Protein AF-A0A147BHN5-F1 (afdb_monomer)

Secondary structure (DSSP, 8-state):
-HHHHHHTTT-----HHHHHHHHHHHHH-SS--HHHHHHHHHHHHHHHHHT---TTS-SSS--THHHHHHHHHHTTHHHHHHHHHTSGGGS-HHHHHHHHT-HHHHHHHHHHHHHHHHHHHH-HHHHHHHTT-HHHHHHHHHHTTSTTTHHHHHHHHHHHHHT-SS---GGGSTTHHHHHHH--HHHHHHHHHHHHHHHS-TTTTTTT--HHHHHHHHTSTT---HHHHHHHHHHHSTTHHHHHHHHHT-S----S-SS-S-HHHHHHHHHHHHHHHHHT-----------------TT--S--THHHHHHHHHHHHHHHHHHHHHHHTTSTTHHHHHHHHHHTTHHHHHHHHHHH----------PPTTS-TT----HHHHHHHHHHHHHHHHHTT-TTGGGGSBHHHHHHHHHHHHTTT---PPPPGGGSBSSS--HHHHHHHHHHHS-TT-THHHHHHHHHHHHHSSS--HHHHHHHHHTTHHHHHHHHHHHS----HHHHHHHHHHHHHHHTT-HHHHHHHHHHT-SHHHHHHHHHHHHHTHHHHHHHHHHHHHHHHHHHT-S-HHHHHIIIII-HHHHHHHSHHHHHHHHHHHHHH--TTT--TTTTHHHHHHHHHHHHHHHTT-HHHHHHHH--TTT-SHHHHHHHHHHHHHHHTT-HHHHHHHTTS-TTSTTHHHHHHHHTTTTSS---------------------------TT--------SS-------------------------S----------------------PPP---PPPP-------SS-------------

Sequence (812 aa):
AALVRSLERGAEQVTVAEQLCTLDTLSVTFFPDEDLYREGLAILGVLQQKLQYNSHVRSDQEQPSAGLIEALVRLDAVEILQRIVMQSSRLPRESALKLAEDPRYLVLQSHCVVLLHRLCVDDAAIARRLARSRELLDALLSLFQFTETCLVTCELVECLLLSRMAVLNLASLVNLSGLIVRLDDIQLANFCKILAISLSDLDVYEHKTSLYAQCKEKKRKDFTCVRDMNQEVILSVPGILERLVHIACAKPYTPRFPSAAGEMNHWMQWIERQVSACVQGRPSARPDFVGGISQWNRDTGRFQHEAALQISAEMTFRAEAVYILGLLLAGKRRREVQRALAALRLIPRLSDLFDHFVWKYNAGRGRMPGHNVNCECSPEVALKIQVLRLVHSFCEHAQYKHVMLSWSEYSELKRNEAARSVESPRLDRSLMCTGSKGLLTKIVEVLKKETGSSTFRFWLSRAIESYLRGCTSSADQDFLLSRGLLQLVAGSLVSLGVRQKEVLQSSFDLLGELVKFNVRAFRQLDKVLSTEAKQKKLLQLVNGYLVDSNMFVRSLVLSQEHLSSSSDKETRDYAERRSCVLSHIAEPRTRLRYLRKLVSLVNVSSLTQENVSCVNTALVLLMFAEQRGQLGDYLAALGAPSGGLLPNLLDLLHFWQDHYLHKDKDCSALEKVRSSVRLPVLCLARQRVCVGRGFPGRVLGSVGVPQTTFWGSLSSQIFYGDACYVFFPLLEMTFVVIVAVDVVVGVMVRRAFVAISPSARKKVANREFAVKTRRYGNAVPIPTVLCRVVIAVTVLSTNAGQLVFFDCPCSE

Foldseek 3Di:
DVVVVVVVPDDPDPDPLVLVVLLLVVLPDQPDDPVSLVSVLVSLVVLLVQLDDPPPDDDDDDDSVPVVLVVCVVNCVLVSLLSLLLVLVVDDPVSSVVQLPDPSSLLSNQSSLLSLLSSCVVDLVSLLVCLPDPSSLLSLLSSLLDLSRNQSSLSSLLSSLVSDLDADQPVVHPCNLVSCVSHDLLSNLSCLSVVLSNQDPVHDDADDAFVLVVLVVCPDPPDDPSNQNSLVVQVPRPCNLLSLLCLLLPDDDDPPPQDDADPVLCLVVVVVVLVVVVVVDDDDPDDDDRLDPDDDDPPPPDDDSVVSVSNQSSLSSSLSSLQSLLSSLVYPCNQVSLVVCLVSLSQQSLQVVLVSQDLDHDPDDDDDPDDDPPDPDGSSVSSLLSSLSSLLSSLQQHLSLQLQFQPQLVVQLVVVCVVVVDDHDDDDNVSHHDDHGGNLLSLLVSLLVHDQADPVLLSSLSSNLSNLAHPHDLSSLVSVVVSVSLLSLLLCQQPDDDGDLSSLLSSLSSNLSSPQLHLVSLVVNVVSVVDPSSLVSNVCSCVVNVLSNLSNLLSLLNNLVNQCPDPDPVSNCCQCPPRSSSVQSVDLVNLLVLLLVLLVVDASRRHHPSRLVSLVSNLSSLLVCVVVVNNVVSLVVQPPPPPRSNVRNVRSLVVVCSSQVVDPVRVVSVVPPPDPRPPRNVCVSPVPVVPPPDDDDDDDDDDDDDDDDDDDDDDDFDDDPDDGDDDDDDDDDDDDDDDDDDPDPDDDDDDDDDDDDPDDDDDDDDDDDDDDDDDDDDDDDDDDDDDDDDDDDDDDDPDDDDDDDDDDDDDD

Solvent-accessible surface area (backbone atoms only — not comparable to full-atom values): 48947 Å² total; per-residue (Å²): 110,70,65,59,58,44,70,75,51,84,65,84,79,79,48,74,66,59,55,47,50,54,40,43,52,52,35,71,45,81,83,63,53,75,62,60,45,52,51,42,48,51,50,50,52,52,54,45,61,66,65,56,79,68,91,86,67,76,96,84,70,82,75,78,45,61,68,52,51,53,51,39,60,75,65,48,42,67,60,36,39,48,35,46,57,37,43,43,82,74,43,62,70,72,62,15,52,58,50,64,67,32,68,71,49,37,49,50,34,27,52,36,36,45,49,52,33,51,49,27,74,78,31,63,67,54,20,41,54,56,49,66,41,61,68,56,51,57,36,46,59,64,39,40,70,38,81,73,21,24,64,46,37,46,54,30,51,44,54,22,56,73,47,43,95,62,81,62,56,55,79,75,48,83,62,49,57,64,50,60,69,66,33,51,75,50,44,45,26,54,49,28,59,54,45,48,61,36,53,45,69,86,82,83,55,85,87,85,58,24,51,52,55,51,52,57,53,64,69,39,92,85,59,72,68,48,40,63,52,27,48,52,54,55,72,66,30,81,65,46,69,59,53,35,52,45,55,42,55,54,79,79,78,77,65,88,62,90,85,63,65,33,67,60,52,50,54,50,55,47,50,51,54,46,56,56,55,63,74,68,66,74,88,67,83,86,69,91,81,63,81,51,84,71,78,83,72,84,86,67,94,67,91,58,80,67,61,53,61,39,55,48,51,45,35,42,32,22,22,34,27,29,41,48,56,27,50,52,36,72,43,95,58,20,72,59,46,46,51,50,41,48,75,69,32,45,56,28,44,48,35,58,54,56,73,58,58,85,82,82,83,46,98,52,92,71,85,71,92,93,64,66,97,81,68,73,93,36,47,63,50,49,26,56,52,27,51,34,48,28,48,20,41,53,16,49,60,35,91,66,44,68,33,33,25,4,57,64,46,45,51,54,40,48,55,53,25,58,78,65,77,55,89,70,88,86,74,63,72,88,44,26,16,70,70,78,59,9,43,54,57,52,47,54,55,48,55,73,70,51,58,92,85,44,75,59,53,29,44,48,33,43,27,55,33,20,55,49,37,62,94,56,52,72,40,62,37,48,58,44,48,76,68,47,46,58,58,53,53,57,41,46,66,54,69,51,77,94,64,62,67,63,46,50,24,29,44,27,44,30,51,18,58,49,34,46,75,29,70,69,41,46,57,53,48,45,62,68,40,70,43,70,68,39,44,51,46,44,56,49,49,42,67,74,40,41,73,50,25,34,61,24,53,42,26,45,48,54,24,36,57,53,35,54,68,41,89,50,65,68,55,18,52,36,32,60,70,66,35,68,70,29,30,54,54,65,36,66,71,48,46,51,50,51,38,54,50,40,54,72,75,50,43,58,78,70,27,37,92,82,48,47,60,37,57,58,37,40,48,56,53,49,52,54,26,46,79,68,72,40,38,65,61,55,50,55,72,27,51,43,97,75,86,37,51,41,65,54,47,50,51,41,49,54,51,46,50,66,64,38,79,78,31,76,76,57,44,60,65,62,65,67,53,63,88,87,55,72,57,59,64,60,44,62,66,55,67,60,60,71,70,74,64,84,81,92,79,78,94,74,78,93,77,93,78,82,93,77,90,85,88,80,84,84,82,82,84,80,90,58,87,101,60,87,86,85,87,80,93,67,81,96,72,95,80,88,85,84,82,84,83,82,84,80,75,92,69,95,82,84,89,86,90,81,93,83,80,99,80,82,87,82,87,83,81,90,81,89,80,89,80,85,90,78,92,80,86,91,90,81,86,86,78,93,75,88,82,84,86,83,87,84,86,83,82,89,62,94,72,83,92,80,90,86,90,84,88,80,89,88,82,136

Radius of gyration: 34.75 Å; Cα contacts (8 Å, |Δi|>4): 745; chains: 1; bounding box: 110×88×81 Å

pLDDT: mean 70.73, std 26.66, range [20.81, 98.06]

Structure (mmCIF, N/CA/C/O backbone):
data_AF-A0A147BHN5-F1
#
_entry.id   AF-A0A147BHN5-F1
#
loop_
_atom_site.group_PDB
_atom_site.id
_atom_site.type_symbol
_atom_site.label_atom_id
_atom_site.label_alt_id
_atom_site.label_comp_id
_atom_site.label_asym_id
_atom_site.label_entity_id
_atom_site.label_seq_id
_atom_site.pdbx_PDB_ins_code
_atom_site.Cartn_x
_atom_site.Cartn_y
_atom_site.Cartn_z
_atom_site.occupancy
_atom_site.B_iso_or_equiv
_atom_site.auth_seq_id
_atom_site.auth_comp_id
_atom_site.auth_asym_id
_atom_site.auth_atom_id
_atom_site.pdbx_PDB_model_num
ATOM 1 N N . ALA A 1 1 ? 41.012 -12.198 -35.068 1.00 34.88 1 ALA A N 1
ATOM 2 C CA . ALA A 1 1 ? 41.839 -13.173 -34.312 1.00 34.88 1 ALA A CA 1
ATOM 3 C C . ALA A 1 1 ? 43.289 -12.713 -34.090 1.00 34.88 1 ALA A C 1
ATOM 5 O O . ALA A 1 1 ? 43.790 -12.904 -32.989 1.00 34.88 1 ALA A O 1
ATOM 6 N N . ALA A 1 2 ? 43.972 -12.127 -35.086 1.00 28.78 2 ALA A N 1
ATOM 7 C CA . ALA A 1 2 ? 45.289 -11.497 -34.891 1.00 28.78 2 ALA A CA 1
ATOM 8 C C . ALA A 1 2 ? 45.190 -10.142 -34.155 1.00 28.78 2 ALA A C 1
ATOM 10 O O . ALA A 1 2 ? 45.959 -9.901 -33.237 1.00 28.78 2 ALA A O 1
ATOM 11 N N . LEU A 1 3 ? 44.161 -9.337 -34.457 1.00 36.41 3 LEU A N 1
ATOM 12 C CA . LEU A 1 3 ? 43.867 -8.071 -33.766 1.00 36.41 3 LEU A CA 1
ATOM 13 C C . LEU A 1 3 ? 43.451 -8.270 -32.292 1.00 36.41 3 LEU A C 1
ATOM 15 O O . LEU A 1 3 ? 43.957 -7.600 -31.403 1.00 36.41 3 LEU A O 1
ATOM 19 N N . VAL A 1 4 ? 42.619 -9.280 -32.009 1.00 37.22 4 VAL A N 1
ATOM 20 C CA . VAL A 1 4 ? 42.238 -9.680 -30.634 1.00 37.22 4 VAL A CA 1
ATOM 21 C C . VAL A 1 4 ? 43.467 -10.122 -29.827 1.00 37.22 4 VAL A C 1
ATOM 23 O O . VAL A 1 4 ? 43.652 -9.693 -28.696 1.00 37.22 4 VAL A O 1
ATOM 26 N N . ARG A 1 5 ? 44.386 -10.871 -30.455 1.00 36.31 5 ARG A N 1
ATOM 27 C CA . ARG A 1 5 ? 45.672 -11.255 -29.848 1.00 36.31 5 ARG A CA 1
ATOM 28 C C . ARG A 1 5 ? 46.677 -10.102 -29.717 1.00 36.31 5 ARG A C 1
ATOM 30 O O . ARG A 1 5 ? 47.667 -10.278 -29.008 1.00 36.31 5 ARG A O 1
ATOM 37 N N . SER A 1 6 ? 46.440 -8.978 -30.395 1.00 33.69 6 SER A N 1
ATOM 38 C CA . SER A 1 6 ? 47.211 -7.733 -30.276 1.00 33.69 6 SER A CA 1
ATOM 39 C C . SER A 1 6 ? 46.676 -6.836 -29.155 1.00 33.69 6 SER A C 1
ATOM 41 O O . SER A 1 6 ? 47.451 -6.117 -28.539 1.00 33.69 6 SER A O 1
ATOM 43 N N . LEU A 1 7 ? 45.375 -6.915 -28.850 1.00 40.31 7 LEU A N 1
ATOM 44 C CA . LEU A 1 7 ? 44.750 -6.218 -27.718 1.00 40.31 7 LEU A CA 1
ATOM 45 C C . LEU A 1 7 ? 45.010 -6.930 -26.377 1.00 40.31 7 LEU A C 1
ATOM 47 O O . LEU A 1 7 ? 45.140 -6.273 -25.351 1.00 40.31 7 LEU A O 1
ATOM 51 N N . GLU A 1 8 ? 45.150 -8.260 -26.381 1.00 36.66 8 GLU A N 1
ATOM 52 C CA . GLU A 1 8 ? 45.483 -9.061 -25.186 1.00 36.66 8 GLU A CA 1
ATOM 53 C C . GLU A 1 8 ? 46.977 -9.029 -24.811 1.00 36.66 8 GLU A C 1
ATOM 55 O O . GLU A 1 8 ? 47.346 -9.370 -23.688 1.00 36.66 8 GLU A O 1
ATOM 60 N N . ARG A 1 9 ? 47.858 -8.617 -25.732 1.00 34.78 9 ARG A N 1
ATOM 61 C CA . ARG A 1 9 ? 49.309 -8.522 -25.510 1.00 34.78 9 ARG A CA 1
ATOM 62 C C . ARG A 1 9 ? 49.775 -7.075 -25.600 1.00 34.78 9 ARG A C 1
ATOM 64 O O . ARG A 1 9 ? 50.370 -6.702 -26.597 1.00 34.78 9 ARG A O 1
ATOM 71 N N . GLY A 1 10 ? 49.498 -6.298 -24.551 1.00 35.03 10 GLY A N 1
ATOM 72 C CA . GLY A 1 10 ? 50.256 -5.102 -24.149 1.00 35.03 10 GLY A CA 1
ATOM 73 C C . GLY A 1 10 ? 50.923 -4.281 -25.259 1.00 35.03 10 GLY A C 1
ATOM 74 O O . GLY A 1 10 ? 52.118 -4.018 -25.167 1.00 35.03 10 GLY A O 1
ATOM 75 N N . ALA A 1 11 ? 50.176 -3.881 -26.289 1.00 34.47 11 ALA A N 1
ATOM 76 C CA . ALA A 1 11 ? 50.578 -2.800 -27.176 1.00 34.47 11 ALA A CA 1
ATOM 77 C C . ALA A 1 11 ? 50.038 -1.501 -26.568 1.00 34.47 11 ALA A C 1
ATOM 79 O O . ALA A 1 11 ? 48.837 -1.229 -26.598 1.00 34.47 11 ALA A O 1
ATOM 80 N N . GLU A 1 12 ? 50.925 -0.747 -25.929 1.00 40.50 12 GLU A N 1
ATOM 81 C CA . GLU A 1 12 ? 50.648 0.608 -25.475 1.00 40.50 12 GLU A CA 1
ATOM 82 C C . GLU A 1 12 ? 50.302 1.513 -26.671 1.00 40.50 12 GLU A C 1
ATOM 84 O O . GLU A 1 12 ? 50.956 1.461 -27.709 1.00 40.50 12 GLU A O 1
ATOM 89 N N . GLN A 1 13 ? 49.304 2.379 -26.453 1.00 44.16 13 GLN A N 1
ATOM 90 C CA . GLN A 1 13 ? 48.919 3.549 -27.257 1.00 44.16 13 GLN A CA 1
ATOM 91 C C . GLN A 1 13 ? 48.021 3.320 -28.486 1.00 44.16 13 GLN A C 1
ATOM 93 O O . GLN A 1 13 ? 48.334 3.770 -29.578 1.00 44.16 13 GLN A O 1
ATOM 98 N N . VAL A 1 14 ? 46.821 2.765 -28.280 1.00 53.75 14 VAL A N 1
ATOM 99 C CA . VAL A 1 14 ? 45.648 3.415 -28.900 1.00 53.75 14 VAL A CA 1
ATOM 100 C C . VAL A 1 14 ? 45.092 4.373 -27.856 1.00 53.75 14 VAL A C 1
ATOM 102 O O . VAL A 1 14 ? 44.679 3.956 -26.767 1.00 53.75 14 VAL A O 1
ATOM 105 N N . THR A 1 15 ? 45.164 5.668 -28.136 1.00 70.44 15 THR A N 1
ATOM 106 C CA . THR A 1 15 ? 44.673 6.709 -27.230 1.00 70.44 15 THR A CA 1
ATOM 107 C C . THR A 1 15 ? 43.149 6.621 -27.108 1.00 70.44 15 THR A C 1
ATOM 109 O O . THR A 1 15 ? 42.458 6.214 -28.040 1.00 70.44 15 THR A O 1
ATOM 112 N N . VAL A 1 16 ? 42.583 7.031 -25.965 1.00 75.31 16 VAL A N 1
ATOM 113 C CA . VAL A 1 16 ? 41.113 7.122 -25.801 1.00 75.31 16 VAL A CA 1
ATOM 114 C C . VAL A 1 16 ? 40.492 7.988 -26.911 1.00 75.31 16 VAL A C 1
ATOM 116 O O . VAL A 1 16 ? 39.383 7.710 -27.354 1.00 75.31 16 VAL A O 1
ATOM 119 N N . ALA A 1 17 ? 41.230 8.980 -27.419 1.00 77.81 17 ALA A N 1
ATOM 120 C CA . ALA A 1 17 ? 40.822 9.810 -28.549 1.00 77.81 17 ALA A CA 1
ATOM 121 C C . ALA A 1 17 ? 40.685 9.021 -29.866 1.00 77.81 17 ALA A C 1
ATOM 123 O O . ALA A 1 17 ? 39.678 9.167 -30.553 1.00 77.81 17 ALA A O 1
ATOM 124 N N . GLU A 1 18 ? 41.639 8.149 -30.204 1.00 80.75 18 GLU A N 1
ATOM 125 C CA . GLU A 1 18 ? 41.553 7.290 -31.398 1.00 80.75 18 GLU A CA 1
ATOM 126 C C . GLU A 1 18 ? 40.398 6.290 -31.288 1.00 80.75 18 GLU A C 1
ATOM 128 O O . GLU A 1 18 ? 39.636 6.117 -32.236 1.00 80.75 18 GLU A O 1
ATOM 133 N N . GLN A 1 19 ? 40.198 5.707 -30.101 1.00 85.06 19 GLN A N 1
ATOM 134 C CA . GLN A 1 19 ? 39.061 4.821 -29.832 1.00 85.06 19 GLN A CA 1
ATOM 135 C C . GLN A 1 19 ? 37.716 5.536 -30.035 1.00 85.06 19 GLN A C 1
ATOM 137 O O . GLN A 1 19 ? 36.788 4.977 -30.622 1.00 85.06 19 GLN A O 1
ATOM 142 N N . LEU A 1 20 ? 37.604 6.782 -29.569 1.00 87.06 20 LEU A N 1
ATOM 143 C CA . LEU A 1 20 ? 36.402 7.591 -29.755 1.00 87.06 20 LEU A CA 1
ATOM 144 C C . LEU A 1 20 ? 36.210 8.039 -31.207 1.00 87.06 20 LEU A C 1
ATOM 146 O O . LEU A 1 20 ? 35.067 8.141 -31.630 1.00 87.06 20 LEU A O 1
ATOM 150 N N . CYS A 1 21 ? 37.276 8.231 -31.987 1.00 88.56 21 CYS A N 1
ATOM 151 C CA . CYS A 1 21 ? 37.185 8.554 -33.416 1.00 88.56 21 CYS A CA 1
ATOM 152 C C . CYS A 1 21 ? 36.526 7.419 -34.225 1.00 88.56 21 CYS A C 1
ATOM 154 O O . CYS A 1 21 ? 35.628 7.661 -35.039 1.00 88.56 21 CYS A O 1
ATOM 156 N N . THR A 1 22 ? 36.893 6.163 -33.946 1.00 88.62 22 THR A N 1
ATOM 157 C CA . THR A 1 22 ? 36.229 4.995 -34.551 1.00 88.62 22 THR A CA 1
ATOM 158 C C . THR A 1 22 ? 34.751 4.932 -34.149 1.00 88.62 22 THR A C 1
ATOM 160 O O . THR A 1 22 ? 33.886 4.710 -34.998 1.00 88.62 22 THR A O 1
ATOM 163 N N . LEU A 1 23 ? 34.426 5.179 -32.873 1.00 91.06 23 LEU A N 1
ATOM 164 C CA . LEU A 1 23 ? 33.031 5.215 -32.413 1.00 91.06 23 LEU A CA 1
ATOM 165 C C . LEU A 1 23 ? 32.241 6.396 -32.991 1.00 91.06 23 LEU A C 1
ATOM 167 O O . LEU A 1 23 ? 31.051 6.257 -33.271 1.00 91.06 23 LEU A O 1
ATOM 171 N N . ASP A 1 24 ? 32.881 7.543 -33.200 1.00 91.81 24 ASP A N 1
ATOM 172 C CA . ASP A 1 24 ? 32.275 8.704 -33.844 1.00 91.81 24 ASP A CA 1
ATOM 173 C C . ASP A 1 24 ? 31.913 8.387 -35.298 1.00 91.81 24 ASP A C 1
ATOM 175 O O . ASP A 1 24 ? 30.768 8.589 -35.711 1.00 91.81 24 ASP A O 1
ATOM 179 N N . THR A 1 25 ? 32.841 7.762 -36.028 1.00 90.94 25 THR A N 1
ATOM 180 C CA . THR A 1 25 ? 32.616 7.257 -37.390 1.00 90.94 25 THR A CA 1
ATOM 181 C C . THR A 1 25 ? 31.464 6.251 -37.422 1.00 90.94 25 THR A C 1
ATOM 183 O O . THR A 1 25 ? 30.552 6.364 -38.245 1.00 90.94 25 THR A O 1
ATOM 186 N N . LEU A 1 26 ? 31.439 5.306 -36.479 1.00 89.25 26 LEU A N 1
ATOM 187 C CA . LEU A 1 26 ? 30.345 4.346 -36.327 1.00 89.25 26 LEU A CA 1
ATOM 188 C C . LEU A 1 26 ? 28.998 5.047 -36.070 1.00 89.25 26 LEU A C 1
ATOM 190 O O . LEU A 1 26 ? 27.984 4.658 -36.646 1.00 89.25 26 LEU A O 1
ATOM 194 N N . SER A 1 27 ? 28.982 6.112 -35.262 1.00 88.56 27 SER A N 1
ATOM 195 C CA . SER A 1 27 ? 27.760 6.842 -34.884 1.00 88.56 27 SER A CA 1
ATOM 196 C C . SER A 1 27 ? 27.052 7.543 -36.048 1.00 88.56 27 SER A C 1
ATOM 198 O O . SER A 1 27 ? 25.862 7.856 -35.951 1.00 88.56 27 SER A O 1
ATOM 200 N N . VAL A 1 28 ? 27.775 7.798 -37.142 1.00 87.25 28 VAL A N 1
ATOM 201 C CA . VAL A 1 28 ? 27.250 8.434 -38.359 1.00 87.25 28 VAL A CA 1
ATOM 202 C C . VAL A 1 28 ? 27.145 7.468 -39.541 1.00 87.25 28 VAL A C 1
ATOM 204 O O . VAL A 1 28 ? 26.531 7.809 -40.551 1.00 87.25 28 VAL A O 1
ATOM 207 N N . THR A 1 29 ? 27.682 6.251 -39.413 1.00 85.00 29 THR A N 1
ATOM 208 C CA . THR A 1 29 ? 27.640 5.222 -40.459 1.00 85.00 29 THR A CA 1
ATOM 209 C C . THR A 1 29 ? 26.400 4.351 -40.292 1.00 85.00 29 THR A C 1
ATOM 211 O O . THR A 1 29 ? 26.288 3.561 -39.354 1.00 85.00 29 THR A O 1
ATOM 214 N N . PHE A 1 30 ? 25.439 4.491 -41.203 1.00 77.19 30 PHE A N 1
ATOM 215 C CA . PHE A 1 30 ? 24.245 3.647 -41.233 1.00 77.19 30 PHE A CA 1
ATOM 216 C C . PHE A 1 30 ? 24.575 2.323 -41.936 1.00 77.19 30 PHE A C 1
ATOM 218 O O . PHE A 1 30 ? 25.016 2.351 -43.080 1.00 77.19 30 PHE A O 1
ATOM 225 N N . PHE A 1 31 ? 24.339 1.186 -41.271 1.00 79.19 31 PHE A N 1
ATOM 226 C CA . PHE A 1 31 ? 24.737 -0.158 -41.732 1.00 79.19 31 PHE A CA 1
ATOM 227 C C . PHE A 1 31 ? 26.262 -0.313 -41.896 1.00 79.19 31 PHE A C 1
ATOM 229 O O . PHE A 1 31 ? 26.748 -0.436 -43.021 1.00 79.19 31 PHE A O 1
ATOM 236 N N . PRO A 1 32 ? 27.028 -0.293 -40.787 1.00 82.50 32 PRO A N 1
ATOM 237 C CA . PRO A 1 32 ? 28.475 -0.475 -40.842 1.00 82.50 32 PRO A CA 1
ATOM 238 C C . PRO A 1 32 ? 28.841 -1.829 -41.462 1.00 82.50 32 PRO A C 1
ATOM 240 O O . PRO A 1 32 ? 28.117 -2.819 -41.303 1.00 82.50 32 PRO A O 1
ATOM 243 N N . ASP A 1 33 ? 29.979 -1.869 -42.154 1.00 87.56 33 ASP A N 1
ATOM 244 C CA . ASP A 1 33 ? 30.568 -3.129 -42.593 1.00 87.56 33 ASP A CA 1
ATOM 245 C C . ASP A 1 33 ? 31.014 -3.988 -41.391 1.00 87.56 33 ASP A C 1
ATOM 247 O O . ASP A 1 33 ? 31.010 -3.561 -40.232 1.00 87.56 33 ASP A O 1
ATOM 251 N N . GLU A 1 34 ? 31.352 -5.250 -41.660 1.00 87.44 34 GLU A N 1
ATOM 252 C CA . GLU A 1 34 ? 31.734 -6.204 -40.613 1.00 87.44 34 GLU A CA 1
ATOM 253 C C . GLU A 1 34 ? 32.993 -5.789 -39.844 1.00 87.44 34 GLU A C 1
ATOM 255 O O . GLU A 1 34 ? 33.128 -6.146 -38.670 1.00 87.44 34 GLU A O 1
ATOM 260 N N . ASP A 1 35 ? 33.902 -5.049 -40.476 1.00 87.94 35 ASP A N 1
ATOM 261 C CA . ASP A 1 35 ? 35.161 -4.648 -39.858 1.00 87.94 35 ASP A CA 1
ATOM 262 C C . ASP A 1 35 ? 34.925 -3.492 -38.879 1.00 87.94 35 ASP A C 1
ATOM 264 O O . ASP A 1 35 ? 35.268 -3.620 -37.700 1.00 87.94 35 ASP A O 1
ATOM 268 N N . LEU A 1 36 ? 34.217 -2.441 -39.307 1.00 87.81 36 LEU A N 1
ATOM 269 C CA . LEU A 1 36 ? 33.833 -1.310 -38.460 1.00 87.81 36 LEU A CA 1
ATOM 270 C C . LEU A 1 36 ? 32.908 -1.745 -37.313 1.00 87.81 36 LEU A C 1
ATOM 272 O O . LEU A 1 36 ? 33.051 -1.272 -36.183 1.00 87.81 36 LEU A O 1
ATOM 276 N N . TYR A 1 37 ? 31.991 -2.686 -37.565 1.00 88.56 37 TYR A N 1
ATOM 277 C CA . TYR A 1 37 ? 31.155 -3.289 -36.522 1.00 88.56 37 TYR A CA 1
ATOM 278 C C . TYR A 1 37 ? 31.998 -3.993 -35.447 1.00 88.56 37 TYR A C 1
ATOM 280 O O . TYR A 1 37 ? 31.816 -3.745 -34.251 1.00 88.56 37 TYR A O 1
ATOM 288 N N . ARG A 1 38 ? 32.929 -4.868 -35.851 1.00 88.50 38 ARG A N 1
ATOM 289 C CA . ARG A 1 38 ? 33.770 -5.630 -34.911 1.00 88.50 38 ARG A CA 1
ATOM 290 C C . ARG A 1 38 ? 34.727 -4.734 -34.146 1.00 88.50 38 ARG A C 1
ATOM 292 O O . ARG A 1 38 ? 34.938 -4.968 -32.957 1.00 88.50 38 ARG A O 1
ATOM 299 N N . GLU A 1 39 ? 35.297 -3.737 -34.812 1.00 89.62 39 GLU A N 1
ATOM 300 C CA . GLU A 1 39 ? 36.189 -2.767 -34.188 1.00 89.62 39 GLU A CA 1
ATOM 301 C C . GLU A 1 39 ? 35.439 -1.928 -33.148 1.00 89.62 39 GLU A C 1
ATOM 303 O O . GLU A 1 39 ? 35.852 -1.874 -31.988 1.00 89.62 39 GLU A O 1
ATOM 308 N N . GLY A 1 40 ? 34.279 -1.375 -33.516 1.00 88.56 40 GLY A N 1
ATOM 309 C CA . GLY A 1 40 ? 33.424 -0.628 -32.597 1.00 88.56 40 GLY A CA 1
ATOM 310 C C . GLY A 1 40 ? 32.995 -1.458 -31.386 1.00 88.56 40 GLY A C 1
ATOM 311 O O . GLY A 1 40 ? 33.116 -1.006 -30.246 1.00 88.56 40 GLY A O 1
ATOM 312 N N . LEU A 1 41 ? 32.567 -2.705 -31.603 1.00 87.12 41 LEU A N 1
ATOM 313 C CA . LEU A 1 41 ? 32.185 -3.609 -30.518 1.00 87.12 41 LEU A CA 1
ATOM 314 C C . LEU A 1 41 ? 33.363 -3.927 -29.583 1.00 87.12 41 LEU A C 1
ATOM 316 O O . LEU A 1 41 ? 33.193 -3.938 -28.362 1.00 87.12 41 LEU A O 1
ATOM 320 N N . ALA A 1 42 ? 34.558 -4.156 -30.136 1.00 86.31 42 ALA A N 1
ATOM 321 C CA . ALA A 1 42 ? 35.761 -4.396 -29.344 1.00 86.31 42 ALA A CA 1
ATOM 322 C C . ALA A 1 42 ? 36.111 -3.179 -28.477 1.00 86.31 42 ALA A C 1
ATOM 324 O O . ALA A 1 42 ? 36.376 -3.337 -27.284 1.00 86.31 42 ALA A O 1
ATOM 325 N N . ILE A 1 43 ? 36.046 -1.969 -29.042 1.00 88.31 43 ILE A N 1
ATOM 326 C CA . ILE A 1 43 ? 36.294 -0.721 -28.311 1.00 88.31 43 ILE A CA 1
ATOM 327 C C . ILE A 1 43 ? 35.297 -0.558 -27.159 1.00 88.31 43 ILE A C 1
ATOM 329 O O . ILE A 1 43 ? 35.714 -0.320 -26.024 1.00 88.31 43 ILE A O 1
ATOM 333 N N . LEU A 1 44 ? 33.997 -0.733 -27.418 1.00 86.25 44 LEU A N 1
ATOM 334 C CA . LEU A 1 44 ? 32.963 -0.634 -26.384 1.00 86.25 44 LEU A CA 1
ATOM 335 C C . LEU A 1 44 ? 33.198 -1.650 -25.255 1.00 86.25 44 LEU A C 1
ATOM 337 O O . LEU A 1 44 ? 33.102 -1.291 -24.082 1.00 86.25 44 LEU A O 1
ATOM 341 N N . GLY A 1 45 ? 33.570 -2.890 -25.590 1.00 80.00 45 GLY A N 1
ATOM 342 C CA . GLY A 1 45 ? 33.909 -3.923 -24.609 1.00 80.00 45 GLY A CA 1
ATOM 343 C C . GLY A 1 45 ? 35.121 -3.559 -23.741 1.00 80.00 45 GLY A C 1
ATOM 344 O O . GLY A 1 45 ? 35.073 -3.716 -22.520 1.00 80.00 45 GLY A O 1
ATOM 345 N N . VAL A 1 46 ? 36.183 -3.006 -24.340 1.00 82.38 46 VAL A N 1
ATOM 346 C CA . VAL A 1 46 ? 37.363 -2.528 -23.596 1.00 82.38 46 VAL A CA 1
ATOM 347 C C . VAL A 1 46 ? 36.999 -1.372 -22.664 1.00 82.38 46 VAL A C 1
ATOM 349 O O . VAL A 1 46 ? 37.416 -1.366 -21.505 1.00 82.38 46 VAL A O 1
ATOM 352 N N . LEU A 1 47 ? 36.213 -0.400 -23.136 1.00 82.50 47 LEU A N 1
ATOM 353 C CA . LEU A 1 47 ? 35.771 0.727 -22.311 1.00 82.50 47 LEU A CA 1
ATOM 354 C C . LEU A 1 47 ? 34.917 0.258 -21.128 1.00 82.50 47 LEU A C 1
ATOM 356 O O . LEU A 1 47 ? 35.110 0.737 -20.012 1.00 82.50 47 LEU A O 1
ATOM 360 N N . GLN A 1 48 ? 34.031 -0.718 -21.339 1.00 81.12 48 GLN A N 1
ATOM 361 C CA . GLN A 1 48 ? 33.227 -1.292 -20.261 1.00 81.12 48 GLN A CA 1
ATOM 362 C C . GLN A 1 48 ? 34.100 -1.966 -19.205 1.00 81.12 48 GLN A C 1
ATOM 364 O O . GLN A 1 48 ? 33.914 -1.705 -18.022 1.00 81.12 48 GLN A O 1
ATOM 369 N N . GLN A 1 49 ? 35.072 -2.787 -19.613 1.00 78.38 49 GLN A N 1
ATOM 370 C CA . GLN A 1 49 ? 36.000 -3.437 -18.681 1.00 78.38 49 GLN A CA 1
ATOM 371 C C . GLN A 1 49 ? 36.825 -2.421 -17.886 1.00 78.38 49 GLN A C 1
ATOM 373 O O . GLN A 1 49 ? 36.979 -2.572 -16.677 1.00 78.38 49 GLN A O 1
ATOM 378 N N . LYS A 1 50 ? 37.311 -1.354 -18.533 1.00 76.50 50 LYS A N 1
ATOM 379 C CA . LYS A 1 50 ? 38.064 -0.284 -17.857 1.00 76.50 50 LYS A CA 1
ATOM 380 C C . LYS A 1 50 ? 37.221 0.497 -16.843 1.00 76.50 50 LYS A C 1
ATOM 382 O O . LYS A 1 50 ? 37.774 1.036 -15.890 1.00 76.50 50 LYS A O 1
ATOM 387 N N . LEU A 1 51 ? 35.904 0.559 -17.042 1.00 71.94 51 LEU A N 1
ATOM 388 C CA . LEU A 1 51 ? 34.960 1.223 -16.141 1.00 71.94 51 LEU A CA 1
ATOM 389 C C . LEU A 1 51 ? 34.303 0.265 -15.124 1.00 71.94 51 LEU A C 1
ATOM 391 O O . LEU A 1 51 ? 33.505 0.713 -14.300 1.00 71.94 51 LEU A O 1
ATOM 395 N N . GLN A 1 52 ? 34.608 -1.041 -15.148 1.00 65.62 52 GLN A N 1
ATOM 396 C CA . GLN A 1 52 ? 34.062 -1.995 -14.178 1.00 65.62 52 GLN A CA 1
ATOM 397 C C . GLN A 1 52 ? 34.641 -1.767 -12.775 1.00 65.62 52 GLN A C 1
ATOM 399 O O . GLN A 1 52 ? 35.851 -1.735 -12.557 1.00 65.62 52 GLN A O 1
ATOM 404 N N . TYR A 1 53 ? 33.743 -1.662 -11.797 1.00 51.41 53 TYR A N 1
ATOM 405 C CA . TYR A 1 53 ? 34.071 -1.545 -10.381 1.00 51.41 53 TYR A CA 1
ATOM 406 C C . TYR A 1 53 ? 34.272 -2.936 -9.762 1.00 51.41 53 TYR A C 1
ATOM 408 O O . TYR A 1 53 ? 33.311 -3.688 -9.604 1.00 51.41 53 TYR A O 1
ATOM 416 N N . ASN A 1 54 ? 35.503 -3.279 -9.372 1.00 44.78 54 ASN A N 1
ATOM 417 C CA . ASN A 1 54 ? 35.776 -4.480 -8.576 1.00 44.78 54 ASN A CA 1
ATOM 418 C C . ASN A 1 54 ? 35.476 -4.205 -7.095 1.00 44.78 54 ASN A C 1
ATOM 420 O O . ASN A 1 54 ? 36.361 -3.846 -6.323 1.00 44.78 54 ASN A O 1
ATOM 424 N N . SER A 1 55 ? 34.227 -4.415 -6.675 1.00 38.31 55 SER A N 1
ATOM 425 C CA . SER A 1 55 ? 33.765 -4.181 -5.295 1.00 38.31 55 SER A CA 1
ATOM 426 C C . SER A 1 55 ? 34.420 -5.062 -4.221 1.00 38.31 55 SER A C 1
ATOM 428 O O . SER A 1 55 ? 34.203 -4.828 -3.035 1.00 38.31 55 SER A O 1
ATOM 430 N N . HIS A 1 56 ? 35.207 -6.076 -4.595 1.00 36.34 56 HIS A N 1
ATOM 431 C CA . HIS A 1 56 ? 35.757 -7.065 -3.658 1.00 36.34 56 HIS A CA 1
ATOM 432 C C . HIS A 1 56 ? 37.287 -7.086 -3.548 1.00 36.34 56 HIS A C 1
ATOM 434 O O . HIS A 1 56 ? 37.822 -7.938 -2.838 1.00 36.34 56 HIS A O 1
ATOM 440 N N . VAL A 1 57 ? 38.015 -6.161 -4.186 1.00 34.97 57 VAL A N 1
ATOM 441 C CA . VAL A 1 57 ? 39.485 -6.153 -4.120 1.00 34.97 57 VAL A CA 1
ATOM 442 C C . VAL A 1 57 ? 40.020 -4.778 -3.716 1.00 34.97 57 VAL A C 1
ATOM 444 O O . VAL A 1 57 ? 40.214 -3.908 -4.551 1.00 34.97 57 VAL A O 1
ATOM 447 N N . ARG A 1 58 ? 40.355 -4.691 -2.420 1.00 32.34 58 ARG A N 1
ATOM 448 C CA . ARG A 1 58 ? 41.330 -3.795 -1.764 1.00 32.34 58 ARG A CA 1
ATOM 449 C C . ARG A 1 58 ? 40.944 -2.320 -1.582 1.00 32.34 58 ARG A C 1
ATOM 451 O O . ARG A 1 58 ? 40.688 -1.581 -2.518 1.00 32.34 58 ARG A O 1
ATOM 458 N N . SER A 1 59 ? 40.996 -1.911 -0.316 1.00 32.69 59 SER A N 1
ATOM 459 C CA . SER A 1 59 ? 40.659 -0.598 0.239 1.00 32.69 59 SER A CA 1
ATOM 460 C C . SER A 1 59 ? 41.697 0.507 0.025 1.00 32.69 59 SER A C 1
ATOM 462 O O . SER A 1 59 ? 41.428 1.622 0.444 1.00 32.69 59 SER A O 1
ATOM 464 N N . ASP A 1 60 ? 42.851 0.254 -0.599 1.00 34.34 60 ASP A N 1
ATOM 465 C CA . ASP A 1 60 ? 43.993 1.184 -0.494 1.00 34.34 60 ASP A CA 1
ATOM 466 C C . ASP A 1 60 ? 44.796 1.386 -1.795 1.00 34.34 60 ASP A C 1
ATOM 468 O O . ASP A 1 60 ? 45.999 1.631 -1.752 1.00 34.34 60 ASP A O 1
ATOM 472 N N . GLN A 1 61 ? 44.169 1.304 -2.974 1.00 36.56 61 GLN A N 1
ATOM 473 C CA . GLN A 1 61 ? 44.793 1.777 -4.222 1.00 36.56 61 GLN A CA 1
ATOM 474 C C . GLN A 1 61 ? 43.886 2.783 -4.939 1.00 36.56 61 GLN A C 1
ATOM 476 O O . GLN A 1 61 ? 42.684 2.563 -5.072 1.00 36.56 61 GLN A O 1
ATOM 481 N N . GLU A 1 62 ? 44.482 3.908 -5.340 1.00 40.81 62 GLU A N 1
ATOM 482 C CA . GLU A 1 62 ? 43.863 5.061 -6.003 1.00 40.81 62 GLU A CA 1
ATOM 483 C C . GLU A 1 62 ? 42.886 4.661 -7.119 1.00 40.81 62 GLU A C 1
ATOM 485 O O . GLU A 1 62 ? 43.177 3.776 -7.921 1.00 40.81 62 GLU A O 1
ATOM 490 N N . GLN A 1 63 ? 41.731 5.338 -7.171 1.00 47.00 63 GLN A N 1
ATOM 491 C CA . GLN A 1 63 ? 40.659 5.121 -8.149 1.00 47.00 63 GLN A CA 1
ATOM 492 C C . GLN A 1 63 ? 41.163 5.298 -9.598 1.00 47.00 63 GLN A C 1
ATOM 494 O O . GLN A 1 63 ? 41.341 6.435 -10.040 1.00 47.00 63 GLN A O 1
ATOM 499 N N . PRO A 1 64 ? 41.298 4.222 -10.398 1.00 48.00 64 PRO A N 1
ATOM 500 C CA . PRO A 1 64 ? 41.755 4.325 -11.788 1.00 48.00 64 PRO A CA 1
ATOM 501 C C . PRO A 1 64 ? 40.691 4.914 -12.736 1.00 48.00 64 PRO A C 1
ATOM 503 O O . PRO A 1 64 ? 40.997 5.263 -13.874 1.00 48.00 64 PRO A O 1
ATOM 506 N N . SER A 1 65 ? 39.429 5.014 -12.297 1.00 58.53 65 SER A N 1
ATOM 507 C CA . SER A 1 65 ? 38.282 5.380 -13.139 1.00 58.53 65 SER A CA 1
ATOM 508 C C . SER A 1 65 ? 38.058 6.888 -13.293 1.00 58.53 65 SER A C 1
ATOM 510 O O . SER A 1 65 ? 37.565 7.309 -14.336 1.00 58.53 65 SER A O 1
ATOM 512 N N . ALA A 1 66 ? 38.439 7.717 -12.314 1.00 65.06 66 ALA A N 1
ATOM 513 C CA . ALA A 1 66 ? 38.109 9.148 -12.322 1.00 65.06 66 ALA A CA 1
ATOM 514 C C . ALA A 1 66 ? 38.764 9.905 -13.495 1.00 65.06 66 ALA A C 1
ATOM 516 O O . ALA A 1 66 ? 38.084 10.632 -14.218 1.00 65.06 66 ALA A O 1
ATOM 517 N N . GLY A 1 67 ? 40.058 9.668 -13.747 1.00 71.12 67 GLY A N 1
ATOM 518 C CA . GLY A 1 67 ? 40.779 10.294 -14.864 1.00 71.12 67 GLY A CA 1
ATOM 519 C C . GLY A 1 67 ? 40.302 9.821 -16.243 1.00 71.12 67 GLY A C 1
ATOM 520 O O . GLY A 1 67 ? 40.276 10.604 -17.192 1.00 71.12 67 GLY A O 1
ATOM 521 N N . LEU A 1 68 ? 39.865 8.560 -16.360 1.00 78.44 68 LEU A N 1
ATOM 522 C CA . LEU A 1 68 ? 39.275 8.031 -17.593 1.00 78.44 68 LEU A CA 1
ATOM 523 C C . LEU A 1 68 ? 37.899 8.650 -17.867 1.00 78.44 68 LEU A C 1
ATOM 525 O O . LEU A 1 68 ? 37.624 9.026 -19.001 1.00 78.44 68 LEU A O 1
ATOM 529 N N . ILE A 1 69 ? 37.050 8.780 -16.845 1.00 77.38 69 ILE A N 1
ATOM 530 C CA . ILE A 1 69 ? 35.731 9.416 -16.970 1.00 77.38 69 ILE A CA 1
ATOM 531 C C . ILE A 1 69 ? 35.890 10.876 -17.396 1.00 77.38 69 ILE A C 1
ATOM 533 O O . ILE A 1 69 ? 35.235 11.305 -18.343 1.00 77.38 69 ILE A O 1
ATOM 537 N N . GLU A 1 70 ? 36.803 11.619 -16.767 1.00 78.62 70 GLU A N 1
ATOM 538 C CA . GLU A 1 70 ? 37.072 13.009 -17.141 1.00 78.62 70 GLU A CA 1
ATOM 539 C C . GLU A 1 70 ? 37.556 13.126 -18.596 1.00 78.62 70 GLU A C 1
ATOM 541 O O . GLU A 1 70 ? 37.097 13.995 -19.339 1.00 78.62 70 GLU A O 1
ATOM 546 N N . ALA A 1 71 ? 38.436 12.218 -19.036 1.00 80.75 71 ALA A N 1
ATOM 547 C CA . ALA A 1 71 ? 38.895 12.165 -20.421 1.00 80.75 71 ALA A CA 1
ATOM 548 C C . ALA A 1 71 ? 37.755 11.846 -21.405 1.00 80.75 71 ALA A C 1
ATOM 550 O O . ALA A 1 71 ? 37.641 12.508 -22.433 1.00 80.75 71 ALA A O 1
ATOM 551 N N . LEU A 1 72 ? 36.887 10.880 -21.087 1.00 85.19 72 LEU A N 1
ATOM 552 C CA . LEU A 1 72 ? 35.728 10.523 -21.914 1.00 85.19 72 LEU A CA 1
ATOM 553 C C . LEU A 1 72 ? 34.736 11.687 -22.038 1.00 85.19 72 LEU A C 1
ATOM 555 O O . LEU A 1 72 ? 34.240 11.958 -23.129 1.00 85.19 72 LEU A O 1
ATOM 559 N N . VAL A 1 73 ? 34.468 12.398 -20.940 1.00 83.44 73 VAL A N 1
ATOM 560 C CA . VAL A 1 73 ? 33.576 13.568 -20.937 1.00 83.44 73 VAL A CA 1
ATOM 561 C C . VAL A 1 73 ? 34.164 14.714 -21.757 1.00 83.44 73 VAL A C 1
ATOM 563 O O . VAL A 1 73 ? 33.440 15.345 -22.519 1.00 83.44 73 VAL A O 1
ATOM 566 N N . ARG A 1 74 ? 35.473 14.968 -21.641 1.00 84.44 74 ARG A N 1
ATOM 567 C CA . ARG A 1 74 ? 36.172 16.021 -22.396 1.00 84.44 74 ARG A CA 1
ATOM 568 C C . ARG A 1 74 ? 36.209 15.758 -23.904 1.00 84.44 74 ARG A C 1
ATOM 570 O O . ARG A 1 74 ? 36.331 16.702 -24.674 1.00 84.44 74 ARG A O 1
ATOM 577 N N . LEU A 1 75 ? 36.149 14.491 -24.305 1.00 85.56 75 LEU A N 1
ATOM 578 C CA . LEU A 1 75 ? 36.221 14.037 -25.695 1.00 85.56 75 LEU A CA 1
ATOM 579 C C . LEU A 1 75 ? 34.834 13.701 -26.281 1.00 85.56 75 LEU A C 1
ATOM 581 O O . LEU A 1 75 ? 34.739 12.876 -27.186 1.00 85.56 75 LEU A O 1
ATOM 585 N N . ASP A 1 76 ? 33.760 14.293 -25.748 1.00 87.81 76 ASP A N 1
ATOM 586 C CA . ASP A 1 76 ? 32.381 14.159 -26.251 1.00 87.81 76 ASP A CA 1
ATOM 587 C C . ASP A 1 76 ? 31.876 12.704 -26.372 1.00 87.81 76 ASP A C 1
ATOM 589 O O . ASP A 1 76 ? 30.994 12.378 -27.178 1.00 87.81 76 ASP A O 1
ATOM 593 N N . ALA A 1 77 ? 32.400 11.790 -25.544 1.00 89.19 77 ALA A N 1
ATOM 594 C CA . ALA A 1 77 ? 31.994 10.385 -25.575 1.00 89.19 77 ALA A CA 1
ATOM 595 C C . ALA A 1 77 ? 30.490 10.224 -25.300 1.00 89.19 77 ALA A C 1
ATOM 597 O O . ALA A 1 77 ? 29.831 9.367 -25.884 1.00 89.19 77 ALA A O 1
ATOM 598 N N . VAL A 1 78 ? 29.920 11.067 -24.436 1.00 91.81 78 VAL A N 1
ATOM 599 C CA . VAL A 1 78 ? 28.497 11.017 -24.074 1.00 91.81 78 VAL A CA 1
ATOM 600 C C . VAL A 1 78 ? 27.604 11.349 -25.278 1.00 91.81 78 VAL A C 1
ATOM 602 O O . VAL A 1 78 ? 26.544 10.747 -25.453 1.00 91.81 78 VAL A O 1
ATOM 605 N N . GLU A 1 79 ? 28.022 12.280 -26.129 1.00 92.38 79 GLU A N 1
ATOM 606 C CA . GLU A 1 79 ? 27.358 12.694 -27.362 1.00 92.38 79 GLU A CA 1
ATOM 607 C C . GLU A 1 79 ? 27.482 11.613 -28.439 1.00 92.38 79 GLU A C 1
ATOM 609 O O . GLU A 1 79 ? 26.499 11.311 -29.119 1.00 92.38 79 GLU A O 1
ATOM 614 N N . ILE A 1 80 ? 28.666 11.009 -28.588 1.00 93.00 80 ILE A N 1
ATOM 615 C CA . ILE A 1 80 ? 28.906 9.896 -29.520 1.00 93.00 80 ILE A CA 1
ATOM 616 C C . ILE A 1 80 ? 28.009 8.704 -29.160 1.00 93.00 80 ILE A C 1
ATOM 618 O O . ILE A 1 80 ? 27.268 8.201 -30.006 1.00 93.00 80 ILE A O 1
ATOM 622 N N . LEU A 1 81 ? 28.001 8.297 -27.888 1.00 93.88 81 LEU A N 1
ATOM 623 C CA . LEU A 1 81 ? 27.184 7.179 -27.412 1.00 93.88 81 LEU A CA 1
ATOM 624 C C . LEU A 1 81 ? 25.682 7.461 -27.573 1.00 93.88 81 LEU A C 1
ATOM 626 O O . LEU A 1 81 ? 24.941 6.589 -28.027 1.00 93.88 81 LEU A O 1
ATOM 630 N N . GLN A 1 82 ? 25.222 8.684 -27.278 1.00 93.50 82 GLN A N 1
ATOM 631 C CA . GLN A 1 82 ? 23.834 9.089 -27.544 1.00 93.50 82 GLN A CA 1
ATOM 632 C C . GLN A 1 82 ? 23.472 8.988 -29.026 1.00 93.50 82 GLN A C 1
ATOM 634 O O . GLN A 1 82 ? 22.375 8.539 -29.355 1.00 93.50 82 GLN A O 1
ATOM 639 N N . ARG A 1 83 ? 24.371 9.390 -29.932 1.00 91.62 83 ARG A N 1
ATOM 640 C CA . ARG A 1 83 ? 24.129 9.296 -31.377 1.00 91.62 83 ARG A CA 1
ATOM 641 C C . ARG A 1 83 ? 23.939 7.858 -31.832 1.00 91.62 83 ARG A C 1
ATOM 643 O O . ARG A 1 83 ? 22.997 7.612 -32.580 1.00 91.62 83 ARG A O 1
ATOM 650 N N . ILE A 1 84 ? 24.759 6.932 -31.331 1.00 91.06 84 ILE A N 1
ATOM 651 C CA . ILE A 1 84 ? 24.606 5.497 -31.608 1.00 91.06 84 ILE A CA 1
ATOM 652 C C . ILE A 1 84 ? 23.271 4.990 -31.044 1.00 91.06 84 ILE A C 1
ATOM 654 O O . ILE A 1 84 ? 22.525 4.314 -31.736 1.00 91.06 84 ILE A O 1
ATOM 658 N N . VAL A 1 85 ? 22.888 5.357 -29.820 1.00 91.38 85 VAL A N 1
ATOM 659 C CA . VAL A 1 85 ? 21.586 4.937 -29.259 1.00 91.38 85 VAL A CA 1
ATOM 660 C C . VAL A 1 85 ? 20.401 5.488 -30.070 1.00 91.38 85 VAL A C 1
ATOM 662 O O . VAL A 1 85 ? 19.394 4.808 -30.240 1.00 91.38 85 VAL A O 1
ATOM 665 N N . MET A 1 86 ? 20.511 6.705 -30.604 1.00 89.81 86 MET A N 1
ATOM 666 C CA . MET A 1 86 ? 19.413 7.413 -31.275 1.00 89.81 86 MET A CA 1
ATOM 667 C C . MET A 1 86 ? 19.417 7.306 -32.808 1.00 89.81 86 MET A C 1
ATOM 669 O O . MET A 1 86 ? 18.620 7.979 -33.464 1.00 89.81 86 MET A O 1
ATOM 673 N N . GLN A 1 87 ? 20.315 6.532 -33.413 1.00 84.44 87 GLN A N 1
ATOM 674 C CA . GLN A 1 87 ? 20.556 6.582 -34.861 1.00 84.44 87 GLN A CA 1
ATOM 675 C C . GLN A 1 87 ? 19.330 6.151 -35.680 1.00 84.44 87 GLN A C 1
ATOM 677 O O . GLN A 1 87 ? 19.036 6.763 -36.706 1.00 84.44 87 GLN A O 1
ATOM 682 N N . SER A 1 88 ? 18.573 5.151 -35.211 1.00 79.06 88 SER A N 1
ATOM 683 C CA . SER A 1 88 ? 17.328 4.708 -35.857 1.00 79.06 88 SER A CA 1
ATOM 684 C C . SER A 1 88 ? 16.268 5.815 -35.878 1.00 79.06 88 SER A C 1
ATOM 686 O O . SER A 1 88 ? 15.584 5.989 -36.884 1.00 79.06 88 SER A O 1
ATOM 688 N N . SER A 1 89 ? 16.201 6.645 -34.833 1.00 76.50 89 SER A N 1
ATOM 689 C CA . SER A 1 89 ? 15.302 7.806 -34.752 1.00 76.50 89 SER A CA 1
ATOM 690 C C . SER A 1 89 ? 15.656 8.933 -35.732 1.00 76.50 89 SER A C 1
ATOM 692 O O . SER A 1 89 ? 14.867 9.860 -35.903 1.00 76.50 89 SER A O 1
ATOM 694 N N . ARG A 1 90 ? 16.837 8.883 -36.365 1.00 75.44 90 ARG A N 1
ATOM 695 C CA . ARG A 1 90 ? 17.325 9.889 -37.327 1.00 75.44 90 ARG A CA 1
ATOM 696 C C . ARG A 1 90 ? 17.140 9.470 -38.788 1.00 75.44 90 ARG A C 1
ATOM 698 O O . ARG A 1 90 ? 17.459 10.251 -39.682 1.00 75.44 90 ARG A O 1
ATOM 705 N N . LEU A 1 91 ? 16.643 8.258 -39.036 1.00 76.31 91 LEU A N 1
ATOM 706 C CA . LEU A 1 91 ? 16.457 7.703 -40.374 1.00 76.31 91 LEU A CA 1
ATOM 707 C C . LEU A 1 91 ? 15.006 7.828 -40.874 1.00 76.31 91 LEU A C 1
ATOM 709 O O . LEU A 1 91 ? 14.069 7.850 -40.073 1.00 76.31 91 LEU A O 1
ATOM 713 N N . PRO A 1 92 ? 14.786 7.832 -42.205 1.00 75.69 92 PRO A N 1
ATOM 714 C CA . PRO A 1 92 ? 13.461 7.618 -42.783 1.00 75.69 92 PRO A CA 1
ATOM 715 C C . PRO A 1 92 ? 12.854 6.296 -42.297 1.00 75.69 92 PRO A C 1
ATOM 717 O O . PRO A 1 92 ? 13.573 5.315 -42.110 1.00 75.69 92 PRO A O 1
ATOM 720 N N . ARG A 1 93 ? 11.524 6.248 -42.142 1.00 73.69 93 ARG A N 1
ATOM 721 C CA . ARG A 1 93 ? 10.795 5.155 -41.466 1.00 73.69 93 ARG A CA 1
ATOM 722 C C . ARG A 1 93 ? 11.191 3.742 -41.916 1.00 73.69 93 ARG A C 1
ATOM 724 O O . ARG A 1 93 ? 11.342 2.869 -41.072 1.00 73.69 93 ARG A O 1
ATOM 731 N N . GLU A 1 94 ? 11.359 3.504 -43.214 1.00 74.25 94 GLU A N 1
ATOM 732 C CA . GLU A 1 94 ? 11.701 2.171 -43.738 1.00 74.25 94 GLU A CA 1
ATOM 733 C C . GLU A 1 94 ? 13.129 1.739 -43.377 1.00 74.25 94 GLU A C 1
ATOM 735 O O . GLU A 1 94 ? 13.348 0.605 -42.952 1.00 74.25 94 GLU A O 1
ATOM 740 N N . SER A 1 95 ? 14.098 2.648 -43.495 1.00 76.62 95 SER A N 1
ATOM 741 C CA . SER A 1 95 ? 15.493 2.398 -43.112 1.00 76.62 95 SER A CA 1
ATOM 742 C C . SER A 1 95 ? 15.658 2.322 -41.595 1.00 76.62 95 SER A C 1
ATOM 744 O O . SER A 1 95 ? 16.445 1.517 -41.105 1.00 76.62 95 SER A O 1
ATOM 746 N N . ALA A 1 96 ? 14.884 3.122 -40.856 1.00 76.69 96 ALA A N 1
ATOM 747 C CA . ALA A 1 96 ? 14.837 3.102 -39.400 1.00 76.69 96 ALA A CA 1
ATOM 748 C C . ALA A 1 96 ? 14.371 1.743 -38.868 1.00 76.69 96 ALA A C 1
ATOM 750 O O . ALA A 1 96 ? 14.993 1.221 -37.952 1.00 76.69 96 ALA A O 1
ATOM 751 N N . LEU A 1 97 ? 13.325 1.156 -39.464 1.00 78.56 97 LEU A N 1
ATOM 752 C CA . LEU A 1 97 ? 12.828 -0.173 -39.089 1.00 78.56 97 LEU A CA 1
ATOM 753 C C . LEU A 1 97 ? 13.878 -1.258 -39.343 1.00 78.56 97 LEU A C 1
ATOM 755 O O . LEU A 1 97 ? 14.185 -2.030 -38.443 1.00 78.56 97 LEU A O 1
ATOM 759 N N . LYS A 1 98 ? 14.492 -1.259 -40.533 1.00 80.69 98 LYS A N 1
ATOM 760 C CA . LYS A 1 98 ? 15.543 -2.229 -40.882 1.00 80.69 98 LYS A CA 1
ATOM 761 C C . LYS A 1 98 ? 16.751 -2.156 -39.948 1.00 80.69 98 LYS A C 1
ATOM 763 O O . LYS A 1 98 ? 17.283 -3.192 -39.577 1.00 80.69 98 LYS A O 1
ATOM 768 N N . LEU A 1 99 ? 17.191 -0.948 -39.591 1.00 79.75 99 LEU A N 1
ATOM 769 C CA . LEU A 1 99 ? 18.322 -0.769 -38.681 1.00 79.75 99 LEU A CA 1
ATOM 770 C C . LEU A 1 99 ? 17.94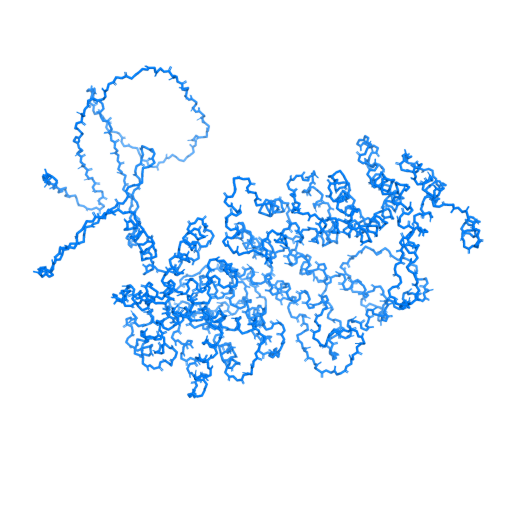4 -1.112 -37.232 1.00 79.75 99 LEU A C 1
ATOM 772 O O . LEU A 1 99 ? 18.729 -1.743 -36.536 1.00 79.75 99 LEU A O 1
ATOM 776 N N . ALA A 1 100 ? 16.747 -0.719 -36.783 1.00 77.62 100 ALA A N 1
ATOM 777 C CA . ALA A 1 100 ? 16.273 -0.970 -35.421 1.00 77.62 100 ALA A CA 1
ATOM 778 C C . ALA A 1 100 ? 16.064 -2.461 -35.114 1.00 77.62 100 ALA A C 1
ATOM 780 O O . ALA A 1 100 ? 16.118 -2.842 -33.951 1.00 77.62 100 ALA A O 1
ATOM 781 N N . GLU A 1 101 ? 15.823 -3.284 -36.135 1.00 81.94 101 GLU A N 1
ATOM 782 C CA . GLU A 1 101 ? 15.646 -4.733 -36.003 1.00 81.94 101 GLU A CA 1
ATOM 783 C C . GLU A 1 101 ? 16.935 -5.533 -36.290 1.00 81.94 101 GLU A C 1
ATOM 785 O O . GLU A 1 101 ? 16.927 -6.751 -36.120 1.00 81.94 101 GLU A O 1
ATOM 790 N N . ASP A 1 102 ? 18.049 -4.898 -36.700 1.00 85.88 102 ASP A N 1
ATOM 791 C CA . ASP A 1 102 ? 19.320 -5.605 -36.941 1.00 85.88 102 ASP A CA 1
ATOM 792 C C . ASP A 1 102 ? 19.942 -6.052 -35.596 1.00 85.88 102 ASP A C 1
ATOM 794 O O . ASP A 1 102 ? 20.325 -5.203 -34.780 1.00 85.88 102 ASP A O 1
ATOM 798 N N . PRO A 1 103 ? 20.119 -7.368 -35.353 1.00 83.94 103 PRO A N 1
ATOM 799 C CA . PRO A 1 103 ? 20.669 -7.873 -34.094 1.00 83.94 103 PRO A CA 1
ATOM 800 C C . PRO A 1 103 ? 22.074 -7.348 -33.778 1.00 83.94 103 PRO A C 1
ATOM 802 O O . PRO A 1 103 ? 22.395 -7.094 -32.618 1.00 83.94 103 PRO A O 1
ATOM 805 N N . ARG A 1 104 ? 22.925 -7.146 -34.794 1.00 84.75 104 ARG A N 1
ATOM 806 C CA . ARG A 1 104 ? 24.279 -6.592 -34.606 1.00 84.75 104 ARG A CA 1
ATOM 807 C C . ARG A 1 104 ? 24.191 -5.171 -34.070 1.00 84.75 104 ARG A C 1
ATOM 809 O O . ARG A 1 104 ? 24.927 -4.777 -33.166 1.00 84.75 104 ARG A O 1
ATOM 816 N N . TYR A 1 105 ? 23.248 -4.411 -34.605 1.00 86.50 105 TYR A N 1
ATOM 817 C CA . TYR A 1 105 ? 23.034 -3.038 -34.204 1.00 86.50 105 TYR A CA 1
ATOM 818 C C . TYR A 1 105 ? 22.472 -2.931 -32.778 1.00 86.50 105 TYR A C 1
ATOM 820 O O . TYR A 1 105 ? 22.990 -2.159 -31.970 1.00 86.50 105 TYR A O 1
ATOM 828 N N . LEU A 1 106 ? 21.512 -3.788 -32.420 1.00 86.19 106 LEU A N 1
ATOM 829 C CA . LEU A 1 106 ? 20.992 -3.895 -31.053 1.00 86.19 106 LEU A CA 1
ATOM 830 C C . LEU A 1 106 ? 22.094 -4.234 -30.036 1.00 86.19 106 LEU A C 1
ATOM 832 O O . LEU A 1 106 ? 22.123 -3.672 -28.940 1.00 86.19 106 LEU A O 1
ATOM 836 N N . VAL A 1 107 ? 23.054 -5.090 -30.402 1.00 86.69 107 VAL A N 1
ATOM 837 C CA . VAL A 1 107 ? 24.218 -5.398 -29.555 1.00 86.69 107 VAL A CA 1
ATOM 838 C C . VAL A 1 107 ? 25.105 -4.166 -29.338 1.00 86.69 107 VAL A C 1
ATOM 840 O O . VAL A 1 107 ? 25.510 -3.915 -28.199 1.00 86.69 107 VAL A O 1
ATOM 843 N N . LEU A 1 108 ? 25.385 -3.369 -30.376 1.00 87.75 108 LEU A N 1
ATOM 844 C CA . LEU A 1 108 ? 26.138 -2.113 -30.227 1.00 87.75 108 LEU A CA 1
ATOM 845 C C . LEU A 1 108 ? 25.412 -1.129 -29.306 1.00 87.75 108 LEU A C 1
ATOM 847 O O . LEU A 1 108 ? 26.022 -0.569 -28.390 1.00 87.75 108 LEU A O 1
ATOM 851 N N . GLN A 1 109 ? 24.107 -0.947 -29.515 1.00 90.19 109 GLN A N 1
ATOM 852 C CA . GLN A 1 109 ? 23.283 -0.068 -28.688 1.00 90.19 109 GLN A CA 1
ATOM 853 C C . GLN A 1 109 ? 23.257 -0.534 -27.233 1.00 90.19 109 GLN A C 1
ATOM 855 O O . GLN A 1 109 ? 23.433 0.286 -26.335 1.00 90.19 109 GLN A O 1
ATOM 860 N N . SER A 1 110 ? 23.135 -1.841 -26.994 1.00 87.94 110 SER A N 1
ATOM 861 C CA . SER A 1 110 ? 23.201 -2.437 -25.657 1.00 87.94 110 SER A CA 1
ATOM 862 C C . SER A 1 110 ? 24.501 -2.057 -24.939 1.00 87.94 110 SER A C 1
ATOM 864 O O . SER A 1 110 ? 24.475 -1.554 -23.814 1.00 87.94 110 SER A O 1
ATOM 866 N N . HIS A 1 111 ? 25.647 -2.168 -25.622 1.00 86.62 111 HIS A N 1
ATOM 867 C CA . HIS A 1 111 ? 26.931 -1.790 -25.031 1.00 86.62 111 HIS A CA 1
ATOM 868 C C . HIS A 1 111 ? 27.054 -0.282 -24.770 1.00 86.62 111 HIS A C 1
ATOM 870 O O . HIS A 1 111 ? 27.598 0.120 -23.736 1.00 86.62 111 HIS A O 1
ATOM 876 N N . CYS A 1 112 ? 26.523 0.551 -25.670 1.00 92.88 112 CYS A N 1
ATOM 877 C CA . CYS A 1 112 ? 26.489 2.003 -25.491 1.00 92.88 112 CYS A CA 1
ATOM 878 C C . CYS A 1 112 ? 25.623 2.409 -24.293 1.00 92.88 112 CYS A C 1
ATOM 880 O O . CYS A 1 112 ? 26.023 3.269 -23.510 1.00 92.88 112 CYS A O 1
ATOM 882 N N . VAL A 1 113 ? 24.465 1.769 -24.116 1.00 91.06 113 VAL A N 1
ATOM 883 C CA . VAL A 1 113 ? 23.557 2.007 -22.987 1.00 91.06 113 VAL A CA 1
ATOM 884 C C . VAL A 1 113 ? 24.223 1.656 -21.655 1.00 91.06 113 VAL A C 1
ATOM 886 O O . VAL A 1 113 ? 24.133 2.443 -20.716 1.00 91.06 113 VAL A O 1
ATOM 889 N N . VAL A 1 114 ? 24.951 0.536 -21.576 1.00 87.88 114 VAL A N 1
ATOM 890 C CA . VAL A 1 114 ? 25.719 0.159 -20.372 1.00 87.88 114 VAL A CA 1
ATOM 891 C C . VAL A 1 114 ? 26.778 1.209 -20.028 1.00 87.88 114 VAL A C 1
ATOM 893 O O . VAL A 1 114 ? 26.904 1.600 -18.868 1.00 87.88 114 VAL A O 1
ATOM 896 N N . LEU A 1 115 ? 27.525 1.697 -21.025 1.00 89.31 115 LEU A N 1
ATOM 897 C CA . LEU A 1 115 ? 28.526 2.747 -20.815 1.00 89.31 115 LEU A CA 1
ATOM 898 C C . LEU A 1 115 ? 27.885 4.057 -20.351 1.00 89.31 115 LEU A C 1
ATOM 900 O O . LEU A 1 115 ? 28.364 4.662 -19.395 1.00 89.31 115 LEU A O 1
ATOM 904 N N . LEU A 1 116 ? 26.779 4.471 -20.977 1.00 92.88 116 LEU A N 1
ATOM 905 C CA . LEU A 1 116 ? 26.021 5.651 -20.558 1.00 92.88 116 LEU A CA 1
ATOM 906 C C . LEU A 1 116 ? 25.510 5.512 -19.120 1.00 92.88 116 LEU A C 1
ATOM 908 O O . LEU A 1 116 ? 25.663 6.445 -18.338 1.00 92.88 116 LEU A O 1
ATOM 912 N N . HIS A 1 117 ? 24.960 4.351 -18.751 1.00 90.44 117 HIS A N 1
ATOM 913 C CA . HIS A 1 117 ? 24.516 4.081 -17.382 1.00 90.44 117 HIS A CA 1
ATOM 914 C C . HIS A 1 117 ? 25.669 4.228 -16.392 1.00 90.44 117 HIS A C 1
ATOM 916 O O . HIS A 1 117 ? 25.529 4.917 -15.382 1.00 90.44 117 HIS A O 1
ATOM 922 N N . ARG A 1 118 ? 26.834 3.660 -16.712 1.00 87.12 118 ARG A N 1
ATOM 923 C CA . ARG A 1 118 ? 28.017 3.754 -15.858 1.00 87.12 118 ARG A CA 1
ATOM 924 C C . ARG A 1 118 ? 28.485 5.199 -15.671 1.00 87.12 118 ARG A C 1
ATOM 926 O O . ARG A 1 118 ? 28.706 5.617 -14.539 1.00 87.12 118 ARG A O 1
ATOM 933 N N . LEU A 1 119 ? 28.537 5.975 -16.753 1.00 89.62 119 LEU A N 1
ATOM 934 C CA . LEU A 1 119 ? 28.856 7.405 -16.699 1.00 89.62 119 LEU A CA 1
ATOM 935 C C . LEU A 1 119 ? 27.832 8.195 -15.864 1.00 89.62 119 LEU A C 1
ATOM 937 O O . LEU A 1 119 ? 28.219 9.105 -15.141 1.00 89.62 119 LEU A O 1
ATOM 941 N N . CYS A 1 120 ? 26.543 7.845 -15.915 1.00 90.81 120 CYS A N 1
ATOM 942 C CA . CYS A 1 120 ? 25.514 8.466 -15.073 1.00 90.81 120 CYS A CA 1
ATOM 943 C C . CYS A 1 120 ? 25.653 8.129 -13.585 1.00 90.81 120 CYS A C 1
ATOM 945 O O . CYS A 1 120 ? 25.405 8.994 -12.746 1.00 90.81 120 CYS A O 1
ATOM 947 N N . VAL A 1 121 ? 26.010 6.884 -13.257 1.00 86.56 121 VAL A N 1
ATOM 948 C CA . VAL A 1 121 ? 26.221 6.443 -11.870 1.00 86.56 121 VAL A CA 1
ATOM 949 C C . VAL A 1 121 ? 27.439 7.136 -11.262 1.00 86.56 121 VAL A C 1
ATOM 951 O O . VAL A 1 121 ? 27.382 7.553 -10.107 1.00 86.56 121 VAL A O 1
ATOM 954 N N . ASP A 1 122 ? 28.514 7.281 -12.039 1.00 84.44 122 ASP A N 1
ATOM 955 C CA . ASP A 1 122 ? 29.758 7.886 -11.564 1.00 84.44 122 ASP A CA 1
ATOM 956 C C . ASP A 1 122 ? 29.712 9.439 -11.585 1.00 84.44 122 ASP A C 1
ATOM 958 O O . ASP A 1 122 ? 30.342 10.073 -10.739 1.00 84.44 122 ASP A O 1
ATOM 962 N N . ASP A 1 123 ? 28.925 10.071 -12.475 1.00 85.19 123 ASP A N 1
ATOM 963 C CA . ASP A 1 123 ? 28.712 11.531 -12.516 1.00 85.19 123 ASP A CA 1
ATOM 964 C C . ASP A 1 123 ? 27.222 11.933 -12.625 1.00 85.19 123 ASP A C 1
ATOM 966 O O . ASP A 1 123 ? 26.572 11.893 -13.680 1.00 85.19 123 ASP A O 1
ATOM 970 N N . ALA A 1 124 ? 26.692 12.463 -11.518 1.00 86.94 124 ALA A N 1
ATOM 971 C CA . ALA A 1 124 ? 25.314 12.938 -11.416 1.00 86.94 124 ALA A CA 1
ATOM 972 C C . ALA A 1 124 ? 24.982 14.137 -12.334 1.00 86.94 124 ALA A C 1
ATOM 974 O O . ALA A 1 124 ? 23.806 14.382 -12.625 1.00 86.94 124 ALA A O 1
ATOM 975 N N . ALA A 1 125 ? 25.966 14.929 -12.778 1.00 89.06 125 ALA A N 1
ATOM 976 C CA . ALA A 1 125 ? 25.742 16.011 -13.737 1.00 89.06 125 ALA A CA 1
ATOM 977 C C . ALA A 1 125 ? 25.398 15.461 -15.128 1.00 89.06 125 ALA A C 1
ATOM 979 O O . ALA A 1 125 ? 24.473 15.975 -15.768 1.00 89.06 125 ALA A O 1
ATOM 980 N N . ILE A 1 126 ? 26.063 14.378 -15.549 1.00 91.19 126 ILE A N 1
ATOM 981 C CA . ILE A 1 126 ? 25.741 13.653 -16.784 1.00 91.19 126 ILE A CA 1
ATOM 982 C C . ILE A 1 126 ? 24.325 13.088 -16.690 1.00 91.19 126 ILE A C 1
ATOM 984 O O . ILE A 1 126 ? 23.509 13.352 -17.574 1.00 91.19 126 ILE A O 1
ATOM 988 N N . ALA A 1 127 ? 23.994 12.402 -15.592 1.00 91.75 127 ALA A N 1
ATOM 989 C CA . ALA A 1 127 ? 22.659 11.842 -15.382 1.00 91.75 127 ALA A CA 1
ATOM 990 C C . ALA A 1 127 ? 21.557 12.914 -15.480 1.00 91.75 127 ALA A C 1
ATOM 992 O O . ALA A 1 127 ? 20.590 12.750 -16.224 1.00 91.75 127 ALA A O 1
ATOM 993 N N . ARG A 1 128 ? 21.734 14.073 -14.824 1.00 91.06 128 ARG A N 1
ATOM 994 C CA . ARG A 1 128 ? 20.788 15.205 -14.910 1.00 91.06 128 ARG A CA 1
ATOM 995 C C . ARG A 1 128 ? 20.672 15.796 -16.313 1.00 91.06 128 ARG A C 1
ATOM 997 O O . ARG A 1 128 ? 19.590 16.252 -16.684 1.00 91.06 128 ARG A O 1
ATOM 1004 N N . ARG A 1 129 ? 21.768 15.842 -17.074 1.00 91.69 129 ARG A N 1
ATOM 1005 C CA . ARG A 1 129 ? 21.783 16.349 -18.452 1.00 91.69 129 ARG A CA 1
ATOM 1006 C C . ARG A 1 129 ? 21.012 15.416 -19.381 1.00 91.69 129 ARG A C 1
ATOM 1008 O O . ARG A 1 129 ? 20.100 15.871 -20.066 1.00 91.69 129 ARG A O 1
ATOM 1015 N N . LEU A 1 130 ? 21.322 14.122 -19.340 1.00 92.62 130 LEU A N 1
ATOM 1016 C CA . LEU A 1 130 ? 20.663 13.100 -20.156 1.00 92.62 130 LEU A CA 1
ATOM 1017 C C . LEU A 1 130 ? 19.186 12.941 -19.797 1.00 92.62 130 LEU A C 1
ATOM 1019 O O . LEU A 1 130 ? 18.345 12.836 -20.684 1.00 92.62 130 LEU A O 1
ATOM 1023 N N . ALA A 1 131 ? 18.840 13.040 -18.512 1.00 90.56 131 ALA A N 1
ATOM 1024 C CA . ALA A 1 131 ? 17.462 12.939 -18.042 1.00 90.56 131 ALA A CA 1
ATOM 1025 C C . ALA A 1 131 ? 16.533 14.051 -18.573 1.00 90.56 131 ALA A C 1
ATOM 1027 O O . ALA A 1 131 ? 15.308 13.911 -18.500 1.00 90.56 131 ALA A O 1
ATOM 1028 N N . ARG A 1 132 ? 17.094 15.154 -19.095 1.00 89.94 132 ARG A N 1
ATOM 1029 C CA . ARG A 1 132 ? 16.352 16.248 -19.746 1.00 89.94 132 ARG A CA 1
ATOM 1030 C C . ARG A 1 132 ? 16.130 16.023 -21.242 1.00 89.94 132 ARG A C 1
ATOM 1032 O O . ARG A 1 132 ? 15.211 16.638 -21.777 1.00 89.94 132 ARG A O 1
ATOM 1039 N N . SER A 1 133 ? 16.928 15.180 -21.906 1.00 89.88 133 SER A N 1
ATOM 1040 C CA . SER A 1 133 ? 16.734 14.892 -23.332 1.00 89.88 133 SER A CA 1
ATOM 1041 C C . SER A 1 133 ? 15.502 14.022 -23.514 1.00 89.88 133 SER A C 1
ATOM 1043 O O . SER A 1 133 ? 15.409 12.907 -22.993 1.00 89.88 133 SER A O 1
ATOM 1045 N N . ARG A 1 134 ? 14.529 14.552 -24.254 1.00 87.06 134 ARG A N 1
ATOM 1046 C CA . ARG A 1 134 ? 13.292 13.831 -24.510 1.00 87.06 134 ARG A CA 1
ATOM 1047 C C . ARG A 1 134 ? 13.486 12.763 -25.578 1.00 87.06 134 ARG A C 1
ATOM 1049 O O . ARG A 1 134 ? 13.001 11.647 -25.438 1.00 87.06 134 ARG A O 1
ATOM 1056 N N . GLU A 1 135 ? 14.241 13.114 -26.600 1.00 88.19 135 GLU A N 1
ATOM 1057 C CA . GLU A 1 135 ? 14.522 12.292 -27.763 1.00 88.19 135 GLU A CA 1
ATOM 1058 C C . GLU A 1 135 ? 15.307 11.036 -27.370 1.00 88.19 135 GLU A C 1
ATOM 1060 O O . GLU A 1 135 ? 15.017 9.948 -27.866 1.00 88.19 135 GLU A O 1
ATOM 1065 N N . LEU A 1 136 ? 16.257 11.167 -26.434 1.00 91.06 136 LEU A N 1
ATOM 1066 C CA . LEU A 1 136 ? 16.976 10.026 -25.871 1.00 91.06 136 LEU A CA 1
ATOM 1067 C C . LEU A 1 136 ? 16.032 9.092 -25.110 1.00 91.06 136 LEU A C 1
ATOM 1069 O O . LEU A 1 136 ? 16.109 7.881 -25.282 1.00 91.06 136 LEU A O 1
ATOM 1073 N N . LEU A 1 137 ? 15.129 9.635 -24.287 1.00 90.25 137 LEU A N 1
ATOM 1074 C CA . LEU A 1 137 ? 14.175 8.820 -23.535 1.00 90.25 137 LEU A CA 1
ATOM 1075 C C . LEU A 1 137 ? 13.229 8.050 -24.469 1.00 90.25 137 LEU A C 1
ATOM 1077 O O . LEU A 1 137 ? 13.005 6.863 -24.251 1.00 90.25 137 LEU A O 1
ATOM 1081 N N . ASP A 1 138 ? 12.714 8.693 -25.519 1.00 88.31 138 ASP A N 1
ATOM 1082 C CA . ASP A 1 138 ? 11.852 8.039 -26.512 1.00 88.31 138 ASP A CA 1
ATOM 1083 C C . ASP A 1 138 ? 12.617 6.950 -27.300 1.00 88.31 138 ASP A C 1
ATOM 1085 O O . ASP A 1 138 ? 12.074 5.868 -27.559 1.00 88.31 138 ASP A O 1
ATOM 1089 N N . ALA A 1 139 ? 13.897 7.186 -27.620 1.00 89.44 139 ALA A N 1
ATOM 1090 C CA . ALA A 1 139 ? 14.770 6.185 -28.237 1.00 89.44 139 ALA A CA 1
ATOM 1091 C C . ALA A 1 139 ? 15.007 4.986 -27.304 1.00 89.44 139 ALA A C 1
ATOM 1093 O O . ALA A 1 139 ? 14.771 3.848 -27.702 1.00 89.44 139 ALA A O 1
ATOM 1094 N N . LEU A 1 140 ? 15.381 5.233 -26.044 1.00 91.81 140 LEU A N 1
ATOM 1095 C CA . LEU A 1 140 ? 15.583 4.192 -25.033 1.00 91.81 140 LEU A CA 1
ATOM 1096 C C . LEU A 1 140 ? 14.310 3.364 -24.822 1.00 91.81 140 LEU A C 1
ATOM 1098 O O . LEU A 1 140 ? 14.357 2.141 -24.860 1.00 91.81 140 LEU A O 1
ATOM 1102 N N . LEU A 1 141 ? 13.144 3.995 -24.684 1.00 89.88 141 LEU A N 1
ATOM 1103 C CA . LEU A 1 141 ? 11.878 3.268 -24.540 1.00 89.88 141 LEU A CA 1
ATOM 1104 C C . LEU A 1 141 ? 11.561 2.390 -25.757 1.00 89.88 141 LEU A C 1
ATOM 1106 O O . LEU A 1 141 ? 11.019 1.299 -25.601 1.00 89.88 141 LEU A O 1
ATOM 1110 N N . SER A 1 142 ? 11.937 2.818 -26.961 1.00 87.38 142 SER A N 1
ATOM 1111 C CA . SER A 1 142 ? 11.779 1.998 -28.166 1.00 87.38 142 SER A CA 1
ATOM 1112 C C . SER A 1 142 ? 12.691 0.766 -28.157 1.00 87.38 142 SER A C 1
ATOM 1114 O O . SER A 1 142 ? 12.303 -0.269 -28.693 1.00 87.38 142 SER A O 1
ATOM 1116 N N . LEU A 1 143 ? 13.852 0.833 -27.493 1.00 88.50 143 LEU A N 1
ATOM 1117 C CA . LEU A 1 143 ? 14.754 -0.310 -27.303 1.00 88.50 143 LEU A CA 1
ATOM 1118 C C . LEU A 1 143 ? 14.235 -1.336 -26.286 1.00 88.50 143 LEU A C 1
ATOM 1120 O O . LEU A 1 143 ? 14.744 -2.451 -26.212 1.00 88.50 143 LEU A O 1
ATOM 1124 N N . PHE A 1 144 ? 13.203 -1.001 -25.511 1.00 87.19 144 PHE A N 1
ATOM 1125 C CA . PHE A 1 144 ? 12.674 -1.882 -24.468 1.00 87.19 144 PHE A CA 1
ATOM 1126 C C . PHE A 1 144 ? 12.007 -3.152 -25.017 1.00 87.19 144 PHE A C 1
ATOM 1128 O O . PHE A 1 144 ? 11.934 -4.160 -24.318 1.00 87.19 144 PHE A O 1
ATOM 1135 N N . GLN A 1 145 ? 11.522 -3.099 -26.263 1.00 86.19 145 GLN A N 1
ATOM 1136 C CA . GLN A 1 145 ? 10.847 -4.215 -26.936 1.00 86.19 145 GLN A CA 1
ATOM 1137 C C . GLN A 1 145 ? 11.808 -5.289 -27.465 1.00 86.19 145 GLN A C 1
ATOM 1139 O O . GLN A 1 145 ? 11.346 -6.334 -27.919 1.00 86.19 145 GLN A O 1
ATOM 1144 N N . PHE A 1 146 ? 13.121 -5.048 -27.419 1.00 85.31 146 PHE A N 1
ATOM 1145 C CA . PHE A 1 146 ? 14.128 -5.996 -27.886 1.00 85.31 146 PHE A CA 1
ATOM 1146 C C . PHE A 1 146 ? 14.844 -6.648 -26.710 1.00 85.31 146 PHE A C 1
ATOM 1148 O O . PHE A 1 146 ? 15.190 -6.008 -25.713 1.00 85.31 146 PHE A O 1
ATOM 1155 N N . THR A 1 147 ? 15.069 -7.946 -26.834 1.00 80.88 147 THR A N 1
ATOM 1156 C CA . THR A 1 147 ? 15.676 -8.787 -25.804 1.00 80.88 147 THR A CA 1
ATOM 1157 C C . THR A 1 147 ? 17.101 -8.347 -25.458 1.00 80.88 147 THR A C 1
ATOM 1159 O O . THR A 1 147 ? 17.481 -8.327 -24.289 1.00 80.88 147 THR A O 1
ATOM 1162 N N . GLU A 1 148 ? 17.872 -7.949 -26.466 1.00 81.62 148 GLU A N 1
ATOM 1163 C CA . GLU A 1 148 ? 19.289 -7.587 -26.392 1.00 81.62 148 GLU A CA 1
ATOM 1164 C C . GLU A 1 148 ? 19.529 -6.301 -25.589 1.00 81.62 148 GLU A C 1
ATOM 1166 O O . GLU A 1 148 ? 20.610 -6.097 -25.027 1.00 81.62 148 GLU A O 1
ATOM 1171 N N . THR A 1 149 ? 18.524 -5.425 -25.536 1.00 85.00 149 THR A N 1
ATOM 1172 C CA . THR A 1 149 ? 18.621 -4.075 -24.971 1.00 85.00 149 THR A CA 1
ATOM 1173 C C . THR A 1 149 ? 17.708 -3.847 -23.769 1.00 85.00 149 THR A C 1
ATOM 1175 O O . THR A 1 149 ? 17.976 -2.926 -23.000 1.00 85.00 149 THR A O 1
ATOM 1178 N N . CYS A 1 150 ? 16.665 -4.659 -23.556 1.00 85.25 150 CYS A N 1
ATOM 1179 C CA . CYS A 1 150 ? 15.633 -4.430 -22.534 1.00 85.25 150 CYS A CA 1
ATOM 1180 C C . CYS A 1 150 ? 16.200 -4.175 -21.125 1.00 85.25 150 CYS A C 1
ATOM 1182 O O . CYS A 1 150 ? 15.889 -3.153 -20.510 1.00 85.25 150 CYS A O 1
ATOM 1184 N N . LEU A 1 151 ? 17.060 -5.068 -20.622 1.00 83.38 151 LEU A N 1
ATOM 1185 C CA . LEU A 1 151 ? 17.589 -4.983 -19.254 1.00 83.38 151 LEU A CA 1
ATOM 1186 C C . LEU A 1 151 ? 18.472 -3.748 -19.052 1.00 83.38 151 LEU A C 1
ATOM 1188 O O . LEU A 1 151 ? 18.227 -2.955 -18.146 1.00 83.38 151 LEU A O 1
ATOM 1192 N N . VAL A 1 152 ? 19.457 -3.557 -19.932 1.00 84.50 152 VAL A N 1
ATOM 1193 C CA . VAL A 1 152 ? 20.411 -2.440 -19.836 1.00 84.50 152 VAL A CA 1
ATOM 1194 C C . VAL A 1 152 ? 19.712 -1.092 -20.021 1.00 84.50 152 VAL A C 1
ATOM 1196 O O . VAL A 1 152 ? 20.030 -0.113 -19.349 1.00 84.50 152 VAL A O 1
ATOM 1199 N N . THR A 1 153 ? 18.692 -1.053 -20.881 1.00 90.62 153 THR A N 1
ATOM 1200 C CA . THR A 1 153 ? 17.833 0.118 -21.076 1.00 90.62 153 THR A CA 1
ATOM 1201 C C . THR A 1 153 ? 17.035 0.416 -19.818 1.00 90.62 153 THR A C 1
ATOM 1203 O O . THR A 1 153 ? 16.933 1.576 -19.430 1.00 90.62 153 THR A O 1
ATOM 1206 N N . CYS A 1 154 ? 16.486 -0.607 -19.159 1.00 89.25 154 CYS A N 1
ATOM 1207 C CA . CYS A 1 154 ? 15.773 -0.432 -17.901 1.00 89.25 154 CYS A CA 1
ATOM 1208 C C . CYS A 1 154 ? 16.656 0.218 -16.836 1.00 89.25 154 CYS A C 1
ATOM 1210 O O . CYS A 1 154 ? 16.210 1.174 -16.210 1.00 89.25 154 CYS A O 1
ATOM 1212 N N . GLU A 1 155 ? 17.897 -0.245 -16.670 1.00 87.88 155 GLU A N 1
ATOM 1213 C CA . GLU A 1 155 ? 18.845 0.321 -15.700 1.00 87.88 155 GLU A CA 1
ATOM 1214 C C . GLU A 1 155 ? 19.162 1.792 -15.991 1.00 87.88 155 GLU A C 1
ATOM 1216 O O . GLU A 1 155 ? 19.062 2.641 -15.102 1.00 87.88 155 GLU A O 1
ATOM 1221 N N . LEU A 1 156 ? 19.480 2.122 -17.249 1.00 92.62 156 LEU A N 1
ATOM 1222 C CA . LEU A 1 156 ? 19.747 3.507 -17.629 1.00 92.62 156 LEU A CA 1
ATOM 1223 C C . LEU A 1 156 ? 18.508 4.383 -17.426 1.00 92.62 156 LEU A C 1
ATOM 1225 O O . LEU A 1 156 ? 18.611 5.440 -16.813 1.00 92.62 156 LEU A O 1
ATOM 1229 N N . VAL A 1 157 ? 17.333 3.968 -17.908 1.00 93.38 157 VAL A N 1
ATOM 1230 C CA . VAL A 1 157 ? 16.104 4.762 -17.760 1.00 93.38 157 VAL A CA 1
ATOM 1231 C C . VAL A 1 157 ? 15.760 4.947 -16.283 1.00 93.38 157 VAL A C 1
ATOM 1233 O O . VAL A 1 157 ? 15.439 6.063 -15.890 1.00 93.38 157 VAL A O 1
ATOM 1236 N N . GLU A 1 158 ? 15.876 3.911 -15.454 1.00 90.50 158 GLU A N 1
ATOM 1237 C CA . GLU A 1 158 ? 15.693 4.003 -14.002 1.00 90.50 158 GLU A CA 1
ATOM 1238 C C . GLU A 1 158 ? 16.627 5.062 -13.389 1.00 90.50 158 GLU A C 1
ATOM 1240 O O . GLU A 1 158 ? 16.155 5.994 -12.734 1.00 90.50 158 GLU A O 1
ATOM 1245 N N . CYS A 1 159 ? 17.929 4.997 -13.692 1.00 91.44 159 CYS A N 1
ATOM 1246 C CA . CYS A 1 159 ? 18.930 5.975 -13.257 1.00 91.44 159 CYS A CA 1
ATOM 1247 C C . CYS A 1 159 ? 18.591 7.408 -13.710 1.00 91.44 159 CYS A C 1
ATOM 1249 O O . CYS A 1 159 ? 18.653 8.362 -12.922 1.00 91.44 159 CYS A O 1
ATOM 1251 N N . LEU A 1 160 ? 18.178 7.570 -14.972 1.00 92.56 160 LEU A N 1
ATOM 1252 C CA . LEU A 1 160 ? 17.774 8.861 -15.518 1.00 92.56 160 LEU A CA 1
ATOM 1253 C C . LEU A 1 160 ? 16.528 9.393 -14.812 1.00 92.56 160 LEU A C 1
ATOM 1255 O O . LEU A 1 160 ? 16.506 10.571 -14.470 1.00 92.56 160 LEU A O 1
ATOM 1259 N N . LEU A 1 161 ? 15.511 8.561 -14.566 1.00 89.62 161 LEU A N 1
ATOM 1260 C CA . LEU A 1 161 ? 14.285 8.981 -13.887 1.00 89.62 161 LEU A CA 1
ATOM 1261 C C . LEU A 1 161 ? 14.535 9.390 -12.436 1.00 89.62 161 LEU A C 1
ATOM 1263 O O . LEU A 1 161 ? 14.036 10.438 -12.035 1.00 89.62 161 LEU A O 1
ATOM 1267 N N . LEU A 1 162 ? 15.353 8.637 -11.696 1.00 87.56 162 LEU A N 1
ATOM 1268 C CA . LEU A 1 162 ? 15.761 8.984 -10.328 1.00 87.56 162 LEU A CA 1
ATOM 1269 C C . LEU A 1 162 ? 16.592 10.277 -10.266 1.00 87.56 162 LEU A C 1
ATOM 1271 O O . LEU A 1 162 ? 16.620 10.957 -9.245 1.00 87.56 162 LEU A O 1
ATOM 1275 N N . SER A 1 163 ? 17.247 10.651 -11.367 1.00 87.81 163 SER A N 1
ATOM 1276 C CA . SER A 1 163 ? 18.011 11.900 -11.476 1.00 87.81 163 SER A CA 1
ATOM 1277 C C . SER A 1 163 ? 17.151 13.114 -11.862 1.00 87.81 163 SER A C 1
ATOM 1279 O O . SER A 1 163 ? 17.654 14.244 -11.904 1.00 87.81 163 SER A O 1
ATOM 1281 N N . ARG A 1 164 ? 15.859 12.921 -12.172 1.00 83.44 164 ARG A N 1
ATOM 1282 C CA . ARG A 1 164 ? 14.938 14.013 -12.528 1.00 83.44 164 ARG A CA 1
ATOM 1283 C C . ARG A 1 164 ? 14.413 14.701 -11.278 1.00 83.44 164 ARG A C 1
ATOM 1285 O O . ARG A 1 164 ? 14.113 14.080 -10.276 1.00 83.44 164 ARG A O 1
ATOM 1292 N N . MET A 1 165 ? 14.186 16.005 -11.398 1.00 71.38 165 MET A N 1
ATOM 1293 C CA . MET A 1 165 ? 13.494 16.797 -10.369 1.00 71.38 165 MET A CA 1
ATOM 1294 C C . MET A 1 165 ? 11.967 16.795 -10.535 1.00 71.38 165 MET A C 1
ATOM 1296 O O . MET A 1 165 ? 11.264 17.441 -9.766 1.00 71.38 165 MET A O 1
ATOM 1300 N N . ALA A 1 166 ? 11.447 16.134 -11.573 1.00 79.00 166 ALA A N 1
ATOM 1301 C CA . ALA A 1 166 ? 10.025 16.099 -11.883 1.00 79.00 166 ALA A CA 1
ATOM 1302 C C . ALA A 1 166 ? 9.609 14.723 -12.412 1.00 79.00 166 ALA A C 1
ATOM 1304 O O . ALA A 1 166 ? 10.288 14.146 -13.272 1.00 79.00 166 ALA A O 1
ATOM 1305 N N . VAL A 1 167 ? 8.447 14.261 -11.942 1.00 82.94 167 VAL A N 1
ATOM 1306 C CA . VAL A 1 167 ? 7.807 1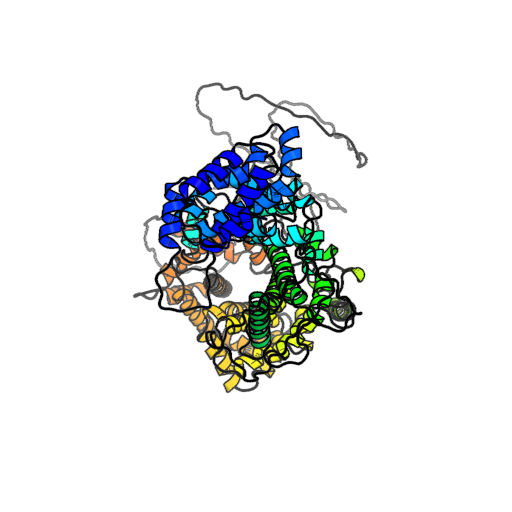3.011 -12.367 1.00 82.94 167 VAL A CA 1
ATOM 1307 C C . VAL A 1 167 ? 7.585 13.027 -13.880 1.00 82.94 167 VAL A C 1
ATOM 1309 O O . VAL A 1 167 ? 7.093 14.007 -14.447 1.00 82.94 167 VAL A O 1
ATOM 1312 N N . LEU A 1 168 ? 7.949 11.934 -14.551 1.00 87.00 168 LEU A N 1
ATOM 1313 C CA . LEU A 1 168 ? 7.741 11.780 -15.987 1.00 87.00 168 LEU A CA 1
ATOM 1314 C C . LEU A 1 168 ? 6.243 11.715 -16.308 1.00 87.00 168 LEU A C 1
ATOM 1316 O O . LEU A 1 168 ? 5.535 10.852 -15.801 1.00 87.00 168 LEU A O 1
ATOM 1320 N N . ASN A 1 169 ? 5.764 12.589 -17.194 1.00 89.38 169 ASN A N 1
ATOM 1321 C CA . ASN A 1 169 ? 4.401 12.509 -17.716 1.00 89.38 169 ASN A CA 1
ATOM 1322 C C . ASN A 1 169 ? 4.325 11.483 -18.855 1.00 89.38 169 ASN A C 1
ATOM 1324 O O . ASN A 1 169 ? 4.744 11.768 -19.978 1.00 89.38 169 ASN A O 1
ATOM 1328 N N . LEU A 1 170 ? 3.755 10.311 -18.588 1.00 90.88 170 LEU A N 1
ATOM 1329 C CA . LEU A 1 170 ? 3.619 9.220 -19.551 1.00 90.88 170 LEU A CA 1
ATOM 1330 C C . LEU A 1 170 ? 2.702 9.571 -20.729 1.00 90.88 170 LEU A C 1
ATOM 1332 O O . LEU A 1 170 ? 2.922 9.074 -21.828 1.00 90.88 170 LEU A O 1
ATOM 1336 N N . ALA A 1 171 ? 1.727 10.467 -20.542 1.00 89.19 171 ALA A N 1
ATOM 1337 C CA . ALA A 1 171 ? 0.824 10.895 -21.617 1.00 89.19 171 ALA A CA 1
ATOM 1338 C C . ALA A 1 171 ? 1.551 11.659 -22.731 1.00 89.19 171 ALA A C 1
ATOM 1340 O O . ALA A 1 171 ? 1.059 11.748 -23.851 1.00 89.19 171 ALA A O 1
ATOM 1341 N N . SER A 1 172 ? 2.723 12.218 -22.426 1.00 88.62 172 SER A N 1
ATOM 1342 C CA . SER A 1 172 ? 3.533 12.906 -23.427 1.00 88.62 172 SER A CA 1
ATOM 1343 C C . SER A 1 172 ? 4.305 11.941 -24.337 1.00 88.62 172 SER A C 1
ATOM 1345 O O . SER A 1 172 ? 4.836 12.382 -25.353 1.00 88.62 172 SER A O 1
ATOM 1347 N N . LEU A 1 173 ? 4.476 10.668 -23.945 1.00 86.00 173 LEU A N 1
ATOM 1348 C CA . LEU A 1 173 ? 5.335 9.701 -24.646 1.00 86.00 173 LEU A CA 1
ATOM 1349 C C . LEU A 1 173 ? 4.664 9.195 -25.922 1.00 86.00 173 LEU A C 1
ATOM 1351 O O . LEU A 1 173 ? 3.486 8.831 -25.924 1.00 86.00 173 LEU A O 1
ATOM 1355 N N . VAL A 1 174 ? 5.432 9.143 -27.009 1.00 81.69 174 VAL A N 1
ATOM 1356 C CA . VAL A 1 174 ? 4.915 8.730 -28.316 1.00 81.69 174 VAL A CA 1
ATOM 1357 C C . VAL A 1 174 ? 4.649 7.225 -28.310 1.00 81.69 174 VAL A C 1
ATOM 1359 O O . VAL A 1 174 ? 5.530 6.427 -28.013 1.00 81.69 174 VAL A O 1
ATOM 1362 N N . ASN A 1 175 ? 3.424 6.827 -28.665 1.00 84.25 175 ASN A N 1
ATOM 1363 C CA . ASN A 1 175 ? 3.021 5.426 -28.843 1.00 84.25 175 ASN A CA 1
ATOM 1364 C C . ASN A 1 175 ? 3.315 4.494 -27.641 1.00 84.25 175 ASN A C 1
ATOM 1366 O O . ASN A 1 175 ? 3.536 3.295 -27.821 1.00 84.25 175 ASN A O 1
ATOM 1370 N N . LEU A 1 176 ? 3.281 5.016 -26.408 1.00 90.31 176 LEU A N 1
ATOM 1371 C CA . LEU A 1 176 ? 3.555 4.224 -25.203 1.00 90.31 176 LEU A CA 1
ATOM 1372 C C . LEU A 1 176 ? 2.616 3.014 -25.062 1.00 90.31 176 LEU A C 1
ATOM 1374 O O . LEU A 1 176 ? 3.065 1.914 -24.757 1.00 90.31 176 LEU A O 1
ATOM 1378 N N . SER A 1 177 ? 1.317 3.202 -25.315 1.00 91.12 177 SER A N 1
ATOM 1379 C CA . SER A 1 177 ? 0.339 2.106 -25.254 1.00 91.12 177 SER A CA 1
ATOM 1380 C C . SER A 1 177 ? 0.687 0.991 -26.246 1.00 91.12 177 SER A C 1
ATOM 1382 O O . SER A 1 177 ? 0.732 -0.179 -25.873 1.00 91.12 177 SER A O 1
ATOM 1384 N N . GLY A 1 178 ? 1.039 1.355 -27.485 1.00 90.62 178 GLY A N 1
ATOM 1385 C CA . GLY A 1 178 ? 1.470 0.392 -28.494 1.00 90.62 178 GLY A CA 1
ATOM 1386 C C . GLY A 1 178 ? 2.761 -0.332 -28.111 1.00 90.62 178 GLY A C 1
ATOM 1387 O O . GLY A 1 178 ? 2.869 -1.525 -28.374 1.00 90.62 178 GLY A O 1
ATOM 1388 N N . LEU A 1 179 ? 3.722 0.357 -27.482 1.00 91.06 179 LEU A N 1
ATOM 1389 C CA . LEU A 1 179 ? 4.939 -0.264 -26.950 1.00 91.06 179 LEU A CA 1
ATOM 1390 C C . LEU A 1 179 ? 4.603 -1.315 -25.887 1.00 91.06 179 LEU A C 1
ATOM 1392 O O . LEU A 1 179 ? 5.002 -2.463 -26.039 1.00 91.06 179 LEU A O 1
ATOM 1396 N N . ILE A 1 180 ? 3.824 -0.952 -24.861 1.00 93.94 180 ILE A N 1
ATOM 1397 C CA . ILE A 1 180 ? 3.474 -1.855 -23.750 1.00 93.94 180 ILE A CA 1
ATOM 1398 C C . ILE A 1 180 ? 2.748 -3.108 -24.259 1.00 93.94 180 ILE A C 1
ATOM 1400 O O . ILE A 1 180 ? 3.002 -4.207 -23.770 1.00 93.94 180 ILE A O 1
ATOM 1404 N N . VAL A 1 181 ? 1.876 -2.963 -25.262 1.00 92.69 181 VAL A N 1
ATOM 1405 C CA . VAL A 1 181 ? 1.180 -4.098 -25.891 1.00 92.69 181 VAL A CA 1
ATOM 1406 C C . VAL A 1 181 ? 2.152 -5.072 -26.567 1.00 92.69 181 VAL A C 1
ATOM 1408 O O . VAL A 1 181 ? 1.887 -6.270 -26.550 1.00 92.69 181 VAL A O 1
ATOM 1411 N N . ARG A 1 182 ? 3.266 -4.588 -27.132 1.00 90.38 182 ARG A N 1
ATOM 1412 C CA . ARG A 1 182 ? 4.282 -5.433 -27.786 1.00 90.38 182 ARG A CA 1
ATOM 1413 C C . ARG A 1 182 ? 5.261 -6.089 -26.817 1.00 90.38 182 ARG A C 1
ATOM 1415 O O . ARG A 1 182 ? 5.871 -7.079 -27.199 1.00 90.38 182 ARG A O 1
ATOM 1422 N N . LEU A 1 183 ? 5.418 -5.552 -25.606 1.00 91.31 183 LEU A N 1
ATOM 1423 C CA . LEU A 1 183 ? 6.307 -6.148 -24.611 1.00 91.31 183 LEU A CA 1
ATOM 1424 C C . LEU A 1 183 ? 5.806 -7.539 -24.234 1.00 91.31 183 LEU A C 1
ATOM 1426 O O . LEU A 1 183 ? 4.622 -7.684 -23.920 1.00 91.31 183 LEU A O 1
ATOM 1430 N N . ASP A 1 184 ? 6.693 -8.526 -24.170 1.00 88.44 184 ASP A N 1
ATOM 1431 C CA . ASP A 1 184 ? 6.390 -9.802 -23.520 1.00 88.44 184 ASP A CA 1
ATOM 1432 C C . ASP A 1 184 ? 6.291 -9.638 -21.987 1.00 88.44 184 ASP A C 1
ATOM 1434 O O . ASP A 1 184 ? 6.379 -8.530 -21.449 1.00 88.44 184 ASP A O 1
ATOM 1438 N N . ASP A 1 185 ? 6.032 -10.719 -21.252 1.00 85.88 185 ASP A N 1
ATOM 1439 C CA . ASP A 1 185 ? 5.851 -10.650 -19.797 1.00 85.88 185 ASP A CA 1
ATOM 1440 C C . ASP A 1 185 ? 7.150 -10.356 -19.026 1.00 85.88 185 ASP A C 1
ATOM 1442 O O . ASP A 1 185 ? 7.099 -9.757 -17.950 1.00 85.88 185 ASP A O 1
ATOM 1446 N N . ILE A 1 186 ? 8.310 -10.712 -19.580 1.00 81.38 186 ILE A N 1
ATOM 1447 C CA . ILE A 1 186 ? 9.632 -10.439 -18.998 1.00 81.38 186 ILE A CA 1
ATOM 1448 C C . ILE A 1 186 ? 9.952 -8.957 -19.144 1.00 81.38 186 ILE A C 1
ATOM 1450 O O . ILE A 1 186 ? 10.332 -8.275 -18.187 1.00 81.38 186 ILE A O 1
ATOM 1454 N N . GLN A 1 187 ? 9.777 -8.450 -20.357 1.00 87.75 187 GLN A N 1
ATOM 1455 C CA . GLN A 1 187 ? 9.958 -7.053 -20.687 1.00 87.75 187 GLN A CA 1
ATOM 1456 C C . GLN A 1 187 ? 8.958 -6.215 -19.892 1.00 87.75 187 GLN A C 1
ATOM 1458 O O . GLN A 1 187 ? 9.353 -5.271 -19.218 1.00 87.75 187 GLN A O 1
ATOM 1463 N N . LEU A 1 188 ? 7.678 -6.592 -19.835 1.00 91.69 188 LEU A N 1
ATOM 1464 C CA . LEU A 1 188 ? 6.697 -5.871 -19.023 1.00 91.69 188 LEU A CA 1
ATOM 1465 C C . LEU A 1 188 ? 7.067 -5.863 -17.530 1.00 91.69 188 LEU A C 1
ATOM 1467 O O . LEU A 1 188 ? 6.906 -4.835 -16.869 1.00 91.69 188 LEU A O 1
ATOM 1471 N N . ALA A 1 189 ? 7.591 -6.965 -16.991 1.00 87.62 189 ALA A N 1
ATOM 1472 C CA . ALA A 1 189 ? 8.036 -7.008 -15.602 1.00 87.62 189 ALA A CA 1
ATOM 1473 C C . ALA A 1 189 ? 9.224 -6.074 -15.323 1.00 87.62 189 ALA A C 1
ATOM 1475 O O . ALA A 1 189 ? 9.247 -5.409 -14.290 1.00 87.62 189 ALA A O 1
ATOM 1476 N N . ASN A 1 190 ? 10.179 -5.958 -16.249 1.00 86.62 190 ASN A N 1
ATOM 1477 C CA . ASN A 1 190 ? 11.251 -4.963 -16.140 1.00 86.62 190 ASN A CA 1
ATOM 1478 C C . ASN A 1 190 ? 10.703 -3.540 -16.280 1.00 86.62 190 ASN A C 1
ATOM 1480 O O . ASN A 1 190 ? 11.049 -2.655 -15.500 1.00 86.62 190 ASN A O 1
ATOM 1484 N N . PHE A 1 191 ? 9.766 -3.334 -17.205 1.00 91.94 191 PHE A N 1
ATOM 1485 C CA . PHE A 1 191 ? 9.103 -2.051 -17.402 1.00 91.94 191 PHE A CA 1
ATOM 1486 C C . PHE A 1 191 ? 8.329 -1.596 -16.155 1.00 91.94 191 PHE A C 1
ATOM 1488 O O . PHE A 1 191 ? 8.183 -0.395 -15.919 1.00 91.94 191 PHE A O 1
ATOM 1495 N N . CYS A 1 192 ? 7.892 -2.528 -15.298 1.00 93.06 192 CYS A N 1
ATOM 1496 C CA . CYS A 1 192 ? 7.276 -2.193 -14.016 1.00 93.06 192 CYS A CA 1
ATOM 1497 C C . CYS A 1 192 ? 8.195 -1.360 -13.111 1.00 93.06 192 CYS A C 1
ATOM 1499 O O . CYS A 1 192 ? 7.666 -0.534 -12.381 1.00 93.06 192 CYS A O 1
ATOM 1501 N N . LYS A 1 193 ? 9.529 -1.455 -13.204 1.00 88.81 193 LYS A N 1
ATOM 1502 C CA . LYS A 1 193 ? 10.443 -0.564 -12.456 1.00 88.81 193 LYS A CA 1
ATOM 1503 C C . LYS A 1 193 ? 10.309 0.900 -12.891 1.00 88.81 193 LYS A C 1
ATOM 1505 O O . LYS A 1 193 ? 10.267 1.817 -12.074 1.00 88.81 193 LYS A O 1
ATOM 1510 N N . ILE A 1 194 ? 10.143 1.124 -14.194 1.00 90.75 194 ILE A N 1
ATOM 1511 C CA . ILE A 1 194 ? 9.912 2.458 -14.764 1.00 90.75 194 ILE A CA 1
ATOM 1512 C C . ILE A 1 194 ? 8.540 2.990 -14.332 1.00 90.75 194 ILE A C 1
ATOM 1514 O O . ILE A 1 194 ? 8.392 4.163 -13.966 1.00 90.75 194 ILE A O 1
ATOM 1518 N N . LEU A 1 195 ? 7.530 2.115 -14.321 1.00 92.94 195 LEU A N 1
ATOM 1519 C CA . LEU A 1 195 ? 6.203 2.439 -13.801 1.00 92.94 195 LEU A CA 1
ATOM 1520 C C . LEU A 1 195 ? 6.225 2.704 -12.296 1.00 92.94 195 LEU A C 1
ATOM 1522 O O . LEU A 1 195 ? 5.503 3.585 -11.843 1.00 92.94 195 LEU A O 1
ATOM 1526 N N . ALA A 1 196 ? 7.055 2.001 -11.528 1.00 90.69 196 ALA A N 1
ATOM 1527 C CA . ALA A 1 196 ? 7.167 2.166 -10.087 1.00 90.69 196 ALA A CA 1
ATOM 1528 C C . ALA A 1 196 ? 7.595 3.595 -9.754 1.00 90.69 196 ALA A C 1
ATOM 1530 O O . ALA A 1 196 ? 6.979 4.219 -8.897 1.00 90.69 196 ALA A O 1
ATOM 1531 N N . ILE A 1 197 ? 8.553 4.159 -10.494 1.00 88.75 197 ILE A N 1
ATOM 1532 C CA . ILE A 1 197 ? 8.960 5.565 -10.353 1.00 88.75 197 ILE A CA 1
ATOM 1533 C C . ILE A 1 197 ? 7.872 6.512 -10.879 1.00 88.75 197 ILE A C 1
ATOM 1535 O O . ILE A 1 197 ? 7.522 7.490 -10.229 1.00 88.75 197 ILE A O 1
ATOM 1539 N N . SER A 1 198 ? 7.288 6.214 -12.042 1.00 89.56 198 SER A N 1
ATOM 1540 C CA . SER A 1 198 ? 6.343 7.126 -12.712 1.00 89.56 198 SER A CA 1
ATOM 1541 C C . SER A 1 198 ? 4.947 7.180 -12.069 1.00 89.56 198 SER A C 1
ATOM 1543 O O . SER A 1 198 ? 4.201 8.138 -12.289 1.00 89.56 198 SER A O 1
ATOM 1545 N N . LEU A 1 199 ? 4.556 6.145 -11.322 1.00 89.56 199 LEU A N 1
ATOM 1546 C CA . LEU A 1 199 ? 3.248 6.011 -10.668 1.00 89.56 199 LEU A CA 1
ATOM 1547 C C . LEU A 1 199 ? 3.308 6.216 -9.151 1.00 89.56 199 LEU A C 1
ATOM 1549 O O . LEU A 1 199 ? 2.250 6.304 -8.522 1.00 89.56 199 LEU A O 1
ATOM 1553 N N . SER A 1 200 ? 4.504 6.261 -8.562 1.00 82.94 200 SER A N 1
ATOM 1554 C CA . SER A 1 200 ? 4.683 6.530 -7.135 1.00 82.94 200 SER A CA 1
ATOM 1555 C C . SER A 1 200 ? 4.819 8.024 -6.851 1.00 82.94 200 SER A C 1
ATOM 1557 O O . SER A 1 200 ? 5.084 8.840 -7.732 1.00 82.94 200 SER A O 1
ATOM 1559 N N . ASP A 1 201 ? 4.613 8.387 -5.588 1.00 63.88 201 ASP A N 1
ATOM 1560 C CA . ASP A 1 201 ? 4.748 9.755 -5.085 1.00 63.88 201 ASP A CA 1
ATOM 1561 C C . ASP A 1 201 ? 6.172 10.063 -4.580 1.00 63.88 201 ASP A C 1
ATOM 1563 O O . ASP A 1 201 ? 6.329 10.960 -3.750 1.00 63.88 201 ASP A O 1
ATOM 1567 N N . LEU A 1 202 ? 7.195 9.339 -5.071 1.00 51.34 202 LEU A N 1
ATOM 1568 C CA . LEU A 1 202 ? 8.548 9.297 -4.489 1.00 51.34 202 LEU A CA 1
ATOM 1569 C C . LEU A 1 202 ? 9.207 10.673 -4.268 1.00 51.34 202 LEU A C 1
ATOM 1571 O O . LEU A 1 202 ? 10.027 10.780 -3.364 1.00 51.34 202 LEU A O 1
ATOM 1575 N N . ASP A 1 203 ? 8.812 11.733 -4.986 1.00 49.28 203 ASP A N 1
ATOM 1576 C CA . ASP A 1 203 ? 9.536 13.014 -4.937 1.00 49.28 203 ASP A CA 1
ATOM 1577 C C . ASP A 1 203 ? 8.717 14.288 -4.715 1.00 49.28 203 ASP A C 1
ATOM 1579 O O . ASP A 1 203 ? 9.309 15.358 -4.586 1.00 49.28 203 ASP A O 1
ATOM 1583 N N . VAL A 1 204 ? 7.382 14.251 -4.631 1.00 48.19 204 VAL A N 1
ATOM 1584 C CA . VAL A 1 204 ? 6.653 15.536 -4.568 1.00 48.19 204 VAL A CA 1
ATOM 1585 C C . VAL A 1 204 ? 6.414 16.013 -3.129 1.00 48.19 204 VAL A C 1
ATOM 1587 O O . VAL A 1 204 ? 6.448 17.216 -2.887 1.00 48.19 204 VAL A O 1
ATOM 1590 N N . TYR A 1 205 ? 6.223 15.123 -2.139 1.00 48.47 205 TYR A N 1
ATOM 1591 C CA . TYR A 1 205 ? 5.705 15.569 -0.830 1.00 48.47 205 TYR A CA 1
ATOM 1592 C C . TYR A 1 205 ? 6.133 14.803 0.433 1.00 48.47 205 TYR A C 1
ATOM 1594 O O . TYR A 1 205 ? 5.894 15.304 1.534 1.00 48.47 205 TYR A O 1
ATOM 1602 N N . GLU A 1 206 ? 6.719 13.608 0.347 1.00 48.62 206 GLU A N 1
ATOM 1603 C CA . GLU A 1 206 ? 6.628 12.681 1.488 1.00 48.62 206 GLU A CA 1
ATOM 1604 C C . GLU A 1 206 ? 7.627 12.885 2.632 1.00 48.62 206 GLU A C 1
ATOM 1606 O O . GLU A 1 206 ? 7.349 12.414 3.735 1.00 48.62 206 GLU A O 1
ATOM 1611 N N . HIS A 1 207 ? 8.739 13.611 2.464 1.00 47.72 207 HIS A N 1
ATOM 1612 C CA . HIS A 1 207 ? 9.789 13.555 3.499 1.00 47.72 207 HIS A CA 1
ATOM 1613 C C . HIS A 1 207 ? 10.237 14.879 4.118 1.00 47.72 207 HIS A C 1
ATOM 1615 O O . HIS A 1 207 ? 11.021 14.843 5.065 1.00 47.72 207 HIS A O 1
ATOM 1621 N N . LYS A 1 208 ? 9.766 16.048 3.650 1.00 50.56 208 LYS A N 1
ATOM 1622 C CA . LYS A 1 208 ? 10.296 17.338 4.154 1.00 50.56 208 LYS A CA 1
ATOM 1623 C C . LYS A 1 208 ? 9.292 18.486 4.314 1.00 50.56 208 LYS A C 1
ATOM 1625 O O . LYS A 1 208 ? 9.704 19.567 4.728 1.00 50.56 208 LYS A O 1
ATOM 1630 N N . THR A 1 209 ? 7.998 18.298 4.035 1.00 64.44 209 THR A N 1
ATOM 1631 C CA . THR A 1 209 ? 7.005 19.386 4.135 1.00 64.44 209 THR A CA 1
ATOM 1632 C C . THR A 1 209 ? 5.714 18.946 4.830 1.00 64.44 209 THR A C 1
ATOM 1634 O O . THR A 1 209 ? 5.202 17.849 4.610 1.00 64.44 209 THR A O 1
ATOM 1637 N N . SER A 1 210 ? 5.184 19.807 5.703 1.00 81.38 210 SER A N 1
ATOM 1638 C CA . SER A 1 210 ? 3.932 19.564 6.429 1.00 81.38 210 SER A CA 1
ATOM 1639 C C . SER A 1 210 ? 2.736 19.469 5.481 1.00 81.38 210 SER A C 1
ATOM 1641 O O . SER A 1 210 ? 2.740 20.081 4.413 1.00 81.38 210 SER A O 1
ATOM 1643 N N . LEU A 1 211 ? 1.660 18.776 5.877 1.00 82.19 211 LEU A N 1
ATOM 1644 C CA . LEU A 1 211 ? 0.431 18.690 5.071 1.00 82.19 211 LEU A CA 1
ATOM 1645 C C . LEU A 1 211 ? -0.121 20.066 4.690 1.00 82.19 211 LEU A C 1
ATOM 1647 O O . LEU A 1 211 ? -0.713 20.221 3.623 1.00 82.19 211 LEU A O 1
ATOM 1651 N N . TYR A 1 212 ? 0.089 21.070 5.541 1.00 81.44 212 TYR A N 1
ATOM 1652 C CA . TYR A 1 212 ? -0.242 22.457 5.243 1.00 81.44 212 TYR A CA 1
ATOM 1653 C C . TYR A 1 212 ? 0.546 23.002 4.048 1.00 81.44 212 TYR A C 1
ATOM 1655 O O . TYR A 1 212 ? -0.050 23.555 3.121 1.00 81.44 212 TYR A O 1
ATOM 1663 N N . ALA A 1 213 ? 1.866 22.796 4.023 1.00 78.38 213 ALA A N 1
ATOM 1664 C CA . ALA A 1 213 ? 2.705 23.177 2.892 1.00 78.38 213 ALA A CA 1
ATOM 1665 C C . ALA A 1 213 ? 2.288 22.436 1.609 1.00 78.38 213 ALA A C 1
ATOM 1667 O O . ALA A 1 213 ? 2.118 23.073 0.570 1.00 78.38 213 ALA A O 1
ATOM 1668 N N . GLN A 1 214 ? 1.995 21.134 1.703 1.00 77.38 214 GLN A N 1
ATOM 1669 C CA . GLN A 1 214 ? 1.494 20.341 0.573 1.00 77.38 214 GLN A CA 1
ATOM 1670 C C . GLN A 1 214 ? 0.148 20.871 0.046 1.00 77.38 214 GLN A C 1
ATOM 1672 O O . GLN A 1 214 ? -0.057 20.994 -1.160 1.00 77.38 214 GLN A O 1
ATOM 1677 N N . CYS A 1 215 ? -0.790 21.213 0.935 1.00 76.94 215 CYS A N 1
ATOM 1678 C CA . CYS A 1 215 ? -2.076 21.808 0.561 1.00 76.94 215 CYS A CA 1
ATOM 1679 C C . CYS A 1 215 ? -1.909 23.172 -0.115 1.00 76.94 215 CYS A C 1
ATOM 1681 O O . CYS A 1 215 ? -2.596 23.450 -1.097 1.00 76.94 215 CYS A O 1
ATOM 1683 N N . LYS A 1 216 ? -0.997 24.013 0.383 1.00 77.50 216 LYS A N 1
ATOM 1684 C CA . LYS A 1 216 ? -0.690 25.316 -0.219 1.00 77.50 216 LYS A CA 1
ATOM 1685 C C . LYS A 1 216 ? -0.122 25.160 -1.630 1.00 77.50 216 LYS A C 1
ATOM 1687 O O . LYS A 1 216 ? -0.474 25.936 -2.514 1.00 77.50 216 LYS A O 1
ATOM 1692 N N . GLU A 1 217 ? 0.711 24.148 -1.847 1.00 74.88 217 GLU A N 1
ATOM 1693 C CA . GLU A 1 217 ? 1.277 23.852 -3.160 1.00 74.88 217 GLU A CA 1
ATOM 1694 C C . GLU A 1 217 ? 0.224 23.329 -4.143 1.00 74.88 217 GLU A C 1
ATOM 1696 O O . GLU A 1 217 ? 0.126 23.842 -5.255 1.00 74.88 217 GLU A O 1
ATOM 1701 N N . LYS A 1 218 ? -0.648 22.411 -3.704 1.00 72.19 218 LYS A N 1
ATOM 1702 C CA . LYS A 1 218 ? -1.770 21.890 -4.511 1.00 72.19 218 LYS A CA 1
ATOM 1703 C C . LYS A 1 218 ? -2.781 22.958 -4.932 1.00 72.19 218 LYS A C 1
ATOM 1705 O O . LYS A 1 218 ? -3.458 22.786 -5.937 1.00 72.19 218 LYS A O 1
ATOM 1710 N N . LYS A 1 219 ? -2.904 24.049 -4.166 1.00 71.81 219 LYS A N 1
ATOM 1711 C CA . LYS A 1 219 ? -3.776 25.195 -4.485 1.00 71.81 219 LYS A CA 1
ATOM 1712 C C . LYS A 1 219 ? -3.150 26.172 -5.497 1.00 71.81 219 LYS A C 1
ATOM 1714 O O . LYS A 1 219 ? -3.802 27.147 -5.869 1.00 71.81 219 LYS A O 1
ATOM 1719 N N . ARG A 1 220 ? -1.902 25.962 -5.944 1.00 75.81 220 ARG A N 1
ATOM 1720 C CA . ARG A 1 220 ? -1.303 26.771 -7.019 1.00 75.81 220 ARG A CA 1
ATOM 1721 C C . ARG A 1 220 ? -2.050 26.524 -8.333 1.00 75.81 220 ARG A C 1
ATOM 1723 O O . ARG A 1 220 ? -2.367 25.386 -8.654 1.00 75.81 220 ARG A O 1
ATOM 1730 N N . LYS A 1 221 ? -2.302 27.593 -9.100 1.00 64.75 221 LYS A N 1
ATOM 1731 C CA . LYS A 1 221 ? -3.068 27.534 -10.361 1.00 64.75 221 LYS A CA 1
ATOM 1732 C C . LYS A 1 221 ? -2.460 26.588 -11.406 1.00 64.75 221 LYS A C 1
ATOM 1734 O O . LYS A 1 221 ? -3.209 26.009 -12.180 1.00 64.75 221 LYS A O 1
ATOM 1739 N N . ASP A 1 222 ? -1.146 26.380 -11.363 1.00 68.56 222 ASP A N 1
ATOM 1740 C CA . ASP A 1 222 ? -0.412 25.541 -12.320 1.00 68.56 222 ASP A CA 1
ATOM 1741 C C . ASP A 1 222 ? -0.196 24.096 -11.824 1.00 68.56 222 ASP A C 1
ATOM 1743 O O . ASP A 1 222 ? 0.581 23.336 -12.404 1.00 68.56 222 ASP A O 1
ATOM 1747 N N . PHE A 1 223 ? -0.845 23.689 -10.724 1.00 70.50 223 PHE A N 1
ATOM 1748 C CA . PHE A 1 223 ? -0.665 22.350 -10.168 1.00 70.50 223 PHE A CA 1
ATOM 1749 C C . PHE A 1 223 ? -1.328 21.279 -11.048 1.00 70.50 223 PHE A C 1
ATOM 1751 O O . PHE A 1 223 ? -2.548 21.243 -11.204 1.00 70.50 223 PHE A O 1
ATOM 1758 N N . THR A 1 224 ? -0.522 20.347 -11.562 1.00 73.44 224 THR A N 1
ATOM 1759 C CA . THR A 1 224 ? -0.989 19.175 -12.314 1.00 73.44 224 THR A CA 1
ATOM 1760 C C . THR A 1 224 ? -0.573 17.896 -11.596 1.00 73.44 224 THR A C 1
ATOM 1762 O O . THR A 1 224 ? 0.610 17.665 -11.349 1.00 73.44 224 THR A O 1
ATOM 1765 N N . CYS A 1 225 ? -1.535 17.023 -11.282 1.00 78.62 225 CYS A N 1
ATOM 1766 C CA . CYS A 1 225 ? -1.241 15.724 -10.678 1.00 78.62 225 CYS A CA 1
ATOM 1767 C C . CYS A 1 225 ? -0.847 14.708 -11.761 1.00 78.62 225 CYS A C 1
ATOM 1769 O O . CYS A 1 225 ? -1.665 13.902 -12.204 1.00 78.62 225 CYS A O 1
ATOM 1771 N N . VAL A 1 226 ? 0.422 14.755 -12.181 1.00 84.69 226 VAL A N 1
ATOM 1772 C CA . VAL A 1 226 ? 0.982 13.887 -13.235 1.00 84.69 226 VAL A CA 1
ATOM 1773 C C . VAL A 1 226 ? 0.773 12.400 -12.927 1.00 84.69 226 VAL A C 1
ATOM 1775 O O . VAL A 1 226 ? 0.459 11.629 -13.825 1.00 84.69 226 VAL A O 1
ATOM 1778 N N . ARG A 1 227 ? 0.847 11.996 -11.654 1.00 84.62 227 ARG A N 1
ATOM 1779 C CA . ARG A 1 227 ? 0.585 10.614 -11.222 1.00 84.62 227 ARG A CA 1
ATOM 1780 C C . ARG A 1 227 ? -0.801 10.118 -11.639 1.00 84.62 227 ARG A C 1
ATOM 1782 O O . ARG A 1 227 ? -0.922 9.019 -12.171 1.00 84.62 227 ARG A O 1
ATOM 1789 N N . ASP A 1 228 ? -1.845 10.911 -11.398 1.00 84.38 228 ASP A N 1
ATOM 1790 C CA . ASP A 1 228 ? -3.216 10.517 -11.735 1.00 84.38 228 ASP A CA 1
ATOM 1791 C C . ASP A 1 228 ? -3.376 10.378 -13.261 1.00 84.38 228 ASP A C 1
ATOM 1793 O O . ASP A 1 228 ? -3.997 9.423 -13.723 1.00 84.38 228 ASP A O 1
ATOM 1797 N N . MET A 1 229 ? -2.738 11.263 -14.039 1.00 88.31 229 MET A N 1
ATOM 1798 C CA . MET A 1 229 ? -2.692 11.157 -15.505 1.00 88.31 229 MET A CA 1
ATOM 1799 C C . MET A 1 229 ? -1.954 9.891 -15.956 1.00 88.31 229 MET A C 1
ATOM 1801 O O . MET A 1 229 ? -2.435 9.160 -16.816 1.00 88.31 229 MET A O 1
ATOM 1805 N N . ASN A 1 230 ? -0.803 9.592 -15.349 1.00 92.81 230 ASN A N 1
ATOM 1806 C CA . ASN A 1 230 ? -0.024 8.396 -15.657 1.00 92.81 230 ASN A CA 1
ATOM 1807 C C . ASN A 1 230 ? -0.821 7.118 -15.370 1.00 92.81 230 ASN A C 1
ATOM 1809 O O . ASN A 1 230 ? -0.805 6.192 -16.178 1.00 92.81 230 ASN A O 1
ATOM 1813 N N . GLN A 1 231 ? -1.561 7.071 -14.259 1.00 91.81 231 GLN A N 1
ATOM 1814 C CA . GLN A 1 231 ? -2.446 5.945 -13.955 1.00 91.81 231 GLN A CA 1
ATOM 1815 C C . GLN A 1 231 ? -3.544 5.780 -15.011 1.00 91.81 231 GLN A C 1
ATOM 1817 O O . GLN A 1 231 ? -3.839 4.653 -15.401 1.00 91.81 231 GLN A O 1
ATOM 1822 N N . GLU A 1 232 ? -4.138 6.874 -15.494 1.00 91.50 232 GLU A N 1
ATOM 1823 C CA . GLU A 1 232 ? -5.137 6.827 -16.568 1.00 91.50 232 GLU A CA 1
ATOM 1824 C C . GLU A 1 232 ? -4.548 6.292 -17.878 1.00 91.50 232 GLU A C 1
ATOM 1826 O O . GLU A 1 232 ? -5.161 5.423 -18.500 1.00 91.50 232 GLU A O 1
ATOM 1831 N N . VAL A 1 233 ? -3.340 6.731 -18.247 1.00 94.19 233 VAL A N 1
ATOM 1832 C CA . VAL A 1 233 ? -2.616 6.222 -19.422 1.00 94.19 233 VAL A CA 1
ATOM 1833 C C . VAL A 1 233 ? -2.381 4.720 -19.299 1.00 94.19 233 VAL A C 1
ATOM 1835 O O . VAL A 1 233 ? -2.739 3.976 -20.209 1.00 94.19 233 VAL A O 1
ATOM 1838 N N . ILE A 1 234 ? -1.856 4.244 -18.167 1.00 95.62 234 ILE A N 1
ATOM 1839 C CA . ILE A 1 234 ? -1.601 2.811 -17.973 1.00 95.62 234 ILE A CA 1
ATOM 1840 C C . ILE A 1 234 ? -2.901 2.011 -17.981 1.00 95.62 234 ILE A C 1
ATOM 1842 O O . ILE A 1 234 ? -2.983 1.013 -18.684 1.00 95.62 234 ILE A O 1
ATOM 1846 N N . LEU A 1 235 ? -3.953 2.465 -17.294 1.00 95.44 235 LEU A N 1
ATOM 1847 C CA . LEU A 1 235 ? -5.256 1.788 -17.292 1.00 95.44 235 LEU A CA 1
ATOM 1848 C C . LEU A 1 235 ? -5.970 1.811 -18.653 1.00 95.44 235 LEU A C 1
ATOM 1850 O O . LEU A 1 235 ? -6.937 1.070 -18.831 1.00 95.44 235 LEU A O 1
ATOM 1854 N N . SER A 1 236 ? -5.543 2.662 -19.590 1.00 94.50 236 SER A N 1
ATOM 1855 C CA . SER A 1 236 ? -6.052 2.675 -20.966 1.00 94.50 236 SER A CA 1
ATOM 1856 C C . SER A 1 236 ? -5.406 1.611 -21.860 1.00 94.50 236 SER A C 1
ATOM 1858 O O . SER A 1 236 ? -5.945 1.307 -22.924 1.00 94.50 236 SER A O 1
ATOM 1860 N N . VAL A 1 237 ? -4.284 1.018 -21.431 1.00 95.88 237 VAL A N 1
ATOM 1861 C CA . VAL A 1 237 ? -3.608 -0.051 -22.172 1.00 95.88 237 VAL A CA 1
ATOM 1862 C C . VAL A 1 237 ? -4.467 -1.326 -22.134 1.00 95.88 237 VAL A C 1
ATOM 1864 O O . VAL A 1 237 ? -4.777 -1.824 -21.045 1.00 95.88 237 VAL A O 1
ATOM 1867 N N . PRO A 1 238 ? -4.853 -1.892 -23.293 1.00 94.38 238 PRO A N 1
ATOM 1868 C CA . PRO A 1 238 ? -5.680 -3.094 -23.340 1.00 94.38 238 PRO A CA 1
ATOM 1869 C C . PRO A 1 238 ? -5.030 -4.280 -22.616 1.00 94.38 238 PRO A C 1
ATOM 1871 O O . PRO A 1 238 ? -3.845 -4.552 -22.792 1.00 94.38 238 PRO A O 1
ATOM 1874 N N . GLY A 1 239 ? -5.804 -4.995 -21.795 1.00 94.88 239 GLY A N 1
ATOM 1875 C CA . GLY A 1 239 ? -5.354 -6.226 -21.128 1.00 94.88 239 GLY A CA 1
ATOM 1876 C C . GLY A 1 239 ? -4.275 -6.048 -20.049 1.00 94.88 239 GLY A C 1
ATOM 1877 O O . GLY A 1 239 ? -3.848 -7.035 -19.456 1.00 94.88 239 GLY A O 1
ATOM 1878 N N . ILE A 1 240 ? -3.847 -4.820 -19.731 1.00 96.69 240 ILE A N 1
ATOM 1879 C CA . ILE A 1 240 ? -2.718 -4.588 -18.814 1.00 96.69 240 ILE A CA 1
ATOM 1880 C C . ILE A 1 240 ? -2.921 -5.210 -17.427 1.00 96.69 240 ILE A C 1
ATOM 1882 O O . ILE A 1 240 ? -2.007 -5.824 -16.886 1.00 96.69 240 ILE A O 1
ATOM 1886 N N . LEU A 1 241 ? -4.128 -5.106 -16.857 1.00 97.50 241 LEU A N 1
ATOM 1887 C CA . LEU A 1 241 ? -4.425 -5.675 -15.540 1.00 97.50 241 LEU A CA 1
ATOM 1888 C C . LEU A 1 241 ? -4.346 -7.203 -15.563 1.00 97.50 241 LEU A C 1
ATOM 1890 O O . LEU A 1 241 ? -3.841 -7.796 -14.618 1.00 97.50 241 LEU A O 1
ATOM 1894 N N . GLU A 1 242 ? -4.813 -7.837 -16.637 1.00 97.06 242 GLU A N 1
ATOM 1895 C CA . GLU A 1 242 ? -4.739 -9.289 -16.801 1.00 97.06 242 GLU A CA 1
ATOM 1896 C C . GLU A 1 242 ? -3.284 -9.760 -16.859 1.00 97.06 242 GLU A C 1
ATOM 1898 O O . GLU A 1 242 ? -2.904 -10.665 -16.114 1.00 97.06 242 GLU A O 1
ATOM 1903 N N . ARG A 1 243 ? -2.450 -9.079 -17.654 1.00 96.19 243 ARG A N 1
ATOM 1904 C CA . ARG A 1 243 ? -1.014 -9.367 -17.768 1.00 96.19 243 ARG A CA 1
ATOM 1905 C C . ARG A 1 243 ? -0.266 -9.157 -16.452 1.00 96.19 243 ARG A C 1
ATOM 1907 O O . ARG A 1 243 ? 0.495 -10.022 -16.031 1.00 96.19 243 ARG A O 1
ATOM 1914 N N . LEU A 1 244 ? -0.533 -8.061 -15.739 1.00 97.12 244 LEU A N 1
ATOM 1915 C CA . LEU A 1 244 ? 0.076 -7.811 -14.427 1.00 97.12 244 LEU A CA 1
ATOM 1916 C C . LEU A 1 244 ? -0.340 -8.865 -13.388 1.00 97.12 244 LEU A C 1
ATOM 1918 O O . LEU A 1 244 ? 0.499 -9.326 -12.617 1.00 97.12 244 LEU A O 1
ATOM 1922 N N . VAL A 1 245 ? -1.609 -9.293 -13.379 1.00 96.81 245 VAL A N 1
ATOM 1923 C CA . VAL A 1 245 ? -2.078 -10.391 -12.513 1.00 96.81 245 VAL A CA 1
ATOM 1924 C C . VAL A 1 245 ? -1.427 -11.719 -12.914 1.00 96.81 245 VAL A C 1
ATOM 1926 O O . VAL A 1 245 ? -1.098 -12.525 -12.039 1.00 96.81 245 VAL A O 1
ATOM 1929 N N . HIS A 1 246 ? -1.217 -11.953 -14.213 1.00 93.44 246 HIS A N 1
ATOM 1930 C CA . HIS A 1 246 ? -0.499 -13.120 -14.720 1.00 93.44 246 HIS A CA 1
ATOM 1931 C C . HIS A 1 246 ? 0.934 -13.181 -14.179 1.00 93.44 246 HIS A C 1
ATOM 1933 O O . HIS A 1 246 ? 1.267 -14.176 -13.535 1.00 93.44 246 HIS A O 1
ATOM 1939 N N . ILE A 1 247 ? 1.706 -12.100 -14.335 1.00 91.81 247 ILE A N 1
ATOM 1940 C CA . ILE A 1 247 ? 3.088 -11.979 -13.846 1.00 91.81 247 ILE A CA 1
ATOM 1941 C C . ILE A 1 247 ? 3.137 -12.119 -12.320 1.00 91.81 247 ILE A C 1
ATOM 1943 O O . ILE A 1 247 ? 3.851 -12.973 -11.800 1.00 91.81 247 ILE A O 1
ATOM 1947 N N . ALA A 1 248 ? 2.329 -11.341 -11.590 1.00 92.88 248 ALA A N 1
ATOM 1948 C CA . ALA A 1 248 ? 2.305 -11.332 -10.124 1.00 92.88 248 ALA A CA 1
ATOM 1949 C C . ALA A 1 248 ? 2.047 -12.721 -9.512 1.00 92.88 248 ALA A C 1
ATOM 1951 O O . ALA A 1 248 ? 2.594 -13.063 -8.464 1.00 92.88 248 ALA A O 1
ATOM 1952 N N . CYS A 1 249 ? 1.203 -13.523 -10.167 1.00 90.50 249 CYS A N 1
ATOM 1953 C CA . CYS A 1 249 ? 0.753 -14.825 -9.683 1.00 90.50 249 CYS A CA 1
ATOM 1954 C C . CYS A 1 249 ? 1.233 -15.988 -10.570 1.00 90.50 249 CYS A C 1
ATOM 1956 O O . CYS A 1 249 ? 0.512 -16.988 -10.700 1.00 90.50 249 CYS A O 1
ATOM 1958 N N . ALA A 1 250 ? 2.385 -15.848 -11.230 1.00 84.19 250 ALA A N 1
ATOM 1959 C CA . ALA A 1 250 ? 2.953 -16.895 -12.075 1.00 84.19 250 ALA A CA 1
ATOM 1960 C C . ALA A 1 250 ? 3.271 -18.172 -11.263 1.00 84.19 250 ALA A C 1
ATOM 1962 O O . ALA A 1 250 ? 3.541 -18.126 -10.058 1.00 84.19 250 ALA A O 1
ATOM 1963 N N . LYS A 1 251 ? 3.211 -19.338 -11.914 1.00 73.31 251 LYS A N 1
ATOM 1964 C CA . LYS A 1 251 ? 3.597 -20.650 -11.359 1.00 73.31 251 LYS A CA 1
ATOM 1965 C C . LYS A 1 251 ? 4.729 -21.232 -12.229 1.00 73.31 251 LYS A C 1
ATOM 1967 O O . LYS A 1 251 ? 4.727 -20.949 -13.424 1.00 73.31 251 LYS A O 1
ATOM 1972 N N . PRO A 1 252 ? 5.633 -22.071 -11.686 1.00 64.62 252 PRO A N 1
ATOM 1973 C CA . PRO A 1 252 ? 5.702 -22.541 -10.298 1.00 64.62 252 PRO A CA 1
ATOM 1974 C C . PRO A 1 252 ? 6.203 -21.462 -9.326 1.00 64.62 252 PRO A C 1
ATOM 1976 O O . PRO A 1 252 ? 6.848 -20.499 -9.721 1.00 64.62 252 PRO A O 1
ATOM 1979 N N . TYR A 1 253 ? 5.887 -21.605 -8.038 1.00 66.75 253 TYR A N 1
ATOM 1980 C CA . TYR A 1 253 ? 6.656 -20.955 -6.976 1.00 66.75 253 TYR A CA 1
ATOM 1981 C C . TYR A 1 253 ? 7.526 -22.036 -6.348 1.00 66.75 253 TYR A C 1
ATOM 1983 O O . TYR A 1 253 ? 7.002 -23.008 -5.804 1.00 66.75 253 TYR A O 1
ATOM 1991 N N . THR A 1 254 ? 8.841 -21.877 -6.429 1.00 57.97 254 THR A N 1
ATOM 1992 C CA . THR A 1 254 ? 9.785 -22.841 -5.864 1.00 57.97 254 THR A CA 1
ATOM 1993 C C . THR A 1 254 ? 10.382 -22.250 -4.587 1.00 57.97 254 THR A C 1
ATOM 1995 O O . THR A 1 254 ? 11.309 -21.440 -4.681 1.00 57.97 254 THR A O 1
ATOM 1998 N N . PRO A 1 255 ? 9.879 -22.613 -3.386 1.00 52.91 255 PRO A N 1
ATOM 1999 C CA . PRO A 1 255 ? 10.508 -22.191 -2.142 1.00 52.91 255 PRO A CA 1
ATOM 2000 C C . PRO A 1 255 ? 11.897 -22.823 -2.085 1.00 52.91 255 PRO A C 1
ATOM 2002 O O . PRO A 1 255 ? 12.025 -24.047 -2.060 1.00 52.91 255 PRO A O 1
ATOM 2005 N N . ARG A 1 256 ? 12.953 -22.006 -2.086 1.00 52.97 256 ARG A N 1
ATOM 2006 C CA . ARG A 1 256 ? 14.319 -22.541 -2.178 1.00 52.97 256 ARG A CA 1
ATOM 2007 C C . ARG A 1 256 ? 14.779 -23.277 -0.927 1.00 52.97 256 ARG A C 1
ATOM 2009 O O . ARG A 1 256 ? 15.618 -24.165 -1.032 1.00 52.97 256 ARG A O 1
ATOM 2016 N N . PHE A 1 257 ? 14.245 -22.928 0.244 1.00 54.59 257 PHE A N 1
ATOM 2017 C CA . PHE A 1 257 ? 14.721 -23.472 1.518 1.00 54.59 257 PHE A CA 1
ATOM 2018 C C . PHE A 1 257 ? 13.559 -23.829 2.459 1.00 54.59 257 PHE A C 1
ATOM 2020 O O . PHE A 1 257 ? 13.357 -23.151 3.465 1.00 54.59 257 PHE A O 1
ATOM 2027 N N . PRO A 1 258 ? 12.796 -24.907 2.189 1.00 43.66 258 PRO A N 1
ATOM 2028 C CA . PRO A 1 258 ? 11.626 -25.272 2.998 1.00 43.66 258 PRO A CA 1
ATOM 2029 C C . PRO A 1 258 ? 11.934 -25.579 4.479 1.00 43.66 258 PRO A C 1
ATOM 2031 O O . PRO A 1 258 ? 11.017 -25.599 5.301 1.00 43.66 258 PRO A O 1
ATOM 2034 N N . SER A 1 259 ? 13.209 -25.814 4.830 1.00 44.78 259 SER A N 1
ATOM 2035 C CA . SER A 1 259 ? 13.596 -26.409 6.120 1.00 44.78 259 SER A CA 1
ATOM 2036 C C . SER A 1 259 ? 14.892 -25.868 6.753 1.00 44.78 259 SER A C 1
ATOM 2038 O O . SER A 1 259 ? 15.309 -26.399 7.780 1.00 44.78 259 SER A O 1
ATOM 2040 N N . ALA A 1 260 ? 15.559 -24.856 6.181 1.00 43.31 260 ALA A N 1
ATOM 2041 C CA . ALA A 1 260 ? 16.896 -24.428 6.629 1.00 43.31 260 ALA A CA 1
ATOM 2042 C C . ALA A 1 260 ? 16.887 -23.121 7.451 1.00 43.31 260 ALA A C 1
ATOM 2044 O O . ALA A 1 260 ? 16.066 -22.232 7.238 1.00 43.31 260 ALA A O 1
ATOM 2045 N N . ALA A 1 261 ? 17.805 -23.011 8.417 1.00 46.66 261 ALA A N 1
ATOM 2046 C CA . ALA A 1 261 ? 17.875 -21.917 9.388 1.00 46.66 261 ALA A CA 1
ATOM 2047 C C . ALA A 1 261 ? 18.390 -20.595 8.779 1.00 46.66 261 ALA A C 1
ATOM 2049 O O . ALA A 1 261 ? 19.512 -20.535 8.300 1.00 46.66 261 ALA A O 1
ATOM 2050 N N . GLY A 1 262 ? 17.610 -19.513 8.851 1.00 53.38 262 GLY A N 1
ATOM 2051 C CA . GLY A 1 262 ? 18.027 -18.177 8.399 1.00 53.38 262 GLY A CA 1
ATOM 2052 C C . GLY A 1 262 ? 17.951 -17.996 6.879 1.00 53.38 262 GLY A C 1
ATOM 2053 O O . GLY A 1 262 ? 18.951 -18.141 6.181 1.00 53.38 262 GLY A O 1
ATOM 2054 N N . GLU A 1 263 ? 16.762 -17.646 6.378 1.00 54.91 263 GLU A N 1
ATOM 2055 C CA . GLU A 1 263 ? 16.459 -17.409 4.954 1.00 54.91 263 GLU A CA 1
ATOM 2056 C C . GLU A 1 263 ? 17.449 -16.414 4.320 1.00 54.91 263 GLU A C 1
ATOM 2058 O O . GLU A 1 263 ? 18.101 -16.732 3.329 1.00 54.91 263 GLU A O 1
ATOM 2063 N N . MET A 1 264 ? 17.652 -15.246 4.937 1.00 56.00 264 MET A N 1
ATOM 2064 C CA . MET A 1 264 ? 18.527 -14.198 4.397 1.00 56.00 264 MET A CA 1
ATOM 2065 C C . MET A 1 264 ? 20.006 -14.604 4.325 1.00 56.00 264 MET A C 1
ATOM 2067 O O . MET A 1 264 ? 20.651 -14.364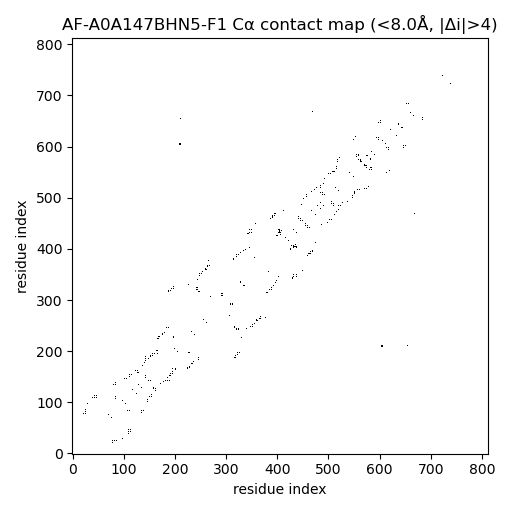 3.308 1.00 56.00 264 MET A O 1
ATOM 2071 N N . ASN A 1 265 ? 20.549 -15.230 5.376 1.00 55.00 265 ASN A N 1
ATOM 2072 C CA . ASN A 1 265 ? 21.955 -15.654 5.389 1.00 55.00 265 ASN A CA 1
ATOM 2073 C C . ASN A 1 265 ? 22.224 -16.682 4.289 1.00 55.00 265 ASN A C 1
ATOM 2075 O O . ASN A 1 265 ? 23.281 -16.643 3.668 1.00 55.00 265 ASN A O 1
ATOM 2079 N N . HIS A 1 266 ? 21.247 -17.546 4.002 1.00 60.25 266 HIS A N 1
ATOM 2080 C CA . HIS A 1 266 ? 21.325 -18.469 2.881 1.00 60.25 266 HIS A CA 1
ATOM 2081 C C . HIS A 1 266 ? 21.253 -17.753 1.544 1.00 60.25 266 HIS A C 1
ATOM 2083 O O . HIS A 1 266 ? 22.115 -18.008 0.719 1.00 60.25 266 HIS A O 1
ATOM 2089 N N . TRP A 1 267 ? 20.297 -16.843 1.332 1.00 59.75 267 TRP A N 1
ATOM 2090 C CA . TRP A 1 267 ? 20.232 -16.050 0.100 1.00 59.75 267 TRP A CA 1
ATOM 2091 C C . TRP A 1 267 ? 21.554 -15.334 -0.182 1.00 59.75 267 TRP A C 1
ATOM 2093 O O . TRP A 1 267 ? 22.081 -15.444 -1.282 1.00 59.75 267 TRP A O 1
ATOM 2103 N N . MET A 1 268 ? 22.124 -14.684 0.828 1.00 57.91 268 MET A N 1
ATOM 2104 C CA . MET A 1 268 ? 23.362 -13.913 0.729 1.00 57.91 268 MET A CA 1
ATOM 2105 C C . MET A 1 268 ? 24.603 -14.784 0.515 1.00 57.91 268 MET A C 1
ATOM 2107 O O . MET A 1 268 ? 25.321 -14.576 -0.457 1.00 57.91 268 MET A O 1
ATOM 2111 N N . GLN A 1 269 ? 24.831 -15.799 1.361 1.00 57.78 269 GLN A N 1
ATOM 2112 C CA . GLN A 1 269 ? 25.946 -16.743 1.181 1.00 57.78 269 GLN A CA 1
ATOM 2113 C C . GLN A 1 269 ? 25.836 -17.490 -0.144 1.00 57.78 269 GLN A C 1
ATOM 2115 O O . GLN A 1 269 ? 26.837 -17.845 -0.757 1.00 57.78 269 GLN A O 1
ATOM 2120 N N . TRP A 1 270 ? 24.618 -17.775 -0.589 1.00 58.03 270 TRP A N 1
ATOM 2121 C CA . TRP A 1 270 ? 24.394 -18.455 -1.848 1.00 58.03 270 TRP A CA 1
ATOM 2122 C C . TRP A 1 270 ? 24.639 -17.522 -3.038 1.00 58.03 270 TRP A C 1
ATOM 2124 O O . TRP A 1 270 ? 25.344 -17.939 -3.949 1.00 58.03 270 TRP A O 1
ATOM 2134 N N . ILE A 1 271 ? 24.161 -16.268 -3.016 1.00 59.12 271 ILE A N 1
ATOM 2135 C CA . ILE A 1 271 ? 24.466 -15.270 -4.059 1.00 59.12 271 ILE A CA 1
ATOM 2136 C C . ILE A 1 271 ? 25.982 -15.088 -4.146 1.00 59.12 271 ILE A C 1
ATOM 2138 O O . ILE A 1 271 ? 26.543 -15.214 -5.228 1.00 59.12 271 ILE A O 1
ATOM 2142 N N . GLU A 1 272 ? 26.657 -14.887 -3.015 1.00 58.81 272 GLU A N 1
ATOM 2143 C CA . GLU A 1 272 ? 28.107 -14.688 -2.958 1.00 58.81 272 GLU A CA 1
ATOM 2144 C C . GLU A 1 272 ? 28.887 -15.911 -3.467 1.00 58.81 272 GLU A C 1
ATOM 2146 O O . GLU A 1 272 ? 29.805 -15.758 -4.274 1.00 58.81 272 GLU A O 1
ATOM 2151 N N . ARG A 1 273 ? 28.502 -17.136 -3.075 1.00 56.72 273 ARG A N 1
ATOM 2152 C CA . ARG A 1 273 ? 29.129 -18.372 -3.583 1.00 56.72 273 ARG A CA 1
ATOM 2153 C C . ARG A 1 273 ? 28.954 -18.531 -5.091 1.00 56.72 273 ARG A C 1
ATOM 2155 O O . ARG A 1 273 ? 29.869 -19.023 -5.744 1.00 56.72 273 ARG A O 1
ATOM 2162 N N . GLN A 1 274 ? 27.803 -18.138 -5.638 1.00 55.59 274 GLN A N 1
ATOM 2163 C CA . GLN A 1 274 ? 27.559 -18.206 -7.080 1.00 55.59 274 GLN A CA 1
ATOM 2164 C C . GLN A 1 274 ? 28.334 -17.114 -7.825 1.00 55.59 274 GLN A C 1
ATOM 2166 O O . GLN A 1 274 ? 29.115 -17.439 -8.710 1.00 55.59 274 GLN A O 1
ATOM 2171 N N . VAL A 1 275 ? 28.241 -15.848 -7.406 1.00 53.38 275 VAL A N 1
ATOM 2172 C CA . VAL A 1 275 ? 29.026 -14.739 -7.984 1.00 53.38 275 VAL A CA 1
ATOM 2173 C C . VAL A 1 275 ? 30.525 -15.066 -7.975 1.00 53.38 275 VAL A C 1
ATOM 2175 O O . VAL A 1 275 ? 31.193 -14.909 -8.995 1.00 53.38 275 VAL A O 1
ATOM 2178 N N . SER A 1 276 ? 31.038 -15.625 -6.875 1.00 54.25 276 SER A N 1
ATOM 2179 C CA . SER A 1 276 ? 32.439 -16.060 -6.766 1.00 54.25 276 SER A CA 1
ATOM 2180 C C . SER A 1 276 ? 32.804 -17.191 -7.735 1.00 54.25 276 SER A C 1
ATOM 2182 O O . SER A 1 276 ? 33.912 -17.205 -8.269 1.00 54.25 276 SER A O 1
ATOM 2184 N N . ALA A 1 277 ? 31.890 -18.131 -7.995 1.00 48.97 277 ALA A N 1
ATOM 2185 C CA . ALA A 1 277 ? 32.096 -19.203 -8.971 1.00 48.97 277 ALA A CA 1
ATOM 2186 C C . ALA A 1 277 ? 32.055 -18.692 -10.425 1.00 48.97 277 ALA A C 1
ATOM 2188 O O . ALA A 1 277 ? 32.766 -19.218 -11.279 1.00 48.97 277 ALA A O 1
ATOM 2189 N N . CYS A 1 278 ? 31.268 -17.646 -10.688 1.00 46.56 278 CYS A N 1
ATOM 2190 C CA . CYS A 1 278 ? 31.165 -16.962 -11.977 1.00 46.56 278 CYS A CA 1
ATOM 2191 C C . CYS A 1 278 ? 32.484 -16.273 -12.377 1.00 46.56 278 CYS A C 1
ATOM 2193 O O . CYS A 1 278 ? 32.929 -16.365 -13.520 1.00 46.56 278 CYS A O 1
ATOM 2195 N N . VAL A 1 279 ? 33.153 -15.639 -11.407 1.00 48.12 279 VAL A N 1
ATOM 2196 C CA . VAL A 1 279 ? 34.444 -14.948 -11.592 1.00 48.12 279 VAL A CA 1
ATOM 2197 C C . VAL A 1 279 ? 35.598 -15.927 -11.878 1.00 48.12 279 VAL A C 1
ATOM 2199 O O . VAL A 1 279 ? 36.583 -15.551 -12.506 1.00 48.12 279 VAL A O 1
ATOM 2202 N N . GLN A 1 280 ? 35.475 -17.203 -11.492 1.00 46.31 280 GLN A N 1
ATOM 2203 C CA . GLN A 1 280 ? 36.515 -18.227 -11.688 1.00 46.31 280 GLN A CA 1
ATOM 2204 C C . GLN A 1 280 ? 36.520 -18.887 -13.085 1.00 46.31 280 GLN A C 1
ATOM 2206 O O . GLN A 1 280 ? 37.234 -19.865 -13.300 1.00 46.31 280 GLN A O 1
ATOM 2211 N N . GLY A 1 281 ? 35.773 -18.349 -14.058 1.00 41.50 281 GLY A N 1
ATOM 2212 C CA . GLY A 1 281 ? 36.069 -18.551 -15.481 1.00 41.50 281 GLY A CA 1
ATOM 2213 C C . GLY A 1 281 ? 35.907 -19.976 -16.020 1.00 41.50 281 GLY A C 1
ATOM 2214 O O . GLY A 1 281 ? 36.722 -20.413 -16.829 1.00 41.50 281 GLY A O 1
ATOM 2215 N N . ARG A 1 282 ? 34.853 -20.714 -15.641 1.00 36.31 282 ARG A N 1
ATOM 2216 C CA . ARG A 1 282 ? 34.422 -21.866 -16.458 1.00 36.31 282 ARG A CA 1
ATOM 2217 C C . ARG A 1 282 ? 33.515 -21.363 -17.587 1.00 36.31 282 ARG A C 1
ATOM 2219 O O . ARG A 1 282 ? 32.394 -20.952 -17.288 1.00 36.31 282 ARG A O 1
ATOM 2226 N N . PRO A 1 283 ? 33.950 -21.398 -18.862 1.00 33.84 283 PRO A N 1
ATOM 2227 C CA . PRO A 1 283 ? 33.097 -21.019 -19.976 1.00 33.84 283 PRO A CA 1
ATOM 2228 C C . PRO A 1 283 ? 32.030 -22.102 -20.135 1.00 33.84 283 PRO A C 1
ATOM 2230 O O . PRO A 1 283 ? 32.287 -23.182 -20.662 1.00 33.84 283 PRO A O 1
ATOM 2233 N N . SER A 1 284 ? 30.832 -21.836 -19.626 1.00 33.25 284 SER A N 1
ATOM 2234 C CA . SER A 1 284 ? 29.642 -22.545 -20.081 1.00 33.25 284 SER A CA 1
ATOM 2235 C C . SER A 1 284 ? 29.155 -21.828 -21.335 1.00 33.25 284 SER A C 1
ATOM 2237 O O . SER A 1 284 ? 29.154 -20.599 -21.400 1.00 33.25 284 SER A O 1
ATOM 2239 N N . ALA A 1 285 ? 28.865 -22.600 -22.382 1.00 32.59 285 ALA A N 1
ATOM 2240 C CA . ALA A 1 285 ? 28.296 -22.082 -23.617 1.00 32.59 285 ALA A CA 1
ATOM 2241 C C . ALA A 1 285 ? 27.061 -21.248 -23.267 1.00 32.59 285 ALA A C 1
ATOM 2243 O O . ALA A 1 285 ? 26.174 -21.788 -22.618 1.00 32.59 285 ALA A O 1
ATOM 2244 N N . ARG A 1 286 ? 27.028 -19.967 -23.667 1.00 38.91 286 ARG A N 1
ATOM 2245 C CA . ARG A 1 286 ? 25.849 -19.098 -23.535 1.00 38.91 286 ARG A CA 1
ATOM 2246 C C . ARG A 1 286 ? 24.604 -19.864 -24.001 1.00 38.91 286 ARG A C 1
ATOM 2248 O O . ARG A 1 286 ? 24.541 -20.166 -25.195 1.00 38.91 286 ARG A O 1
ATOM 2255 N N . PRO A 1 287 ? 23.600 -20.110 -23.148 1.00 35.97 287 PRO A N 1
ATOM 2256 C CA . PRO A 1 287 ? 22.235 -20.188 -23.611 1.00 35.97 287 PRO A CA 1
ATOM 2257 C C . PRO A 1 287 ? 21.592 -18.811 -23.420 1.00 35.97 287 PRO A C 1
ATOM 2259 O O . PRO A 1 287 ? 21.926 -18.056 -22.507 1.00 35.97 287 PRO A O 1
ATOM 2262 N N . ASP A 1 288 ? 20.686 -18.483 -24.326 1.00 34.88 288 ASP A N 1
ATOM 2263 C CA . ASP A 1 288 ? 19.860 -17.281 -24.367 1.00 34.88 288 ASP A CA 1
ATOM 2264 C C . ASP A 1 288 ? 19.231 -16.935 -23.003 1.00 34.88 288 ASP A C 1
ATOM 2266 O O . ASP A 1 288 ? 18.133 -17.377 -22.666 1.00 34.88 288 ASP A O 1
ATOM 2270 N N . PHE A 1 289 ? 19.917 -16.133 -22.185 1.00 36.84 289 PHE A N 1
ATOM 2271 C CA . PHE A 1 289 ? 19.344 -15.618 -20.946 1.00 36.84 289 PHE A CA 1
ATOM 2272 C C . PHE A 1 289 ? 18.642 -14.288 -21.210 1.00 36.84 289 PHE A C 1
ATOM 2274 O O . PHE A 1 289 ? 19.179 -13.204 -20.997 1.00 36.84 289 PHE A O 1
ATOM 2281 N N . VAL A 1 290 ? 17.394 -14.409 -21.649 1.00 37.69 290 VAL A N 1
ATOM 2282 C CA . VAL A 1 290 ? 16.343 -13.407 -21.455 1.00 37.69 290 VAL A CA 1
ATOM 2283 C C . VAL A 1 290 ? 15.686 -13.778 -20.138 1.00 37.69 290 VAL A C 1
ATOM 2285 O O . VAL A 1 290 ? 15.318 -14.937 -19.970 1.00 37.69 290 VAL A O 1
ATOM 2288 N N . GLY A 1 291 ? 15.592 -12.862 -19.176 1.00 31.45 291 GLY A N 1
ATOM 2289 C CA . GLY A 1 291 ? 15.107 -13.142 -17.819 1.00 31.45 291 GLY A CA 1
ATOM 2290 C C . GLY A 1 291 ? 13.703 -13.753 -17.753 1.00 31.45 291 GLY A C 1
ATOM 2291 O O . GLY A 1 291 ? 12.752 -13.047 -17.470 1.00 31.45 291 GLY A O 1
ATOM 2292 N N . GLY A 1 292 ? 13.559 -15.055 -17.986 1.00 31.23 292 GLY A N 1
ATOM 2293 C CA . GLY A 1 292 ? 12.282 -15.754 -18.075 1.00 31.23 292 GLY A CA 1
ATOM 2294 C C . GLY A 1 292 ? 11.833 -16.408 -16.779 1.00 31.23 292 GLY A C 1
ATOM 2295 O O . GLY A 1 292 ? 12.645 -16.841 -15.964 1.00 31.23 292 GLY A O 1
ATOM 2296 N N . ILE A 1 293 ? 10.507 -16.502 -16.636 1.00 34.25 293 ILE A N 1
ATOM 2297 C CA . ILE A 1 293 ? 9.802 -17.367 -15.683 1.00 34.25 293 ILE A CA 1
ATOM 2298 C C . ILE A 1 293 ? 10.340 -18.782 -15.896 1.00 34.25 293 ILE A C 1
ATOM 2300 O O . ILE A 1 293 ? 10.055 -19.420 -16.911 1.00 34.25 293 ILE A O 1
ATOM 2304 N N . SER A 1 294 ? 11.190 -19.242 -14.984 1.00 36.66 294 SER A N 1
ATOM 2305 C CA . SER A 1 294 ? 11.918 -20.489 -15.186 1.00 36.66 294 SER A CA 1
ATOM 2306 C C . SER A 1 294 ? 10.947 -21.675 -15.145 1.00 36.66 294 SER A C 1
ATOM 2308 O O . SER A 1 294 ? 10.290 -21.944 -14.136 1.00 36.66 294 SER A O 1
ATOM 2310 N N . GLN A 1 295 ? 10.843 -22.419 -16.251 1.00 34.38 295 GLN A N 1
ATOM 2311 C CA . GLN A 1 295 ? 10.291 -23.768 -16.196 1.00 34.38 295 GLN A CA 1
ATOM 2312 C C . GLN A 1 295 ? 11.302 -24.648 -15.461 1.00 34.38 295 GLN A C 1
ATOM 2314 O O . GLN A 1 295 ? 12.398 -24.918 -15.949 1.00 34.38 295 GLN A O 1
ATOM 2319 N N . TRP A 1 296 ? 10.931 -25.084 -14.259 1.00 33.81 296 TRP A N 1
ATOM 2320 C CA . TRP A 1 296 ? 11.662 -26.109 -13.526 1.00 33.81 296 TRP A CA 1
ATOM 2321 C C . TRP A 1 296 ? 11.712 -27.391 -14.366 1.00 33.81 296 TRP A C 1
ATOM 2323 O O . TRP A 1 296 ? 10.684 -28.043 -14.560 1.00 33.81 296 TRP A O 1
ATOM 2333 N N . ASN A 1 297 ? 12.899 -27.777 -14.832 1.00 32.94 297 ASN A N 1
ATOM 2334 C CA . ASN A 1 297 ? 13.092 -29.052 -15.510 1.00 32.94 297 ASN A CA 1
ATOM 2335 C C . ASN A 1 297 ? 13.325 -30.145 -14.451 1.00 32.94 297 ASN A C 1
ATOM 2337 O O . ASN A 1 297 ? 14.318 -30.112 -13.723 1.00 32.94 297 ASN A O 1
ATOM 2341 N N . ARG A 1 298 ? 12.376 -31.081 -14.299 1.00 35.06 298 ARG A N 1
ATOM 2342 C CA . ARG A 1 298 ? 12.423 -32.127 -13.254 1.00 35.06 298 ARG A CA 1
ATOM 2343 C C . ARG A 1 298 ? 13.516 -33.176 -13.489 1.00 35.06 298 ARG A C 1
ATOM 2345 O O . ARG A 1 298 ? 13.900 -33.843 -12.532 1.00 35.06 298 ARG A O 1
ATOM 2352 N N . ASP A 1 299 ? 14.034 -33.286 -14.708 1.00 33.97 299 ASP A N 1
ATOM 2353 C CA . ASP A 1 299 ? 14.733 -34.496 -15.150 1.00 33.97 299 ASP A CA 1
ATOM 2354 C C . ASP A 1 299 ? 16.243 -34.529 -14.861 1.00 33.97 299 ASP A C 1
ATOM 2356 O O . ASP A 1 299 ? 16.858 -35.584 -14.990 1.00 33.97 299 ASP A O 1
ATOM 2360 N N . THR A 1 300 ? 16.876 -33.429 -14.432 1.00 36.84 300 THR A N 1
ATOM 2361 C CA . THR A 1 300 ? 18.354 -33.382 -14.351 1.00 36.84 300 THR A CA 1
ATOM 2362 C C . THR A 1 300 ? 18.963 -33.461 -12.954 1.00 36.84 300 THR A C 1
ATOM 2364 O O . THR A 1 300 ? 20.171 -33.670 -12.862 1.00 36.84 300 THR A O 1
ATOM 2367 N N . GLY A 1 301 ? 18.197 -33.341 -11.861 1.00 31.36 301 GLY A N 1
ATOM 2368 C CA . GLY A 1 301 ? 18.674 -33.591 -10.483 1.00 31.36 301 GLY A CA 1
ATOM 2369 C C . GLY A 1 301 ? 19.933 -32.821 -10.017 1.00 31.36 301 GLY A C 1
ATOM 2370 O O . GLY A 1 301 ? 20.411 -33.048 -8.906 1.00 31.36 301 GLY A O 1
ATOM 2371 N N . ARG A 1 302 ? 20.486 -31.914 -10.834 1.00 33.22 302 ARG A N 1
ATOM 2372 C CA . ARG A 1 302 ? 21.705 -31.131 -10.592 1.00 33.22 302 ARG A CA 1
ATOM 2373 C C . ARG A 1 302 ? 21.390 -29.651 -10.788 1.00 33.22 302 ARG A C 1
ATOM 2375 O O . ARG A 1 302 ? 21.012 -29.229 -11.875 1.00 33.22 302 ARG A O 1
ATOM 2382 N N . PHE A 1 303 ? 21.568 -28.868 -9.726 1.00 39.97 303 PHE A N 1
ATOM 2383 C CA . PHE A 1 303 ? 21.385 -27.417 -9.744 1.00 39.97 303 PHE A CA 1
ATOM 2384 C C . PHE A 1 303 ? 22.535 -26.734 -10.499 1.00 39.97 303 PHE A C 1
ATOM 2386 O O . PHE A 1 303 ? 23.698 -26.901 -10.134 1.00 39.97 303 PHE A O 1
ATOM 2393 N N . GLN A 1 304 ? 22.206 -25.964 -11.540 1.00 40.38 304 GLN A N 1
ATOM 2394 C CA . GLN A 1 304 ? 23.158 -25.167 -12.321 1.00 40.38 304 GLN A CA 1
ATOM 2395 C C . GLN A 1 304 ? 23.225 -23.714 -11.813 1.00 40.38 304 GLN A C 1
ATOM 2397 O O . GLN A 1 304 ? 22.246 -23.184 -11.289 1.00 40.38 304 GLN A O 1
ATOM 2402 N N . HIS A 1 305 ? 24.384 -23.074 -11.999 1.00 39.72 305 HIS A N 1
ATOM 2403 C CA . HIS A 1 305 ? 24.705 -21.694 -11.603 1.00 39.72 305 HIS A CA 1
ATOM 2404 C C . HIS A 1 305 ? 23.697 -20.643 -12.127 1.00 39.72 305 HIS A C 1
ATOM 2406 O O . HIS A 1 305 ? 23.404 -19.664 -11.451 1.00 39.72 305 HIS A O 1
ATOM 2412 N N . GLU A 1 306 ? 23.114 -20.847 -13.309 1.00 42.56 306 GLU A N 1
ATOM 2413 C CA . GLU A 1 306 ? 22.197 -19.895 -13.964 1.00 42.56 306 GLU A CA 1
ATOM 2414 C C . GLU A 1 306 ? 20.784 -19.871 -13.360 1.00 42.56 306 GLU A C 1
ATOM 2416 O O . GLU A 1 306 ? 20.156 -18.812 -13.298 1.00 42.56 306 GLU A O 1
ATOM 2421 N N . ALA A 1 307 ? 20.321 -20.992 -12.789 1.00 52.19 307 ALA A N 1
ATOM 2422 C CA . ALA A 1 307 ? 19.026 -21.081 -12.101 1.00 52.19 307 ALA A CA 1
ATOM 2423 C C . ALA A 1 307 ? 18.944 -20.119 -10.903 1.00 52.19 307 ALA A C 1
ATOM 2425 O O . ALA A 1 307 ? 17.870 -19.755 -10.420 1.00 52.19 307 ALA A O 1
ATOM 2426 N N . ALA A 1 308 ? 20.105 -19.695 -10.410 1.00 49.66 308 ALA A N 1
ATOM 2427 C CA . ALA A 1 308 ? 20.230 -18.907 -9.218 1.00 49.66 308 ALA A CA 1
ATOM 2428 C C . ALA A 1 308 ? 19.740 -17.455 -9.383 1.00 49.66 308 ALA A C 1
ATOM 2430 O O . ALA A 1 308 ? 18.823 -16.971 -8.701 1.00 49.66 308 ALA A O 1
ATOM 2431 N N . LEU A 1 309 ? 20.380 -16.763 -10.320 1.00 58.44 309 LEU A N 1
ATOM 2432 C CA . LEU A 1 309 ? 20.057 -15.394 -10.694 1.00 58.44 309 LEU A CA 1
ATOM 2433 C C . LEU A 1 309 ? 18.653 -15.329 -11.301 1.00 58.44 309 LEU A C 1
ATOM 2435 O O . LEU A 1 309 ? 17.900 -14.416 -10.975 1.00 58.44 309 LEU A O 1
ATOM 2439 N N . GLN A 1 310 ? 18.261 -16.360 -12.057 1.00 61.34 310 GLN A N 1
ATOM 2440 C CA . GLN A 1 310 ? 16.915 -16.534 -12.608 1.00 61.34 310 GLN A CA 1
ATOM 2441 C C . GLN A 1 310 ? 15.824 -16.495 -11.535 1.00 61.34 310 GLN A C 1
ATOM 2443 O O . GLN A 1 310 ? 14.936 -15.649 -11.596 1.00 61.34 310 GLN A O 1
ATOM 2448 N N . ILE A 1 311 ? 15.919 -17.332 -10.494 1.00 65.06 311 ILE A N 1
ATOM 2449 C CA . ILE A 1 311 ? 14.896 -17.351 -9.436 1.00 65.06 311 ILE A CA 1
ATOM 2450 C C . ILE A 1 311 ? 14.877 -16.018 -8.661 1.00 65.06 311 ILE A C 1
ATOM 2452 O O . ILE A 1 311 ? 13.827 -15.590 -8.191 1.00 65.06 311 ILE A O 1
ATOM 2456 N N . SER A 1 312 ? 16.029 -15.358 -8.489 1.00 68.31 312 SER A N 1
ATOM 2457 C CA . SER A 1 312 ? 16.085 -14.054 -7.809 1.00 68.31 312 SER A CA 1
ATOM 2458 C C . SER A 1 312 ? 15.393 -12.966 -8.630 1.00 68.31 312 SER A C 1
ATOM 2460 O O . SER A 1 312 ? 14.578 -12.221 -8.092 1.00 68.31 312 SER A O 1
ATOM 2462 N N . ALA A 1 313 ? 15.698 -12.899 -9.928 1.00 72.19 313 ALA A N 1
ATOM 2463 C CA . ALA A 1 313 ? 15.078 -11.971 -10.863 1.00 72.19 313 ALA A CA 1
ATOM 2464 C C . ALA A 1 313 ? 13.564 -12.201 -10.942 1.00 72.19 313 ALA A C 1
ATOM 2466 O O . ALA A 1 313 ? 12.796 -11.250 -10.858 1.00 72.19 313 ALA A O 1
ATOM 2467 N N . GLU A 1 314 ? 13.129 -13.461 -10.982 1.00 75.50 314 GLU A N 1
ATOM 2468 C CA . GLU A 1 314 ? 11.715 -13.828 -11.013 1.00 75.50 314 GLU A CA 1
ATOM 2469 C C . GLU A 1 314 ? 10.939 -13.336 -9.778 1.00 75.50 314 GLU A C 1
ATOM 2471 O O . GLU A 1 314 ? 9.839 -12.798 -9.914 1.00 75.50 314 GLU A O 1
ATOM 2476 N N . MET A 1 315 ? 11.505 -13.459 -8.572 1.00 79.94 315 MET A N 1
ATOM 2477 C CA . MET A 1 315 ? 10.868 -12.923 -7.359 1.00 79.94 315 MET A CA 1
ATOM 2478 C C . MET A 1 315 ? 10.751 -11.398 -7.405 1.00 79.94 315 MET A C 1
ATOM 2480 O O . MET A 1 315 ? 9.704 -10.855 -7.048 1.00 79.94 315 MET A O 1
ATOM 2484 N N . THR A 1 316 ? 11.791 -10.715 -7.890 1.00 82.56 316 THR A N 1
ATOM 2485 C CA . THR A 1 316 ? 11.779 -9.260 -8.076 1.00 82.56 316 THR A CA 1
ATOM 2486 C C . THR A 1 316 ? 10.718 -8.842 -9.095 1.00 82.56 316 THR A C 1
ATOM 2488 O O . THR A 1 316 ? 9.902 -7.978 -8.801 1.00 82.56 316 THR A O 1
ATOM 2491 N N . PHE A 1 317 ? 10.643 -9.505 -10.251 1.00 84.94 317 PHE A N 1
ATOM 2492 C CA . PHE A 1 317 ? 9.637 -9.250 -11.289 1.00 84.94 317 PHE A CA 1
ATOM 2493 C C . PHE A 1 317 ? 8.206 -9.375 -10.767 1.00 84.94 317 PHE A C 1
ATOM 2495 O O . PHE A 1 317 ? 7.362 -8.513 -11.022 1.00 84.94 317 PHE A O 1
ATOM 2502 N N . ARG A 1 318 ? 7.935 -10.419 -9.977 1.00 89.44 318 ARG A N 1
ATOM 2503 C CA . ARG A 1 318 ? 6.636 -10.591 -9.316 1.00 89.44 318 ARG A CA 1
ATOM 2504 C C . ARG A 1 318 ? 6.369 -9.472 -8.314 1.00 89.44 318 ARG A C 1
ATOM 2506 O O . ARG A 1 318 ? 5.257 -8.949 -8.286 1.00 89.44 318 ARG A O 1
ATOM 2513 N N . ALA A 1 319 ? 7.364 -9.099 -7.508 1.00 91.00 319 ALA A N 1
ATOM 2514 C CA . ALA A 1 319 ? 7.226 -8.042 -6.510 1.00 91.00 319 ALA A CA 1
ATOM 2515 C C . ALA A 1 319 ? 6.902 -6.687 -7.160 1.00 91.00 319 ALA A C 1
ATOM 2517 O O . ALA A 1 319 ? 6.007 -5.992 -6.677 1.00 91.00 319 ALA A O 1
ATOM 2518 N N . GLU A 1 320 ? 7.548 -6.358 -8.282 1.00 91.00 320 GLU A N 1
ATOM 2519 C CA . GLU A 1 320 ? 7.268 -5.143 -9.054 1.00 91.00 320 GLU A CA 1
ATOM 2520 C C . GLU A 1 320 ? 5.850 -5.154 -9.636 1.00 91.00 320 GLU A C 1
ATOM 2522 O O . GLU A 1 320 ? 5.092 -4.206 -9.438 1.00 91.00 320 GLU A O 1
ATOM 2527 N N . ALA A 1 321 ? 5.422 -6.248 -10.278 1.00 94.75 321 ALA A N 1
ATOM 2528 C CA . ALA A 1 321 ? 4.061 -6.349 -10.813 1.00 94.75 321 ALA A CA 1
ATOM 2529 C C . ALA A 1 321 ? 2.993 -6.195 -9.711 1.00 94.75 321 ALA A C 1
ATOM 2531 O O . ALA A 1 321 ? 2.003 -5.478 -9.881 1.00 94.75 321 ALA A O 1
ATOM 2532 N N . VAL A 1 322 ? 3.213 -6.824 -8.551 1.00 95.56 322 VAL A N 1
ATOM 2533 C CA . VAL A 1 322 ? 2.360 -6.681 -7.362 1.00 95.56 322 VAL A CA 1
ATOM 2534 C C . VAL A 1 322 ? 2.341 -5.230 -6.866 1.00 95.56 322 VAL A C 1
ATOM 2536 O O . VAL A 1 322 ? 1.272 -4.714 -6.527 1.00 95.56 322 VAL A O 1
ATOM 2539 N N . TYR A 1 323 ? 3.493 -4.558 -6.855 1.00 94.62 323 TYR A N 1
ATOM 2540 C CA . TYR A 1 323 ? 3.605 -3.159 -6.454 1.00 94.62 323 TYR A CA 1
ATOM 2541 C C . TYR A 1 323 ? 2.820 -2.232 -7.392 1.00 94.62 323 TYR A C 1
ATOM 2543 O O . TYR A 1 323 ? 2.022 -1.422 -6.916 1.00 94.62 323 TYR A O 1
ATOM 2551 N N . ILE A 1 324 ? 2.939 -2.410 -8.714 1.00 95.56 324 ILE A N 1
ATOM 2552 C CA . ILE A 1 324 ? 2.177 -1.633 -9.705 1.00 95.56 324 ILE A CA 1
ATOM 2553 C C . ILE A 1 324 ? 0.671 -1.835 -9.543 1.00 95.56 324 ILE A C 1
ATOM 2555 O O . ILE A 1 324 ? -0.077 -0.855 -9.528 1.00 95.56 324 ILE A O 1
ATOM 2559 N N . LEU A 1 325 ? 0.207 -3.073 -9.347 1.00 96.62 325 LEU A N 1
ATOM 2560 C CA . LEU A 1 325 ? -1.202 -3.337 -9.034 1.00 96.62 325 LEU A CA 1
ATOM 2561 C C . LEU A 1 325 ? -1.655 -2.576 -7.775 1.00 96.62 325 LEU A C 1
ATOM 2563 O O . LEU A 1 325 ? -2.756 -2.020 -7.749 1.00 96.62 325 LEU A O 1
ATOM 2567 N N . GLY A 1 326 ? -0.796 -2.505 -6.754 1.00 94.25 326 GLY A N 1
ATOM 2568 C CA . GLY A 1 326 ? -1.027 -1.726 -5.539 1.00 94.25 326 GLY A CA 1
ATOM 2569 C C . GLY A 1 326 ? -1.149 -0.220 -5.799 1.00 94.25 326 GLY A C 1
ATOM 2570 O O . GLY A 1 326 ? -2.071 0.411 -5.281 1.00 94.25 326 GLY A O 1
ATOM 2571 N N . LEU A 1 327 ? -0.279 0.350 -6.639 1.00 92.06 327 LEU A N 1
ATOM 2572 C CA . LEU A 1 327 ? -0.324 1.770 -7.017 1.00 92.06 327 LEU A CA 1
ATOM 2573 C C . LEU A 1 327 ? -1.592 2.117 -7.807 1.00 92.06 327 LEU A C 1
ATOM 2575 O O . LEU A 1 327 ? -2.234 3.134 -7.535 1.00 92.06 327 LEU A O 1
ATOM 2579 N N . LEU A 1 328 ? -2.015 1.249 -8.732 1.00 93.50 328 LEU A N 1
ATOM 2580 C CA . LEU A 1 328 ? -3.256 1.429 -9.498 1.00 93.50 328 LEU A CA 1
ATOM 2581 C C . LEU A 1 328 ? -4.512 1.388 -8.604 1.00 93.50 328 LEU A C 1
ATOM 2583 O O . LEU A 1 328 ? -5.531 2.003 -8.928 1.00 93.50 328 LEU A O 1
ATOM 2587 N N . LEU A 1 329 ? -4.437 0.726 -7.445 1.00 91.00 329 LEU A N 1
ATOM 2588 C CA . LEU A 1 329 ? -5.489 0.718 -6.424 1.00 91.00 329 LEU A CA 1
ATOM 2589 C C . LEU A 1 329 ? -5.507 1.977 -5.535 1.00 91.00 329 LEU A C 1
ATOM 2591 O O . LEU A 1 329 ? -6.510 2.222 -4.868 1.00 91.00 329 LEU A O 1
ATOM 2595 N N . ALA A 1 330 ? -4.474 2.822 -5.545 1.00 83.12 330 ALA A N 1
ATOM 2596 C CA . ALA A 1 330 ? -4.466 4.099 -4.814 1.00 83.12 330 ALA A CA 1
ATOM 2597 C C . ALA A 1 330 ? -5.114 5.267 -5.607 1.00 83.12 330 ALA A C 1
ATOM 2599 O O . ALA A 1 330 ? -5.309 6.373 -5.089 1.00 83.12 330 ALA A O 1
ATOM 2600 N N . GLY A 1 331 ? -5.467 5.026 -6.874 1.00 77.12 331 GLY A N 1
ATOM 2601 C CA . GLY A 1 331 ? -5.920 6.028 -7.840 1.00 77.12 331 GLY A CA 1
ATOM 2602 C C . GLY A 1 331 ? -7.374 6.497 -7.746 1.00 77.12 331 GLY A C 1
ATOM 2603 O O . GLY A 1 331 ? -8.187 5.994 -6.970 1.00 77.12 331 GLY A O 1
ATOM 2604 N N . LYS A 1 332 ? -7.747 7.460 -8.607 1.00 81.56 332 LYS A N 1
ATOM 2605 C CA . LYS A 1 332 ? -9.147 7.916 -8.780 1.00 81.56 332 LYS A CA 1
ATOM 2606 C C . LYS A 1 332 ? -10.078 6.787 -9.247 1.00 81.56 332 LYS A C 1
ATOM 2608 O O . LYS A 1 332 ? -11.214 6.699 -8.791 1.00 81.56 332 LYS A O 1
ATOM 2613 N N . ARG A 1 333 ? -9.574 5.879 -10.091 1.00 87.25 333 ARG A N 1
ATOM 2614 C CA . ARG A 1 333 ? -10.314 4.729 -10.644 1.00 87.25 333 ARG A CA 1
ATOM 2615 C C . ARG A 1 333 ? -10.279 3.476 -9.755 1.00 87.25 333 ARG A C 1
ATOM 2617 O O . ARG A 1 333 ? -10.619 2.391 -10.220 1.00 87.25 333 ARG A O 1
ATOM 2624 N N . ARG A 1 334 ? -9.933 3.593 -8.462 1.00 88.62 334 ARG A N 1
ATOM 2625 C CA . ARG A 1 334 ? -9.789 2.444 -7.541 1.00 88.62 334 ARG A CA 1
ATOM 2626 C C . ARG A 1 334 ? -10.950 1.453 -7.601 1.00 88.62 334 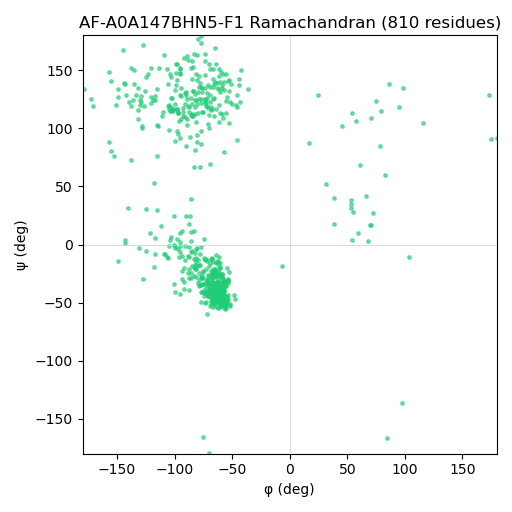ARG A C 1
ATOM 2628 O O . ARG A 1 334 ? -10.715 0.253 -7.650 1.00 88.62 334 ARG A O 1
ATOM 2635 N N . ARG A 1 335 ? -12.203 1.925 -7.579 1.00 89.62 335 ARG A N 1
ATOM 2636 C CA . ARG A 1 335 ? -13.386 1.038 -7.564 1.00 89.62 335 ARG A CA 1
ATOM 2637 C C . ARG A 1 335 ? -13.484 0.181 -8.830 1.00 89.62 335 ARG A C 1
ATOM 2639 O O . ARG A 1 335 ? -13.913 -0.967 -8.757 1.00 89.62 335 ARG A O 1
ATOM 2646 N N . GLU A 1 336 ? -13.094 0.735 -9.976 1.00 92.25 336 GLU A N 1
ATOM 2647 C CA . GLU A 1 336 ? -13.056 0.011 -11.249 1.00 92.25 336 GLU A CA 1
ATOM 2648 C C . GLU A 1 336 ? -11.935 -1.026 -11.247 1.00 92.25 336 GLU A C 1
ATOM 2650 O O . GLU A 1 336 ? -12.182 -2.180 -11.586 1.00 92.25 336 GLU A O 1
ATOM 2655 N N . VAL A 1 337 ? -10.745 -0.648 -10.766 1.00 95.25 337 VAL A N 1
ATOM 2656 C CA . VAL A 1 337 ? -9.601 -1.561 -10.626 1.00 95.25 337 VAL A CA 1
ATOM 2657 C C . VAL A 1 337 ? -9.921 -2.696 -9.645 1.00 95.25 337 VAL A C 1
ATOM 2659 O O . VAL A 1 337 ? -9.725 -3.857 -9.982 1.00 95.25 337 VAL A O 1
ATOM 2662 N N . GLN A 1 338 ? -10.508 -2.408 -8.476 1.00 94.00 338 GLN A N 1
ATOM 2663 C CA . GLN A 1 338 ? -10.959 -3.424 -7.509 1.00 94.00 338 GLN A CA 1
ATOM 2664 C C . GLN A 1 338 ? -11.931 -4.426 -8.149 1.00 94.00 338 GLN A C 1
ATOM 2666 O O . GLN A 1 338 ? -11.793 -5.632 -7.950 1.00 94.00 338 GLN A O 1
ATOM 2671 N N . ARG A 1 339 ? -12.895 -3.941 -8.944 1.00 93.19 339 ARG A N 1
ATOM 2672 C CA . ARG A 1 339 ? -13.845 -4.802 -9.664 1.00 93.19 339 ARG A CA 1
ATOM 2673 C C . ARG A 1 339 ? -13.143 -5.673 -10.706 1.00 93.19 339 ARG A C 1
ATOM 2675 O O . ARG A 1 339 ? -13.406 -6.872 -10.756 1.00 93.19 339 ARG A O 1
ATOM 2682 N N . ALA A 1 340 ? -12.258 -5.088 -11.511 1.00 96.00 340 ALA A N 1
ATOM 2683 C CA . ALA A 1 340 ? -11.510 -5.811 -12.535 1.00 96.00 340 ALA A CA 1
ATOM 2684 C C . ALA A 1 340 ? -10.614 -6.898 -11.919 1.00 96.00 340 ALA A C 1
ATOM 2686 O O . ALA A 1 340 ? -10.653 -8.044 -12.353 1.00 96.00 340 ALA A O 1
ATOM 2687 N N . LEU A 1 341 ? -9.878 -6.583 -10.850 1.00 97.19 341 LEU A N 1
ATOM 2688 C CA . LEU A 1 341 ? -9.013 -7.545 -10.159 1.00 97.19 341 LEU A CA 1
ATOM 2689 C C . LEU A 1 341 ? -9.798 -8.669 -9.467 1.00 97.19 341 LEU A C 1
ATOM 2691 O O . LEU A 1 341 ? -9.332 -9.808 -9.429 1.00 97.19 341 LEU A O 1
ATOM 2695 N N . ALA A 1 342 ? -10.998 -8.376 -8.954 1.00 94.88 342 ALA A N 1
ATOM 2696 C CA . ALA A 1 342 ? -11.898 -9.405 -8.439 1.00 94.88 342 ALA A CA 1
ATOM 2697 C C . ALA A 1 342 ? -12.345 -10.365 -9.556 1.00 94.88 342 ALA A C 1
ATOM 2699 O O . ALA A 1 342 ? -12.274 -11.579 -9.372 1.00 94.88 342 ALA A O 1
ATOM 2700 N N . ALA A 1 343 ? -12.736 -9.835 -10.722 1.00 94.94 343 ALA A N 1
ATOM 2701 C CA . ALA A 1 343 ? -13.118 -10.637 -11.888 1.00 94.94 343 ALA A CA 1
ATOM 2702 C C . ALA A 1 343 ? -11.950 -11.484 -12.429 1.00 94.94 343 ALA A C 1
ATOM 2704 O O . ALA A 1 343 ? -12.145 -12.640 -12.791 1.00 94.94 343 ALA A O 1
ATOM 2705 N N . LEU A 1 344 ? -10.724 -10.953 -12.386 1.00 97.00 344 LEU A N 1
ATOM 2706 C CA . LEU A 1 344 ? -9.484 -11.661 -12.738 1.00 97.00 344 LEU A CA 1
ATOM 2707 C C . LEU A 1 344 ? -9.029 -12.683 -11.678 1.00 97.00 344 LEU A C 1
ATOM 2709 O O . LEU A 1 344 ? -7.950 -13.266 -11.799 1.00 97.00 344 LEU A O 1
ATOM 2713 N N . ARG A 1 345 ? -9.824 -12.905 -10.621 1.00 96.56 345 ARG A N 1
ATOM 2714 C CA . ARG A 1 345 ? -9.536 -13.840 -9.521 1.00 96.56 345 ARG A CA 1
ATOM 2715 C C . ARG A 1 345 ? -8.163 -13.612 -8.879 1.00 96.56 345 ARG A C 1
ATOM 2717 O O . ARG A 1 345 ? -7.504 -14.570 -8.471 1.00 96.56 345 ARG A O 1
ATOM 2724 N N . LEU A 1 346 ? -7.752 -12.349 -8.732 1.00 97.25 346 LEU A N 1
ATOM 2725 C CA . LEU A 1 346 ? -6.479 -11.996 -8.095 1.00 97.25 346 LEU A CA 1
ATOM 2726 C C . LEU A 1 346 ? -6.353 -12.629 -6.700 1.00 97.25 346 LEU A C 1
ATOM 2728 O O . LEU A 1 346 ? -5.363 -13.290 -6.413 1.00 97.25 346 LEU A O 1
ATOM 2732 N N . ILE A 1 347 ? -7.361 -12.463 -5.839 1.00 96.88 347 ILE A N 1
ATOM 2733 C CA . ILE A 1 347 ? -7.302 -12.932 -4.446 1.00 96.88 347 ILE A CA 1
ATOM 2734 C C . ILE A 1 347 ? -7.184 -14.463 -4.327 1.00 96.88 347 ILE A C 1
ATOM 2736 O O . ILE A 1 347 ? -6.306 -14.915 -3.592 1.00 96.88 347 ILE A O 1
ATOM 2740 N N . PRO A 1 348 ? -7.971 -15.288 -5.048 1.00 95.62 348 PRO A N 1
ATOM 2741 C CA . PRO A 1 348 ? -7.730 -16.730 -5.109 1.00 95.62 348 PRO A CA 1
ATOM 2742 C C . PRO A 1 348 ? -6.306 -17.094 -5.548 1.00 95.62 348 PRO A C 1
ATOM 2744 O O . PRO A 1 348 ? -5.667 -17.914 -4.897 1.00 95.62 348 PRO A O 1
ATOM 2747 N N . ARG A 1 349 ? -5.771 -16.441 -6.589 1.00 95.50 349 ARG A N 1
ATOM 2748 C CA . ARG A 1 349 ? -4.404 -16.700 -7.074 1.00 95.50 349 ARG A CA 1
ATOM 2749 C C . ARG A 1 349 ? -3.328 -16.286 -6.064 1.00 95.50 349 ARG A C 1
ATOM 2751 O O . ARG A 1 349 ? -2.352 -17.009 -5.885 1.00 95.50 349 ARG A O 1
ATOM 2758 N N . LEU A 1 350 ? -3.521 -15.168 -5.363 1.00 96.25 350 LEU A N 1
ATOM 2759 C CA . LEU A 1 350 ? -2.659 -14.767 -4.250 1.00 96.25 350 LEU A CA 1
ATOM 2760 C C . LEU A 1 350 ? -2.775 -15.733 -3.069 1.00 96.25 350 LEU A C 1
ATOM 2762 O O . LEU A 1 350 ? -1.780 -15.976 -2.400 1.00 96.25 350 LEU A O 1
ATOM 2766 N N . SER A 1 351 ? -3.956 -16.305 -2.817 1.00 95.75 351 SER A N 1
ATOM 2767 C CA . SER A 1 351 ? -4.149 -17.333 -1.787 1.00 95.75 351 SER A CA 1
ATOM 2768 C C . SER A 1 351 ? -3.331 -18.588 -2.069 1.00 95.75 351 SER A C 1
ATOM 2770 O O . SER A 1 351 ? -2.720 -19.118 -1.144 1.00 95.75 351 SER A O 1
ATOM 2772 N N . ASP A 1 352 ? -3.284 -19.025 -3.331 1.00 91.44 352 ASP A N 1
ATOM 2773 C CA . ASP A 1 352 ? -2.412 -20.118 -3.766 1.00 91.44 352 ASP A CA 1
ATOM 2774 C C . ASP A 1 352 ? -0.939 -19.748 -3.559 1.00 91.44 352 ASP A C 1
ATOM 2776 O O . ASP A 1 352 ? -0.187 -20.519 -2.971 1.00 91.44 352 ASP A O 1
ATOM 2780 N N . LEU A 1 353 ? -0.511 -18.565 -4.016 1.00 90.62 353 LEU A N 1
ATOM 2781 C CA . LEU A 1 353 ? 0.873 -18.102 -3.855 1.00 90.62 353 LEU A CA 1
ATOM 2782 C C . LEU A 1 353 ? 1.280 -18.035 -2.373 1.00 90.62 353 LEU A C 1
ATOM 2784 O O . LEU A 1 353 ? 2.366 -18.476 -2.007 1.00 90.62 353 LEU A O 1
ATOM 2788 N N . PHE A 1 354 ? 0.380 -17.551 -1.515 1.00 92.12 354 PHE A N 1
ATOM 2789 C CA . PHE A 1 354 ? 0.593 -17.403 -0.077 1.00 92.12 354 PHE A CA 1
ATOM 2790 C C . PHE A 1 354 ? 0.886 -18.735 0.628 1.00 92.12 354 PHE A C 1
ATOM 2792 O O . PHE A 1 354 ? 1.664 -18.751 1.582 1.00 92.12 354 PHE A O 1
ATOM 2799 N N . ASP A 1 355 ? 0.313 -19.847 0.151 1.00 87.69 355 ASP A N 1
ATOM 2800 C CA . ASP A 1 355 ? 0.580 -21.187 0.697 1.00 87.69 355 ASP A CA 1
ATOM 2801 C C . ASP A 1 355 ? 2.016 -21.655 0.447 1.00 87.69 355 ASP A C 1
ATOM 2803 O O . ASP A 1 355 ? 2.516 -22.521 1.164 1.00 87.69 355 ASP A O 1
ATOM 2807 N N . HIS A 1 356 ? 2.686 -21.080 -0.552 1.00 83.62 356 HIS A N 1
ATOM 2808 C CA . HIS A 1 356 ? 4.057 -21.437 -0.880 1.00 83.62 356 HIS A CA 1
ATOM 2809 C C . HIS A 1 356 ? 5.095 -20.578 -0.141 1.00 83.62 356 HIS A C 1
ATOM 2811 O O . HIS A 1 356 ? 6.272 -20.941 -0.106 1.00 83.62 356 HIS A O 1
ATOM 2817 N N . PHE A 1 357 ? 4.687 -19.462 0.473 1.00 85.00 357 PHE A N 1
ATOM 2818 C CA . PHE A 1 357 ? 5.594 -18.609 1.238 1.00 85.00 357 PHE A CA 1
ATOM 2819 C C . PHE A 1 357 ? 6.122 -19.307 2.494 1.00 85.00 357 PHE A C 1
ATOM 2821 O O . PHE A 1 357 ? 5.375 -19.895 3.281 1.00 85.00 357 PHE A O 1
ATOM 2828 N N . VAL A 1 358 ? 7.428 -19.168 2.732 1.00 78.38 358 VAL A N 1
ATOM 2829 C CA . VAL A 1 358 ? 8.070 -19.658 3.955 1.00 78.38 358 VAL A CA 1
ATOM 2830 C C . VAL A 1 358 ? 8.013 -18.565 5.025 1.00 78.38 358 VAL A C 1
ATOM 2832 O O . VAL A 1 358 ? 8.705 -17.559 4.938 1.00 78.38 358 VAL A O 1
ATOM 2835 N N . TRP A 1 359 ? 7.178 -18.744 6.049 1.00 77.75 359 TRP A N 1
ATOM 2836 C CA . TRP A 1 359 ? 6.994 -17.751 7.126 1.00 77.75 359 TRP A CA 1
ATOM 2837 C C . TRP A 1 359 ? 7.878 -17.989 8.363 1.00 77.75 359 TRP A C 1
ATOM 2839 O O . TRP A 1 359 ? 7.910 -17.172 9.274 1.00 77.75 359 TRP A O 1
ATOM 2849 N N . LYS A 1 360 ? 8.571 -19.131 8.462 1.00 65.25 360 LYS A N 1
ATOM 2850 C CA . LYS A 1 360 ? 9.309 -19.497 9.682 1.00 65.25 360 LYS A CA 1
ATOM 2851 C C . LYS A 1 360 ? 10.663 -18.789 9.769 1.00 65.25 360 LYS A C 1
ATOM 2853 O O . LYS A 1 360 ? 11.555 -19.063 8.973 1.00 65.25 360 LYS A O 1
ATOM 2858 N N . TYR A 1 361 ? 10.859 -18.016 10.836 1.00 52.03 361 TYR A N 1
ATOM 2859 C CA . TYR A 1 361 ? 12.173 -17.546 11.274 1.00 52.03 361 TYR A CA 1
ATOM 2860 C C . TYR A 1 361 ? 12.735 -18.468 12.369 1.00 52.03 361 TYR A C 1
ATOM 2862 O O . TYR A 1 361 ? 12.283 -18.432 13.513 1.00 52.03 361 TYR A O 1
ATOM 2870 N N . ASN A 1 362 ? 13.731 -19.293 12.036 1.00 43.62 362 ASN A N 1
ATOM 2871 C CA . ASN A 1 362 ? 14.546 -19.978 13.042 1.00 43.62 362 ASN A CA 1
ATOM 2872 C C . ASN A 1 362 ? 15.780 -19.122 13.344 1.00 43.62 362 ASN A C 1
ATOM 2874 O O . ASN A 1 362 ? 16.621 -18.916 12.469 1.00 43.62 362 ASN A O 1
ATOM 2878 N N . ALA A 1 363 ? 15.898 -18.663 14.592 1.00 41.53 363 ALA A N 1
ATOM 2879 C CA . ALA A 1 363 ? 17.063 -17.963 15.128 1.00 41.53 363 ALA A CA 1
ATOM 2880 C C . ALA A 1 363 ? 18.265 -18.924 15.269 1.00 41.53 363 ALA A C 1
ATOM 2882 O O . ALA A 1 363 ? 18.653 -19.310 16.368 1.00 41.53 363 ALA A O 1
ATOM 2883 N N . GLY A 1 364 ? 18.830 -19.363 14.144 1.00 40.22 364 GLY A N 1
ATOM 2884 C CA . GLY A 1 364 ? 20.045 -20.173 14.076 1.00 40.22 364 GLY A CA 1
ATOM 2885 C C . GLY A 1 364 ? 21.237 -19.320 13.656 1.00 40.22 364 GLY A C 1
ATOM 2886 O O . GLY A 1 364 ? 21.184 -18.625 12.645 1.00 40.22 364 GLY A O 1
ATOM 2887 N N . ARG A 1 365 ? 22.305 -19.346 14.457 1.00 42.78 365 ARG A N 1
ATOM 2888 C CA . ARG A 1 365 ? 23.552 -18.598 14.243 1.00 42.78 365 ARG A CA 1
ATOM 2889 C C . ARG A 1 365 ? 24.224 -18.997 12.921 1.00 42.78 365 ARG A C 1
ATOM 2891 O O . ARG A 1 365 ? 24.465 -20.173 12.689 1.00 42.78 365 ARG A O 1
ATOM 2898 N N . GLY A 1 366 ? 24.604 -18.004 12.120 1.00 44.19 366 GLY A N 1
ATOM 2899 C CA . GLY A 1 366 ? 25.470 -18.154 10.947 1.00 44.19 366 GLY A CA 1
ATOM 2900 C C . GLY A 1 366 ? 25.571 -16.821 10.211 1.00 44.19 366 GLY A C 1
ATOM 2901 O O . GLY A 1 366 ? 24.695 -16.503 9.419 1.00 44.19 366 GLY A O 1
ATOM 2902 N N . ARG A 1 367 ? 26.566 -15.994 10.557 1.00 47.00 367 ARG A N 1
ATOM 2903 C CA . ARG A 1 367 ? 26.694 -14.593 10.109 1.00 47.00 367 ARG A CA 1
ATOM 2904 C C . ARG A 1 367 ? 27.671 -14.456 8.942 1.00 47.00 367 ARG A C 1
ATOM 2906 O O . ARG A 1 367 ? 28.682 -15.147 8.912 1.00 47.00 367 ARG A O 1
ATOM 2913 N N . MET A 1 368 ? 27.388 -13.499 8.065 1.00 39.59 368 MET A N 1
ATOM 2914 C CA . MET A 1 368 ? 28.337 -12.894 7.127 1.00 39.59 368 MET A CA 1
ATOM 2915 C C . MET A 1 368 ? 28.862 -11.563 7.702 1.00 39.59 368 MET A C 1
ATOM 2917 O O . MET A 1 368 ? 28.076 -10.844 8.329 1.00 39.59 368 MET A O 1
ATOM 2921 N N . PRO A 1 369 ? 30.149 -11.210 7.527 1.00 39.47 369 PRO A N 1
ATOM 2922 C CA . PRO A 1 369 ? 30.672 -9.889 7.885 1.00 39.47 369 PRO A CA 1
ATOM 2923 C C . PRO A 1 369 ? 30.013 -8.775 7.047 1.00 39.47 369 PRO A C 1
ATOM 2925 O O . PRO A 1 369 ? 29.820 -8.944 5.850 1.00 39.47 369 PRO A O 1
ATOM 2928 N N . GLY A 1 370 ? 29.675 -7.633 7.659 1.00 44.50 370 GLY A N 1
ATOM 2929 C CA . GLY A 1 370 ? 29.268 -6.409 6.941 1.00 44.50 370 GLY A CA 1
ATOM 2930 C C . GLY A 1 370 ? 27.770 -6.057 6.912 1.00 44.50 370 GLY A C 1
ATOM 2931 O O . GLY A 1 370 ? 27.442 -4.930 6.557 1.00 44.50 370 GLY A O 1
ATOM 2932 N N . HIS A 1 371 ? 26.854 -6.938 7.333 1.00 46.62 371 HIS A N 1
ATOM 2933 C CA . HIS A 1 371 ? 25.413 -6.628 7.395 1.00 46.62 371 HIS A CA 1
ATOM 2934 C C . HIS A 1 371 ? 24.914 -6.344 8.818 1.00 46.62 371 HIS A C 1
ATOM 2936 O O . HIS A 1 371 ? 25.338 -6.980 9.785 1.00 46.62 371 HIS A O 1
ATOM 2942 N N . ASN A 1 372 ? 23.961 -5.409 8.941 1.00 46.69 372 ASN A N 1
ATOM 2943 C CA . ASN A 1 372 ? 23.250 -5.159 10.196 1.00 46.69 372 ASN A CA 1
ATOM 2944 C C . ASN A 1 372 ? 22.539 -6.449 10.650 1.00 46.69 372 ASN A C 1
ATOM 2946 O O . ASN A 1 372 ? 21.904 -7.130 9.845 1.00 46.69 372 ASN A O 1
ATOM 2950 N N . VAL A 1 373 ? 22.615 -6.750 11.949 1.00 43.09 373 VAL A N 1
ATOM 2951 C CA . VAL A 1 373 ? 22.010 -7.923 12.610 1.00 43.09 373 VAL A CA 1
ATOM 2952 C C . VAL A 1 373 ? 20.496 -8.027 12.351 1.00 43.09 373 VAL A C 1
ATOM 2954 O O . VAL A 1 373 ? 19.945 -9.119 12.453 1.00 43.09 373 VAL A O 1
ATOM 2957 N N . ASN A 1 374 ? 19.857 -6.919 11.957 1.00 50.59 374 ASN A N 1
ATOM 2958 C CA . ASN A 1 374 ? 18.429 -6.818 11.658 1.00 50.59 374 ASN A CA 1
ATOM 2959 C C . ASN A 1 374 ? 18.096 -6.567 10.164 1.00 50.59 374 ASN A C 1
ATOM 2961 O O . ASN A 1 374 ? 16.986 -6.124 9.883 1.00 50.59 374 ASN A O 1
ATOM 2965 N N . CYS A 1 375 ? 19.010 -6.765 9.196 1.00 50.66 375 CYS A N 1
ATOM 2966 C CA . CYS A 1 375 ? 18.606 -6.680 7.776 1.00 50.66 375 CYS A CA 1
ATOM 2967 C C . CYS A 1 375 ? 17.611 -7.810 7.468 1.00 50.66 375 CYS A C 1
ATOM 2969 O O . CYS A 1 375 ? 17.794 -8.928 7.932 1.00 50.66 375 CYS A O 1
ATOM 2971 N N . GLU A 1 376 ? 16.570 -7.537 6.686 1.00 56.16 376 GLU A N 1
ATOM 2972 C CA . GLU A 1 376 ? 15.619 -8.542 6.168 1.00 56.16 376 GLU A CA 1
ATOM 2973 C C . GLU A 1 376 ? 15.540 -8.456 4.632 1.00 56.16 376 GLU A C 1
ATOM 2975 O O . GLU A 1 376 ? 14.515 -8.680 3.996 1.00 56.16 376 GLU A O 1
ATOM 2980 N N . CYS A 1 377 ? 16.649 -8.064 4.017 1.00 60.88 377 CYS A N 1
ATOM 2981 C CA . CYS A 1 377 ? 16.747 -7.606 2.641 1.00 60.88 377 CYS A CA 1
ATOM 2982 C C . CYS A 1 377 ? 16.854 -8.768 1.625 1.00 60.88 377 CYS A C 1
ATOM 2984 O O . CYS A 1 377 ? 17.886 -8.929 0.980 1.00 60.88 377 CYS A O 1
ATOM 2986 N N . SER A 1 378 ? 15.800 -9.589 1.473 1.00 72.94 378 SER A N 1
ATOM 2987 C CA . SER A 1 378 ? 15.726 -10.647 0.441 1.00 72.94 378 SER A CA 1
ATOM 2988 C C . SER A 1 378 ? 14.641 -10.383 -0.625 1.00 72.94 378 SER A C 1
ATOM 2990 O O . SER A 1 378 ? 13.610 -9.779 -0.312 1.00 72.94 378 SER A O 1
ATOM 2992 N N . PRO A 1 379 ? 14.812 -10.875 -1.874 1.00 76.00 379 PRO A N 1
ATOM 2993 C CA . PRO A 1 379 ? 13.780 -10.783 -2.917 1.00 76.00 379 PRO A CA 1
ATOM 2994 C C . PRO A 1 379 ? 12.447 -11.433 -2.514 1.00 76.00 379 PRO A C 1
ATOM 2996 O O . PRO A 1 379 ? 11.373 -10.947 -2.861 1.00 76.00 379 PRO A O 1
ATOM 2999 N N . GLU A 1 380 ? 12.504 -12.519 -1.739 1.00 79.12 380 GLU A N 1
ATOM 3000 C CA . GLU A 1 380 ? 11.313 -13.204 -1.229 1.00 79.12 380 GLU A CA 1
ATOM 3001 C C . GLU A 1 380 ? 10.591 -12.371 -0.154 1.00 79.12 380 GLU A C 1
ATOM 3003 O O . GLU A 1 380 ? 9.364 -12.263 -0.181 1.00 79.12 380 GLU A O 1
ATOM 3008 N N . VAL A 1 381 ? 11.327 -11.724 0.759 1.00 84.12 381 VAL A N 1
ATOM 3009 C CA . VAL A 1 381 ? 10.756 -10.788 1.746 1.00 84.12 381 VAL A CA 1
ATOM 3010 C C . VAL A 1 381 ? 10.091 -9.607 1.040 1.00 84.12 381 VAL A C 1
ATOM 3012 O O . VAL A 1 381 ? 8.967 -9.244 1.393 1.00 84.12 381 VAL A O 1
ATOM 3015 N N . ALA A 1 382 ? 10.734 -9.053 0.005 1.00 85.88 382 ALA A N 1
ATOM 3016 C CA . ALA A 1 382 ? 10.152 -7.991 -0.811 1.00 85.88 382 ALA A CA 1
ATOM 3017 C C . ALA A 1 382 ? 8.813 -8.434 -1.422 1.00 85.88 382 ALA A C 1
ATOM 3019 O O . ALA A 1 382 ? 7.805 -7.750 -1.238 1.00 85.88 382 ALA A O 1
ATOM 3020 N N . LEU A 1 383 ? 8.756 -9.614 -2.048 1.00 89.75 383 LEU A N 1
ATOM 3021 C CA . LEU A 1 383 ? 7.513 -10.161 -2.595 1.00 89.75 383 LEU A CA 1
ATOM 3022 C C . LEU A 1 383 ? 6.434 -10.362 -1.514 1.00 89.75 383 LEU A C 1
ATOM 3024 O O . LEU A 1 383 ? 5.294 -9.941 -1.714 1.00 89.75 383 LEU A O 1
ATOM 3028 N N . LYS A 1 384 ? 6.776 -10.944 -0.354 1.00 91.44 384 LYS A N 1
ATOM 3029 C CA . LYS A 1 384 ? 5.846 -11.130 0.781 1.00 91.44 384 LYS A CA 1
ATOM 3030 C C . LYS A 1 384 ? 5.237 -9.794 1.227 1.00 91.44 384 LYS A C 1
ATOM 3032 O O . LYS A 1 384 ? 4.018 -9.691 1.381 1.00 91.44 384 LYS A O 1
ATOM 3037 N N . ILE A 1 385 ? 6.066 -8.760 1.396 1.00 91.19 385 ILE A N 1
ATOM 3038 C CA . ILE A 1 385 ? 5.618 -7.413 1.782 1.00 91.19 385 ILE A CA 1
ATOM 3039 C C . ILE A 1 385 ? 4.711 -6.814 0.706 1.00 91.19 385 ILE A C 1
ATOM 3041 O O . ILE A 1 385 ? 3.638 -6.305 1.037 1.00 91.19 385 ILE A O 1
ATOM 3045 N N . GLN A 1 386 ? 5.103 -6.890 -0.569 1.00 93.69 386 GLN A N 1
ATOM 3046 C CA . GLN A 1 386 ? 4.297 -6.334 -1.655 1.00 93.69 386 GLN A CA 1
ATOM 3047 C C . GLN A 1 386 ? 2.948 -7.050 -1.778 1.00 93.69 386 GLN A C 1
ATOM 3049 O O . GLN A 1 386 ? 1.929 -6.388 -1.960 1.00 93.69 386 GLN A O 1
ATOM 3054 N N . VAL A 1 387 ? 2.888 -8.374 -1.581 1.00 96.25 387 VAL A N 1
ATOM 3055 C CA . VAL A 1 387 ? 1.614 -9.113 -1.574 1.00 96.25 387 VAL A CA 1
ATOM 3056 C C . VAL A 1 387 ? 0.704 -8.624 -0.450 1.00 96.25 387 VAL A C 1
ATOM 3058 O O . VAL A 1 387 ? -0.478 -8.372 -0.685 1.00 96.25 387 VAL A O 1
ATOM 3061 N N . LEU A 1 388 ? 1.233 -8.425 0.760 1.00 96.62 388 LEU A N 1
ATOM 3062 C CA . LEU A 1 388 ? 0.445 -7.893 1.876 1.00 96.62 388 LEU A CA 1
ATOM 3063 C C . LEU A 1 388 ? -0.014 -6.445 1.630 1.00 96.62 388 LEU A C 1
ATOM 3065 O O . LEU A 1 388 ? -1.154 -6.108 1.958 1.00 96.62 388 LEU A O 1
ATOM 3069 N N . ARG A 1 389 ? 0.823 -5.608 1.003 1.00 94.31 389 ARG A N 1
ATOM 3070 C CA . ARG A 1 389 ? 0.453 -4.251 0.557 1.00 94.31 389 ARG A CA 1
ATOM 3071 C C . ARG A 1 389 ? -0.660 -4.277 -0.486 1.00 94.31 389 ARG A C 1
ATOM 3073 O O . ARG A 1 389 ? -1.617 -3.516 -0.369 1.00 94.31 389 ARG A O 1
ATOM 3080 N N . LEU A 1 390 ? -0.580 -5.175 -1.467 1.00 96.38 390 LEU A N 1
ATOM 3081 C CA . LEU A 1 390 ? -1.616 -5.342 -2.483 1.00 96.38 390 LEU A CA 1
ATOM 3082 C C . LEU A 1 390 ? -2.940 -5.795 -1.858 1.00 96.38 390 LEU A C 1
ATOM 3084 O O . LEU A 1 390 ? -3.985 -5.238 -2.188 1.00 96.38 390 LEU A O 1
ATOM 3088 N N . VAL A 1 391 ? -2.907 -6.743 -0.915 1.00 96.94 391 VAL A N 1
ATOM 3089 C CA . VAL A 1 391 ? -4.101 -7.163 -0.159 1.00 96.94 391 VAL A CA 1
ATOM 3090 C C . VAL A 1 391 ? -4.700 -5.989 0.613 1.00 96.94 391 VAL A C 1
ATOM 3092 O O . VAL A 1 391 ? -5.913 -5.787 0.554 1.00 96.94 391 VAL A O 1
ATOM 3095 N N . HIS A 1 392 ? -3.866 -5.192 1.288 1.00 94.12 392 HIS A N 1
ATOM 3096 C CA . HIS A 1 392 ? -4.305 -3.979 1.975 1.00 94.12 392 HIS A CA 1
ATOM 3097 C C . HIS A 1 392 ? -5.032 -3.018 1.019 1.00 94.12 392 HIS A C 1
ATOM 3099 O O . HIS A 1 392 ? -6.196 -2.676 1.241 1.00 94.12 392 HIS A O 1
ATOM 3105 N N . SER A 1 393 ? -4.385 -2.639 -0.087 1.00 92.94 393 SER A N 1
ATOM 3106 C CA . SER A 1 393 ? -4.951 -1.710 -1.075 1.00 92.94 393 SER A CA 1
ATOM 3107 C C . SER A 1 393 ? -6.205 -2.262 -1.761 1.00 92.94 393 SER A C 1
ATOM 3109 O O . SER A 1 393 ? -7.135 -1.515 -2.074 1.00 92.94 393 SER A O 1
ATOM 3111 N N . PHE A 1 394 ? -6.267 -3.577 -1.984 1.00 95.12 394 PHE A N 1
ATOM 3112 C CA . PHE A 1 394 ? -7.434 -4.225 -2.573 1.00 95.12 394 PHE A CA 1
ATOM 3113 C C . PHE A 1 394 ? -8.635 -4.180 -1.630 1.00 95.12 394 PHE A C 1
ATOM 3115 O O . PHE A 1 394 ? -9.736 -3.897 -2.092 1.00 95.12 394 PHE A O 1
ATOM 3122 N N . CYS A 1 395 ? -8.437 -4.437 -0.334 1.00 92.00 395 CYS A N 1
ATOM 3123 C CA . CYS A 1 395 ? -9.509 -4.508 0.659 1.00 92.00 395 CYS A CA 1
ATOM 3124 C C . CYS A 1 395 ? -10.003 -3.138 1.137 1.00 92.00 395 CYS A C 1
ATOM 3126 O O . CYS A 1 395 ? -11.157 -3.028 1.559 1.00 92.00 395 CYS A O 1
ATOM 3128 N N . GLU A 1 396 ? -9.182 -2.089 1.049 1.00 85.81 396 GLU A N 1
ATOM 3129 C CA . GLU A 1 396 ? -9.519 -0.771 1.583 1.00 85.81 396 GLU A CA 1
ATOM 3130 C C . GLU A 1 396 ? -10.848 -0.228 1.017 1.00 85.81 396 GLU A C 1
ATOM 3132 O O . GLU A 1 396 ? -11.007 0.031 -0.181 1.00 85.81 396 GLU A O 1
ATOM 3137 N N . HIS A 1 397 ? -11.843 -0.103 1.907 1.00 80.31 397 HIS A N 1
ATOM 3138 C CA . HIS A 1 397 ? -13.260 0.177 1.629 1.00 80.31 397 HIS A CA 1
ATOM 3139 C C . HIS A 1 397 ? -13.830 -0.530 0.381 1.00 80.31 397 HIS A C 1
ATOM 3141 O O . HIS A 1 397 ? -14.593 0.072 -0.386 1.00 80.31 397 HIS A O 1
ATOM 3147 N N . ALA A 1 398 ? -13.449 -1.786 0.158 1.00 80.62 398 ALA A N 1
ATOM 3148 C CA . ALA A 1 398 ? -13.845 -2.551 -1.015 1.00 80.62 398 ALA A CA 1
ATOM 3149 C C . ALA A 1 398 ? -15.211 -3.224 -0.846 1.00 80.62 398 ALA A C 1
ATOM 3151 O O . ALA A 1 398 ? -15.537 -3.767 0.208 1.00 80.62 398 ALA A O 1
ATOM 3152 N N . GLN A 1 399 ? -15.998 -3.253 -1.925 1.00 82.88 399 GLN A N 1
ATOM 3153 C CA . GLN A 1 399 ? -17.254 -4.016 -1.976 1.00 82.88 399 GLN A CA 1
ATOM 3154 C C . GLN A 1 399 ? -17.008 -5.523 -2.148 1.00 82.88 399 GLN A C 1
ATOM 3156 O O . GLN A 1 399 ? -17.806 -6.333 -1.691 1.00 82.88 399 GLN A O 1
ATOM 3161 N N . TYR A 1 400 ? -15.887 -5.899 -2.768 1.00 87.06 400 TYR A N 1
ATOM 3162 C CA . TYR A 1 400 ? -15.534 -7.288 -3.074 1.00 87.06 400 TYR A CA 1
ATOM 3163 C C . TYR A 1 400 ? -14.655 -7.940 -2.000 1.00 87.06 400 TYR A C 1
ATOM 3165 O O . TYR A 1 400 ? -14.140 -9.027 -2.222 1.00 87.06 400 TYR A O 1
ATOM 3173 N N . LYS A 1 401 ? -14.480 -7.323 -0.822 1.00 90.06 401 LYS A N 1
ATOM 3174 C CA . LYS A 1 401 ? -13.568 -7.818 0.228 1.00 90.06 401 LYS A CA 1
ATOM 3175 C C . LYS A 1 401 ? -13.803 -9.282 0.631 1.00 90.06 401 LYS A C 1
ATOM 3177 O O . LYS A 1 401 ? -12.861 -9.977 0.993 1.00 90.06 401 LYS A O 1
ATOM 3182 N N . HIS A 1 402 ? -15.038 -9.780 0.523 1.00 92.81 402 HIS A N 1
ATOM 3183 C CA . HIS A 1 402 ? -15.397 -11.162 0.860 1.00 92.81 402 HIS A CA 1
ATOM 3184 C C . HIS A 1 402 ? -14.796 -12.217 -0.086 1.00 92.81 402 HIS A C 1
ATOM 3186 O O . HIS A 1 402 ? -14.773 -13.382 0.294 1.00 92.81 402 HIS A O 1
ATOM 3192 N N . VAL A 1 403 ? -14.209 -11.841 -1.238 1.00 94.38 403 VAL A N 1
ATOM 3193 C CA . VAL A 1 403 ? -13.409 -12.782 -2.060 1.00 94.38 403 VAL A CA 1
ATOM 3194 C C . VAL A 1 403 ? -12.171 -13.322 -1.332 1.00 94.38 403 VAL A C 1
ATOM 3196 O O . VAL A 1 403 ? -11.592 -14.313 -1.760 1.00 94.38 403 VAL A O 1
ATOM 3199 N N . MET A 1 404 ? -11.783 -12.693 -0.217 1.00 95.75 404 MET A N 1
ATOM 3200 C CA . MET A 1 404 ? -10.730 -13.150 0.696 1.00 95.75 404 MET A CA 1
ATOM 3201 C C . MET A 1 404 ? -11.074 -14.434 1.458 1.00 95.75 404 MET A C 1
ATOM 3203 O O . MET A 1 404 ? -10.193 -15.006 2.103 1.00 95.75 404 MET A O 1
ATOM 3207 N N . LEU A 1 405 ? -12.338 -14.856 1.436 1.00 96.06 405 LEU A N 1
ATOM 3208 C CA . LEU A 1 405 ? -12.842 -16.026 2.145 1.00 96.06 405 LEU A CA 1
ATOM 3209 C C . LEU A 1 405 ? -12.918 -17.239 1.212 1.00 96.06 405 LEU A C 1
ATOM 3211 O O . LEU A 1 405 ? -13.057 -17.108 -0.007 1.00 96.06 405 LEU A O 1
ATOM 3215 N N . SER A 1 406 ? -12.867 -18.440 1.789 1.00 96.25 406 SER A N 1
ATOM 3216 C CA . SER A 1 406 ? -13.328 -19.634 1.078 1.00 96.25 406 SER A CA 1
ATOM 3217 C C . SER A 1 406 ? -14.857 -19.650 0.992 1.00 96.25 406 SER A C 1
ATOM 3219 O O . SER A 1 406 ? -15.553 -18.967 1.747 1.00 96.25 406 SER A O 1
ATOM 3221 N N . TRP A 1 407 ? -15.418 -20.480 0.109 1.00 94.62 407 TRP A N 1
ATOM 3222 C CA . TRP A 1 407 ? -16.877 -20.616 0.019 1.00 94.62 407 TRP A CA 1
ATOM 3223 C C . TRP A 1 407 ? -17.520 -21.084 1.336 1.00 94.62 407 TRP A C 1
ATOM 3225 O O . TRP A 1 407 ? -18.600 -20.615 1.701 1.00 94.62 407 TRP A O 1
ATOM 3235 N N . SER A 1 408 ? -16.861 -21.984 2.078 1.00 93.88 408 SER A N 1
ATOM 3236 C CA . SER A 1 408 ? -17.354 -22.453 3.380 1.00 93.88 408 SER A CA 1
ATOM 3237 C C . SER A 1 408 ? -17.357 -21.339 4.426 1.00 93.88 408 SER A C 1
ATOM 3239 O O . SER A 1 408 ? -18.318 -21.208 5.180 1.00 93.88 408 SER A O 1
ATOM 3241 N N . GLU A 1 409 ? -16.319 -20.505 4.433 1.00 95.62 409 GLU A N 1
ATOM 3242 C CA . GLU A 1 409 ? -16.188 -19.358 5.335 1.00 95.62 409 GLU A CA 1
ATOM 3243 C C . GLU A 1 409 ? -17.180 -18.243 5.000 1.00 95.62 409 GLU A C 1
ATOM 3245 O O . GLU A 1 409 ? -17.812 -17.680 5.891 1.00 95.62 409 GLU A O 1
ATOM 3250 N N . TYR A 1 410 ? -17.384 -17.961 3.713 1.00 93.25 410 TYR A N 1
ATOM 3251 C CA . TYR A 1 410 ? -18.410 -17.022 3.271 1.00 93.25 410 TYR A CA 1
ATOM 3252 C C . TYR A 1 410 ? -19.815 -17.509 3.647 1.00 93.25 410 TYR A C 1
ATOM 3254 O O . TYR A 1 410 ? -20.640 -16.728 4.114 1.00 93.25 410 TYR A O 1
ATOM 3262 N N . SER A 1 411 ? -20.078 -18.813 3.529 1.00 90.69 411 SER A N 1
ATOM 3263 C CA . SER A 1 411 ? -21.351 -19.420 3.943 1.00 90.69 411 SER A CA 1
ATOM 3264 C C . SER A 1 411 ? -21.557 -19.381 5.467 1.00 90.69 411 SER A C 1
ATOM 3266 O O . SER A 1 411 ? -22.677 -19.188 5.939 1.00 90.69 411 SER A O 1
ATOM 3268 N N . GLU A 1 412 ? -20.496 -19.557 6.262 1.00 91.62 412 GLU A N 1
ATOM 3269 C CA . GLU A 1 412 ? -20.499 -19.325 7.717 1.00 91.62 412 GLU A CA 1
ATOM 3270 C C . GLU A 1 412 ? -20.872 -17.871 8.036 1.00 91.62 412 GLU A C 1
ATOM 3272 O O . GLU A 1 412 ? -21.799 -17.626 8.809 1.00 91.62 412 GLU A O 1
ATOM 3277 N N . LEU A 1 413 ? -20.213 -16.913 7.381 1.00 90.69 413 LEU A N 1
ATOM 3278 C CA . LEU A 1 413 ? -20.466 -15.487 7.562 1.00 90.69 413 LEU A CA 1
ATOM 3279 C C . LEU A 1 413 ? -21.904 -15.112 7.176 1.00 90.69 413 LEU A C 1
ATOM 3281 O O . LEU A 1 413 ? -22.591 -14.446 7.949 1.00 90.69 413 LEU A O 1
ATOM 3285 N N . LYS A 1 414 ? -22.399 -15.599 6.033 1.00 86.75 414 LYS A N 1
ATOM 3286 C CA . LYS A 1 414 ? -23.754 -15.307 5.544 1.00 86.75 414 LYS A CA 1
ATOM 3287 C C . LYS A 1 414 ? -24.856 -15.855 6.437 1.00 86.75 414 LYS A C 1
ATOM 3289 O O . LYS A 1 414 ? -25.869 -15.185 6.611 1.00 86.75 414 LYS A O 1
ATOM 3294 N N . ARG A 1 415 ? -24.662 -17.026 7.050 1.00 85.31 415 ARG A N 1
ATOM 3295 C CA . ARG A 1 415 ? -25.603 -17.545 8.058 1.00 85.31 415 ARG A CA 1
ATOM 3296 C C . ARG A 1 415 ? -25.699 -16.613 9.268 1.00 85.31 415 ARG A C 1
ATOM 3298 O O . ARG A 1 415 ? -26.799 -16.361 9.752 1.00 85.31 415 ARG A O 1
ATOM 3305 N N . ASN A 1 416 ? -24.573 -16.049 9.703 1.00 80.12 416 ASN A N 1
ATOM 3306 C CA . ASN A 1 416 ? -24.540 -15.090 10.809 1.00 80.12 416 ASN A CA 1
ATOM 3307 C C . ASN A 1 416 ? -25.146 -13.722 10.434 1.00 80.12 416 ASN A C 1
ATOM 3309 O O . ASN A 1 416 ? -25.745 -13.076 11.290 1.00 80.12 416 ASN A O 1
ATOM 3313 N N . GLU A 1 417 ? -25.013 -13.278 9.179 1.00 81.62 417 GLU A N 1
ATOM 3314 C CA . GLU A 1 417 ? -25.653 -12.048 8.677 1.00 81.62 417 GLU A CA 1
ATOM 3315 C C . GLU A 1 417 ? -27.169 -12.196 8.509 1.00 81.62 417 GLU A C 1
ATOM 3317 O O . GLU A 1 417 ? -27.916 -11.295 8.888 1.00 81.62 417 GLU A O 1
ATOM 3322 N N . ALA A 1 418 ? -27.631 -13.339 7.990 1.00 65.44 418 ALA A N 1
ATOM 3323 C CA . ALA A 1 418 ? -29.053 -13.632 7.814 1.00 65.44 418 ALA A CA 1
ATOM 3324 C C . ALA A 1 418 ? -29.798 -13.659 9.156 1.00 65.44 418 ALA A C 1
ATOM 3326 O O . ALA A 1 418 ? -30.885 -13.102 9.267 1.00 65.44 418 ALA A O 1
ATOM 3327 N N . ALA A 1 419 ? -29.168 -14.200 10.204 1.00 62.28 419 ALA A N 1
ATOM 3328 C CA . ALA A 1 419 ? -29.686 -14.133 11.572 1.00 62.28 419 ALA A CA 1
ATOM 3329 C C . ALA A 1 419 ? -29.828 -12.691 12.114 1.00 62.28 419 ALA A C 1
ATOM 3331 O O . ALA A 1 419 ? -30.408 -12.490 13.177 1.00 62.28 419 ALA A O 1
ATOM 3332 N N . ARG A 1 420 ? -29.276 -11.691 11.414 1.00 66.56 420 ARG A N 1
ATOM 3333 C CA . ARG A 1 420 ? -29.236 -10.276 11.811 1.00 66.56 420 ARG A CA 1
ATOM 3334 C C . ARG A 1 420 ? -29.914 -9.341 10.801 1.00 66.56 420 ARG A C 1
ATOM 3336 O O . ARG A 1 420 ? -29.757 -8.130 10.925 1.00 66.56 420 ARG A O 1
ATOM 3343 N N . SER A 1 421 ? -30.629 -9.880 9.808 1.00 61.53 421 SER A N 1
ATOM 3344 C CA . SER A 1 421 ? -31.323 -9.117 8.754 1.00 61.53 421 SER A CA 1
ATOM 3345 C C . SER A 1 421 ? -30.426 -8.120 8.001 1.00 61.53 421 SER A C 1
ATOM 3347 O O . SER A 1 421 ? -30.866 -7.036 7.623 1.00 61.53 421 SER A O 1
ATOM 3349 N N . VAL A 1 422 ? -29.148 -8.463 7.794 1.00 62.66 422 VAL A N 1
ATOM 3350 C CA . VAL A 1 422 ? -28.210 -7.642 7.011 1.00 62.66 422 VAL A CA 1
ATOM 3351 C C . VAL A 1 422 ? -28.137 -8.180 5.582 1.00 62.66 422 VAL A C 1
ATOM 3353 O O . VAL A 1 422 ? -27.615 -9.271 5.356 1.00 62.66 422 VAL A O 1
ATOM 3356 N N . GLU A 1 423 ? -28.620 -7.413 4.602 1.00 55.75 423 GLU A N 1
ATOM 3357 C CA . GLU A 1 423 ? -28.404 -7.716 3.185 1.00 55.75 423 GLU A CA 1
ATOM 3358 C C . GLU A 1 423 ? -27.036 -7.202 2.727 1.00 55.75 423 GLU A C 1
ATOM 3360 O O . GLU A 1 423 ? -26.712 -6.019 2.842 1.00 55.75 423 GLU A O 1
ATOM 3365 N N . SER A 1 424 ? -26.218 -8.090 2.170 1.00 61.72 424 SER A N 1
ATOM 3366 C CA . SER A 1 424 ? -24.980 -7.703 1.495 1.00 61.72 424 SER A CA 1
ATOM 3367 C C . SER A 1 424 ? -24.796 -8.505 0.204 1.00 61.72 424 SER A C 1
ATOM 3369 O O . SER A 1 424 ? -25.314 -9.625 0.105 1.00 61.72 424 SER A O 1
ATOM 3371 N N . PRO A 1 425 ? -24.097 -7.937 -0.802 1.00 66.00 425 PRO A N 1
ATOM 3372 C CA . PRO A 1 425 ? -24.065 -8.475 -2.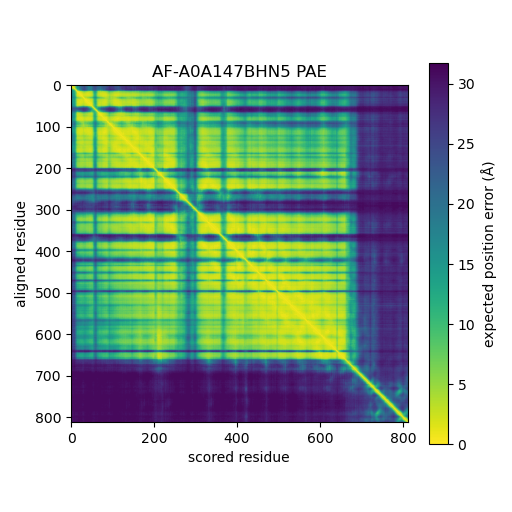158 1.00 66.00 425 PRO A CA 1
ATOM 3373 C C . PRO A 1 425 ? -23.664 -9.949 -2.176 1.00 66.00 425 PRO A C 1
ATOM 3375 O O . PRO A 1 425 ? -22.686 -10.345 -1.531 1.00 66.00 425 PRO A O 1
ATOM 3378 N N . ARG A 1 426 ? -24.426 -10.766 -2.910 1.00 74.38 426 ARG A N 1
ATOM 3379 C CA . ARG A 1 426 ? -24.080 -12.172 -3.129 1.00 74.38 426 ARG A CA 1
ATOM 3380 C C . ARG A 1 426 ? -22.917 -12.241 -4.109 1.00 74.38 426 ARG A C 1
ATOM 3382 O O . ARG A 1 426 ? -22.993 -11.680 -5.199 1.00 74.38 426 ARG A O 1
ATOM 3389 N N . LEU A 1 427 ? -21.851 -12.916 -3.703 1.00 83.31 427 LEU A N 1
ATOM 3390 C CA . LEU A 1 427 ? -20.711 -13.195 -4.565 1.00 83.31 427 LEU A CA 1
ATOM 3391 C C . LEU A 1 427 ? -20.847 -14.582 -5.184 1.00 83.31 427 LEU A C 1
ATOM 3393 O O . LEU A 1 427 ? -21.380 -15.502 -4.562 1.00 83.31 427 LEU A O 1
ATOM 3397 N N . ASP A 1 428 ? -20.345 -14.718 -6.406 1.00 86.50 428 ASP A N 1
ATOM 3398 C CA . ASP A 1 428 ? -20.254 -16.009 -7.074 1.00 86.50 428 ASP A CA 1
ATOM 3399 C C . ASP A 1 428 ? -19.163 -16.868 -6.414 1.00 86.50 428 ASP A C 1
ATOM 3401 O O . ASP A 1 428 ? -18.060 -16.399 -6.113 1.00 86.50 428 ASP A O 1
ATOM 3405 N N . ARG A 1 429 ? -19.472 -18.153 -6.225 1.00 90.88 429 ARG A N 1
ATOM 3406 C CA . ARG A 1 429 ? -18.545 -19.179 -5.744 1.00 90.88 429 ARG A CA 1
ATOM 3407 C C . ARG A 1 429 ? -17.293 -19.260 -6.609 1.00 90.88 429 ARG A C 1
ATOM 3409 O O . ARG A 1 429 ? -16.220 -19.530 -6.072 1.00 90.88 429 ARG A O 1
ATOM 3416 N N . SER A 1 430 ? -17.414 -19.007 -7.913 1.00 91.88 430 SER A N 1
ATOM 3417 C CA . SER A 1 430 ? -16.279 -19.020 -8.841 1.00 91.88 430 SER A CA 1
ATOM 3418 C C . SER A 1 430 ? -15.196 -17.995 -8.473 1.00 91.88 430 SER A C 1
ATOM 3420 O O . SER A 1 430 ? -14.021 -18.236 -8.729 1.00 91.88 430 SER A O 1
ATOM 3422 N N . LEU A 1 431 ? -15.549 -16.890 -7.809 1.00 92.88 431 LEU A N 1
ATOM 3423 C CA . LEU A 1 431 ? -14.621 -15.810 -7.455 1.00 92.88 431 LEU A CA 1
ATOM 3424 C C . LEU A 1 431 ? -13.910 -16.022 -6.110 1.00 92.88 431 LEU A C 1
ATOM 3426 O O . LEU A 1 431 ? -12.979 -15.285 -5.792 1.00 92.88 431 LEU A O 1
ATOM 3430 N N . MET A 1 432 ? -14.345 -16.998 -5.311 1.00 93.81 432 MET A N 1
ATOM 3431 C CA . MET A 1 432 ? -13.827 -17.241 -3.961 1.00 93.81 432 MET A CA 1
ATOM 3432 C C . MET A 1 432 ? -12.509 -18.021 -3.962 1.00 93.81 432 MET A C 1
ATOM 3434 O O . MET A 1 432 ? -12.158 -18.700 -4.936 1.00 93.81 432 MET A O 1
ATOM 3438 N N . CYS A 1 433 ? -11.801 -17.973 -2.830 1.00 95.31 433 CYS A N 1
ATOM 3439 C CA . CYS A 1 433 ? -10.669 -18.858 -2.573 1.00 95.31 433 CYS A CA 1
ATOM 3440 C C . CYS A 1 433 ? -11.111 -20.333 -2.557 1.00 95.31 433 CYS A C 1
ATOM 3442 O O . CYS A 1 433 ? -12.196 -20.680 -2.077 1.00 95.31 433 CYS A O 1
ATOM 3444 N N . THR A 1 434 ? -10.242 -21.211 -3.051 1.00 90.69 434 THR A N 1
ATOM 3445 C CA . THR A 1 434 ? -10.435 -22.665 -3.028 1.00 90.69 434 THR A CA 1
ATOM 3446 C C . THR A 1 434 ? -9.980 -23.277 -1.702 1.00 90.69 434 THR A C 1
ATOM 3448 O O . THR A 1 434 ? -9.158 -22.709 -0.986 1.00 90.69 434 THR A O 1
ATOM 3451 N N . GLY A 1 435 ? -10.496 -24.464 -1.376 1.00 90.38 435 GLY A N 1
ATOM 3452 C CA . GLY A 1 435 ? -10.182 -25.164 -0.127 1.00 90.38 435 GLY A CA 1
ATOM 3453 C C . GLY A 1 435 ? -11.036 -24.712 1.060 1.00 90.38 435 GLY A C 1
ATOM 3454 O O . GLY A 1 435 ? -12.072 -24.069 0.895 1.00 90.38 435 GLY A O 1
ATOM 3455 N N . SER A 1 436 ? -10.622 -25.095 2.270 1.00 91.38 436 SER A N 1
ATOM 3456 C CA . SER A 1 436 ? -11.368 -24.814 3.506 1.00 91.38 436 SER A CA 1
ATOM 3457 C C . SER A 1 436 ? -11.100 -23.419 4.075 1.00 91.38 436 SER A C 1
ATOM 3459 O O . SER A 1 436 ? -11.982 -22.851 4.719 1.00 91.38 436 SER A O 1
ATOM 3461 N N . LYS A 1 437 ? -9.924 -22.841 3.806 1.00 95.50 437 LYS A N 1
ATOM 3462 C CA . LYS A 1 437 ? -9.491 -21.536 4.328 1.00 95.50 437 LYS A CA 1
ATOM 3463 C C . LYS A 1 437 ? -9.197 -20.568 3.191 1.00 95.50 437 LYS A C 1
ATOM 3465 O O . LYS A 1 437 ? -8.391 -20.871 2.316 1.00 95.50 437 LYS A O 1
ATOM 3470 N N . GLY A 1 438 ? -9.810 -19.394 3.237 1.00 97.25 438 GLY A N 1
ATOM 3471 C CA . GLY A 1 438 ? -9.475 -18.272 2.376 1.00 97.25 438 GLY A CA 1
ATOM 3472 C C . GLY A 1 438 ? -8.205 -17.553 2.820 1.00 97.25 438 GLY A C 1
ATOM 3473 O O . GLY A 1 438 ? -7.644 -17.816 3.890 1.00 97.25 438 GLY A O 1
ATOM 3474 N N . LEU A 1 439 ? -7.759 -16.606 1.994 1.00 98.06 439 LEU A N 1
ATOM 3475 C CA . LEU A 1 439 ? -6.571 -15.798 2.260 1.00 98.06 439 LEU A CA 1
ATOM 3476 C C . LEU A 1 439 ? -6.652 -15.051 3.604 1.00 98.06 439 LEU A C 1
ATOM 3478 O O . LEU A 1 439 ? -5.646 -14.969 4.302 1.00 98.06 439 LEU A O 1
ATOM 3482 N N . LEU A 1 440 ? -7.832 -14.573 4.023 1.00 97.81 440 LEU A N 1
ATOM 3483 C CA . LEU A 1 440 ? -7.974 -13.861 5.303 1.00 97.81 440 LEU A CA 1
ATOM 3484 C C . LEU A 1 440 ? -7.622 -14.753 6.503 1.00 97.81 440 LEU A C 1
ATOM 3486 O O . LEU A 1 440 ? -6.840 -14.356 7.366 1.00 97.81 440 LEU A O 1
ATOM 3490 N N . THR A 1 441 ? -8.163 -15.972 6.549 1.00 97.56 441 THR A N 1
ATOM 3491 C CA . THR A 1 441 ? -7.867 -16.926 7.627 1.00 97.56 441 THR A CA 1
ATOM 3492 C C . THR A 1 441 ? -6.403 -17.356 7.592 1.00 97.56 441 THR A C 1
ATOM 3494 O O . THR A 1 441 ? -5.773 -17.432 8.646 1.00 97.56 441 THR A O 1
ATOM 3497 N N . LYS A 1 442 ? -5.825 -17.561 6.400 1.00 97.31 442 LYS A N 1
ATOM 3498 C CA . LYS A 1 442 ? -4.392 -17.868 6.244 1.00 97.31 442 LYS A CA 1
ATOM 3499 C C . LYS A 1 442 ? -3.503 -16.753 6.816 1.00 97.31 442 LYS A C 1
ATOM 3501 O O . LYS A 1 442 ? -2.596 -17.045 7.593 1.00 97.31 442 LYS A O 1
ATOM 3506 N N . ILE A 1 443 ? -3.811 -15.485 6.526 1.00 97.69 443 ILE A N 1
ATOM 3507 C CA . ILE A 1 443 ? -3.109 -14.314 7.089 1.00 97.69 443 ILE A CA 1
ATOM 3508 C C . ILE A 1 443 ? -3.207 -14.293 8.623 1.00 97.69 443 ILE A C 1
ATOM 3510 O O . ILE A 1 443 ? -2.199 -14.095 9.303 1.00 97.69 443 ILE A O 1
ATOM 3514 N N . VAL A 1 444 ? -4.393 -14.549 9.189 1.00 96.94 444 VAL A N 1
ATOM 3515 C CA . VAL A 1 444 ? -4.589 -14.628 10.650 1.00 96.94 444 VAL A CA 1
ATOM 3516 C C . VAL A 1 444 ? -3.746 -15.748 11.269 1.00 96.94 444 VAL A C 1
ATOM 3518 O O . VAL A 1 444 ? -3.156 -15.565 12.335 1.00 96.94 444 VAL A O 1
ATOM 3521 N N . GLU A 1 445 ? -3.669 -16.911 10.624 1.00 95.00 445 GLU A N 1
ATOM 3522 C CA . GLU A 1 445 ? -2.877 -18.043 11.112 1.00 95.00 445 GLU A CA 1
ATOM 3523 C C . GLU A 1 445 ? -1.373 -17.783 11.079 1.00 95.00 445 GLU A C 1
ATOM 3525 O O . GLU A 1 445 ? -0.673 -18.195 12.007 1.00 95.00 445 GLU A O 1
ATOM 3530 N N . VAL A 1 446 ? -0.883 -17.078 10.060 1.00 93.62 446 VAL A N 1
ATOM 3531 C CA . VAL A 1 446 ? 0.510 -16.622 10.007 1.00 93.62 446 VAL A CA 1
ATOM 3532 C C . VAL A 1 446 ? 0.776 -15.607 11.117 1.00 93.62 446 VAL A C 1
ATOM 3534 O O . VAL A 1 446 ? 1.699 -15.802 11.903 1.00 93.62 446 VAL A O 1
ATOM 3537 N N . LEU A 1 447 ? -0.083 -14.596 11.290 1.00 93.00 447 LEU A N 1
ATOM 3538 C CA . LEU A 1 447 ? 0.077 -13.577 12.338 1.00 93.00 447 LEU A CA 1
ATOM 3539 C C . LEU A 1 447 ? 0.147 -14.171 13.757 1.00 93.00 447 LEU A C 1
ATOM 3541 O O . LEU A 1 447 ? 0.832 -13.628 14.628 1.00 93.00 447 LEU A O 1
ATOM 3545 N N . LYS A 1 448 ? -0.550 -15.285 14.011 1.00 90.81 448 LYS A N 1
ATOM 3546 C CA . LYS A 1 448 ? -0.477 -16.014 15.289 1.00 90.81 448 LYS A CA 1
ATOM 3547 C C . LYS A 1 448 ? 0.875 -16.675 15.541 1.00 90.81 448 LYS A C 1
ATOM 3549 O O . LYS A 1 448 ? 1.263 -16.803 16.697 1.00 90.81 448 LYS A O 1
ATOM 3554 N N . LYS A 1 449 ? 1.543 -17.138 14.485 1.00 87.81 449 LYS A N 1
ATOM 3555 C CA . LYS A 1 449 ? 2.827 -17.852 14.557 1.00 87.81 449 LYS A CA 1
ATOM 3556 C C . LYS A 1 449 ? 4.017 -16.895 14.527 1.00 87.81 449 LYS A C 1
ATOM 3558 O O . LYS A 1 449 ? 5.085 -17.242 15.017 1.00 87.81 449 LYS A O 1
ATOM 3563 N N . GLU A 1 450 ? 3.819 -15.707 13.966 1.00 84.81 450 GLU A N 1
ATOM 3564 C CA . GLU A 1 450 ? 4.872 -14.727 13.744 1.00 84.81 450 GLU A CA 1
ATOM 3565 C C . GLU A 1 450 ? 5.411 -14.117 15.048 1.00 84.81 450 GLU A C 1
ATOM 3567 O O . GLU A 1 450 ? 4.644 -13.707 15.927 1.00 84.81 450 GLU A O 1
ATOM 3572 N N . THR A 1 451 ? 6.736 -14.001 15.168 1.00 78.56 451 THR A N 1
ATOM 3573 C CA . THR A 1 451 ? 7.385 -13.482 16.385 1.00 78.56 451 THR A CA 1
ATOM 3574 C C . THR A 1 451 ? 7.125 -11.987 16.585 1.00 78.56 451 THR A C 1
ATOM 3576 O O . THR A 1 451 ? 6.945 -11.236 15.629 1.00 78.56 451 THR A O 1
ATOM 3579 N N . GLY A 1 452 ? 7.117 -11.524 17.841 1.00 70.38 452 GLY A N 1
ATOM 3580 C CA . GLY A 1 452 ? 6.798 -10.132 18.195 1.00 70.38 452 GLY A CA 1
ATOM 3581 C C . GLY A 1 452 ? 7.722 -9.061 17.593 1.00 70.38 452 GLY A C 1
ATOM 3582 O O . GLY A 1 452 ? 7.318 -7.901 17.541 1.00 70.38 452 GLY A O 1
ATOM 3583 N N . SER A 1 453 ? 8.922 -9.444 17.146 1.00 70.88 453 SER A N 1
ATOM 3584 C CA . SER A 1 453 ? 9.936 -8.576 16.533 1.00 70.88 453 SER A CA 1
ATOM 3585 C C . SER A 1 453 ? 9.900 -8.549 15.002 1.00 70.88 453 SER A C 1
ATOM 3587 O O . SER A 1 453 ? 10.652 -7.789 14.406 1.00 70.88 453 SER A O 1
ATOM 3589 N N . SER A 1 454 ? 9.071 -9.382 14.371 1.00 78.25 454 SER A N 1
ATOM 3590 C CA . SER A 1 454 ? 9.013 -9.511 12.914 1.00 78.25 454 SER A CA 1
ATOM 3591 C C . SER A 1 454 ? 8.329 -8.320 12.249 1.00 78.25 454 SER A C 1
ATOM 3593 O O . SER A 1 454 ? 7.228 -7.914 12.650 1.00 78.25 454 SER A O 1
ATOM 3595 N N . THR A 1 455 ? 8.936 -7.820 11.172 1.00 77.88 455 THR A N 1
ATOM 3596 C CA . THR A 1 455 ? 8.378 -6.738 10.349 1.00 77.88 455 THR A CA 1
ATOM 3597 C C . THR A 1 455 ? 7.058 -7.141 9.682 1.00 77.88 455 THR A C 1
ATOM 3599 O O . THR A 1 455 ? 6.188 -6.296 9.448 1.00 77.88 455 THR A O 1
ATOM 3602 N N . PHE A 1 456 ? 6.828 -8.440 9.457 1.00 87.56 456 PHE A N 1
ATOM 3603 C CA . PHE A 1 456 ? 5.587 -8.941 8.869 1.00 87.56 456 PHE A CA 1
ATOM 3604 C C . PHE A 1 456 ? 4.372 -8.707 9.763 1.00 87.56 456 PHE A C 1
ATOM 3606 O O . PHE A 1 456 ? 3.264 -8.563 9.246 1.00 87.56 456 PHE A O 1
ATOM 3613 N N . ARG A 1 457 ? 4.539 -8.602 11.092 1.00 89.50 457 ARG A N 1
ATOM 3614 C CA . ARG A 1 457 ? 3.407 -8.343 12.001 1.00 89.50 457 ARG A CA 1
ATOM 3615 C C . ARG A 1 457 ? 2.682 -7.048 11.661 1.00 89.50 457 ARG A C 1
ATOM 3617 O O . ARG A 1 457 ? 1.453 -7.011 11.754 1.00 89.50 457 ARG A O 1
ATOM 3624 N N . PHE A 1 458 ? 3.424 -6.018 11.259 1.00 89.62 458 PHE A N 1
ATOM 3625 C CA . PHE A 1 458 ? 2.860 -4.747 10.821 1.00 89.62 458 PHE A CA 1
ATOM 3626 C C . PHE A 1 458 ? 1.980 -4.935 9.576 1.00 89.62 458 PHE A C 1
ATOM 3628 O O . PHE A 1 458 ? 0.790 -4.614 9.600 1.00 89.62 458 PHE A O 1
ATOM 3635 N N . TRP A 1 459 ? 2.535 -5.533 8.518 1.00 92.69 459 TRP A N 1
ATOM 3636 C CA . TRP A 1 459 ? 1.842 -5.716 7.239 1.00 92.69 459 TRP A CA 1
ATOM 3637 C C . TRP A 1 459 ? 0.655 -6.682 7.324 1.00 92.69 459 TRP A C 1
ATOM 3639 O O . TRP A 1 459 ? -0.408 -6.395 6.775 1.00 92.69 459 TRP A O 1
ATOM 3649 N N . LEU A 1 460 ? 0.790 -7.789 8.061 1.00 95.75 460 LEU A N 1
ATOM 3650 C CA . LEU A 1 460 ? -0.299 -8.741 8.313 1.00 95.75 460 LEU A CA 1
ATOM 3651 C C . LEU A 1 460 ? -1.461 -8.068 9.058 1.00 95.75 460 LEU A C 1
ATOM 3653 O O . LEU A 1 460 ? -2.623 -8.268 8.705 1.00 95.75 460 LEU A O 1
ATOM 3657 N N . SER A 1 461 ? -1.154 -7.238 10.063 1.00 95.38 461 SER A N 1
ATOM 3658 C CA . SER A 1 461 ? -2.176 -6.513 10.829 1.00 95.38 461 SER A CA 1
ATOM 3659 C C . SER A 1 461 ? -2.903 -5.486 9.959 1.00 95.38 461 SER A C 1
ATOM 3661 O O . SER A 1 461 ? -4.132 -5.457 9.979 1.00 95.38 461 SER A O 1
ATOM 3663 N N . ARG A 1 462 ? -2.174 -4.714 9.137 1.00 93.38 462 ARG A N 1
ATOM 3664 C CA . ARG A 1 462 ? -2.764 -3.767 8.170 1.00 93.38 462 ARG A CA 1
ATOM 3665 C C . ARG A 1 462 ? -3.645 -4.467 7.132 1.00 93.38 462 ARG A C 1
ATOM 3667 O O . ARG A 1 462 ? -4.729 -3.980 6.826 1.00 93.38 462 ARG A O 1
ATOM 3674 N N . ALA A 1 463 ? -3.233 -5.625 6.617 1.00 95.94 463 ALA A N 1
ATOM 3675 C CA . ALA A 1 463 ? -4.039 -6.391 5.666 1.00 95.94 463 ALA A CA 1
ATOM 3676 C C . ALA A 1 463 ? -5.392 -6.813 6.273 1.00 95.94 463 ALA A C 1
ATOM 3678 O O . ALA A 1 463 ? -6.435 -6.607 5.653 1.00 95.94 463 ALA A O 1
ATOM 3679 N N . ILE A 1 464 ? -5.406 -7.326 7.509 1.00 97.31 464 ILE A N 1
ATOM 3680 C CA . ILE A 1 464 ? -6.659 -7.693 8.194 1.00 97.31 464 ILE A CA 1
ATOM 3681 C C . ILE A 1 464 ? -7.498 -6.451 8.522 1.00 97.31 464 ILE A C 1
ATOM 3683 O O . ILE A 1 464 ? -8.713 -6.442 8.336 1.00 97.31 464 ILE A O 1
ATOM 3687 N N . GLU A 1 465 ? -6.858 -5.392 9.002 1.00 95.12 465 GLU A N 1
ATOM 3688 C CA . GLU A 1 465 ? -7.522 -4.141 9.354 1.00 95.12 465 GLU A CA 1
ATOM 3689 C C . GLU A 1 465 ? -8.195 -3.495 8.132 1.00 95.12 465 GLU A C 1
ATOM 3691 O O . GLU A 1 465 ? -9.355 -3.096 8.215 1.00 95.12 465 GLU A O 1
ATOM 3696 N N . SER A 1 466 ? -7.547 -3.500 6.965 1.00 92.88 466 SER A N 1
ATOM 3697 C CA . SER A 1 466 ? -8.141 -3.004 5.717 1.00 92.88 466 SER A CA 1
ATOM 3698 C C . SER A 1 466 ? -9.413 -3.759 5.300 1.00 92.88 466 SER A C 1
ATOM 3700 O O . SER A 1 466 ? -10.341 -3.138 4.786 1.00 92.88 466 SER A O 1
ATOM 3702 N N . TYR A 1 467 ? -9.508 -5.068 5.580 1.00 94.62 467 TYR A N 1
ATOM 3703 C CA . TYR A 1 467 ? -10.725 -5.866 5.367 1.00 94.62 467 TYR A CA 1
ATOM 3704 C C . TYR A 1 467 ? -11.865 -5.436 6.308 1.00 94.62 467 TYR A C 1
ATOM 3706 O O . TYR A 1 467 ? -13.046 -5.488 5.948 1.00 94.62 467 TYR A O 1
ATOM 3714 N N . LEU A 1 468 ? -11.525 -4.993 7.520 1.00 92.06 468 LEU A N 1
ATOM 3715 C CA . LEU A 1 468 ? -12.488 -4.472 8.488 1.00 92.06 468 LEU A CA 1
ATOM 3716 C C . LEU A 1 468 ? -12.868 -3.006 8.237 1.00 92.06 468 LEU A C 1
ATOM 3718 O O . LEU A 1 468 ? -13.873 -2.551 8.780 1.00 92.06 468 LEU A O 1
ATOM 3722 N N . ARG A 1 469 ? -12.168 -2.277 7.362 1.00 86.38 469 ARG A N 1
ATOM 3723 C CA . ARG A 1 469 ? -12.567 -0.924 6.951 1.00 86.38 469 ARG A CA 1
ATOM 3724 C C . ARG A 1 469 ? -13.696 -0.948 5.911 1.00 86.38 469 ARG A C 1
ATOM 3726 O O . ARG A 1 469 ? -13.740 -1.774 5.005 1.00 86.38 469 ARG A O 1
ATOM 3733 N N . GLY A 1 470 ? -14.597 0.036 5.974 1.00 74.81 470 GLY A N 1
ATOM 3734 C CA . GLY A 1 470 ? -15.678 0.216 4.992 1.00 74.81 470 GLY A CA 1
ATOM 3735 C C . GLY A 1 470 ? -17.021 -0.368 5.428 1.00 74.81 470 GLY A C 1
ATOM 3736 O O . GLY A 1 470 ? -17.459 -0.126 6.547 1.00 74.81 470 GLY A O 1
ATOM 3737 N N . CYS A 1 471 ? -17.726 -1.053 4.521 1.00 68.81 471 CYS A N 1
ATOM 3738 C CA . CYS A 1 471 ? -19.046 -1.636 4.797 1.00 68.81 471 CYS A CA 1
ATOM 3739 C C . CYS A 1 471 ? -18.899 -2.941 5.598 1.00 68.81 471 CYS A C 1
ATOM 3741 O O . CYS A 1 471 ? -19.133 -4.025 5.071 1.00 68.81 471 CYS A O 1
ATOM 3743 N N . THR A 1 472 ? -18.433 -2.833 6.839 1.00 78.88 472 THR A N 1
ATOM 3744 C CA . THR A 1 472 ? -18.160 -3.974 7.718 1.00 78.88 472 THR A CA 1
ATOM 3745 C C . THR A 1 472 ? -19.345 -4.245 8.622 1.00 78.88 472 THR A C 1
ATOM 3747 O O . THR A 1 472 ? -19.852 -3.337 9.281 1.00 78.88 472 THR A O 1
ATOM 3750 N N . SER A 1 473 ? -19.793 -5.497 8.636 1.00 82.81 473 SER A N 1
ATOM 3751 C CA . SER A 1 473 ? -20.850 -5.954 9.532 1.00 82.81 473 SER A CA 1
ATOM 3752 C C . SER A 1 473 ? -20.248 -6.499 10.829 1.00 82.81 473 SER A C 1
ATOM 3754 O O . SER A 1 473 ? -19.085 -6.902 10.887 1.00 82.81 473 SER A O 1
ATOM 3756 N N . SER A 1 474 ? -21.048 -6.576 11.892 1.00 87.12 474 SER A N 1
ATOM 3757 C CA . SER A 1 474 ? -20.624 -7.266 13.117 1.00 87.12 474 SER A CA 1
ATOM 3758 C C . SER A 1 474 ? -20.335 -8.756 12.878 1.00 87.12 474 SER A C 1
ATOM 3760 O O . SER A 1 474 ? -19.605 -9.366 13.653 1.00 87.12 474 SER A O 1
ATOM 3762 N N . ALA A 1 475 ? -20.862 -9.346 11.795 1.00 89.38 475 ALA A N 1
ATOM 3763 C CA . ALA A 1 475 ? -20.550 -10.713 11.390 1.00 89.38 475 ALA A CA 1
ATOM 3764 C C . ALA A 1 475 ? -19.111 -10.853 10.857 1.00 89.38 475 ALA A C 1
ATOM 3766 O O . ALA A 1 475 ? -18.459 -11.846 11.172 1.00 89.38 475 ALA A O 1
ATOM 3767 N N . ASP A 1 476 ? -18.587 -9.856 10.128 1.00 92.00 476 ASP A N 1
ATOM 3768 C CA . ASP A 1 476 ? -17.172 -9.817 9.714 1.00 92.00 476 ASP A CA 1
ATOM 3769 C C . ASP A 1 476 ? -16.233 -9.831 10.933 1.00 92.00 476 ASP A C 1
ATOM 3771 O O . ASP A 1 476 ? -15.245 -10.566 10.972 1.00 92.00 476 ASP A O 1
ATOM 3775 N N . GLN A 1 477 ? -16.549 -9.022 11.948 1.00 94.88 477 GLN A N 1
ATOM 3776 C CA . GLN A 1 477 ? -15.784 -8.986 13.194 1.00 94.88 477 GLN A CA 1
ATOM 3777 C C . GLN A 1 477 ? -15.893 -10.327 13.923 1.00 94.88 477 GLN A C 1
ATOM 3779 O O . GLN A 1 477 ? -14.873 -10.920 14.261 1.00 94.88 477 GLN A O 1
ATOM 3784 N N . ASP A 1 478 ? -17.109 -10.848 14.113 1.00 93.62 478 ASP A N 1
ATOM 3785 C CA . ASP A 1 478 ? -17.350 -12.114 14.814 1.00 93.62 478 ASP A CA 1
ATOM 3786 C C . ASP A 1 478 ? -16.646 -13.303 14.145 1.00 93.62 478 ASP A C 1
ATOM 3788 O O . ASP A 1 478 ? -16.119 -14.181 14.836 1.00 93.62 478 ASP A O 1
ATOM 3792 N N . PHE A 1 479 ? -16.570 -13.307 12.812 1.00 95.38 479 PHE A N 1
ATOM 3793 C CA . PHE A 1 479 ? -15.789 -14.271 12.044 1.00 95.38 479 PHE A CA 1
ATOM 3794 C C . PHE A 1 479 ? -14.317 -14.271 12.483 1.00 95.38 479 PHE A C 1
ATOM 3796 O O . PHE A 1 479 ? -13.760 -15.333 12.771 1.00 95.38 479 PHE A O 1
ATOM 3803 N N . LEU A 1 480 ? -13.694 -13.099 12.632 1.00 96.75 480 LEU A N 1
ATOM 3804 C CA . LEU A 1 480 ? -12.312 -12.974 13.111 1.00 96.75 480 LEU A CA 1
ATOM 3805 C C . LEU A 1 480 ? -12.168 -13.232 14.621 1.00 96.75 480 LEU A C 1
ATOM 3807 O O . LEU A 1 480 ? -11.165 -13.807 15.054 1.00 96.75 480 LEU A O 1
ATOM 3811 N N . LEU A 1 481 ? -13.173 -12.869 15.425 1.00 95.81 481 LEU A N 1
ATOM 3812 C CA . LEU A 1 481 ? -13.215 -13.178 16.859 1.00 95.81 481 LEU A CA 1
ATOM 3813 C C . LEU A 1 481 ? -13.234 -14.688 17.104 1.00 95.81 481 LEU A C 1
ATOM 3815 O O . LEU A 1 481 ? -12.515 -15.178 17.971 1.00 95.81 481 LEU A O 1
ATOM 3819 N N . SER A 1 482 ? -14.022 -15.444 16.331 1.00 94.81 482 SER A N 1
ATOM 3820 C CA . SER A 1 482 ? -14.070 -16.912 16.436 1.00 94.81 482 SER A CA 1
ATOM 3821 C C . SER A 1 482 ? -12.726 -17.567 16.102 1.00 94.81 482 SER A C 1
ATOM 3823 O O . SER A 1 482 ? -12.384 -18.617 16.639 1.00 94.81 482 SER A O 1
ATOM 3825 N N . ARG A 1 483 ? -11.911 -16.887 15.289 1.00 95.38 483 ARG A N 1
ATOM 3826 C CA . ARG A 1 483 ? -10.539 -17.272 14.953 1.00 95.38 483 ARG A CA 1
ATOM 3827 C C . ARG A 1 483 ? -9.526 -16.757 15.975 1.00 95.38 483 ARG A C 1
ATOM 3829 O O . ARG A 1 483 ? -8.332 -16.859 15.728 1.00 95.38 483 ARG A O 1
ATOM 3836 N N . GLY A 1 484 ? -9.943 -16.242 17.130 1.00 95.75 484 GLY A N 1
ATOM 3837 C CA . GLY A 1 484 ? -9.057 -15.878 18.239 1.00 95.75 484 GLY A CA 1
ATOM 3838 C C . GLY A 1 484 ? -8.175 -14.648 17.987 1.00 95.75 484 GLY A C 1
ATOM 3839 O O . GLY A 1 484 ? -7.155 -14.477 18.659 1.00 95.75 484 GLY A O 1
ATOM 3840 N N . LEU A 1 485 ? -8.503 -13.821 16.986 1.00 96.75 485 LEU A N 1
ATOM 3841 C CA . LEU A 1 485 ? -7.656 -12.692 16.592 1.00 96.75 485 LEU A CA 1
ATOM 3842 C C . LEU A 1 485 ? -7.589 -11.611 17.680 1.00 96.75 485 LEU A C 1
ATOM 3844 O O . LEU A 1 485 ? -6.513 -11.087 17.959 1.00 96.75 485 LEU A O 1
ATOM 3848 N N . LEU A 1 486 ? -8.713 -11.301 18.333 1.00 96.50 486 LEU A N 1
ATOM 3849 C CA . LEU A 1 486 ? -8.752 -10.280 19.382 1.00 96.50 486 LEU A CA 1
ATOM 3850 C C . LEU A 1 486 ? -7.869 -10.671 20.571 1.00 96.50 486 LEU A C 1
ATOM 3852 O O . LEU A 1 486 ? -7.100 -9.845 21.061 1.00 96.50 486 LEU A O 1
ATOM 3856 N N . GLN A 1 487 ? -7.928 -11.935 20.997 1.00 94.81 487 GLN A N 1
ATOM 3857 C CA . GLN A 1 487 ? -7.105 -12.471 22.082 1.00 94.81 487 GLN A CA 1
ATOM 3858 C C . GLN A 1 487 ? -5.620 -12.349 21.750 1.00 94.81 487 GLN A C 1
ATOM 3860 O O . GLN A 1 487 ? -4.838 -11.958 22.612 1.00 94.81 487 GLN A O 1
ATOM 3865 N N . LEU A 1 488 ? -5.237 -12.625 20.500 1.00 92.69 488 LEU A N 1
ATOM 3866 C CA . LEU A 1 488 ? -3.865 -12.456 20.036 1.00 92.69 488 LEU A CA 1
ATOM 3867 C C . LEU A 1 488 ? -3.424 -10.987 20.099 1.00 92.69 488 LEU A C 1
ATOM 3869 O O . LEU A 1 488 ? -2.386 -10.691 20.689 1.00 92.69 488 LEU A O 1
ATOM 3873 N N . VAL A 1 489 ? -4.186 -10.071 19.492 1.00 93.62 489 VAL A N 1
ATOM 3874 C CA . VAL A 1 489 ? -3.800 -8.655 19.361 1.00 93.62 489 VAL A CA 1
ATOM 3875 C C . VAL A 1 489 ? -3.773 -7.969 20.728 1.00 93.62 489 VAL A C 1
ATOM 3877 O O . VAL A 1 489 ? -2.736 -7.435 21.130 1.00 93.62 489 VAL A O 1
ATOM 3880 N N . ALA A 1 490 ? -4.875 -8.044 21.481 1.00 93.88 490 ALA A N 1
ATOM 3881 C CA . ALA A 1 490 ? -4.978 -7.442 22.808 1.00 93.88 490 ALA A CA 1
ATOM 3882 C C . ALA A 1 490 ? -4.044 -8.127 23.814 1.00 93.88 490 ALA A C 1
ATOM 3884 O O . ALA A 1 490 ? -3.355 -7.450 24.576 1.00 93.88 490 ALA A O 1
ATOM 3885 N N . GLY A 1 491 ? -3.965 -9.462 23.776 1.00 91.38 491 GLY A N 1
ATOM 3886 C CA . GLY A 1 491 ? -3.090 -10.246 24.643 1.00 91.38 491 GLY A CA 1
ATOM 3887 C C . GLY A 1 491 ? -1.632 -9.863 24.453 1.00 91.38 491 GLY A C 1
ATOM 3888 O O . GLY A 1 491 ? -0.952 -9.580 25.433 1.00 91.38 491 GLY A O 1
ATOM 3889 N N . SER A 1 492 ? -1.184 -9.735 23.201 1.00 88.56 492 SER A N 1
ATOM 3890 C CA . SER A 1 492 ? 0.165 -9.262 22.895 1.00 88.56 492 SER A CA 1
ATOM 3891 C C . SER A 1 492 ? 0.420 -7.874 23.492 1.00 88.56 492 SER A C 1
ATOM 3893 O O . SER A 1 492 ? 1.527 -7.608 23.962 1.00 88.56 492 SER A O 1
ATOM 3895 N N . LEU A 1 493 ? -0.546 -6.937 23.414 1.00 89.88 493 LEU A N 1
ATOM 3896 C CA . LEU A 1 493 ? -0.371 -5.541 23.880 1.00 89.88 493 LEU A CA 1
ATOM 3897 C C . LEU A 1 493 ? -0.092 -5.492 25.379 1.00 89.88 493 LEU A C 1
ATOM 3899 O O . LEU A 1 493 ? 0.762 -4.733 25.827 1.00 89.88 493 LEU A O 1
ATOM 3903 N N . VAL A 1 494 ? -0.752 -6.359 26.142 1.00 90.38 494 VAL A N 1
ATOM 3904 C CA . VAL A 1 494 ? -0.584 -6.414 27.595 1.00 90.38 494 VAL A CA 1
ATOM 3905 C C . VAL A 1 494 ? 0.499 -7.395 28.053 1.00 90.38 494 VAL A C 1
ATOM 3907 O O . VAL A 1 494 ? 1.009 -7.234 29.158 1.00 90.38 494 VAL A O 1
ATOM 3910 N N . SER A 1 495 ? 0.910 -8.381 27.253 1.00 83.50 495 SER A N 1
ATOM 3911 C CA . SER A 1 495 ? 1.927 -9.366 27.660 1.00 83.50 495 SER A CA 1
ATOM 3912 C C . SER A 1 495 ? 3.356 -8.970 27.286 1.00 83.50 495 SER A C 1
ATOM 3914 O O . SER A 1 495 ? 4.262 -9.165 28.089 1.00 83.50 495 SER A O 1
ATOM 3916 N N . LEU A 1 496 ? 3.571 -8.367 26.116 1.00 68.50 496 LEU A N 1
ATOM 3917 C CA . LEU A 1 496 ? 4.912 -8.095 25.590 1.00 68.50 496 LEU A CA 1
ATOM 3918 C C . LEU A 1 496 ? 5.456 -6.730 26.061 1.00 68.50 496 LEU A C 1
ATOM 3920 O O . LEU A 1 496 ? 4.696 -5.863 26.505 1.00 68.50 496 LEU A O 1
ATOM 3924 N N . GLY A 1 497 ? 6.785 -6.576 26.027 1.00 64.38 497 GLY A N 1
ATOM 3925 C CA . GLY A 1 497 ? 7.497 -5.322 26.310 1.00 64.38 497 GLY A CA 1
ATOM 3926 C C . GLY A 1 497 ? 7.404 -4.307 25.163 1.00 64.38 497 GLY A C 1
ATOM 3927 O O . GLY A 1 497 ? 6.574 -4.455 24.263 1.00 64.38 497 GLY A O 1
ATOM 3928 N N . VAL A 1 498 ? 8.251 -3.272 25.205 1.00 56.72 498 VAL A N 1
ATOM 3929 C CA . VAL A 1 498 ? 8.306 -2.210 24.181 1.00 56.72 498 VAL A CA 1
ATOM 3930 C C . VAL A 1 498 ? 8.490 -2.828 22.795 1.00 56.72 498 VAL A C 1
ATOM 3932 O O . VAL A 1 498 ? 9.392 -3.635 22.580 1.00 56.72 498 VAL A O 1
ATOM 3935 N N . ARG A 1 499 ? 7.613 -2.454 21.861 1.00 70.38 499 ARG A N 1
ATOM 3936 C CA . ARG A 1 499 ? 7.647 -2.903 20.465 1.00 70.38 499 ARG A CA 1
ATOM 3937 C C . ARG A 1 499 ? 8.066 -1.764 19.552 1.00 70.38 499 ARG A C 1
ATOM 3939 O O . ARG A 1 499 ? 7.959 -0.600 19.932 1.00 70.38 499 ARG A O 1
ATOM 3946 N N . GLN A 1 500 ? 8.475 -2.115 18.336 1.00 78.88 500 GLN A N 1
ATOM 3947 C CA . GLN A 1 500 ? 8.591 -1.155 17.240 1.00 78.88 500 GLN A CA 1
ATOM 3948 C C . GLN A 1 500 ? 7.282 -0.361 17.102 1.00 78.88 500 GLN A C 1
ATOM 3950 O O . GLN A 1 500 ? 6.186 -0.926 17.237 1.00 78.88 500 GLN A O 1
ATOM 3955 N N . LYS A 1 501 ? 7.406 0.951 16.883 1.00 84.56 501 LYS A N 1
ATOM 3956 C CA . LYS A 1 501 ? 6.294 1.913 16.899 1.00 84.56 501 LYS A CA 1
ATOM 3957 C C . LYS A 1 501 ? 5.206 1.522 15.891 1.00 84.56 501 LYS A C 1
ATOM 3959 O O . LYS A 1 501 ? 4.022 1.540 16.213 1.00 84.56 501 LYS A O 1
ATOM 3964 N N . GLU A 1 502 ? 5.612 1.051 14.721 1.00 86.50 502 GLU A N 1
ATOM 3965 C CA . GLU A 1 502 ? 4.759 0.638 13.608 1.00 86.50 502 GLU A CA 1
ATOM 3966 C C . GLU A 1 502 ? 3.894 -0.579 13.981 1.00 86.50 502 GLU A C 1
ATOM 3968 O O . GLU A 1 502 ? 2.684 -0.624 13.728 1.00 86.50 502 GLU A O 1
ATOM 3973 N N . VAL A 1 503 ? 4.485 -1.573 14.655 1.00 88.06 503 VAL A N 1
ATOM 3974 C CA . VAL A 1 503 ? 3.762 -2.762 15.144 1.00 88.06 503 VAL A CA 1
ATOM 3975 C C . VAL A 1 503 ? 2.754 -2.373 16.227 1.00 88.06 503 VAL A C 1
ATOM 3977 O O . VAL A 1 503 ? 1.665 -2.949 16.299 1.00 88.06 503 VAL A O 1
ATOM 3980 N N . LEU A 1 504 ? 3.094 -1.395 17.069 1.00 89.88 504 LEU A N 1
ATOM 3981 C CA . LEU A 1 504 ? 2.189 -0.884 18.093 1.00 89.88 504 LEU A CA 1
ATOM 3982 C C . LEU A 1 504 ? 0.996 -0.144 17.471 1.00 89.88 504 LEU A C 1
ATOM 3984 O O . LEU A 1 504 ? -0.145 -0.477 17.792 1.00 89.88 504 LEU A O 1
ATOM 3988 N N . GLN A 1 505 ? 1.253 0.785 16.547 1.00 91.12 505 GLN A N 1
ATOM 3989 C CA . GLN A 1 505 ? 0.225 1.528 15.814 1.00 91.12 505 GLN A CA 1
ATOM 3990 C C . GLN A 1 505 ? -0.739 0.579 15.093 1.00 91.12 505 GLN A C 1
ATOM 3992 O O . GLN A 1 505 ? -1.945 0.616 15.326 1.00 91.12 505 GLN A O 1
ATOM 3997 N N . SER A 1 506 ? -0.211 -0.346 14.286 1.00 92.62 506 SER A N 1
ATOM 3998 C CA . SER A 1 506 ? -1.034 -1.321 13.553 1.00 92.62 506 SER A CA 1
ATOM 3999 C C . SER A 1 506 ? -1.833 -2.256 14.471 1.00 92.62 506 SER A C 1
ATOM 4001 O O . SER A 1 506 ? -2.947 -2.647 14.126 1.00 92.62 506 SER A O 1
ATOM 4003 N N . SER A 1 507 ? -1.315 -2.582 15.663 1.00 93.88 507 SER A N 1
ATOM 4004 C CA . SER A 1 507 ? -2.062 -3.351 16.668 1.00 93.88 507 SER A CA 1
ATOM 4005 C C . SER A 1 507 ? -3.246 -2.558 17.231 1.00 93.88 507 SER A C 1
ATOM 4007 O O . SER A 1 507 ? -4.316 -3.134 17.422 1.00 93.88 507 SER A O 1
ATOM 4009 N N . PHE A 1 508 ? -3.077 -1.258 17.501 1.00 95.31 508 PHE A N 1
ATOM 4010 C CA . PHE A 1 508 ? -4.167 -0.396 17.970 1.00 95.31 508 PHE A CA 1
ATOM 4011 C C . PHE A 1 508 ? -5.208 -0.129 16.883 1.00 95.31 508 PHE A C 1
ATOM 4013 O O . PHE A 1 508 ? -6.400 -0.218 17.176 1.00 95.31 508 PHE A O 1
ATOM 4020 N N . ASP A 1 509 ? -4.777 0.133 15.648 1.00 94.88 509 ASP A N 1
ATOM 4021 C CA . ASP A 1 509 ? -5.664 0.293 14.489 1.00 94.88 509 ASP A CA 1
ATOM 4022 C C . ASP A 1 509 ? -6.554 -0.951 14.317 1.00 94.88 509 ASP A C 1
ATOM 4024 O O . ASP A 1 509 ? -7.785 -0.854 14.311 1.00 94.88 509 ASP A O 1
ATOM 4028 N N . LEU A 1 510 ? -5.941 -2.143 14.277 1.00 96.31 510 LEU A N 1
ATOM 4029 C CA . LEU A 1 510 ? -6.660 -3.411 14.138 1.00 96.31 510 LEU A CA 1
ATOM 4030 C C . LEU A 1 510 ? -7.576 -3.695 15.337 1.00 96.31 510 LEU A C 1
ATOM 4032 O O . LEU A 1 510 ? -8.712 -4.133 15.153 1.00 96.31 510 LEU A O 1
ATOM 4036 N N . LEU A 1 511 ? -7.110 -3.446 16.566 1.00 96.81 511 LEU A N 1
ATOM 4037 C CA . LEU A 1 511 ? -7.938 -3.620 17.760 1.00 96.81 511 LEU A CA 1
ATOM 4038 C C . LEU A 1 511 ? -9.159 -2.692 17.728 1.00 96.81 511 LEU A C 1
ATOM 4040 O O . LEU A 1 511 ? -10.252 -3.132 18.075 1.00 96.81 511 LEU A O 1
ATOM 4044 N N . GLY A 1 512 ? -8.984 -1.445 17.282 1.00 95.50 512 GLY A N 1
ATOM 4045 C CA . GLY A 1 512 ? -10.064 -0.480 17.090 1.00 95.50 512 GLY A CA 1
ATOM 4046 C C . GLY A 1 512 ? -11.142 -1.010 16.164 1.00 95.50 512 GLY A C 1
A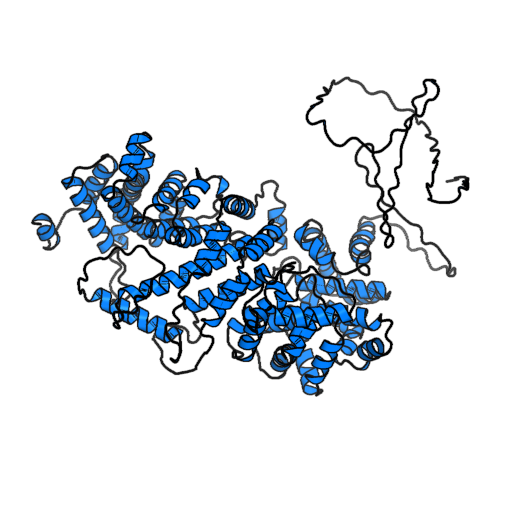TOM 4047 O O . GLY A 1 512 ? -12.294 -1.109 16.581 1.00 95.50 512 GLY A O 1
ATOM 4048 N N . GLU A 1 513 ? -10.772 -1.433 14.957 1.00 94.75 513 GLU A N 1
ATOM 4049 C CA . GLU A 1 513 ? -11.736 -1.951 13.979 1.00 94.75 513 GLU A CA 1
ATOM 4050 C C . GLU A 1 513 ? -12.382 -3.283 14.410 1.00 94.75 513 GLU A C 1
ATOM 4052 O O . GLU A 1 513 ? -13.542 -3.538 14.081 1.00 94.75 513 GLU A O 1
ATOM 4057 N N . LEU A 1 514 ? -11.696 -4.111 15.208 1.00 96.31 514 LEU A N 1
ATOM 4058 C CA . LEU A 1 514 ? -12.273 -5.343 15.764 1.00 96.31 514 LEU A CA 1
ATOM 4059 C C . LEU A 1 514 ? -13.368 -5.091 16.804 1.00 96.31 514 LEU A C 1
ATOM 4061 O O . LEU A 1 514 ? -14.339 -5.847 16.847 1.00 96.31 514 LEU A O 1
ATOM 4065 N N . VAL A 1 515 ? -13.204 -4.081 17.666 1.00 95.62 515 VAL A N 1
ATOM 4066 C CA . VAL A 1 515 ? -14.145 -3.837 18.777 1.00 95.62 515 VAL A CA 1
ATOM 4067 C C . VAL A 1 515 ? -15.252 -2.850 18.440 1.00 95.62 515 VAL A C 1
ATOM 4069 O O . VAL A 1 515 ? -16.305 -2.868 19.077 1.00 95.62 515 VAL A O 1
ATOM 4072 N N . LYS A 1 516 ? -15.029 -1.989 17.445 1.00 93.38 516 LYS A N 1
ATOM 4073 C CA . LYS A 1 516 ? -15.922 -0.885 17.095 1.00 93.38 516 LYS A CA 1
ATOM 4074 C C . LYS A 1 516 ? -17.373 -1.348 16.937 1.00 93.38 516 LYS A C 1
ATOM 4076 O O . LYS A 1 516 ? -17.669 -2.205 16.108 1.00 93.38 516 LYS A O 1
ATOM 4081 N N . PHE A 1 517 ? -18.263 -0.763 17.738 1.00 92.00 517 PHE A N 1
ATOM 4082 C CA . PHE A 1 517 ? -19.705 -1.041 17.790 1.00 92.00 517 PHE A CA 1
ATOM 4083 C C . PHE A 1 517 ? -20.111 -2.489 18.137 1.00 92.00 517 PHE A C 1
ATOM 4085 O O . PHE A 1 517 ? -21.289 -2.822 18.038 1.00 92.00 517 PHE A O 1
ATOM 4092 N N . ASN A 1 518 ? -19.189 -3.355 18.571 1.00 92.31 518 ASN A N 1
ATOM 4093 C CA . ASN A 1 518 ? -19.472 -4.771 18.810 1.00 92.31 518 ASN A CA 1
ATOM 4094 C C . ASN A 1 518 ? -19.325 -5.151 20.289 1.00 92.31 518 ASN A C 1
ATOM 4096 O O . ASN A 1 518 ? -18.228 -5.381 20.800 1.00 92.31 518 ASN A O 1
ATOM 4100 N N . VAL A 1 519 ? -20.462 -5.289 20.980 1.00 94.31 519 VAL A N 1
ATOM 4101 C CA . VAL A 1 519 ? -20.510 -5.665 22.405 1.00 94.31 519 VAL A CA 1
ATOM 4102 C C . VAL A 1 519 ? -19.857 -7.026 22.688 1.00 94.31 519 VAL A C 1
ATOM 4104 O O . VAL A 1 519 ? -19.213 -7.200 23.723 1.00 94.31 519 VAL A O 1
ATOM 4107 N N . ARG A 1 520 ? -19.947 -7.994 21.763 1.00 94.31 520 ARG A N 1
ATOM 4108 C CA . ARG A 1 520 ? -19.303 -9.310 21.911 1.00 94.31 520 ARG A CA 1
ATOM 4109 C C . ARG A 1 520 ? -17.782 -9.182 21.871 1.00 94.31 520 ARG A C 1
ATOM 4111 O O . ARG A 1 520 ? -17.105 -9.853 22.651 1.00 94.31 520 ARG A O 1
ATOM 4118 N N . ALA A 1 521 ? -17.253 -8.320 21.006 1.00 96.75 521 ALA A N 1
ATOM 4119 C CA . ALA A 1 521 ? -15.827 -8.021 20.952 1.00 96.75 521 ALA A CA 1
ATOM 4120 C C . ALA A 1 521 ? -15.342 -7.388 22.266 1.00 96.75 521 ALA A C 1
ATOM 4122 O O . ALA A 1 521 ? -14.352 -7.854 22.830 1.00 96.75 521 ALA A O 1
ATOM 4123 N N . PHE A 1 522 ? -16.078 -6.414 22.817 1.00 97.56 522 PHE A N 1
ATOM 4124 C CA . PHE A 1 522 ? -15.755 -5.827 24.126 1.00 97.56 522 PHE A CA 1
ATOM 4125 C C . PHE A 1 522 ? -15.776 -6.859 25.257 1.00 97.56 522 PHE A C 1
ATOM 4127 O O . PHE A 1 522 ? -14.839 -6.904 26.047 1.00 97.56 522 PHE A O 1
ATOM 4134 N N . ARG A 1 523 ? -16.753 -7.775 25.276 1.00 96.19 523 ARG A N 1
ATOM 4135 C CA . ARG A 1 523 ? -16.779 -8.897 26.235 1.00 96.19 523 ARG A CA 1
ATOM 4136 C C . ARG A 1 523 ? -15.552 -9.793 26.131 1.00 96.19 523 ARG A C 1
ATOM 4138 O O . ARG A 1 523 ? -15.061 -10.280 27.146 1.00 96.19 523 ARG A O 1
ATOM 4145 N N . GLN A 1 524 ? -15.043 -10.038 24.926 1.00 96.94 524 GLN A N 1
ATOM 4146 C CA . GLN A 1 524 ? -13.794 -10.782 24.760 1.00 96.94 524 GLN A CA 1
ATOM 4147 C C . GLN A 1 524 ? -12.568 -9.963 25.176 1.00 96.94 524 GLN A C 1
ATOM 4149 O O . GLN A 1 524 ? -11.648 -10.529 25.760 1.00 96.94 524 GLN A O 1
ATOM 4154 N N . LEU A 1 525 ? -12.563 -8.653 24.925 1.00 97.38 525 LEU A N 1
ATOM 4155 C CA . LEU A 1 525 ? -11.497 -7.759 25.368 1.00 97.38 525 LEU A CA 1
ATOM 4156 C C . LEU A 1 525 ? -11.414 -7.704 26.894 1.00 97.38 525 LEU A C 1
ATOM 4158 O O . LEU A 1 525 ? -10.333 -7.903 27.440 1.00 97.38 525 LEU A O 1
ATOM 4162 N N . ASP A 1 526 ? -12.539 -7.541 27.587 1.00 96.19 526 ASP A N 1
ATOM 4163 C CA . ASP A 1 526 ? -12.576 -7.527 29.052 1.00 96.19 526 ASP A CA 1
ATOM 4164 C C . ASP A 1 526 ? -12.128 -8.880 29.646 1.00 96.19 526 ASP A C 1
ATOM 4166 O O . ASP A 1 526 ? -11.429 -8.908 30.656 1.00 96.19 526 ASP A O 1
ATOM 4170 N N . LYS A 1 527 ? -12.392 -10.012 28.968 1.00 95.88 527 LYS A N 1
ATOM 4171 C CA . LYS A 1 527 ? -11.815 -11.322 29.343 1.00 95.88 527 LYS A CA 1
ATOM 4172 C C . LYS A 1 527 ? -10.289 -11.366 29.216 1.00 95.88 527 LYS A C 1
ATOM 4174 O O . LYS A 1 527 ? -9.629 -12.008 30.029 1.00 95.88 527 LYS A O 1
ATOM 4179 N N . VAL A 1 528 ? -9.709 -10.718 28.203 1.00 95.56 528 VAL A N 1
ATOM 4180 C CA . VAL A 1 528 ? -8.243 -10.604 28.066 1.00 95.56 528 VAL A CA 1
ATOM 4181 C C . VAL A 1 528 ? -7.676 -9.693 29.159 1.00 95.56 528 VAL A C 1
ATOM 4183 O O . VAL A 1 528 ? -6.626 -9.996 29.737 1.00 95.56 528 VAL A O 1
ATOM 4186 N N . LEU A 1 529 ? -8.396 -8.616 29.476 1.00 95.25 529 LEU A N 1
ATOM 4187 C CA . LEU A 1 529 ? -8.104 -7.636 30.523 1.00 95.25 529 LEU A CA 1
ATOM 4188 C C . LEU A 1 529 ? -8.646 -8.066 31.898 1.00 95.25 529 LEU A C 1
ATOM 4190 O O . LEU A 1 529 ? -9.121 -7.243 32.677 1.00 95.25 529 LEU A O 1
ATOM 4194 N N . SER A 1 530 ? -8.550 -9.360 32.208 1.00 93.69 530 SER A N 1
ATOM 4195 C CA . SER A 1 530 ? -9.134 -9.959 33.413 1.00 93.69 530 SER A CA 1
ATOM 4196 C C . SER A 1 530 ? -8.554 -9.454 34.739 1.00 93.69 530 SER A C 1
ATOM 4198 O O . SER A 1 530 ? -9.136 -9.711 35.787 1.00 93.69 530 SER A O 1
ATOM 4200 N N . THR A 1 531 ? -7.405 -8.773 34.719 1.00 94.19 531 THR A N 1
ATOM 4201 C CA . THR A 1 531 ? -6.738 -8.248 35.916 1.00 94.19 531 THR A CA 1
ATOM 4202 C C . THR A 1 531 ? -6.533 -6.743 35.813 1.00 94.19 531 THR A C 1
ATOM 4204 O O . THR A 1 531 ? -6.242 -6.217 34.735 1.00 94.19 531 THR A O 1
ATOM 4207 N N . GLU A 1 532 ? -6.596 -6.052 36.952 1.00 93.38 532 GLU A N 1
ATOM 4208 C CA . GLU A 1 532 ? -6.362 -4.605 37.030 1.00 93.38 532 GLU A CA 1
ATOM 4209 C C . GLU A 1 532 ? -4.980 -4.214 36.476 1.00 93.38 532 GLU A C 1
ATOM 4211 O O . GLU A 1 532 ? -4.842 -3.221 35.766 1.00 93.38 532 GLU A O 1
ATOM 4216 N N . ALA A 1 533 ? -3.955 -5.049 36.689 1.00 93.81 533 ALA A N 1
ATOM 4217 C CA . ALA A 1 533 ? -2.622 -4.835 36.127 1.00 93.81 533 ALA A CA 1
ATOM 4218 C C . ALA A 1 533 ? -2.628 -4.787 34.586 1.00 93.81 533 ALA A C 1
ATOM 4220 O O . ALA A 1 533 ? -1.991 -3.916 33.990 1.00 93.81 533 ALA A O 1
ATOM 4221 N N . LYS A 1 534 ? -3.373 -5.686 33.925 1.00 94.19 534 LYS A N 1
ATOM 4222 C CA . LYS A 1 534 ? -3.505 -5.689 32.458 1.00 94.19 534 LYS A CA 1
ATOM 4223 C C . LYS A 1 534 ? -4.316 -4.494 31.963 1.00 94.19 534 LYS A C 1
ATOM 4225 O O . LYS A 1 534 ? -3.940 -3.889 30.961 1.00 94.19 534 LYS A O 1
ATOM 4230 N N . GLN A 1 535 ? -5.386 -4.139 32.675 1.00 94.56 535 GLN A N 1
ATOM 4231 C CA . GLN A 1 535 ? -6.201 -2.956 32.382 1.00 94.56 535 GLN A CA 1
ATOM 4232 C C . GLN A 1 535 ? -5.350 -1.683 32.444 1.00 94.56 535 GLN A C 1
ATOM 4234 O O . GLN A 1 535 ? -5.257 -0.943 31.464 1.00 94.56 535 GLN A O 1
ATOM 4239 N N . LYS A 1 536 ? -4.635 -1.479 33.557 1.00 93.62 536 LYS A N 1
ATOM 4240 C CA . LYS A 1 536 ? -3.729 -0.345 33.758 1.00 93.62 536 LYS A CA 1
ATOM 4241 C C . LYS A 1 536 ? -2.631 -0.307 32.701 1.00 93.62 536 LYS A C 1
ATOM 4243 O O . LYS A 1 536 ? -2.380 0.759 32.147 1.00 93.62 536 LYS A O 1
ATOM 4248 N N . LYS A 1 537 ? -2.024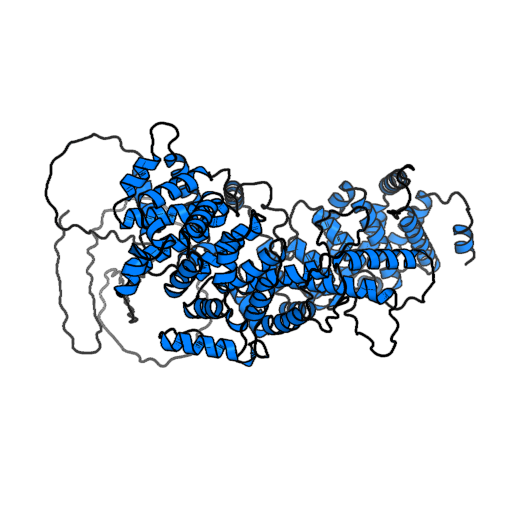 -1.452 32.367 1.00 93.44 537 LYS A N 1
ATOM 4249 C CA . LYS A 1 537 ? -0.993 -1.532 31.322 1.00 93.44 537 LYS A CA 1
ATOM 4250 C C . LYS A 1 537 ? -1.526 -1.105 29.951 1.00 93.44 537 LYS A C 1
ATOM 4252 O O . LYS A 1 537 ? -0.867 -0.317 29.278 1.00 93.44 537 LYS A O 1
ATOM 4257 N N . LEU A 1 538 ? -2.718 -1.559 29.545 1.00 94.38 538 LEU A N 1
ATOM 4258 C CA . LEU A 1 538 ? -3.325 -1.126 28.280 1.00 94.38 538 LEU A CA 1
ATOM 4259 C C . LEU A 1 538 ? -3.565 0.390 28.269 1.00 94.38 538 LEU A C 1
ATOM 4261 O O . LEU A 1 538 ? -3.169 1.067 27.323 1.00 94.38 538 LEU A O 1
ATOM 4265 N N . LEU A 1 539 ? -4.172 0.935 29.328 1.00 94.31 539 LEU A N 1
ATOM 4266 C CA . LEU A 1 539 ? -4.457 2.369 29.426 1.00 94.31 539 LEU A CA 1
ATOM 4267 C C . LEU A 1 539 ? -3.175 3.215 29.471 1.00 94.31 539 LEU A C 1
ATOM 4269 O O . LEU A 1 539 ? -3.132 4.301 28.891 1.00 94.31 539 LEU A O 1
ATOM 4273 N N . GLN A 1 540 ? -2.115 2.726 30.117 1.00 93.25 540 GLN A N 1
ATOM 4274 C CA . GLN A 1 540 ? -0.796 3.361 30.101 1.00 93.25 540 GLN A CA 1
ATOM 4275 C C . GLN A 1 540 ? -0.195 3.378 28.695 1.00 93.25 540 GLN A C 1
ATOM 4277 O O . GLN A 1 540 ? 0.317 4.416 28.286 1.00 93.25 540 GLN A O 1
ATOM 4282 N N . LEU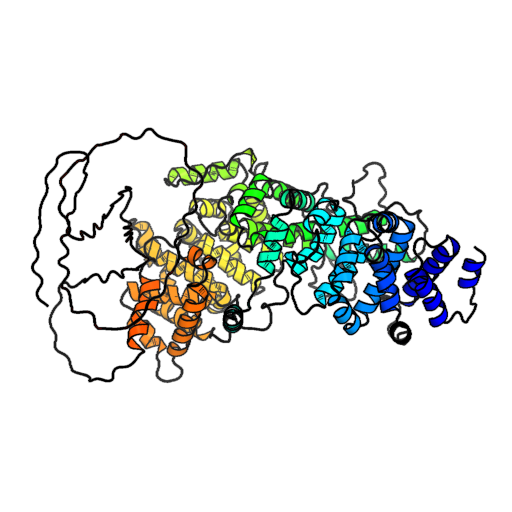 A 1 541 ? -0.301 2.283 27.935 1.00 93.06 541 LEU A N 1
ATOM 4283 C CA . LEU A 1 541 ? 0.170 2.233 26.548 1.00 93.06 541 LEU A CA 1
ATOM 4284 C C . LEU A 1 541 ? -0.599 3.206 25.648 1.00 93.06 541 LEU A C 1
ATOM 4286 O O . LEU A 1 541 ? 0.028 3.962 24.912 1.00 93.06 541 LEU A O 1
ATOM 4290 N N . VAL A 1 542 ? -1.931 3.245 25.752 1.00 94.50 542 VAL A N 1
ATOM 4291 C CA . VAL A 1 542 ? -2.765 4.207 25.005 1.00 94.50 542 VAL A CA 1
ATOM 4292 C C . VAL A 1 542 ? -2.335 5.644 25.312 1.00 94.50 542 VAL A C 1
ATOM 4294 O O . VAL A 1 542 ? -2.114 6.449 24.413 1.00 94.50 542 VAL A O 1
ATOM 4297 N N . ASN A 1 543 ? -2.145 5.974 26.591 1.00 93.06 543 ASN A N 1
ATOM 4298 C CA . ASN A 1 543 ? -1.719 7.316 26.975 1.00 93.06 543 ASN A CA 1
ATOM 4299 C C . ASN A 1 543 ? -0.274 7.628 26.563 1.00 93.06 543 ASN A C 1
ATOM 4301 O O . ASN A 1 543 ? 0.001 8.767 26.187 1.00 93.06 543 ASN A O 1
ATOM 4305 N N . GLY A 1 544 ? 0.647 6.668 26.653 1.00 92.31 544 GLY A N 1
ATOM 4306 C CA . GLY A 1 544 ? 2.059 6.841 26.297 1.00 92.31 544 GLY A CA 1
ATOM 4307 C C . GLY A 1 544 ? 2.273 7.044 24.797 1.00 92.31 544 GLY A C 1
ATOM 4308 O O . GLY A 1 544 ? 3.073 7.888 24.408 1.00 92.31 544 GLY A O 1
ATOM 4309 N N . TYR A 1 545 ? 1.486 6.350 23.974 1.00 93.00 545 TYR A N 1
ATOM 4310 C CA . TYR A 1 545 ? 1.580 6.346 22.513 1.00 93.00 545 TYR A CA 1
ATOM 4311 C C . TYR A 1 545 ? 0.299 6.902 21.887 1.00 93.00 545 TYR A C 1
ATOM 4313 O O . TYR A 1 545 ? -0.366 6.255 21.078 1.00 93.00 545 TYR A O 1
ATOM 4321 N N . LEU A 1 546 ? -0.112 8.100 22.313 1.00 94.38 546 LEU A N 1
ATOM 4322 C CA . LEU A 1 546 ? -1.417 8.642 21.929 1.00 94.38 546 LEU A CA 1
ATOM 4323 C C . LEU A 1 546 ? -1.524 8.945 20.428 1.00 94.38 546 LEU A C 1
ATOM 4325 O O . LEU A 1 546 ? -2.599 8.767 19.869 1.00 94.38 546 LEU A O 1
ATOM 4329 N N . VAL A 1 547 ? -0.432 9.351 19.768 1.00 92.62 547 VAL A N 1
ATOM 4330 C CA . VAL A 1 547 ? -0.421 9.535 18.304 1.00 92.62 547 VAL A CA 1
ATOM 4331 C C . VAL A 1 547 ? -0.745 8.213 17.608 1.00 92.62 547 VAL A C 1
ATOM 4333 O O . VAL A 1 547 ? -1.638 8.174 16.773 1.00 92.62 547 VAL A O 1
ATOM 4336 N N . ASP A 1 548 ? -0.125 7.114 18.030 1.00 92.75 548 ASP A N 1
ATOM 4337 C CA . ASP A 1 548 ? -0.297 5.793 17.414 1.00 92.75 548 ASP A CA 1
ATOM 4338 C C . ASP A 1 548 ? -1.620 5.106 17.804 1.00 92.75 548 ASP A C 1
ATOM 4340 O O . ASP A 1 548 ? -2.163 4.306 17.051 1.00 92.75 548 ASP A O 1
ATOM 4344 N N . SER A 1 549 ? -2.168 5.416 18.984 1.00 95.00 549 SER A N 1
ATOM 4345 C CA . SER A 1 549 ? -3.386 4.785 19.522 1.00 95.00 549 SER A CA 1
ATOM 4346 C C . SER A 1 549 ? -4.664 5.612 19.336 1.00 95.00 549 SER A C 1
ATOM 4348 O O . SER A 1 549 ? -5.753 5.157 19.698 1.00 95.00 549 SER A O 1
ATOM 4350 N N . ASN A 1 550 ? -4.584 6.815 18.753 1.00 94.69 550 ASN A N 1
ATOM 4351 C CA . ASN A 1 550 ? -5.733 7.721 18.633 1.00 94.69 550 ASN A CA 1
ATOM 4352 C C . ASN A 1 550 ? -6.926 7.099 17.873 1.00 94.69 550 ASN A C 1
ATOM 4354 O O . ASN A 1 550 ? -8.077 7.395 18.193 1.00 94.69 550 ASN A O 1
ATOM 4358 N N . MET A 1 551 ? -6.670 6.219 16.899 1.00 91.44 551 MET A N 1
ATOM 4359 C CA . MET A 1 551 ? -7.713 5.511 16.145 1.00 91.44 551 MET A CA 1
ATOM 4360 C C . MET A 1 551 ? -8.474 4.509 17.025 1.00 91.44 551 MET A C 1
ATOM 4362 O O . MET A 1 551 ? -9.702 4.391 16.927 1.00 91.44 551 MET A O 1
ATOM 4366 N N . PHE A 1 552 ? -7.774 3.854 17.955 1.00 96.56 552 PHE A N 1
ATOM 4367 C CA . PHE A 1 552 ? -8.394 3.019 18.981 1.00 96.56 552 PHE A CA 1
ATOM 4368 C C . PHE A 1 552 ? -9.240 3.869 19.937 1.00 96.56 552 PHE A C 1
ATOM 4370 O O . PHE A 1 552 ? -10.410 3.555 20.143 1.00 96.56 552 PHE A O 1
ATOM 4377 N N . VAL A 1 553 ? -8.713 4.998 20.431 1.00 97.19 553 VAL A N 1
ATOM 4378 C CA . VAL A 1 553 ? -9.468 5.939 21.286 1.00 97.19 553 VAL A CA 1
ATOM 4379 C C . VAL A 1 553 ? -10.748 6.411 20.595 1.00 97.19 553 VAL A C 1
ATOM 4381 O O . VAL A 1 553 ? -11.822 6.373 21.195 1.00 97.19 553 VAL A O 1
ATOM 4384 N N . ARG A 1 554 ? -10.669 6.793 19.315 1.00 95.00 554 ARG A N 1
ATOM 4385 C CA . ARG A 1 554 ? -11.845 7.182 18.524 1.00 95.00 554 ARG A CA 1
ATOM 4386 C C . ARG A 1 554 ? -12.875 6.057 18.454 1.00 95.00 554 ARG A C 1
ATOM 4388 O O . ARG A 1 554 ? -14.066 6.306 18.622 1.00 95.00 554 ARG A O 1
ATOM 4395 N N . SER A 1 555 ? -12.421 4.825 18.234 1.00 94.81 555 SER A N 1
ATOM 4396 C CA . SER A 1 555 ? -13.288 3.644 18.190 1.00 94.81 555 SER A CA 1
ATOM 4397 C C . SER A 1 555 ? -13.967 3.380 19.536 1.00 94.81 555 SER A C 1
ATOM 4399 O O . SER A 1 555 ? -15.151 3.042 19.551 1.00 94.81 555 SER A O 1
ATOM 4401 N N . LEU A 1 556 ? -13.270 3.597 20.658 1.00 97.00 556 LEU A N 1
ATOM 4402 C CA . LEU A 1 556 ? -13.844 3.498 22.004 1.00 97.00 556 LEU A CA 1
ATOM 4403 C C . LEU A 1 556 ? -14.929 4.554 22.240 1.00 97.00 556 LEU A C 1
ATOM 4405 O O . LEU A 1 556 ? -16.022 4.197 22.664 1.00 97.00 556 LEU A O 1
ATOM 4409 N N . VAL A 1 557 ? -14.659 5.826 21.924 1.00 95.69 557 VAL A N 1
ATOM 4410 C CA . VAL A 1 557 ? -15.629 6.929 22.084 1.00 95.69 557 VAL A CA 1
ATOM 4411 C C . VAL A 1 557 ? -16.888 6.664 21.261 1.00 95.69 557 VAL A C 1
ATOM 4413 O O . VAL A 1 557 ? -17.990 6.683 21.801 1.00 95.69 557 VAL A O 1
ATOM 4416 N N . LEU A 1 558 ? -16.725 6.352 19.971 1.00 93.06 558 LEU A N 1
ATOM 4417 C CA . LEU A 1 558 ? -17.846 6.057 19.077 1.00 93.06 558 LEU A CA 1
ATOM 4418 C C . LEU A 1 558 ? -18.666 4.860 19.574 1.00 93.06 558 LEU A C 1
ATOM 4420 O O . LEU A 1 558 ? -19.895 4.904 19.565 1.00 93.06 558 LEU A O 1
ATOM 4424 N N . SER A 1 559 ? -17.993 3.795 20.020 1.00 94.69 559 SER A N 1
ATOM 4425 C CA . SER A 1 559 ? -18.669 2.599 20.530 1.00 94.69 559 SER A CA 1
ATOM 4426 C C . SER A 1 559 ? -19.398 2.867 21.837 1.00 94.69 559 SER A C 1
ATOM 4428 O O . SER A 1 559 ? -20.508 2.378 22.003 1.00 94.69 559 SER A O 1
ATOM 4430 N N . GLN A 1 560 ? -18.809 3.647 22.745 1.00 96.12 560 GLN A N 1
ATOM 4431 C CA . GLN A 1 560 ? -19.440 3.990 24.015 1.00 96.12 560 GLN A CA 1
ATOM 4432 C C . GLN A 1 560 ? -20.750 4.746 23.779 1.00 96.12 560 GLN A C 1
ATOM 4434 O O . GLN A 1 560 ? -21.773 4.352 24.322 1.00 96.12 560 GLN A O 1
ATOM 4439 N N . GLU A 1 561 ? -20.749 5.759 22.910 1.00 92.38 561 GLU A N 1
ATOM 4440 C CA . GLU A 1 561 ? -21.956 6.538 22.591 1.00 92.38 561 GLU A CA 1
ATOM 4441 C C . GLU A 1 561 ? -23.030 5.694 21.901 1.00 92.38 561 GLU A C 1
ATOM 4443 O O . GLU A 1 561 ? -24.209 5.763 22.248 1.00 92.38 561 GLU A O 1
ATOM 4448 N N . HIS A 1 562 ? -22.625 4.856 20.943 1.00 90.25 562 HIS A N 1
ATOM 4449 C CA . HIS A 1 562 ? -23.546 3.974 20.233 1.00 90.25 562 HIS A CA 1
ATOM 4450 C C . HIS A 1 562 ? -24.191 2.932 21.156 1.00 90.25 562 HIS A C 1
ATOM 4452 O O . HIS A 1 562 ? -25.406 2.752 21.123 1.00 90.25 562 HIS A O 1
ATOM 4458 N N . LEU A 1 563 ? -23.390 2.253 21.983 1.00 92.19 563 LEU A N 1
ATOM 4459 C CA . LEU A 1 563 ? -23.870 1.180 22.855 1.00 92.19 563 LEU A CA 1
ATOM 4460 C C . LEU A 1 563 ? -24.662 1.724 24.051 1.00 92.19 563 LEU A C 1
ATOM 4462 O O . LEU A 1 563 ? -25.647 1.103 24.444 1.00 92.19 563 LEU A O 1
ATOM 4466 N N . SER A 1 564 ? -24.299 2.893 24.589 1.00 91.69 564 SER A N 1
ATOM 4467 C CA . SER A 1 564 ? -25.091 3.567 25.630 1.00 91.69 564 SER A CA 1
ATOM 4468 C C . SER A 1 564 ? -26.436 4.078 25.112 1.00 91.69 564 SER A C 1
ATOM 4470 O O . SER A 1 564 ? -27.393 4.149 25.874 1.00 91.69 564 SER A O 1
ATOM 4472 N N . SER A 1 565 ? -26.539 4.372 23.814 1.00 89.06 565 SER A N 1
ATOM 4473 C CA . SER A 1 565 ? -27.802 4.750 23.163 1.00 89.06 565 SER A CA 1
ATOM 4474 C C . SER A 1 565 ? -28.633 3.547 22.690 1.00 89.06 565 SER A C 1
ATOM 4476 O O . SER A 1 565 ? -29.663 3.732 22.043 1.00 89.06 565 SER A O 1
ATOM 4478 N N . SER A 1 566 ? -28.192 2.312 22.960 1.00 88.94 566 SER A N 1
ATOM 4479 C CA . SER A 1 566 ? -28.905 1.098 22.551 1.00 88.94 566 SER A CA 1
ATOM 4480 C C . SER A 1 566 ? -30.244 0.951 23.282 1.00 88.94 566 SER A C 1
ATOM 4482 O O . SER A 1 566 ? -30.345 1.219 24.482 1.00 88.94 566 SER A O 1
ATOM 4484 N N . SER A 1 567 ? -31.264 0.453 22.576 1.00 87.38 567 SER A N 1
ATOM 4485 C CA . SER A 1 567 ? -32.553 0.079 23.173 1.00 87.38 567 SER A CA 1
ATOM 4486 C C . SER A 1 567 ? -32.437 -1.131 24.106 1.00 87.38 567 SER A C 1
ATOM 4488 O O . SER A 1 567 ? -33.236 -1.276 25.031 1.00 87.38 567 SER A O 1
ATOM 4490 N N . ASP A 1 568 ? -31.423 -1.978 23.908 1.00 91.75 568 ASP A N 1
ATOM 4491 C CA . ASP A 1 568 ? -31.141 -3.110 24.784 1.00 91.75 568 ASP A CA 1
ATOM 4492 C C . ASP A 1 568 ? -30.498 -2.651 26.104 1.00 91.75 568 ASP A C 1
ATOM 4494 O O . ASP A 1 568 ? -29.357 -2.174 26.154 1.00 91.75 568 ASP A O 1
ATOM 4498 N N . LYS A 1 569 ? -31.239 -2.848 27.201 1.00 92.50 569 LYS A N 1
ATOM 4499 C CA . LYS A 1 569 ? -30.824 -2.489 28.561 1.00 92.50 569 LYS A CA 1
ATOM 4500 C C . LYS A 1 569 ? -29.561 -3.233 29.002 1.00 92.50 569 LYS A C 1
ATOM 4502 O O . LYS A 1 569 ? -28.759 -2.639 29.719 1.00 92.50 569 LYS A O 1
ATOM 4507 N N . GLU A 1 570 ? -29.368 -4.488 28.591 1.00 93.56 570 GLU A N 1
ATOM 4508 C CA . GLU A 1 570 ? -28.184 -5.268 28.976 1.00 93.56 570 GLU A CA 1
ATOM 4509 C C . GLU A 1 570 ? -26.921 -4.704 28.318 1.00 93.56 570 GLU A C 1
ATOM 4511 O O . GLU A 1 570 ? -25.907 -4.486 28.986 1.00 93.56 570 GLU A O 1
ATOM 4516 N N . THR A 1 571 ? -26.991 -4.412 27.017 1.00 92.88 571 THR A N 1
ATOM 4517 C CA . THR A 1 571 ? -25.898 -3.771 26.276 1.00 92.88 571 THR A CA 1
ATOM 4518 C C . THR A 1 571 ? -25.537 -2.406 26.861 1.00 92.88 571 THR A C 1
ATOM 4520 O O . THR A 1 571 ? -24.351 -2.113 27.035 1.00 92.88 571 THR A O 1
ATOM 4523 N N . ARG A 1 572 ? -26.539 -1.595 27.217 1.00 93.69 572 ARG A N 1
ATOM 4524 C CA . ARG A 1 572 ? -26.329 -0.276 27.825 1.00 93.69 572 ARG A CA 1
ATOM 4525 C C . ARG A 1 572 ? -25.666 -0.361 29.205 1.00 93.69 572 ARG A C 1
ATOM 4527 O O . ARG A 1 572 ? -24.637 0.277 29.410 1.00 93.69 572 ARG A O 1
ATOM 4534 N N . ASP A 1 573 ? -26.185 -1.194 30.115 1.00 94.06 573 ASP A N 1
ATOM 4535 C CA . ASP A 1 573 ? -25.588 -1.402 31.452 1.00 94.06 573 ASP A CA 1
ATOM 4536 C C . ASP A 1 573 ? -24.147 -1.920 31.344 1.00 94.06 573 ASP A C 1
ATOM 4538 O O . ASP A 1 573 ? -23.249 -1.477 32.065 1.00 94.06 573 ASP A O 1
ATOM 4542 N N . TYR A 1 574 ? -23.897 -2.820 30.389 1.00 95.12 574 TYR A N 1
ATOM 4543 C CA . TYR A 1 574 ? -22.557 -3.324 30.129 1.00 95.12 574 TYR A CA 1
ATOM 4544 C C . TYR A 1 574 ? -21.588 -2.215 29.698 1.00 95.12 574 TYR A C 1
ATOM 4546 O O . TYR A 1 574 ? -20.492 -2.113 30.255 1.00 95.12 574 TYR A O 1
ATOM 4554 N N . ALA A 1 575 ? -21.981 -1.389 28.724 1.00 93.56 575 ALA A N 1
ATOM 4555 C CA . ALA A 1 575 ? -21.140 -0.322 28.188 1.00 93.56 575 ALA A CA 1
ATOM 4556 C C . ALA A 1 575 ? -20.835 0.770 29.224 1.00 93.56 575 ALA A C 1
ATOM 4558 O O . ALA A 1 575 ? -19.712 1.268 29.272 1.00 93.56 575 ALA A O 1
ATOM 4559 N N . GLU A 1 576 ? -21.812 1.121 30.061 1.00 91.19 576 GLU A N 1
ATOM 4560 C CA . GLU A 1 576 ? -21.676 2.195 31.048 1.00 91.19 576 GLU A CA 1
ATOM 4561 C C . GLU A 1 576 ? -20.904 1.768 32.299 1.00 91.19 576 GLU A C 1
ATOM 4563 O O . GLU A 1 576 ? -20.181 2.582 32.871 1.00 91.19 576 GLU A O 1
ATOM 4568 N N . ARG A 1 577 ? -21.056 0.511 32.743 1.00 90.50 577 ARG A N 1
ATOM 4569 C CA . ARG A 1 577 ? -20.611 0.105 34.090 1.00 90.50 577 ARG A CA 1
ATOM 4570 C C . ARG A 1 577 ? -19.697 -1.107 34.139 1.00 90.50 577 ARG A C 1
ATOM 4572 O O . ARG A 1 577 ? -18.907 -1.215 35.070 1.00 90.50 577 ARG A O 1
ATOM 4579 N N . ARG A 1 578 ? -19.812 -2.045 33.195 1.00 92.06 578 ARG A N 1
ATOM 4580 C CA . ARG A 1 578 ? -19.110 -3.341 33.294 1.00 92.06 578 ARG A CA 1
ATOM 4581 C C . ARG A 1 578 ? -17.855 -3.416 32.447 1.00 92.06 578 ARG A C 1
ATOM 4583 O O . ARG A 1 578 ? -16.906 -4.088 32.837 1.00 92.06 578 ARG A O 1
ATOM 4590 N N . SER A 1 579 ? -17.846 -2.761 31.291 1.00 95.25 579 SER A N 1
ATOM 4591 C CA . SER A 1 579 ? -16.658 -2.751 30.448 1.00 95.25 579 SER A CA 1
ATOM 4592 C C . SER A 1 579 ? -15.620 -1.782 30.993 1.00 95.25 579 SER A C 1
ATOM 4594 O O . SER A 1 579 ? -15.900 -0.595 31.169 1.00 95.25 579 SER A O 1
ATOM 4596 N N . CYS A 1 580 ? -14.401 -2.272 31.221 1.00 92.81 580 CYS A N 1
ATOM 4597 C CA . CYS A 1 580 ? -13.318 -1.474 31.796 1.00 92.81 580 CYS A CA 1
ATOM 4598 C C . CYS A 1 580 ? -12.951 -0.300 30.876 1.00 92.81 580 CYS A C 1
ATOM 4600 O O . CYS A 1 580 ? -12.844 0.847 31.307 1.00 92.81 580 CYS A O 1
ATOM 4602 N N . VAL A 1 581 ? -12.804 -0.573 29.578 1.00 95.25 581 VAL A N 1
ATOM 4603 C CA . VAL A 1 581 ? -12.367 0.435 28.603 1.00 95.25 581 VAL A CA 1
ATOM 4604 C C . VAL A 1 581 ? -13.481 1.407 28.214 1.00 95.25 581 VAL A C 1
ATOM 4606 O O . VAL A 1 581 ? -13.200 2.588 28.003 1.00 95.25 581 VAL A O 1
ATOM 4609 N N . LEU A 1 582 ? -14.738 0.945 28.143 1.00 96.69 582 LEU A N 1
ATOM 4610 C CA . LEU A 1 582 ? -15.868 1.814 27.796 1.00 96.69 582 LEU A CA 1
ATOM 4611 C C . LEU A 1 582 ? -16.280 2.709 28.967 1.00 96.69 582 LEU A C 1
ATOM 4613 O O . LEU A 1 582 ? -16.500 3.897 28.758 1.00 96.69 582 LEU A O 1
ATOM 4617 N N . SER A 1 583 ? -16.304 2.193 30.198 1.00 93.81 583 SER A N 1
ATOM 4618 C CA . SER A 1 583 ? -16.570 3.033 31.374 1.00 93.81 583 SER A CA 1
ATOM 4619 C C . SER A 1 583 ? -15.465 4.080 31.570 1.00 93.81 583 SER A C 1
ATOM 4621 O O . SER A 1 583 ? -15.758 5.252 31.800 1.00 93.81 583 SER A O 1
ATOM 4623 N N . HIS A 1 584 ? -14.195 3.715 31.346 1.00 95.00 584 HIS A N 1
ATOM 4624 C CA . HIS A 1 584 ? -13.078 4.663 31.382 1.00 95.00 584 HIS A CA 1
ATOM 4625 C C . HIS A 1 584 ? -13.224 5.809 30.366 1.00 95.00 584 HIS A C 1
ATOM 4627 O O . HIS A 1 584 ? -12.957 6.962 30.710 1.00 95.00 584 HIS A O 1
ATOM 4633 N N . ILE A 1 585 ? -13.634 5.516 29.121 1.00 95.69 585 ILE A N 1
ATOM 4634 C CA . ILE A 1 585 ? -13.810 6.542 28.077 1.00 95.69 585 ILE A CA 1
ATOM 4635 C C . ILE A 1 585 ? -15.138 7.304 28.197 1.00 95.69 585 ILE A C 1
ATOM 4637 O O . ILE A 1 585 ? -15.271 8.379 27.611 1.00 95.69 585 ILE A O 1
ATOM 4641 N N . ALA A 1 586 ? -16.126 6.771 28.921 1.00 94.12 586 ALA A N 1
ATOM 4642 C CA . ALA A 1 586 ? -17.391 7.454 29.190 1.00 94.12 586 ALA A CA 1
ATOM 4643 C C . ALA A 1 586 ? -17.202 8.676 30.106 1.00 94.12 586 ALA A C 1
ATOM 4645 O O . ALA A 1 586 ? -17.940 9.654 29.976 1.00 94.12 586 ALA A O 1
ATOM 4646 N N . GLU A 1 587 ? -16.196 8.630 30.987 1.00 93.75 587 GLU A N 1
ATOM 4647 C CA . GLU A 1 587 ? -15.877 9.679 31.957 1.00 93.75 587 GLU A CA 1
ATOM 4648 C C . GLU A 1 587 ? -15.507 11.013 31.263 1.00 93.75 587 GLU A C 1
ATOM 4650 O O . GLU A 1 587 ? -14.503 11.081 30.536 1.00 93.75 587 GLU A O 1
ATOM 4655 N N . PRO A 1 588 ? -16.251 12.114 31.509 1.00 91.75 588 PRO A N 1
ATOM 4656 C CA . PRO A 1 588 ? -15.996 13.409 30.871 1.00 91.75 588 PRO A CA 1
ATOM 4657 C C . PRO A 1 588 ? -14.576 13.934 31.107 1.00 91.75 588 PRO A C 1
ATOM 4659 O O . PRO A 1 588 ? -13.935 14.451 30.189 1.00 91.75 588 PRO A O 1
ATOM 4662 N N . ARG A 1 589 ? -14.034 13.742 32.318 1.00 93.25 589 ARG A N 1
ATOM 4663 C CA . ARG A 1 589 ? -12.663 14.157 32.661 1.00 93.25 589 ARG A CA 1
ATOM 4664 C C . ARG A 1 589 ? -11.612 13.432 31.820 1.00 93.25 589 ARG A C 1
ATOM 4666 O O . ARG A 1 589 ? -10.607 14.032 31.433 1.00 93.25 589 ARG A O 1
ATOM 4673 N N . THR A 1 590 ? -11.840 12.155 31.518 1.00 94.88 590 THR A N 1
ATOM 4674 C CA . THR A 1 590 ? -10.951 11.348 30.675 1.00 94.88 590 THR A CA 1
ATOM 4675 C C . THR A 1 590 ? -10.954 11.862 29.238 1.00 94.88 590 THR A C 1
ATOM 4677 O O . THR A 1 590 ? -9.889 12.095 28.664 1.00 94.88 590 THR A O 1
ATOM 4680 N N . ARG A 1 591 ? -12.137 12.103 28.662 1.00 95.69 591 ARG A N 1
ATOM 4681 C CA . ARG A 1 591 ? -12.279 12.648 27.302 1.00 95.69 591 ARG A CA 1
ATOM 4682 C C . ARG A 1 591 ? -11.625 14.017 27.149 1.00 95.69 591 ARG A C 1
ATOM 4684 O O . ARG A 1 591 ? -10.889 14.234 26.187 1.00 95.69 591 ARG A O 1
ATOM 4691 N N . LEU A 1 592 ? -11.813 14.903 28.126 1.00 94.56 592 LEU A N 1
ATOM 4692 C CA . LEU A 1 592 ? -11.165 16.213 28.147 1.00 94.56 592 LEU A CA 1
ATOM 4693 C C . LEU A 1 592 ? -9.632 16.104 28.229 1.00 94.56 592 LEU A C 1
ATOM 4695 O O . LEU A 1 592 ? -8.918 16.837 27.543 1.00 94.56 592 LEU A O 1
ATOM 4699 N N . ARG A 1 593 ? -9.104 15.162 29.022 1.00 95.06 593 ARG A N 1
ATOM 4700 C CA . ARG A 1 593 ? -7.658 14.895 29.097 1.00 95.06 593 ARG A CA 1
ATOM 4701 C C . ARG A 1 593 ? -7.098 14.435 27.751 1.00 95.06 593 ARG A C 1
ATOM 4703 O O . ARG A 1 593 ? -6.058 14.944 27.333 1.00 95.06 593 ARG A O 1
ATOM 4710 N N . TYR A 1 594 ? -7.780 13.510 27.071 1.00 96.50 594 TYR A N 1
ATOM 4711 C CA . TYR A 1 594 ? -7.383 13.078 25.730 1.00 96.50 594 TYR A CA 1
ATOM 4712 C C . TYR A 1 594 ? -7.431 14.233 24.733 1.00 96.50 594 TYR A C 1
ATOM 4714 O O . TYR A 1 594 ? -6.462 14.417 24.004 1.00 96.50 594 TYR A O 1
ATOM 4722 N N . LEU A 1 595 ? -8.489 15.050 24.742 1.00 95.81 595 LEU A N 1
ATOM 4723 C CA . LEU A 1 595 ? -8.593 16.225 23.876 1.00 95.81 595 LEU A CA 1
ATOM 4724 C C . LEU A 1 595 ? -7.408 17.180 24.073 1.00 95.81 595 LEU A C 1
ATOM 4726 O O . LEU A 1 595 ? -6.725 17.510 23.105 1.00 95.81 595 LEU A O 1
ATOM 4730 N N . ARG A 1 596 ? -7.123 17.573 25.322 1.00 94.62 596 ARG A N 1
ATOM 4731 C CA . ARG A 1 596 ? -5.976 18.435 25.655 1.00 94.62 596 ARG A CA 1
ATOM 4732 C C . ARG A 1 596 ? -4.671 17.854 25.127 1.00 94.62 596 ARG A C 1
ATOM 4734 O O . ARG A 1 596 ? -3.895 18.558 24.489 1.00 94.62 596 ARG A O 1
ATOM 4741 N N . LYS A 1 597 ? -4.441 16.560 25.361 1.00 94.94 597 LYS A N 1
ATOM 4742 C CA . LYS A 1 597 ? -3.208 15.903 24.930 1.00 94.94 597 LYS A CA 1
ATOM 4743 C C . LYS A 1 597 ? -3.106 15.826 23.403 1.00 94.94 597 LYS A C 1
ATOM 4745 O O . LYS A 1 597 ? -2.069 16.197 22.868 1.00 94.94 597 LYS A O 1
ATOM 4750 N N . LEU A 1 598 ? -4.170 15.432 22.700 1.00 95.19 598 LEU A N 1
ATOM 4751 C CA . LEU A 1 598 ? -4.205 15.384 21.232 1.00 95.19 598 LEU A CA 1
ATOM 4752 C C . LEU A 1 598 ? -3.877 16.745 20.611 1.00 95.19 598 LEU A C 1
ATOM 4754 O O . LEU A 1 598 ? -3.012 16.813 19.745 1.00 95.19 598 LEU A O 1
ATOM 4758 N N . VAL A 1 599 ? -4.514 17.818 21.087 1.00 94.00 599 VAL A N 1
ATOM 4759 C CA . VAL A 1 599 ? -4.278 19.179 20.578 1.00 94.00 599 VAL A CA 1
ATOM 4760 C C . VAL A 1 599 ? -2.871 19.671 20.922 1.00 94.00 599 VAL A C 1
ATOM 4762 O O . VAL A 1 599 ? -2.279 20.393 20.136 1.00 94.00 599 VAL A O 1
ATOM 4765 N N . SER A 1 600 ? -2.291 19.266 22.056 1.00 93.69 600 SER A N 1
ATOM 4766 C CA . SER A 1 600 ? -0.907 19.637 22.401 1.00 93.69 600 SER A CA 1
ATOM 4767 C C . SER A 1 600 ? 0.170 18.923 21.572 1.00 93.69 600 SER A C 1
ATOM 4769 O O . SER A 1 600 ? 1.297 19.402 21.505 1.00 93.69 600 SER A O 1
ATOM 4771 N N . LEU A 1 601 ? -0.152 17.778 20.957 1.00 93.19 601 LEU A N 1
ATOM 4772 C CA . LEU A 1 601 ? 0.812 16.951 20.218 1.00 93.19 601 LEU A CA 1
ATOM 4773 C C . LEU A 1 601 ? 1.012 17.396 18.764 1.00 93.19 601 LEU A C 1
ATOM 4775 O O . LEU A 1 601 ? 1.995 16.999 18.142 1.00 93.19 601 LEU A O 1
ATOM 4779 N N . VAL A 1 602 ? 0.080 18.173 18.208 1.00 92.38 602 VAL A N 1
ATOM 4780 C CA . VAL A 1 602 ? 0.089 18.580 16.797 1.00 92.38 602 VAL A CA 1
ATOM 4781 C C . VAL A 1 602 ? -0.226 20.063 16.651 1.00 92.38 602 VAL A C 1
ATOM 4783 O O . VAL A 1 602 ? -0.976 20.636 17.434 1.00 92.38 602 VAL A O 1
ATOM 4786 N N . ASN A 1 603 ? 0.323 20.683 15.616 1.00 92.12 603 ASN A N 1
ATOM 4787 C CA . ASN A 1 603 ? -0.023 22.025 15.161 1.00 92.12 603 ASN A CA 1
ATOM 4788 C C . ASN A 1 603 ? 0.069 22.054 13.627 1.00 92.12 603 ASN A C 1
ATOM 4790 O O . ASN A 1 603 ? 0.605 21.129 13.019 1.00 92.12 603 ASN A O 1
ATOM 4794 N N . VAL A 1 604 ? -0.442 23.103 12.983 1.00 89.62 604 VAL A N 1
ATOM 4795 C CA . VAL A 1 604 ? -0.535 23.174 11.510 1.00 89.62 604 VAL A CA 1
ATOM 4796 C C . VAL A 1 604 ? 0.822 22.996 10.807 1.00 89.62 604 VAL A C 1
ATOM 4798 O O . VAL A 1 604 ? 0.876 22.418 9.719 1.00 89.62 604 VAL A O 1
ATOM 4801 N N . SER A 1 605 ? 1.928 23.431 11.419 1.00 87.25 605 SER A N 1
ATOM 4802 C CA . SER A 1 605 ? 3.270 23.279 10.844 1.00 87.25 605 SER A CA 1
ATOM 4803 C C . SER A 1 605 ? 3.894 21.900 11.080 1.00 87.25 605 SER A C 1
ATOM 4805 O O . SER A 1 605 ? 4.763 21.515 10.304 1.00 87.25 605 SER A O 1
ATOM 4807 N N . SER A 1 606 ? 3.436 21.133 12.074 1.00 88.31 606 SER A N 1
ATOM 4808 C CA . SER A 1 606 ? 3.912 19.774 12.377 1.00 88.31 606 SER A CA 1
ATOM 4809 C C . SER A 1 606 ? 2.997 18.653 11.869 1.00 88.31 606 SER A C 1
ATOM 4811 O O . SER A 1 606 ? 3.303 17.472 12.061 1.00 88.31 606 SER A O 1
ATOM 4813 N N . LEU A 1 607 ? 1.878 18.992 11.219 1.00 89.12 607 LEU A N 1
ATOM 4814 C CA . LEU A 1 607 ? 0.956 18.004 10.662 1.00 89.12 607 LEU A CA 1
ATOM 4815 C C . LEU A 1 607 ? 1.590 17.211 9.512 1.00 89.12 607 LEU A C 1
ATOM 4817 O O . LEU A 1 607 ? 2.028 17.775 8.508 1.00 89.12 607 LEU A O 1
ATOM 4821 N N . THR A 1 608 ? 1.549 15.889 9.637 1.00 86.31 608 THR A N 1
ATOM 4822 C CA . THR A 1 608 ? 1.986 14.897 8.647 1.00 86.31 608 THR A CA 1
ATOM 4823 C C . THR A 1 608 ? 0.864 13.886 8.391 1.00 86.31 608 THR A C 1
ATOM 4825 O O . THR A 1 608 ? -0.144 13.863 9.104 1.00 86.31 608 THR A O 1
ATOM 4828 N N . GLN A 1 609 ? 1.030 13.017 7.387 1.00 78.56 609 GLN A N 1
ATOM 4829 C CA . GLN A 1 609 ? 0.093 11.907 7.152 1.00 78.56 609 GLN A CA 1
ATOM 4830 C C . GLN A 1 609 ? -0.037 10.980 8.374 1.00 78.56 609 GLN A C 1
ATOM 4832 O O . GLN A 1 609 ? -1.102 10.416 8.609 1.00 78.56 609 GLN A O 1
ATOM 4837 N N . GLU A 1 610 ? 1.016 10.862 9.187 1.00 79.94 610 GLU A N 1
ATOM 4838 C CA . GLU A 1 610 ? 1.045 9.966 10.348 1.00 79.94 610 GLU A CA 1
ATOM 4839 C C . GLU A 1 610 ? 0.251 10.492 11.551 1.00 79.94 610 GLU A C 1
ATOM 4841 O O . GLU A 1 610 ? -0.249 9.700 12.345 1.00 79.94 610 GLU A O 1
ATOM 4846 N N . ASN A 1 611 ? 0.133 11.816 11.715 1.00 88.69 611 ASN A N 1
ATOM 4847 C CA . ASN A 1 611 ? -0.440 12.415 12.928 1.00 88.69 611 ASN A CA 1
ATOM 4848 C C . ASN A 1 611 ? -1.734 13.216 12.694 1.00 88.69 611 ASN A C 1
ATOM 4850 O O . ASN A 1 611 ? -2.408 13.574 13.664 1.00 88.69 611 ASN A O 1
ATOM 4854 N N . VAL A 1 612 ? -2.148 13.447 11.441 1.00 88.31 612 VAL A N 1
ATOM 4855 C CA . VAL A 1 612 ? -3.376 14.201 11.116 1.00 88.31 612 VAL A CA 1
ATOM 4856 C C . VAL A 1 612 ? -4.643 13.576 11.706 1.00 88.31 612 VAL A C 1
ATOM 4858 O O . VAL A 1 612 ? -5.608 14.277 12.021 1.00 88.31 612 VAL A O 1
ATOM 4861 N N . SER A 1 613 ? -4.637 12.265 11.960 1.00 88.75 613 SER A N 1
ATOM 4862 C CA . SER A 1 613 ? -5.731 11.569 12.641 1.00 88.75 613 SER A CA 1
ATOM 4863 C C . SER A 1 613 ? -5.986 12.076 14.067 1.00 88.75 613 SER A C 1
ATOM 4865 O O . SER A 1 613 ? -7.113 11.963 14.550 1.00 88.75 613 SER A O 1
ATOM 4867 N N . CYS A 1 614 ? -5.002 12.686 14.735 1.00 93.62 614 CYS A N 1
ATOM 4868 C CA . CYS A 1 614 ? -5.205 13.305 16.046 1.00 93.62 614 CYS A CA 1
ATOM 4869 C C . CYS A 1 614 ? -6.283 14.397 15.994 1.00 93.62 614 CYS A C 1
ATOM 4871 O O . CYS A 1 614 ? -7.135 14.452 16.883 1.00 93.62 614 CYS A O 1
ATOM 4873 N N . VAL A 1 615 ? -6.304 15.199 14.921 1.00 92.00 615 VAL A N 1
ATOM 4874 C CA . VAL A 1 615 ? -7.312 16.250 14.699 1.00 92.00 615 VAL A CA 1
ATOM 4875 C C . VAL A 1 615 ? -8.697 15.632 14.507 1.00 92.00 615 VAL A C 1
ATOM 4877 O O . VAL A 1 615 ? -9.658 16.054 15.144 1.00 92.00 615 VAL A O 1
ATOM 4880 N N . ASN A 1 616 ? -8.790 14.562 13.713 1.00 90.00 616 ASN A N 1
ATOM 4881 C CA . ASN A 1 616 ? -10.039 13.822 13.501 1.00 90.00 616 ASN A CA 1
ATOM 4882 C C . ASN A 1 616 ? -10.598 13.251 14.820 1.00 90.00 616 ASN A C 1
ATOM 4884 O O . ASN A 1 616 ? -11.803 13.285 15.058 1.00 90.00 616 ASN A O 1
ATOM 4888 N N . THR A 1 617 ? -9.737 12.738 15.702 1.00 94.00 617 THR A N 1
ATOM 4889 C CA . THR A 1 617 ? -10.159 12.222 17.016 1.00 94.00 617 THR A CA 1
ATOM 4890 C C . THR A 1 617 ? -10.570 13.348 17.968 1.00 94.00 617 THR A C 1
ATOM 4892 O O . THR A 1 617 ? -11.580 13.212 18.656 1.00 94.00 617 THR A O 1
ATOM 4895 N N . ALA A 1 618 ? -9.846 14.472 17.978 1.00 94.44 618 ALA A N 1
ATOM 4896 C CA . ALA A 1 618 ? -10.211 15.659 18.752 1.00 94.44 618 ALA A CA 1
ATOM 4897 C C . ALA A 1 618 ? -11.587 16.211 18.339 1.00 94.44 618 ALA A C 1
ATOM 4899 O O . ALA A 1 618 ? -12.414 16.510 19.198 1.00 94.44 618 ALA A O 1
ATOM 4900 N N . LEU A 1 619 ? -11.862 16.258 17.033 1.00 91.62 619 LEU A N 1
ATOM 4901 C CA . LEU A 1 619 ? -13.162 16.637 16.482 1.00 91.62 619 LEU A CA 1
ATOM 4902 C C . LEU A 1 619 ? -14.291 15.738 16.989 1.00 91.62 619 LEU A C 1
ATOM 4904 O O . LEU A 1 619 ? -15.288 16.247 17.489 1.00 91.62 619 LEU A O 1
ATOM 4908 N N . VAL A 1 620 ? -14.122 14.413 16.938 1.00 90.38 620 VAL A N 1
ATOM 4909 C CA . VAL A 1 620 ? -15.131 13.468 17.450 1.00 90.38 620 VAL A CA 1
ATOM 4910 C C . VAL A 1 620 ? -15.421 13.702 18.938 1.00 90.38 620 VAL A C 1
ATOM 4912 O O . VAL A 1 620 ? -16.581 13.670 19.345 1.00 90.38 620 VAL A O 1
ATOM 4915 N N . LEU A 1 621 ? -14.398 13.984 19.754 1.00 92.81 621 LEU A N 1
ATOM 4916 C CA . LEU A 1 621 ? -14.588 14.312 21.173 1.00 92.81 621 LEU A CA 1
ATOM 4917 C C . LEU A 1 621 ? -15.410 15.596 21.360 1.00 92.81 621 LEU A C 1
ATOM 4919 O O . LEU A 1 621 ? -16.336 15.608 22.169 1.00 92.81 621 LEU A O 1
ATOM 4923 N N . LEU A 1 622 ? -15.100 16.652 20.600 1.00 92.06 622 LEU A N 1
ATOM 4924 C CA . LEU A 1 622 ? -15.823 17.929 20.645 1.00 92.06 622 LEU A CA 1
ATOM 4925 C C . LEU A 1 622 ? -17.274 17.791 20.172 1.00 92.06 622 LEU A C 1
ATOM 4927 O O . LEU A 1 622 ? -18.167 18.392 20.759 1.00 92.06 622 LEU A O 1
ATOM 4931 N N . MET A 1 623 ? -17.526 16.968 19.154 1.00 88.62 623 MET A N 1
ATOM 4932 C CA . MET A 1 623 ? -18.879 16.703 18.663 1.00 88.62 623 MET A CA 1
ATOM 4933 C C . MET A 1 623 ? -19.768 16.064 19.728 1.00 88.62 623 MET A C 1
ATOM 4935 O O . MET A 1 623 ? -20.909 16.483 19.904 1.00 88.62 623 MET A O 1
ATOM 4939 N N . PHE A 1 624 ? -19.260 15.064 20.450 1.00 89.75 624 PHE A N 1
ATOM 4940 C CA . PHE A 1 624 ? -20.026 14.449 21.533 1.00 89.75 624 PHE A CA 1
ATOM 4941 C C . PHE A 1 624 ? -20.126 15.353 22.764 1.00 89.75 624 PHE A C 1
ATOM 4943 O O . PHE A 1 624 ? -21.133 15.298 23.465 1.00 89.75 624 PHE A O 1
ATOM 4950 N N . ALA A 1 625 ? -19.135 16.216 23.014 1.00 90.38 625 ALA A N 1
ATOM 4951 C CA . ALA A 1 625 ? -19.265 17.259 24.028 1.00 90.38 625 ALA A CA 1
ATOM 4952 C C . ALA A 1 625 ? -20.415 18.221 23.681 1.00 90.38 625 ALA A C 1
ATOM 4954 O O . ALA A 1 625 ? -21.228 18.517 24.549 1.00 90.38 625 ALA A O 1
ATOM 4955 N N . GLU A 1 626 ? -20.545 18.638 22.418 1.00 90.00 626 GLU A N 1
ATOM 4956 C CA . GLU A 1 626 ? -21.666 19.468 21.956 1.00 90.00 626 GLU A CA 1
ATOM 4957 C C . GLU A 1 626 ? -23.012 18.750 22.083 1.00 90.00 626 GLU A C 1
ATOM 4959 O O . GLU A 1 626 ? -23.947 19.305 22.651 1.00 90.00 626 GLU A O 1
ATOM 4964 N N . GLN A 1 627 ? -23.108 17.487 21.649 1.00 87.62 627 GLN A N 1
ATOM 4965 C CA . GLN A 1 627 ? -24.341 16.697 21.793 1.00 87.62 627 GLN A CA 1
ATOM 4966 C C . GLN A 1 627 ? -24.791 16.542 23.255 1.00 87.62 627 GLN A C 1
ATOM 4968 O O . GLN A 1 627 ? -25.977 16.354 23.513 1.00 87.62 627 GLN A O 1
ATOM 4973 N N . ARG A 1 628 ? -23.859 16.635 24.211 1.00 87.69 628 ARG A N 1
ATOM 4974 C CA . ARG A 1 628 ? -24.124 16.586 25.656 1.00 87.69 628 ARG A CA 1
ATOM 4975 C C . ARG A 1 628 ? -24.273 17.972 26.301 1.00 87.69 628 ARG A C 1
ATOM 4977 O O . ARG A 1 628 ? -24.421 18.041 27.516 1.00 87.69 628 ARG A O 1
ATOM 4984 N N . GLY A 1 629 ? -24.195 19.063 25.534 1.00 88.94 629 GLY A N 1
ATOM 4985 C CA . GLY A 1 629 ? -24.235 20.435 26.060 1.00 88.94 629 GLY A CA 1
ATOM 4986 C C . GLY A 1 629 ? -22.988 20.851 26.855 1.00 88.94 629 GLY A C 1
ATOM 4987 O O . GLY A 1 629 ? -23.028 21.828 27.592 1.00 88.94 629 GLY A O 1
ATOM 4988 N N . GLN A 1 630 ? -21.878 20.121 26.718 1.00 91.88 630 GLN A N 1
ATOM 4989 C CA . GLN A 1 630 ? -20.629 20.284 27.479 1.00 91.88 630 GLN A CA 1
ATOM 4990 C C . GLN A 1 630 ? -19.512 20.977 26.683 1.00 91.88 630 GLN A C 1
ATOM 4992 O O . GLN A 1 630 ? -18.380 21.088 27.159 1.00 91.88 630 GLN A O 1
ATOM 4997 N N . LEU A 1 631 ? -19.776 21.434 25.454 1.00 89.88 631 LEU A N 1
ATOM 4998 C CA . LEU A 1 631 ? -18.745 22.058 24.621 1.00 89.88 631 LEU A CA 1
ATOM 4999 C C . LEU A 1 631 ? -18.138 23.300 25.289 1.00 89.88 631 LEU A C 1
ATOM 5001 O O . LEU A 1 631 ? -16.928 23.501 25.205 1.00 89.88 631 LEU A O 1
ATOM 5005 N N . GLY A 1 632 ? -18.957 24.111 25.966 1.00 88.38 632 GLY A N 1
ATOM 5006 C CA . GLY A 1 632 ? -18.498 25.297 26.697 1.00 88.38 632 GLY A CA 1
ATOM 5007 C C . GLY A 1 632 ? -17.403 24.964 27.711 1.00 88.38 632 GLY A C 1
ATOM 5008 O O . GLY A 1 632 ? -16.334 25.570 27.670 1.00 88.38 632 GLY A O 1
ATOM 5009 N N . ASP A 1 633 ? -17.621 23.933 28.530 1.00 89.69 633 ASP A N 1
ATOM 5010 C CA . ASP A 1 633 ? -16.663 23.468 29.541 1.00 89.69 633 ASP A CA 1
ATOM 5011 C C . ASP A 1 633 ? -15.357 22.981 28.908 1.00 89.69 633 ASP A C 1
ATOM 5013 O O . ASP A 1 633 ? -14.262 23.274 29.393 1.00 89.69 633 ASP A O 1
ATOM 5017 N N . TYR A 1 634 ? -15.461 22.262 27.788 1.00 91.38 634 TYR A N 1
ATOM 5018 C CA . TYR A 1 634 ? -14.300 21.761 27.058 1.00 91.38 634 TYR A CA 1
ATOM 5019 C C . TYR A 1 634 ? -13.466 22.912 26.491 1.00 91.38 634 TYR A C 1
ATOM 5021 O O . TYR A 1 634 ? -12.243 22.909 26.627 1.00 91.38 634 TYR A O 1
ATOM 5029 N N . LEU A 1 635 ? -14.109 23.914 25.887 1.00 90.00 635 LEU A N 1
ATOM 5030 C CA . LEU A 1 635 ? -13.425 25.080 25.327 1.00 90.00 635 LEU A CA 1
ATOM 5031 C C . LEU A 1 635 ? -12.830 25.975 26.417 1.00 90.00 635 LEU A C 1
ATOM 5033 O O . LEU A 1 635 ? -11.681 26.397 26.283 1.00 90.00 635 LEU A O 1
ATOM 5037 N N . ALA A 1 636 ? -13.555 26.203 27.514 1.00 88.25 636 ALA A N 1
ATOM 5038 C CA . ALA A 1 636 ? -13.052 26.937 28.671 1.00 88.25 636 ALA A CA 1
ATOM 5039 C C . ALA A 1 636 ? -11.805 26.255 29.252 1.00 88.25 636 ALA A C 1
ATOM 5041 O O . ALA A 1 636 ? -10.787 26.904 29.495 1.00 88.25 636 ALA A O 1
ATOM 5042 N N . ALA A 1 637 ? -11.827 24.925 29.367 1.00 87.38 637 ALA A N 1
ATOM 5043 C CA . ALA A 1 637 ? -10.675 24.154 29.813 1.00 87.38 637 ALA A CA 1
ATOM 5044 C C . ALA A 1 637 ? -9.489 24.182 28.830 1.00 87.38 637 ALA A C 1
ATOM 5046 O O . ALA A 1 637 ? -8.362 23.926 29.255 1.00 87.38 637 ALA A O 1
ATOM 5047 N N . LEU A 1 638 ? -9.689 24.478 27.541 1.00 87.44 638 LEU A N 1
ATOM 5048 C CA . LEU A 1 638 ? -8.599 24.691 26.576 1.00 87.44 638 LEU A CA 1
ATOM 5049 C C . LEU A 1 638 ? -8.079 26.137 26.566 1.00 87.44 638 LEU A C 1
ATOM 5051 O O . LEU A 1 638 ? -6.925 26.352 26.197 1.00 87.44 638 LEU A O 1
ATOM 5055 N N . GLY A 1 639 ? -8.896 27.111 26.971 1.00 80.19 639 GLY A N 1
ATOM 5056 C CA . GLY A 1 639 ? -8.612 28.550 26.924 1.00 80.19 639 GLY A CA 1
ATOM 5057 C C . GLY A 1 639 ? -7.862 29.125 28.131 1.00 80.19 639 GLY A C 1
ATOM 5058 O O . GLY A 1 639 ? -8.007 30.311 28.405 1.00 80.19 639 GLY A O 1
ATOM 5059 N N . ALA A 1 640 ? -7.097 28.315 28.873 1.00 72.81 640 ALA A N 1
ATOM 5060 C CA . ALA A 1 640 ? -6.395 28.770 30.077 1.00 72.81 640 ALA A CA 1
ATOM 5061 C C . ALA A 1 640 ? -5.501 30.015 29.807 1.00 72.81 640 ALA A C 1
ATOM 5063 O O . ALA A 1 640 ? -4.848 30.064 28.761 1.00 72.81 640 ALA A O 1
ATOM 5064 N N . PRO A 1 641 ? -5.444 30.994 30.739 1.00 52.69 641 PRO A N 1
ATOM 5065 C CA . PRO A 1 641 ? -4.920 32.350 30.499 1.00 52.69 641 PRO A CA 1
ATOM 5066 C C . PRO A 1 641 ? -3.437 32.458 30.099 1.00 52.69 641 PRO A C 1
ATOM 5068 O O . PRO A 1 641 ? -3.028 33.496 29.585 1.00 52.69 641 PRO A O 1
ATOM 5071 N N . SER A 1 642 ? -2.639 31.400 30.256 1.00 48.22 642 SER A N 1
ATOM 5072 C CA . SER A 1 642 ? -1.239 31.348 29.811 1.00 48.22 642 SER A CA 1
ATOM 5073 C C . SER A 1 642 ? -0.999 30.046 29.042 1.00 48.22 642 SER A C 1
ATOM 5075 O O . SER A 1 642 ? -1.111 28.960 29.609 1.00 48.22 642 SER A O 1
ATOM 5077 N N . GLY A 1 643 ? -0.687 30.134 27.744 1.00 62.25 643 GLY A N 1
ATOM 5078 C CA . GLY A 1 643 ? -0.399 28.956 26.909 1.00 62.25 643 GLY A CA 1
ATOM 5079 C C . GLY A 1 643 ? -1.618 28.087 26.565 1.00 62.25 643 GLY A C 1
ATOM 5080 O O . GLY A 1 643 ? -1.468 26.882 26.358 1.00 62.25 643 GLY A O 1
ATOM 5081 N N . GLY A 1 644 ? -2.823 28.671 26.531 1.00 77.62 644 GLY A N 1
ATOM 5082 C CA . GLY A 1 644 ? -4.052 27.975 26.144 1.00 77.62 644 GLY A CA 1
ATOM 5083 C C . GLY A 1 644 ? -3.931 27.269 24.787 1.00 77.62 644 GLY A C 1
ATOM 5084 O O . GLY A 1 644 ? -3.337 27.784 23.845 1.00 77.62 644 GLY A O 1
ATOM 5085 N N . LEU A 1 645 ? -4.520 26.077 24.678 1.00 90.25 645 LEU A N 1
ATOM 5086 C CA . LEU A 1 645 ? -4.514 25.250 23.463 1.00 90.25 645 LEU A CA 1
ATOM 5087 C C . LEU A 1 645 ? -5.597 25.667 22.457 1.00 90.25 645 LEU A C 1
ATOM 5089 O O . LEU A 1 645 ? -5.643 25.139 21.347 1.00 90.25 645 LEU A O 1
ATOM 5093 N N . LEU A 1 646 ? -6.481 26.588 22.848 1.00 88.62 646 LEU A N 1
ATOM 5094 C CA . LEU A 1 646 ? -7.611 27.026 22.036 1.00 88.62 646 LEU A CA 1
ATOM 5095 C C . LEU A 1 646 ? -7.194 27.686 20.704 1.00 88.62 646 LEU A C 1
ATOM 5097 O O . LEU A 1 646 ? -7.773 27.301 19.690 1.00 88.62 646 LEU A O 1
ATOM 5101 N N . PRO A 1 647 ? -6.187 28.587 20.641 1.00 90.19 647 PRO A N 1
ATOM 5102 C CA . PRO A 1 647 ? -5.718 29.134 19.365 1.00 90.19 647 PRO A CA 1
ATOM 5103 C C . PRO A 1 647 ? -5.200 28.044 18.421 1.00 90.19 647 PRO A C 1
ATOM 5105 O O . PRO A 1 647 ? -5.620 27.975 17.272 1.00 90.19 647 PRO A O 1
ATOM 5108 N N . ASN A 1 648 ? -4.386 27.114 18.935 1.00 93.06 648 ASN A N 1
ATOM 5109 C CA . ASN A 1 648 ? -3.891 25.989 18.140 1.00 93.06 648 ASN A CA 1
ATOM 5110 C C . ASN A 1 648 ? -5.037 25.096 17.638 1.00 93.06 648 ASN A C 1
ATOM 5112 O O . ASN A 1 648 ? -5.032 24.673 16.486 1.00 93.06 648 ASN A O 1
ATOM 5116 N N . LEU A 1 649 ? -6.046 24.824 18.476 1.00 91.44 649 LEU A N 1
ATOM 5117 C CA . LEU A 1 649 ? -7.237 24.093 18.044 1.00 91.44 649 LEU A CA 1
ATOM 5118 C C . LEU A 1 649 ? -7.945 24.816 16.889 1.00 91.44 649 LEU A C 1
ATOM 5120 O O . LEU A 1 649 ? -8.316 24.160 15.922 1.00 91.44 649 LEU A O 1
ATOM 5124 N N . LEU A 1 650 ? -8.123 26.137 16.964 1.00 90.06 650 LEU A N 1
ATOM 5125 C CA . LEU A 1 650 ? -8.761 26.913 15.895 1.00 90.06 650 LEU A CA 1
ATOM 5126 C C . LEU A 1 650 ? -7.976 26.823 14.580 1.00 90.06 650 LEU A C 1
ATOM 5128 O O . LEU A 1 650 ? -8.572 26.541 13.540 1.00 90.06 650 LEU A O 1
ATOM 5132 N N . ASP A 1 651 ? -6.652 26.964 14.627 1.00 90.88 651 ASP A N 1
ATOM 5133 C CA . ASP A 1 651 ? -5.793 26.834 13.444 1.00 90.88 651 ASP A CA 1
ATOM 5134 C C . ASP A 1 651 ? -5.881 25.430 12.829 1.00 90.88 651 ASP A C 1
ATOM 5136 O O . ASP A 1 651 ? -6.019 25.272 11.612 1.00 90.88 651 ASP A O 1
ATOM 5140 N N . LEU A 1 652 ? -5.865 24.391 13.671 1.00 91.12 652 LEU A N 1
ATOM 5141 C CA . LEU A 1 652 ? -6.035 23.001 13.245 1.00 91.12 652 LEU A CA 1
ATOM 5142 C C . LEU A 1 652 ? -7.402 22.760 12.594 1.00 91.12 652 LEU A C 1
ATOM 5144 O O . LEU A 1 652 ? -7.482 22.019 11.615 1.00 91.12 652 LEU A O 1
ATOM 5148 N N . LEU A 1 653 ? -8.470 23.371 13.112 1.00 88.00 653 LEU A N 1
ATOM 5149 C CA . LEU A 1 653 ? -9.821 23.259 12.558 1.00 88.00 653 LEU A CA 1
ATOM 5150 C C . LEU A 1 653 ? -9.960 23.993 11.220 1.00 88.00 653 LEU A C 1
ATOM 5152 O O . LEU A 1 653 ? -10.562 23.447 10.295 1.00 88.00 653 LEU A O 1
ATOM 5156 N N . HIS A 1 654 ? -9.363 25.180 11.087 1.00 86.50 654 HIS A N 1
ATOM 5157 C CA . HIS A 1 654 ? -9.294 25.891 9.810 1.00 86.50 654 HIS A CA 1
ATOM 5158 C C . HIS A 1 654 ? -8.526 25.084 8.763 1.00 86.50 654 HIS A C 1
ATOM 5160 O O . HIS A 1 654 ? -9.013 24.895 7.647 1.00 86.50 654 HIS A O 1
ATOM 5166 N N . PHE A 1 655 ? -7.370 24.528 9.138 1.00 87.00 655 PHE A N 1
ATOM 5167 C CA . PHE A 1 655 ? -6.643 23.606 8.273 1.00 87.00 655 PHE A CA 1
ATOM 5168 C C . PHE A 1 655 ? -7.494 22.385 7.901 1.00 87.00 655 PHE A C 1
ATOM 5170 O O . PHE A 1 655 ? -7.534 22.006 6.733 1.00 87.00 655 PHE A O 1
ATOM 5177 N N . TRP A 1 656 ? -8.179 21.767 8.868 1.00 86.81 656 TRP A N 1
ATOM 5178 C CA . TRP A 1 656 ? -9.005 20.583 8.634 1.00 86.81 656 TRP A CA 1
ATOM 5179 C C . TRP A 1 656 ? -10.119 20.859 7.620 1.00 86.81 656 TRP A C 1
ATOM 5181 O O . TRP A 1 656 ? -10.296 20.084 6.680 1.00 86.81 656 TRP A O 1
ATOM 5191 N N . GLN A 1 657 ? -10.823 21.984 7.773 1.00 80.50 657 GLN A N 1
ATOM 5192 C CA . GLN A 1 657 ? -11.851 22.444 6.840 1.00 80.50 657 GLN A CA 1
ATOM 5193 C C . GLN A 1 657 ? -11.284 22.578 5.424 1.00 80.50 657 GLN A C 1
ATOM 5195 O O . GLN A 1 657 ? -11.840 22.023 4.475 1.00 80.50 657 GLN A O 1
ATOM 5200 N N . ASP A 1 658 ? -10.148 23.255 5.288 1.00 77.94 658 ASP A N 1
ATOM 5201 C CA . ASP A 1 658 ? -9.478 23.439 4.006 1.00 77.94 658 ASP A CA 1
ATOM 5202 C C . ASP A 1 658 ? -9.019 22.119 3.381 1.00 77.94 658 ASP A C 1
ATOM 5204 O O . ASP A 1 658 ? -9.152 21.929 2.169 1.00 77.94 658 ASP A O 1
ATOM 5208 N N . HIS A 1 659 ? -8.476 21.217 4.200 1.00 76.56 659 HIS A N 1
ATOM 5209 C CA . HIS A 1 659 ? -7.882 19.958 3.771 1.00 76.56 659 HIS A CA 1
ATOM 5210 C C . HIS A 1 659 ? -8.924 18.917 3.354 1.00 76.56 659 HIS A C 1
ATOM 5212 O O . HIS A 1 659 ? -8.694 18.209 2.373 1.00 76.56 659 HIS A O 1
ATOM 5218 N N . TYR A 1 660 ? -10.031 18.802 4.096 1.00 70.88 660 TYR A N 1
ATOM 5219 C CA . TYR A 1 660 ? -11.016 17.734 3.918 1.00 70.88 660 TYR A CA 1
ATOM 5220 C C . TYR A 1 660 ? -12.249 18.163 3.113 1.00 70.88 660 TYR A C 1
ATOM 5222 O O . TYR A 1 660 ? -12.663 17.398 2.251 1.00 70.88 660 TYR A O 1
ATOM 5230 N N . LEU A 1 661 ? -12.814 19.367 3.306 1.00 64.75 661 LEU A N 1
ATOM 5231 C CA . LEU A 1 661 ? -14.085 19.745 2.650 1.00 64.75 661 LEU A CA 1
ATOM 5232 C C . LEU A 1 661 ? -13.979 19.945 1.130 1.00 64.75 661 LEU A C 1
ATOM 5234 O O . LEU A 1 661 ? -14.997 19.955 0.449 1.00 64.75 661 LEU A O 1
ATOM 5238 N N . HIS A 1 662 ? -12.764 20.081 0.597 1.00 56.03 662 HIS A N 1
ATOM 5239 C CA . HIS A 1 662 ? -12.510 20.222 -0.841 1.00 56.03 662 HIS A CA 1
ATOM 5240 C C . HIS A 1 662 ? -11.996 18.920 -1.487 1.00 56.03 662 HIS A C 1
ATOM 5242 O O . HIS A 1 662 ? -11.596 18.928 -2.651 1.00 56.03 662 HIS A O 1
ATOM 5248 N N . LYS A 1 663 ? -11.959 17.804 -0.742 1.00 56.38 663 LYS A N 1
ATOM 5249 C CA . LYS A 1 663 ? -11.517 16.490 -1.227 1.00 56.38 663 LYS A CA 1
ATOM 5250 C C . LYS A 1 663 ? -12.673 15.488 -1.222 1.00 56.38 663 LYS A C 1
ATOM 5252 O O . LYS A 1 663 ? -12.944 14.847 -0.208 1.00 56.38 663 LYS A O 1
ATOM 5257 N N . ASP A 1 664 ? -13.245 15.227 -2.395 1.00 46.06 664 ASP A N 1
ATOM 5258 C CA . ASP A 1 664 ? -14.316 14.228 -2.581 1.00 46.06 664 ASP A CA 1
ATOM 5259 C C . ASP A 1 664 ? -13.958 12.822 -2.039 1.00 46.06 664 ASP A C 1
ATOM 5261 O O . ASP A 1 664 ? -14.825 12.076 -1.570 1.00 46.06 664 ASP A O 1
ATOM 5265 N N . LYS A 1 665 ? -12.662 12.455 -2.070 1.00 46.50 665 LYS A N 1
ATOM 5266 C CA . LYS A 1 665 ? -12.143 11.153 -1.605 1.00 46.50 665 LYS A CA 1
ATOM 5267 C C . LYS A 1 665 ? -12.325 10.930 -0.097 1.00 46.50 665 LYS A C 1
ATOM 5269 O O . LYS A 1 665 ? -12.712 9.831 0.299 1.00 46.50 665 LYS A O 1
ATOM 5274 N N . ASP A 1 666 ? -12.070 11.949 0.723 1.00 43.00 666 ASP A N 1
ATOM 5275 C CA . ASP A 1 666 ? -12.020 11.814 2.185 1.00 43.00 666 ASP A CA 1
ATOM 5276 C C . ASP A 1 666 ? -13.378 12.141 2.838 1.00 43.00 666 ASP A C 1
ATOM 5278 O O . ASP A 1 666 ? -13.754 11.520 3.838 1.00 43.00 666 ASP A O 1
ATOM 5282 N N . CYS A 1 667 ? -14.176 13.023 2.218 1.00 38.75 667 CYS A N 1
ATOM 5283 C CA . CYS A 1 667 ? -15.569 13.276 2.606 1.00 38.75 667 CYS A CA 1
ATOM 5284 C C . CYS A 1 667 ? -16.413 11.994 2.568 1.00 38.75 667 CYS A C 1
ATOM 5286 O O . CYS A 1 667 ? -17.075 11.670 3.550 1.00 38.75 667 CYS A O 1
ATOM 5288 N N . SER A 1 668 ? -16.279 11.181 1.513 1.00 36.09 668 SER A N 1
ATOM 5289 C CA . SER A 1 668 ? -16.991 9.899 1.362 1.00 36.09 668 SER A CA 1
ATOM 5290 C C . SER A 1 668 ? -16.728 8.894 2.504 1.00 36.09 668 SER A C 1
ATOM 5292 O O . SER A 1 668 ? -17.568 8.037 2.799 1.00 36.09 668 SER A O 1
ATOM 5294 N N . ALA A 1 669 ? -15.544 8.945 3.130 1.00 38.03 669 ALA A N 1
ATOM 5295 C CA . ALA A 1 669 ? -15.173 8.071 4.246 1.00 38.03 669 ALA A CA 1
ATOM 5296 C C . ALA A 1 669 ? -15.771 8.552 5.582 1.00 38.03 669 ALA A C 1
ATOM 5298 O O . ALA A 1 669 ? -16.151 7.727 6.416 1.00 38.03 669 ALA A O 1
ATOM 5299 N N . LEU A 1 670 ? -15.912 9.871 5.754 1.00 37.66 670 LEU A N 1
ATOM 5300 C CA . LEU A 1 670 ? -16.596 10.504 6.889 1.00 37.66 670 LEU A CA 1
ATOM 5301 C C . LEU A 1 670 ? -18.130 10.400 6.767 1.00 37.66 670 LEU A C 1
ATOM 5303 O O . LEU A 1 670 ? -18.816 10.190 7.765 1.00 37.66 670 LEU A O 1
ATOM 5307 N N . GLU A 1 671 ? -18.668 10.453 5.547 1.00 34.38 671 GLU A N 1
ATOM 5308 C CA . GLU A 1 671 ? -20.104 10.383 5.223 1.00 34.38 671 GLU A CA 1
ATOM 5309 C C . GLU A 1 671 ? -20.774 9.044 5.575 1.00 34.38 671 GLU A C 1
ATOM 5311 O O . GLU A 1 671 ? -21.991 8.989 5.760 1.00 34.38 671 GLU A O 1
ATOM 5316 N N . LYS A 1 672 ? -20.001 7.954 5.683 1.00 35.91 672 LYS A N 1
ATOM 5317 C CA . LYS A 1 672 ? -20.518 6.622 6.053 1.00 35.91 672 LYS A CA 1
ATOM 5318 C C . LYS A 1 672 ? -20.712 6.421 7.556 1.00 35.91 672 LYS A C 1
ATOM 5320 O O . LYS A 1 672 ? -21.233 5.380 7.962 1.00 35.91 672 LYS A O 1
ATOM 5325 N N . VAL A 1 673 ? -20.343 7.396 8.388 1.00 34.00 673 VAL A N 1
ATOM 5326 C CA . VAL A 1 673 ? -20.782 7.423 9.784 1.00 34.00 673 VAL A CA 1
ATOM 5327 C C . VAL A 1 673 ? -22.280 7.758 9.765 1.00 34.00 673 VAL A C 1
ATOM 5329 O O . VAL A 1 673 ? -22.660 8.883 9.452 1.00 34.00 673 VAL A O 1
ATOM 5332 N N . ARG A 1 674 ? -23.130 6.738 9.977 1.00 30.80 674 ARG A N 1
ATOM 5333 C CA . ARG A 1 674 ? -24.605 6.797 9.876 1.00 30.80 674 ARG A CA 1
ATOM 5334 C C . ARG A 1 674 ? -25.196 8.070 10.512 1.00 30.80 674 ARG A C 1
ATOM 5336 O O . ARG A 1 674 ? -24.645 8.598 11.469 1.00 30.80 674 ARG A O 1
ATOM 5343 N N . SER A 1 675 ? -26.335 8.491 9.956 1.00 31.52 675 SER A N 1
ATOM 5344 C CA . SER A 1 675 ? -27.317 9.554 10.284 1.00 31.52 675 SER A CA 1
ATOM 5345 C C . SER A 1 675 ? -27.254 10.386 11.586 1.00 31.52 675 SER A C 1
ATOM 5347 O O . SER A 1 675 ? -27.832 11.466 11.589 1.00 31.52 675 SER A O 1
ATOM 5349 N N . SER A 1 676 ? -26.560 9.994 12.653 1.00 35.59 676 SER A N 1
ATOM 5350 C CA . SER A 1 676 ? -26.390 10.770 13.894 1.00 35.59 676 SER A CA 1
ATOM 5351 C C . SER A 1 676 ? -25.261 11.816 13.849 1.00 35.59 676 SER A C 1
ATOM 5353 O O . SER A 1 676 ? -25.182 12.677 14.722 1.00 35.59 676 SER A O 1
ATOM 5355 N N . VAL A 1 677 ? -24.392 11.771 12.831 1.00 39.12 677 VAL A N 1
ATOM 5356 C CA . VAL A 1 677 ? -23.179 12.617 12.706 1.00 39.12 677 VAL A CA 1
ATOM 5357 C C . VAL A 1 677 ? -23.318 13.697 11.614 1.00 39.12 677 VAL A C 1
ATOM 5359 O O . VAL A 1 677 ? -22.501 14.613 11.535 1.00 39.12 677 VAL A O 1
ATOM 5362 N N . ARG A 1 678 ? -24.394 13.646 10.806 1.00 38.59 678 ARG A N 1
ATOM 5363 C CA . ARG A 1 678 ? -24.588 14.470 9.592 1.00 38.59 678 ARG A CA 1
ATOM 5364 C C . ARG A 1 678 ? -24.687 15.983 9.821 1.00 38.59 678 ARG A C 1
ATOM 5366 O O . ARG A 1 678 ? -24.277 16.729 8.942 1.00 38.59 678 ARG A O 1
ATOM 5373 N N . LEU A 1 679 ? -25.226 16.443 10.951 1.00 34.66 679 LEU A N 1
ATOM 5374 C CA . LEU A 1 679 ? -25.445 17.879 11.192 1.00 34.66 679 LEU A CA 1
ATOM 5375 C C . LEU A 1 679 ? -24.326 18.585 11.985 1.00 34.66 679 LEU A C 1
ATOM 5377 O O . LEU A 1 679 ? -23.939 19.679 11.575 1.00 34.66 679 LEU A O 1
ATOM 5381 N N . PRO A 1 680 ? -23.743 18.021 13.064 1.00 37.25 680 PRO A N 1
ATOM 5382 C CA . PRO A 1 680 ? -22.864 18.807 13.935 1.00 37.25 680 PRO A CA 1
ATOM 5383 C C . PRO A 1 680 ? -21.507 19.173 13.321 1.00 37.25 680 PRO A C 1
ATOM 5385 O O . PRO A 1 680 ? -21.018 20.257 13.605 1.00 37.25 680 PRO A O 1
ATOM 5388 N N . VAL A 1 681 ? -20.903 18.337 12.459 1.00 37.56 681 VAL A N 1
ATOM 5389 C CA . VAL A 1 681 ? -19.593 18.640 11.823 1.00 37.56 681 VAL A CA 1
ATOM 5390 C C . VAL A 1 681 ? -19.682 19.885 10.944 1.00 37.56 681 VAL A C 1
ATOM 5392 O O . VAL A 1 681 ? -18.829 20.766 11.006 1.00 37.56 681 VAL A O 1
ATOM 5395 N N . LEU A 1 682 ? -20.742 19.962 10.137 1.00 39.34 682 LEU A N 1
ATOM 5396 C CA . LEU A 1 682 ? -20.984 21.078 9.229 1.00 39.34 682 LEU A CA 1
ATOM 5397 C C . LEU A 1 682 ? -21.539 22.298 9.976 1.00 39.34 682 LEU A C 1
ATOM 5399 O O . LEU A 1 682 ? -21.165 23.417 9.633 1.00 39.34 682 LEU A O 1
ATOM 5403 N N . CYS A 1 683 ? -22.363 22.107 11.017 1.00 34.34 683 CYS A N 1
ATOM 5404 C CA . CYS A 1 683 ? -22.874 23.202 11.848 1.00 34.34 683 CYS A CA 1
ATOM 5405 C C . CYS A 1 683 ? -21.797 23.836 12.736 1.00 34.34 683 CYS A C 1
ATOM 5407 O O . CYS A 1 683 ? -21.709 25.056 12.737 1.00 34.34 683 CYS A O 1
ATOM 5409 N N . LEU A 1 684 ? -20.927 23.077 13.416 1.00 39.50 684 LEU A N 1
ATOM 5410 C CA . LEU A 1 684 ? -19.836 23.643 14.232 1.00 39.50 684 LEU A CA 1
ATOM 5411 C C . LEU A 1 684 ? -18.808 24.399 13.382 1.00 39.50 684 LEU A C 1
ATOM 5413 O O . LEU A 1 684 ? -18.364 25.476 13.780 1.00 39.50 684 LEU A O 1
ATOM 5417 N N . ALA A 1 685 ? -18.475 23.876 12.197 1.00 39.00 685 ALA A N 1
ATOM 5418 C CA . ALA A 1 685 ? -17.577 24.550 11.261 1.00 39.00 685 ALA A CA 1
ATOM 5419 C C . ALA A 1 685 ? -18.212 25.798 10.610 1.00 39.00 685 ALA A C 1
ATOM 5421 O O . ALA A 1 685 ? -17.499 26.755 10.315 1.00 39.00 685 ALA A O 1
ATOM 5422 N N . ARG A 1 686 ? -19.541 25.824 10.397 1.00 33.75 686 ARG A N 1
ATOM 5423 C CA . ARG A 1 686 ? -20.249 26.983 9.812 1.00 33.75 686 ARG A CA 1
ATOM 5424 C C . ARG A 1 686 ? -20.697 28.039 10.831 1.00 33.75 686 ARG A C 1
ATOM 5426 O O . ARG A 1 686 ? -20.602 29.221 10.525 1.00 33.75 686 ARG A O 1
ATOM 5433 N N . GLN A 1 687 ? -21.182 27.666 12.018 1.00 32.44 687 GLN A N 1
ATOM 5434 C CA . GLN A 1 687 ? -21.871 28.597 12.933 1.00 32.44 687 GLN A CA 1
ATOM 5435 C C . GLN A 1 687 ? -20.945 29.560 13.683 1.00 32.44 687 GLN A C 1
ATOM 5437 O O . GLN A 1 687 ? -21.405 30.625 14.084 1.00 32.44 687 GLN A O 1
ATOM 5442 N N . ARG A 1 688 ? -19.655 29.251 13.879 1.00 39.16 688 ARG A N 1
ATOM 5443 C CA . ARG A 1 688 ? -18.765 30.106 14.697 1.00 39.16 688 ARG A CA 1
ATOM 5444 C C . ARG A 1 688 ? -17.766 30.969 13.926 1.00 39.16 688 ARG A C 1
ATOM 5446 O O . ARG A 1 688 ? -17.098 31.791 14.541 1.00 39.16 688 ARG A O 1
ATOM 5453 N N . VAL A 1 689 ? -17.733 30.892 12.594 1.00 34.38 689 VAL A N 1
ATOM 5454 C CA . VAL A 1 689 ? -16.934 31.818 11.761 1.00 34.38 689 VAL A CA 1
ATOM 5455 C C . VAL A 1 689 ? -17.676 33.140 11.496 1.00 34.38 689 VAL A C 1
ATOM 5457 O O . VAL A 1 689 ? -17.042 34.163 11.252 1.00 34.38 689 VAL A O 1
ATOM 5460 N N . CYS A 1 690 ? -19.004 33.182 11.656 1.00 26.55 690 CYS A N 1
ATOM 5461 C CA . CYS A 1 690 ? -19.776 34.425 11.531 1.00 26.55 690 CYS A CA 1
ATOM 5462 C C . CYS A 1 690 ? -19.635 35.384 12.728 1.00 26.55 690 CYS A C 1
ATOM 5464 O O . CYS A 1 690 ? -20.021 36.539 12.608 1.00 26.55 690 CYS A O 1
ATOM 5466 N N . VAL A 1 691 ? -19.047 34.952 13.852 1.00 31.59 691 VAL A N 1
ATOM 5467 C CA . VAL A 1 691 ? -18.835 35.805 15.044 1.00 31.59 691 VAL A CA 1
ATOM 5468 C C . VAL A 1 691 ? -17.422 36.423 15.070 1.00 31.59 691 VAL A C 1
ATOM 5470 O O . VAL A 1 691 ? -17.148 37.333 15.842 1.00 31.59 691 VAL A O 1
ATOM 5473 N N . GLY A 1 692 ? -16.517 35.978 14.189 1.00 26.00 692 GLY A N 1
ATOM 5474 C CA . GLY A 1 692 ? -15.124 36.442 14.128 1.00 26.00 692 GLY A CA 1
ATOM 5475 C C . GLY A 1 692 ? -14.855 37.638 13.204 1.00 26.00 692 GLY A C 1
ATOM 5476 O O . GLY A 1 692 ? -13.713 38.082 13.115 1.00 26.00 692 GLY A O 1
ATOM 5477 N N . ARG A 1 693 ? -15.864 38.170 12.499 1.00 25.62 693 ARG A N 1
ATOM 5478 C CA . ARG A 1 693 ? -15.741 39.422 11.731 1.00 25.62 693 ARG A CA 1
ATOM 5479 C C . ARG A 1 693 ? -16.574 40.496 12.423 1.00 25.62 693 ARG A C 1
ATOM 5481 O O . ARG A 1 693 ? -17.789 40.382 12.503 1.00 25.62 693 ARG A O 1
ATOM 5488 N N . GLY A 1 694 ? -15.872 41.466 13.001 1.00 23.95 694 GLY A N 1
ATOM 5489 C CA . GLY A 1 694 ? -16.353 42.338 14.065 1.00 23.95 694 GLY A CA 1
ATOM 5490 C C . GLY A 1 694 ? -17.605 43.167 13.781 1.00 23.95 694 GLY A C 1
ATOM 5491 O O . GLY A 1 694 ? -17.788 43.712 12.699 1.00 23.95 694 GLY A O 1
ATOM 5492 N N . PHE A 1 695 ? -18.375 43.353 14.851 1.00 21.42 695 PHE A N 1
ATOM 5493 C CA . PHE A 1 695 ? -19.032 44.611 15.194 1.00 21.42 695 PHE A CA 1
ATOM 5494 C C . PHE A 1 695 ? -18.784 44.865 16.694 1.00 21.42 695 PHE A C 1
ATOM 5496 O O . PHE A 1 695 ? -19.001 43.952 17.494 1.00 21.42 695 PHE A O 1
ATOM 5503 N N . PRO A 1 696 ? -18.295 46.047 17.113 1.00 26.80 696 PRO A N 1
ATOM 5504 C CA . PRO A 1 696 ? -18.122 46.363 18.524 1.00 26.80 696 PRO A CA 1
ATOM 5505 C C . PRO A 1 696 ? -19.443 46.909 19.082 1.00 26.80 696 PRO A C 1
ATOM 5507 O O . PRO A 1 696 ? -19.991 47.868 18.543 1.00 26.80 696 PRO A O 1
ATOM 5510 N N . GLY A 1 697 ? -19.969 46.339 20.169 1.00 23.03 697 GLY A N 1
ATOM 5511 C CA . GLY A 1 697 ? -21.201 46.876 20.750 1.00 23.03 697 GLY A CA 1
ATOM 5512 C C . GLY A 1 697 ? -21.729 46.161 21.987 1.00 23.03 697 GLY A C 1
ATOM 5513 O O . GLY A 1 697 ? -22.549 45.267 21.871 1.00 23.03 697 GLY A O 1
ATOM 5514 N N . ARG A 1 698 ? -21.293 46.652 23.152 1.00 22.50 698 ARG A N 1
ATOM 5515 C CA . ARG A 1 698 ? -21.982 46.690 24.459 1.00 22.50 698 ARG A CA 1
ATOM 5516 C C . ARG A 1 698 ? -22.532 45.389 25.063 1.00 22.50 698 ARG A C 1
ATOM 5518 O O . ARG A 1 698 ? -23.572 44.863 24.694 1.00 22.50 698 ARG A O 1
ATOM 5525 N N . VAL A 1 699 ? -21.884 45.034 26.171 1.00 28.19 699 VAL A N 1
ATOM 5526 C CA . VAL A 1 699 ? -22.466 44.368 27.340 1.00 28.19 699 VAL A CA 1
ATOM 5527 C C . VAL A 1 699 ? -23.776 45.065 27.738 1.00 28.19 699 VAL A C 1
ATOM 5529 O O . VAL A 1 699 ? -23.762 46.244 28.087 1.00 28.19 699 VAL A O 1
ATOM 5532 N N . LEU A 1 700 ? -24.886 44.330 27.720 1.00 22.69 700 LEU A N 1
ATOM 5533 C CA . LEU A 1 700 ? -26.103 44.656 28.462 1.00 22.69 700 LEU A CA 1
ATOM 5534 C C . LEU A 1 700 ? -26.567 43.397 29.195 1.00 22.69 700 LEU A C 1
ATOM 5536 O O . LEU A 1 700 ? -26.476 42.285 28.678 1.00 22.69 700 LEU A O 1
ATOM 5540 N N . GLY A 1 701 ? -26.924 43.609 30.457 1.00 21.55 701 GLY A N 1
ATOM 5541 C CA . GLY A 1 701 ? -26.968 42.604 31.503 1.00 21.55 701 GLY A CA 1
ATOM 5542 C C . GLY A 1 701 ? -28.159 41.654 31.478 1.00 21.55 701 GLY A C 1
ATOM 5543 O O . GLY A 1 701 ? -29.064 41.718 30.652 1.00 21.55 701 GLY A O 1
ATOM 5544 N N . SER A 1 702 ? -28.109 40.772 32.468 1.00 26.17 702 SER A N 1
ATOM 5545 C CA . SER A 1 702 ? -29.126 39.815 32.879 1.00 26.17 702 SER A CA 1
ATOM 5546 C C . SER A 1 702 ? -30.548 40.382 32.911 1.00 26.17 702 SER A C 1
ATOM 5548 O O . SER A 1 702 ? -30.835 41.267 33.716 1.00 26.17 702 SER A O 1
ATOM 5550 N N . VAL A 1 703 ? -31.455 39.757 32.159 1.00 22.25 703 VAL A N 1
ATOM 5551 C CA . VAL A 1 703 ? -32.872 39.628 32.531 1.00 22.25 703 VAL A CA 1
ATOM 5552 C C . VAL A 1 703 ? -33.322 38.213 32.161 1.00 22.25 703 VAL A C 1
ATOM 5554 O O . VAL A 1 703 ? -33.171 37.783 31.020 1.00 22.25 703 VAL A O 1
ATOM 5557 N N . GLY A 1 704 ? -33.817 37.468 33.150 1.00 27.73 704 GLY A N 1
ATOM 5558 C CA . GLY A 1 704 ? -34.384 36.136 32.958 1.00 27.73 704 GLY A CA 1
ATOM 5559 C C . GLY A 1 704 ? -35.800 36.195 32.385 1.00 27.73 704 GLY A C 1
ATOM 5560 O O . GLY A 1 704 ? -36.609 37.008 32.822 1.00 27.73 704 GLY A O 1
ATOM 5561 N N . VAL A 1 705 ? -36.091 35.297 31.440 1.00 22.86 705 VAL A N 1
ATOM 5562 C CA . VAL A 1 705 ? -37.436 34.944 30.944 1.00 22.86 705 VAL A CA 1
ATOM 5563 C C . VAL A 1 705 ? -37.427 33.427 30.640 1.00 22.86 705 VAL A C 1
ATOM 5565 O O . VAL A 1 705 ? -36.397 32.929 30.176 1.00 22.86 705 VAL A O 1
ATOM 5568 N N . PRO A 1 706 ? -38.488 32.653 30.963 1.00 23.52 706 PRO A N 1
ATOM 5569 C CA . PRO A 1 706 ? -38.421 31.191 31.026 1.00 23.52 706 PRO A CA 1
ATOM 5570 C C . PRO A 1 706 ? -38.594 30.490 29.666 1.00 23.52 706 PRO A C 1
ATOM 5572 O O . PRO A 1 706 ? -39.067 31.066 28.692 1.00 23.52 706 PRO A O 1
ATOM 5575 N N . GLN A 1 707 ? -38.202 29.211 29.639 1.00 36.00 707 GLN A N 1
ATOM 5576 C CA . GLN A 1 707 ? -38.302 28.268 28.519 1.00 36.00 707 GLN A CA 1
ATOM 5577 C C . GLN A 1 707 ? -39.674 28.282 27.820 1.00 36.00 707 GLN A C 1
ATOM 5579 O O . GLN A 1 707 ? -40.686 28.065 28.479 1.00 36.00 707 GLN A O 1
ATOM 5584 N N . THR A 1 708 ? -39.694 28.413 26.486 1.00 23.36 708 THR A N 1
ATOM 5585 C CA . THR A 1 708 ? -40.493 27.600 25.534 1.00 23.36 708 THR A CA 1
ATOM 5586 C C . THR A 1 708 ? -40.222 28.018 24.075 1.00 23.36 708 THR A C 1
ATOM 5588 O O . THR A 1 708 ? -40.180 29.196 23.749 1.00 23.36 708 THR A O 1
ATOM 5591 N N . THR A 1 709 ? -40.011 27.015 23.208 1.00 27.52 709 THR A N 1
ATOM 5592 C CA . THR A 1 709 ? -40.187 27.015 21.733 1.00 27.52 709 THR A CA 1
ATOM 5593 C C . THR A 1 709 ? -39.660 28.194 20.898 1.00 27.52 709 THR A C 1
ATOM 5595 O O . THR A 1 709 ? -40.377 29.164 20.710 1.00 27.52 709 THR A O 1
ATOM 5598 N N . PHE A 1 710 ? -38.506 28.034 20.231 1.00 21.02 710 PHE A N 1
ATOM 5599 C CA . PHE A 1 710 ? -38.244 28.669 18.922 1.00 21.02 710 PHE A CA 1
ATOM 5600 C C . PHE A 1 710 ? -37.148 27.898 18.149 1.00 21.02 710 PHE A C 1
ATOM 5602 O O . PHE A 1 710 ? -35.958 28.176 18.263 1.00 21.02 710 PHE A O 1
ATOM 5609 N N . TRP A 1 711 ? -37.548 26.884 17.373 1.00 21.70 711 TRP A N 1
ATOM 5610 C CA . TRP A 1 711 ? -36.719 26.285 16.317 1.00 21.70 711 TRP A CA 1
ATOM 5611 C C . TRP A 1 711 ? -37.167 26.881 14.978 1.00 21.70 711 TRP A C 1
ATOM 5613 O O . TRP A 1 711 ? -38.070 26.363 14.327 1.00 21.70 711 TRP A O 1
ATOM 5623 N N . GLY A 1 712 ? -36.564 28.006 14.593 1.00 21.88 712 GLY A N 1
ATOM 5624 C CA . GLY A 1 712 ? -36.726 28.613 13.272 1.00 21.88 712 GLY A CA 1
ATOM 5625 C C . GLY A 1 712 ? -35.710 28.035 12.285 1.00 21.88 712 GLY A C 1
ATOM 5626 O O . GLY A 1 712 ? -34.505 28.215 12.443 1.00 21.88 712 GLY A O 1
ATOM 5627 N N . SER A 1 713 ? -36.208 27.317 11.281 1.00 24.52 713 SER A N 1
ATOM 5628 C CA . SER A 1 713 ? -35.458 26.730 10.166 1.00 24.52 713 SER A CA 1
ATOM 5629 C C . SER A 1 713 ? -34.882 27.811 9.239 1.00 24.52 713 SER A C 1
ATOM 5631 O O . SER A 1 713 ? -35.640 28.496 8.558 1.00 24.52 713 SER A O 1
ATOM 5633 N N . LEU A 1 714 ? -33.552 27.907 9.129 1.00 21.72 714 LEU A N 1
ATOM 5634 C CA . LEU A 1 714 ? -32.877 28.625 8.039 1.00 21.72 714 LEU A CA 1
ATOM 5635 C C . LEU A 1 714 ? -32.458 27.629 6.945 1.00 21.72 714 LEU A C 1
ATOM 5637 O O . LEU A 1 714 ? -31.404 26.994 7.016 1.00 21.72 714 LEU A O 1
ATOM 5641 N N . SER A 1 715 ? -33.299 27.490 5.920 1.00 23.64 715 SER A N 1
ATOM 5642 C CA . SER A 1 715 ? -32.968 26.813 4.663 1.00 23.64 715 SER A CA 1
ATOM 5643 C C . SER A 1 715 ? -32.095 27.728 3.802 1.00 23.64 715 SER A C 1
ATOM 5645 O O . SER A 1 715 ? -32.517 28.825 3.443 1.00 23.64 715 SER A O 1
ATOM 5647 N N . SER A 1 716 ? -30.892 27.284 3.436 1.00 23.58 716 SER A N 1
ATOM 5648 C CA . SER A 1 716 ? -30.077 27.965 2.421 1.00 23.58 716 SER A CA 1
ATOM 5649 C C . SER A 1 716 ? -30.500 27.480 1.032 1.00 23.58 716 SER A C 1
ATOM 5651 O O . SER A 1 716 ? -30.275 26.325 0.679 1.00 23.58 716 SER A O 1
ATOM 5653 N N . GLN A 1 717 ? -31.139 28.361 0.260 1.00 24.12 717 GLN A N 1
ATOM 5654 C CA . GLN A 1 717 ? -31.411 28.169 -1.165 1.00 24.12 717 GLN A CA 1
ATOM 5655 C C . GLN A 1 717 ? -30.098 28.305 -1.952 1.00 24.12 717 GLN A C 1
ATOM 5657 O O . GLN A 1 717 ? -29.354 29.266 -1.760 1.00 24.12 717 GLN A O 1
ATOM 5662 N N . ILE A 1 718 ? -29.803 27.347 -2.832 1.00 23.25 718 ILE A N 1
ATOM 5663 C CA . ILE A 1 718 ? -28.706 27.440 -3.802 1.00 23.25 718 ILE A CA 1
ATOM 5664 C C . ILE A 1 718 ? -29.345 27.728 -5.160 1.00 23.25 718 ILE A C 1
ATOM 5666 O O . ILE A 1 718 ? -30.108 26.910 -5.667 1.00 23.25 718 ILE A O 1
ATOM 5670 N N . PHE A 1 719 ? -29.040 28.887 -5.742 1.00 22.58 719 PHE A N 1
ATOM 5671 C CA . PHE A 1 719 ? -29.451 29.234 -7.100 1.00 22.58 719 PHE A CA 1
ATOM 5672 C C . PHE A 1 719 ? -28.450 28.662 -8.113 1.00 22.58 719 PHE A C 1
ATOM 5674 O O . PHE A 1 719 ? -27.272 29.012 -8.097 1.00 22.58 719 PHE A O 1
ATOM 5681 N N . TYR A 1 720 ? -28.939 27.815 -9.014 1.00 22.52 720 TYR A N 1
ATOM 5682 C CA . TYR A 1 720 ? -28.376 27.586 -10.347 1.00 22.52 720 TYR A CA 1
ATOM 5683 C C . TYR A 1 720 ? -29.518 27.834 -11.340 1.00 22.52 720 TYR A C 1
ATOM 5685 O O . TYR A 1 720 ? -30.666 27.565 -11.000 1.00 22.52 720 TYR A O 1
ATOM 5693 N N . GLY A 1 721 ? -29.215 28.407 -12.509 1.00 24.78 721 GLY A N 1
ATOM 5694 C CA . GLY A 1 721 ? -30.192 28.952 -13.465 1.00 24.78 721 GLY A CA 1
ATOM 5695 C C . GLY A 1 721 ? -31.520 28.186 -13.605 1.00 24.78 721 GLY A C 1
ATOM 5696 O O . GLY A 1 721 ? -31.530 26.964 -13.701 1.00 24.78 721 GLY A O 1
ATOM 5697 N N . ASP A 1 722 ? -32.613 28.954 -13.594 1.00 23.86 722 ASP A N 1
ATOM 5698 C CA . ASP A 1 722 ? -34.021 28.681 -13.944 1.00 23.86 722 ASP A CA 1
ATOM 5699 C C . ASP A 1 722 ? -34.676 27.327 -13.587 1.00 23.86 722 ASP A C 1
ATOM 5701 O O . ASP A 1 722 ? -35.762 27.026 -14.079 1.00 23.86 722 ASP A O 1
ATOM 5705 N N . ALA A 1 723 ? -34.118 26.533 -12.669 1.00 22.97 723 ALA A N 1
ATOM 5706 C CA . ALA A 1 723 ? -34.829 25.406 -12.057 1.00 22.97 723 ALA A CA 1
ATOM 5707 C C . ALA A 1 723 ? -34.362 25.137 -10.617 1.00 22.97 723 ALA A C 1
ATOM 5709 O O . ALA A 1 723 ? -33.177 24.932 -10.354 1.00 22.97 723 ALA A O 1
ATOM 5710 N N . CYS A 1 724 ? -35.309 25.086 -9.674 1.00 23.70 724 CYS A N 1
ATOM 5711 C CA . CYS A 1 724 ? -35.046 24.797 -8.265 1.00 23.70 724 CYS A CA 1
ATOM 5712 C C . CYS 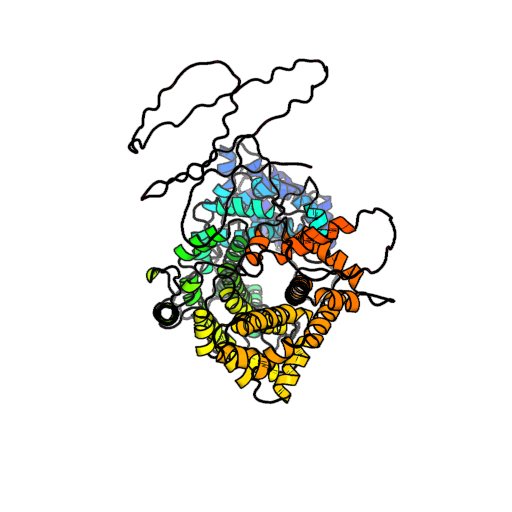A 1 724 ? -35.387 23.328 -7.956 1.00 23.70 724 CYS A C 1
ATOM 5714 O O . CYS A 1 724 ? -36.546 22.930 -8.052 1.00 23.70 724 CYS A O 1
ATOM 5716 N N . TYR A 1 725 ? -34.393 22.522 -7.569 1.00 24.94 725 TYR A N 1
ATOM 5717 C CA . TYR A 1 725 ? -34.602 21.153 -7.084 1.00 24.94 725 TYR A CA 1
ATOM 5718 C C . TYR A 1 725 ? -34.429 21.112 -5.564 1.00 24.94 725 TYR A C 1
ATOM 5720 O O . TYR A 1 725 ? -33.351 21.408 -5.051 1.00 24.94 725 TYR A O 1
ATOM 5728 N N . VAL A 1 726 ? -35.476 20.708 -4.842 1.00 24.66 726 VAL A N 1
ATOM 5729 C CA . VAL A 1 726 ? -35.438 20.504 -3.386 1.00 24.66 726 VAL A CA 1
ATOM 5730 C C . VAL A 1 726 ? -35.537 19.005 -3.102 1.00 24.66 726 VAL A C 1
ATOM 5732 O O . VAL A 1 726 ? -36.558 18.385 -3.381 1.00 24.66 726 VAL A O 1
ATOM 5735 N N . PHE A 1 727 ? -34.476 18.413 -2.547 1.00 22.14 727 PHE A N 1
ATOM 5736 C CA . PHE A 1 727 ? -34.471 17.020 -2.090 1.00 22.14 727 PHE A CA 1
ATOM 5737 C C . PHE A 1 727 ? -34.672 16.957 -0.572 1.00 22.14 727 PHE A C 1
ATOM 5739 O O . PHE A 1 727 ? -33.845 17.462 0.186 1.00 22.14 727 PHE A O 1
ATOM 5746 N N . PHE A 1 728 ? -35.730 16.277 -0.129 1.00 21.62 728 PHE A N 1
ATOM 5747 C CA . PHE A 1 728 ? -35.934 15.910 1.274 1.00 21.62 728 PHE A CA 1
ATOM 5748 C C . PHE A 1 728 ? -35.584 14.431 1.488 1.00 21.62 728 PHE A C 1
ATOM 5750 O O . PHE A 1 728 ? -36.149 13.578 0.805 1.00 21.62 728 PHE A O 1
ATOM 5757 N N . PRO A 1 729 ? -34.704 14.080 2.444 1.00 23.50 729 PRO A N 1
ATOM 5758 C CA . PRO A 1 729 ? -34.544 12.706 2.886 1.00 23.50 729 PRO A CA 1
ATOM 5759 C C . PRO A 1 729 ? -35.402 12.475 4.137 1.00 23.50 729 PRO A C 1
ATOM 5761 O O . PRO A 1 729 ? -34.946 12.689 5.260 1.00 23.50 729 PRO A O 1
ATOM 5764 N N . LEU A 1 730 ? -36.639 12.021 3.943 1.00 22.17 730 LEU A N 1
ATOM 5765 C CA . LEU A 1 730 ? -37.389 11.286 4.965 1.00 22.17 730 LEU A CA 1
ATOM 5766 C C . LEU A 1 730 ? -37.443 9.810 4.558 1.00 22.17 730 LEU A C 1
ATOM 5768 O O . LEU A 1 730 ? -37.295 9.483 3.382 1.00 22.17 730 LEU A O 1
ATOM 5772 N N . LEU A 1 731 ? -37.532 8.939 5.565 1.00 26.14 731 LEU A N 1
ATOM 5773 C CA . LEU A 1 731 ? -37.455 7.482 5.456 1.00 26.14 731 LEU A CA 1
ATOM 5774 C C . LEU A 1 731 ? -38.269 6.911 4.285 1.00 26.14 731 LEU A C 1
ATOM 5776 O O . LEU A 1 731 ? -39.360 7.393 4.010 1.00 26.14 731 LEU A O 1
ATOM 5780 N N . GLU A 1 732 ? -37.702 5.870 3.661 1.00 27.64 732 GLU A N 1
ATOM 5781 C CA . GLU A 1 732 ? -38.337 4.892 2.763 1.00 27.64 732 GLU A CA 1
ATOM 5782 C C . GLU A 1 732 ? -39.702 5.310 2.193 1.00 27.64 732 GLU A C 1
ATOM 5784 O O . GLU A 1 732 ? -40.724 4.994 2.784 1.00 27.64 732 GLU A O 1
ATOM 5789 N N . MET A 1 733 ? -39.698 6.027 1.063 1.00 22.38 733 MET A N 1
ATOM 5790 C CA . MET A 1 733 ? -40.676 6.007 -0.045 1.00 22.38 733 MET A CA 1
ATOM 5791 C C . MET A 1 733 ? -40.297 7.136 -1.020 1.00 22.38 733 MET A C 1
ATOM 5793 O O . MET A 1 733 ? -40.050 8.274 -0.626 1.00 22.38 733 MET A O 1
ATOM 5797 N N . THR A 1 734 ? -40.173 6.823 -2.309 1.00 21.78 734 THR A N 1
ATOM 5798 C CA . THR A 1 734 ? -39.752 7.784 -3.340 1.00 21.78 734 THR A CA 1
ATOM 5799 C C . THR A 1 734 ? -40.933 8.674 -3.741 1.00 21.78 734 THR A C 1
ATOM 5801 O O . THR A 1 734 ? -41.865 8.186 -4.372 1.00 21.78 734 THR A O 1
ATOM 5804 N N . PHE A 1 735 ? -40.890 9.974 -3.435 1.00 23.45 735 PHE A N 1
ATOM 5805 C CA . PHE A 1 735 ? -41.823 10.969 -3.985 1.00 23.45 735 PHE A CA 1
ATOM 5806 C C . PHE A 1 735 ? -41.068 11.975 -4.860 1.00 23.45 735 PHE A C 1
ATOM 5808 O O . PHE A 1 735 ? -40.021 12.488 -4.467 1.00 23.45 735 PHE A O 1
ATOM 5815 N N . VAL A 1 736 ? -41.604 12.263 -6.049 1.00 23.45 736 VAL A N 1
ATOM 5816 C CA . VAL A 1 736 ? -41.107 13.307 -6.957 1.00 23.45 736 VAL A CA 1
ATOM 5817 C C . VAL A 1 736 ? -42.062 14.494 -6.860 1.00 23.45 736 VAL A C 1
ATOM 5819 O O . VAL A 1 736 ? -43.223 14.378 -7.241 1.00 23.45 736 VAL A O 1
ATOM 5822 N N . VAL A 1 737 ? -41.585 15.631 -6.352 1.00 24.05 737 VAL A N 1
ATOM 5823 C CA . VAL A 1 737 ? -42.318 16.905 -6.387 1.00 24.05 737 VAL A CA 1
ATOM 5824 C C . VAL A 1 737 ? -41.796 17.706 -7.576 1.00 24.05 737 VAL A C 1
ATOM 5826 O O . VAL A 1 737 ? -40.617 18.052 -7.615 1.00 24.05 737 VAL A O 1
ATOM 5829 N N . ILE A 1 738 ? -42.657 17.982 -8.556 1.00 23.61 738 ILE A N 1
ATOM 5830 C CA . ILE A 1 738 ? -42.349 18.873 -9.682 1.00 23.61 738 ILE A CA 1
ATOM 5831 C C . ILE A 1 738 ? -42.920 20.249 -9.340 1.00 23.61 738 ILE A C 1
ATOM 5833 O O . ILE A 1 738 ? -44.134 20.404 -9.241 1.00 23.61 738 ILE A O 1
ATOM 5837 N N . VAL A 1 739 ? -42.053 21.243 -9.157 1.00 24.89 739 VAL A N 1
ATOM 5838 C CA . VAL A 1 739 ? -42.454 22.652 -9.056 1.00 24.89 739 VAL A CA 1
ATOM 5839 C C . VAL A 1 739 ? -42.321 23.260 -10.450 1.00 24.89 739 VAL A C 1
ATOM 5841 O O . VAL A 1 739 ? -41.208 23.437 -10.938 1.00 24.89 739 VAL A O 1
ATOM 5844 N N . ALA A 1 740 ? -43.444 23.547 -11.107 1.00 23.25 740 ALA A N 1
ATOM 5845 C CA . ALA A 1 740 ? -43.455 24.351 -12.325 1.00 23.25 740 ALA A CA 1
ATOM 5846 C C . ALA A 1 740 ? -43.567 25.830 -11.929 1.00 23.25 740 ALA A C 1
ATOM 5848 O O . ALA A 1 740 ? -44.528 26.224 -11.271 1.00 23.25 740 ALA A O 1
ATOM 5849 N N . VAL A 1 741 ? -42.574 26.637 -12.300 1.00 25.30 741 VAL A N 1
ATOM 5850 C CA . VAL A 1 741 ? -42.638 28.098 -12.184 1.00 25.30 741 VAL A CA 1
ATOM 5851 C C . VAL A 1 741 ? -43.028 28.632 -13.558 1.00 25.30 741 VAL A C 1
ATOM 5853 O O . VAL A 1 741 ? -42.177 28.750 -14.434 1.00 25.30 741 VAL A O 1
ATOM 5856 N N . ASP A 1 742 ? -44.311 28.926 -13.765 1.00 23.70 742 ASP A N 1
ATOM 5857 C CA . ASP A 1 742 ? -44.749 29.659 -14.955 1.00 23.70 742 ASP A CA 1
ATOM 5858 C C . ASP A 1 742 ? -44.537 31.160 -14.727 1.00 23.70 742 ASP A C 1
ATOM 5860 O O . ASP A 1 742 ? -45.206 31.790 -13.905 1.00 23.70 742 ASP A O 1
ATOM 5864 N N . VAL A 1 743 ? -43.610 31.755 -15.478 1.00 24.92 743 VAL A N 1
ATOM 5865 C CA . VAL A 1 743 ? -43.525 33.213 -15.619 1.00 24.92 743 VAL A CA 1
ATOM 5866 C C . VAL A 1 743 ? -44.576 33.629 -16.645 1.00 24.92 743 VAL A C 1
ATOM 5868 O O . VAL A 1 743 ? -44.341 33.595 -17.852 1.00 24.92 743 VAL A O 1
ATOM 5871 N N . VAL A 1 744 ? -45.763 34.012 -16.176 1.00 24.36 744 VAL A N 1
ATOM 5872 C CA . VAL A 1 744 ? -46.805 34.566 -17.048 1.00 24.36 744 VAL A CA 1
ATOM 5873 C C . VAL A 1 744 ? -46.451 36.016 -17.383 1.00 24.36 744 VAL A C 1
ATOM 5875 O O . VAL A 1 744 ? -46.749 36.936 -16.623 1.00 24.36 744 VAL A O 1
ATOM 5878 N N . VAL A 1 745 ? -45.838 36.237 -18.547 1.00 24.52 745 VAL A N 1
ATOM 5879 C CA . VAL A 1 745 ? -45.920 37.536 -19.230 1.00 24.52 745 VAL A CA 1
ATOM 5880 C C . VAL A 1 745 ? -47.304 37.596 -19.867 1.00 24.52 745 VAL A C 1
ATOM 5882 O O . VAL A 1 745 ? -47.637 36.785 -20.728 1.00 24.52 745 VAL A O 1
ATOM 5885 N N . GLY A 1 746 ? -48.145 38.510 -19.389 1.00 22.41 746 GLY A N 1
ATOM 5886 C CA . GLY A 1 746 ? -49.539 38.596 -19.805 1.00 22.41 746 GLY A CA 1
ATOM 5887 C C . GLY A 1 746 ? -49.701 38.870 -21.300 1.00 22.41 746 GLY A C 1
ATOM 5888 O O . GLY A 1 746 ? -49.570 40.009 -21.732 1.00 22.41 746 GLY A O 1
ATOM 5889 N N . VAL A 1 747 ? -50.085 37.841 -22.059 1.00 22.52 747 VAL A N 1
ATOM 5890 C CA . VAL A 1 747 ? -50.914 37.956 -23.266 1.00 22.52 747 VAL A CA 1
ATOM 5891 C C . VAL A 1 747 ? -51.931 36.806 -23.234 1.00 22.52 747 VAL A C 1
ATOM 5893 O O . VAL A 1 747 ? -51.569 35.635 -23.173 1.00 22.52 747 VAL A O 1
ATOM 5896 N N . MET A 1 748 ? -53.220 37.153 -23.211 1.00 25.48 748 MET A N 1
ATOM 5897 C CA . MET A 1 748 ? -54.367 36.234 -23.190 1.00 25.48 748 MET A CA 1
ATOM 5898 C C . MET A 1 748 ? -54.353 35.224 -24.353 1.00 25.48 748 MET A C 1
ATOM 5900 O O . MET A 1 748 ? -54.479 35.683 -25.479 1.00 25.48 748 MET A O 1
ATOM 5904 N N . VAL A 1 749 ? -54.390 33.899 -24.103 1.00 22.11 749 VAL A N 1
ATOM 5905 C CA . VAL A 1 749 ? -55.107 32.888 -24.935 1.00 22.11 749 VAL A CA 1
ATOM 5906 C C . VAL A 1 749 ? -55.474 31.641 -24.091 1.00 22.11 749 VAL A C 1
ATOM 5908 O O . VAL A 1 749 ? -54.719 31.203 -23.230 1.00 22.11 749 VAL A O 1
ATOM 5911 N N . ARG A 1 750 ? -56.674 31.086 -24.323 1.00 20.81 750 ARG A N 1
ATOM 5912 C CA . ARG A 1 750 ? -57.353 29.978 -23.613 1.00 20.81 750 ARG A CA 1
ATOM 5913 C C . ARG A 1 750 ? -56.775 28.563 -23.875 1.00 20.81 750 ARG A C 1
ATOM 5915 O O . ARG A 1 750 ? -56.454 28.241 -25.008 1.00 20.81 750 ARG A O 1
ATOM 5922 N N . ARG A 1 751 ? -56.821 27.721 -22.821 1.00 24.03 751 ARG A N 1
ATOM 5923 C CA . ARG A 1 751 ? -57.045 26.244 -22.717 1.00 24.03 751 ARG A CA 1
ATOM 5924 C C . ARG A 1 751 ? -56.721 25.316 -23.914 1.00 24.03 751 ARG A C 1
ATOM 5926 O O . ARG A 1 751 ? -57.401 25.402 -24.926 1.00 24.03 751 ARG A O 1
ATOM 5933 N N . ALA A 1 752 ? -55.947 24.249 -23.652 1.00 22.27 752 ALA A N 1
ATOM 5934 C CA . ALA A 1 752 ? -56.355 22.837 -23.848 1.00 22.27 752 ALA A CA 1
ATOM 5935 C C . ALA A 1 752 ? -55.308 21.849 -23.273 1.00 22.27 752 ALA A C 1
ATOM 5937 O O . ALA A 1 752 ? -54.140 21.892 -23.642 1.00 22.27 752 ALA A O 1
ATOM 5938 N N . PHE A 1 753 ? -55.742 20.944 -22.390 1.00 20.91 753 PHE A N 1
ATOM 5939 C CA . PHE A 1 753 ? -54.988 19.774 -21.917 1.00 20.91 753 PHE A CA 1
ATOM 5940 C C . PHE A 1 753 ? -55.297 18.581 -22.837 1.00 20.91 753 PHE A C 1
ATOM 5942 O O . PHE A 1 753 ? -56.470 18.277 -23.049 1.00 20.91 753 PHE A O 1
ATOM 5949 N N . VAL A 1 754 ? -54.276 17.868 -23.325 1.00 23.06 754 VAL A N 1
ATOM 5950 C CA . VAL A 1 754 ? -54.419 16.523 -23.912 1.00 23.06 754 VAL A CA 1
ATOM 5951 C C . VAL A 1 754 ? -53.385 15.605 -23.262 1.00 23.06 754 VAL A C 1
ATOM 5953 O O . VAL A 1 754 ? -52.186 15.865 -23.312 1.00 23.06 754 VAL A O 1
ATOM 5956 N N . ALA A 1 755 ? -53.873 14.549 -22.614 1.00 22.44 755 ALA A N 1
ATOM 5957 C CA . ALA A 1 755 ? -53.083 13.519 -21.951 1.00 22.44 755 ALA A CA 1
ATOM 5958 C C . ALA A 1 755 ? -52.494 12.532 -22.973 1.00 22.44 755 ALA A C 1
ATOM 5960 O O . ALA A 1 755 ? -53.215 12.067 -23.855 1.00 22.44 755 ALA A O 1
ATOM 5961 N N . ILE A 1 756 ? -51.213 12.162 -22.835 1.00 23.88 756 ILE A N 1
ATOM 5962 C CA . ILE A 1 756 ? -50.604 11.060 -23.598 1.00 23.88 756 ILE A CA 1
ATOM 5963 C C . ILE A 1 756 ? -49.881 10.092 -22.647 1.00 23.88 756 ILE A C 1
ATOM 5965 O O . ILE A 1 756 ? -49.079 10.486 -21.805 1.00 23.88 756 ILE A O 1
ATOM 5969 N N . SER A 1 757 ? -50.238 8.817 -22.812 1.00 22.48 757 SER A N 1
ATOM 5970 C CA . SER A 1 757 ? -49.834 7.601 -22.091 1.00 22.48 757 SER A CA 1
ATOM 5971 C C . SER A 1 757 ? -48.368 7.174 -22.348 1.00 22.48 757 SER A C 1
ATOM 5973 O O . SER A 1 757 ? -47.812 7.493 -23.403 1.00 22.48 757 SER A O 1
ATOM 5975 N N . PRO A 1 758 ? -47.721 6.430 -21.421 1.00 24.17 758 PRO A N 1
ATOM 5976 C CA . PRO A 1 758 ? -46.318 6.030 -21.524 1.00 24.17 758 PRO A CA 1
ATOM 5977 C C . PRO A 1 758 ? -46.102 4.869 -22.510 1.00 24.17 758 PRO A C 1
ATOM 5979 O O . PRO A 1 758 ? -46.009 3.705 -22.126 1.00 24.17 758 PRO A O 1
ATOM 5982 N N . SER A 1 759 ? -45.935 5.184 -23.795 1.00 25.83 759 SER A N 1
ATOM 5983 C CA . SER A 1 759 ? -45.394 4.240 -24.783 1.00 25.83 759 SER A CA 1
ATOM 5984 C C . SER A 1 759 ? -44.679 4.951 -25.940 1.00 25.83 759 SER A C 1
ATOM 5986 O O . SER A 1 759 ? -45.205 5.045 -27.044 1.00 25.83 759 SER A O 1
ATOM 5988 N N . ALA A 1 760 ? -43.457 5.441 -25.714 1.00 25.66 760 ALA A N 1
ATOM 5989 C CA . ALA A 1 760 ? -42.543 5.820 -26.799 1.00 25.66 760 ALA A CA 1
ATOM 5990 C C . ALA A 1 760 ? -41.075 5.763 -26.335 1.00 25.66 760 ALA A C 1
ATOM 5992 O O . ALA A 1 760 ? -40.452 6.765 -25.995 1.00 25.66 760 ALA A O 1
ATOM 5993 N N . ARG A 1 761 ? -40.504 4.552 -26.314 1.00 26.41 761 ARG A N 1
ATOM 5994 C CA . ARG A 1 761 ? -39.048 4.347 -26.357 1.00 26.41 761 ARG A CA 1
ATOM 5995 C C . ARG A 1 761 ? -38.573 4.521 -27.810 1.00 26.41 761 ARG A C 1
ATOM 5997 O O . ARG A 1 761 ? -39.127 3.871 -28.689 1.00 26.41 761 ARG A O 1
ATOM 6004 N N . LYS A 1 762 ? -37.462 5.255 -27.985 1.00 26.56 762 LYS A N 1
ATOM 6005 C CA . LYS A 1 762 ? -36.596 5.449 -29.182 1.00 26.56 762 LYS A CA 1
ATOM 6006 C C . LYS A 1 762 ? -36.832 6.720 -30.020 1.00 26.56 762 LYS A C 1
ATOM 6008 O O . LYS A 1 762 ? -37.941 6.982 -30.461 1.00 26.56 762 LYS A O 1
ATOM 6013 N N . LYS A 1 763 ? -35.690 7.350 -30.367 1.00 24.16 763 LYS A N 1
ATOM 6014 C CA . LYS A 1 763 ? -35.450 8.585 -31.156 1.00 24.16 763 LYS A CA 1
ATOM 6015 C C . LYS A 1 763 ? -35.691 9.841 -30.305 1.00 24.16 763 LYS A C 1
ATOM 6017 O O . LYS A 1 763 ? -36.782 10.027 -29.805 1.00 24.16 763 LYS A O 1
ATOM 6022 N N . VAL A 1 764 ? -34.705 10.687 -30.007 1.00 26.47 764 VAL A N 1
ATOM 6023 C CA . VAL A 1 764 ? -33.900 11.470 -30.955 1.00 26.47 764 VAL A CA 1
ATOM 6024 C C . VAL A 1 764 ? -32.503 11.725 -30.371 1.00 26.47 764 VAL A C 1
ATOM 6026 O O . VAL A 1 764 ? -32.359 12.332 -29.315 1.00 26.47 764 VAL A O 1
ATOM 6029 N N . ALA A 1 765 ? -31.482 11.252 -31.083 1.00 23.83 765 ALA A N 1
ATOM 6030 C CA . ALA A 1 765 ? -30.129 11.787 -31.025 1.00 23.83 765 ALA A CA 1
ATOM 6031 C C . ALA A 1 765 ? -30.038 12.987 -31.985 1.00 23.83 765 ALA A C 1
ATOM 6033 O O . ALA A 1 765 ? -30.738 13.005 -32.997 1.00 23.83 765 ALA A O 1
ATOM 6034 N N . ASN A 1 766 ? -29.127 13.914 -31.686 1.00 23.98 766 ASN A N 1
ATOM 6035 C CA . ASN A 1 766 ? -28.706 15.066 -32.493 1.00 23.98 766 ASN A CA 1
ATOM 6036 C C . ASN A 1 766 ? -29.712 16.218 -32.643 1.00 23.98 766 ASN A C 1
ATOM 6038 O O . ASN A 1 766 ? -30.646 16.140 -33.438 1.00 23.98 766 ASN A O 1
ATOM 6042 N N . ARG A 1 767 ? -29.407 17.348 -31.988 1.00 23.89 767 ARG A N 1
ATOM 6043 C CA . ARG A 1 767 ? -29.307 18.670 -32.638 1.00 23.89 767 ARG A CA 1
ATOM 6044 C C . ARG A 1 767 ? -28.727 19.711 -31.678 1.00 23.89 767 ARG A C 1
ATOM 6046 O O . ARG A 1 767 ? -29.297 19.992 -30.630 1.00 23.89 767 ARG A O 1
ATOM 6053 N N . GLU A 1 768 ? -27.589 20.266 -32.080 1.00 22.89 768 GLU A N 1
ATOM 6054 C CA . GLU A 1 768 ? -27.040 21.525 -31.584 1.00 22.89 768 GLU A CA 1
ATOM 6055 C C . GLU A 1 768 ? -28.050 22.661 -31.793 1.00 22.89 768 GLU A C 1
ATOM 6057 O O . GLU A 1 768 ? -28.665 22.760 -32.856 1.00 22.89 768 GLU A O 1
ATOM 6062 N N . PHE A 1 769 ? -28.168 23.556 -30.813 1.00 23.88 769 PHE A N 1
ATOM 6063 C CA . PHE A 1 769 ? -28.696 24.899 -31.032 1.00 23.88 769 PHE A CA 1
ATOM 6064 C C . PHE A 1 769 ? -27.710 25.914 -30.459 1.00 23.88 769 PHE A C 1
ATOM 6066 O O . PHE A 1 769 ? -27.621 26.130 -29.254 1.00 23.88 769 PHE A O 1
ATOM 6073 N N . ALA A 1 770 ? -26.953 26.525 -31.366 1.00 22.11 770 ALA A N 1
ATOM 6074 C CA . ALA A 1 770 ? -26.210 27.747 -31.128 1.00 22.11 770 ALA A CA 1
ATOM 6075 C C . ALA A 1 770 ? -27.181 28.936 -31.134 1.00 22.11 770 ALA A C 1
ATOM 6077 O O . ALA A 1 770 ? -27.947 29.098 -32.086 1.00 22.11 770 ALA A O 1
ATOM 6078 N N . VAL A 1 771 ? -27.112 29.811 -30.126 1.00 25.20 771 VAL A N 1
ATOM 6079 C CA . VAL A 1 771 ? -27.731 31.143 -30.193 1.00 25.20 771 VAL A CA 1
ATOM 6080 C C . VAL A 1 771 ? -26.712 32.208 -29.799 1.00 25.20 771 VAL A C 1
ATOM 6082 O O . VAL A 1 771 ? -26.096 32.175 -28.738 1.00 25.20 771 VAL A O 1
ATOM 6085 N N . LYS A 1 772 ? -26.535 33.129 -30.748 1.00 22.52 772 LYS A N 1
ATOM 6086 C CA . LYS A 1 772 ? -25.621 34.270 -30.792 1.00 22.52 772 LYS A CA 1
ATOM 6087 C C . LYS A 1 772 ? -25.879 35.272 -29.665 1.00 22.52 772 LYS A C 1
ATOM 6089 O O . LYS A 1 772 ? -26.996 35.748 -29.493 1.00 22.52 772 LYS A O 1
ATOM 6094 N N . THR A 1 773 ? -24.807 35.706 -29.015 1.00 22.61 773 THR A N 1
ATOM 6095 C CA . THR A 1 773 ? -24.754 36.931 -28.213 1.00 22.61 773 THR A CA 1
ATOM 6096 C C . THR A 1 773 ? -24.729 38.164 -29.128 1.00 22.61 773 THR A C 1
ATOM 6098 O O . THR A 1 773 ? -23.859 38.301 -29.988 1.00 22.61 773 THR A O 1
ATOM 6101 N N . ARG A 1 774 ? -25.674 39.095 -28.940 1.00 23.98 774 ARG A N 1
ATOM 6102 C CA . ARG A 1 774 ? -25.614 40.463 -29.485 1.00 23.98 774 ARG A CA 1
ATOM 6103 C C . ARG A 1 774 ? -25.574 41.459 -28.326 1.00 23.98 774 ARG A C 1
ATOM 6105 O O . ARG A 1 774 ? -26.446 41.442 -27.467 1.00 23.98 774 ARG A O 1
ATOM 6112 N N . ARG A 1 775 ? -24.543 42.309 -28.323 1.00 24.17 775 ARG A N 1
ATOM 6113 C CA . ARG A 1 775 ? -24.369 43.458 -27.423 1.00 24.17 775 ARG A CA 1
ATOM 6114 C C . ARG A 1 775 ? -25.159 44.667 -27.936 1.00 24.17 775 ARG A C 1
ATOM 6116 O O . ARG A 1 775 ? -24.946 45.067 -29.072 1.00 24.17 775 ARG A O 1
ATOM 6123 N N . TYR A 1 776 ? -25.947 45.270 -27.054 1.00 25.91 776 TYR A N 1
ATOM 6124 C CA . TYR A 1 776 ? -26.297 46.697 -26.941 1.00 25.91 776 TYR A CA 1
ATOM 6125 C C . TYR A 1 776 ? -26.519 46.893 -25.423 1.00 25.91 776 TYR A C 1
ATOM 6127 O O . TYR A 1 776 ? -27.071 46.001 -24.793 1.00 25.91 776 TYR A O 1
ATOM 6135 N N . GLY A 1 777 ? -26.029 47.895 -24.695 1.00 23.58 777 GLY A N 1
ATOM 6136 C CA . GLY A 1 777 ? -25.760 49.286 -25.026 1.00 23.58 777 GLY A CA 1
ATOM 6137 C C . GLY A 1 777 ? -26.692 50.149 -24.161 1.00 23.58 777 GLY A C 1
ATOM 6138 O O . GLY A 1 777 ? -27.866 50.250 -24.486 1.00 23.58 777 GLY A O 1
ATOM 6139 N N . ASN A 1 778 ? -26.136 50.770 -23.114 1.00 26.36 778 ASN A N 1
ATOM 6140 C CA . ASN A 1 778 ? -26.674 51.872 -22.291 1.00 26.36 778 ASN A CA 1
ATOM 6141 C C . ASN A 1 778 ? -27.581 51.561 -21.079 1.00 26.36 778 ASN A C 1
ATOM 6143 O O . ASN A 1 778 ? -28.463 50.711 -21.101 1.00 26.36 778 ASN A O 1
ATOM 6147 N N . ALA A 1 779 ? -27.300 52.305 -20.003 1.00 28.92 779 ALA A N 1
ATOM 6148 C CA . ALA A 1 779 ? -27.855 52.223 -18.656 1.00 28.92 779 ALA A CA 1
ATOM 6149 C C . ALA A 1 779 ? -28.942 53.285 -18.419 1.00 28.92 779 ALA A C 1
ATOM 6151 O O . ALA A 1 779 ? -28.673 54.448 -18.696 1.00 28.92 779 ALA A O 1
ATOM 6152 N N . VAL A 1 780 ? -30.100 52.897 -17.857 1.00 25.67 780 VAL A N 1
ATOM 6153 C CA . VAL A 1 780 ? -31.176 53.738 -17.258 1.00 25.67 780 VAL A CA 1
ATOM 6154 C C . VAL A 1 780 ? -31.968 52.840 -16.254 1.00 25.67 780 VAL A C 1
ATOM 6156 O O . VAL A 1 780 ? -31.973 51.624 -16.459 1.00 25.67 780 VAL A O 1
ATOM 6159 N N . PRO A 1 781 ? -32.543 53.342 -15.130 1.00 27.72 781 PRO A N 1
ATOM 6160 C CA . PRO A 1 781 ? -32.687 52.580 -13.881 1.00 27.72 781 PRO A CA 1
ATOM 6161 C C . PRO A 1 781 ? -33.943 51.695 -13.806 1.00 27.72 781 PRO A C 1
ATOM 6163 O O . PRO A 1 781 ? -34.980 52.000 -14.389 1.00 27.72 781 PRO A O 1
ATOM 6166 N N . ILE A 1 782 ? -33.847 50.607 -13.035 1.00 26.75 782 ILE A N 1
ATOM 6167 C CA . ILE A 1 782 ? -34.941 49.661 -12.769 1.00 26.75 782 ILE A CA 1
ATOM 6168 C C . ILE A 1 782 ? -35.887 50.254 -11.705 1.00 26.75 782 ILE A C 1
ATOM 6170 O O . ILE A 1 782 ? -35.414 50.571 -10.612 1.00 26.75 782 ILE A O 1
ATOM 6174 N N . PRO A 1 783 ? -37.204 50.372 -11.966 1.00 25.59 783 PRO A N 1
ATOM 6175 C CA . PRO A 1 783 ? -38.196 50.642 -10.933 1.00 25.59 783 PRO A CA 1
ATOM 6176 C C . PRO A 1 783 ? -38.561 49.351 -10.186 1.00 25.59 783 PRO A C 1
ATOM 6178 O O . PRO A 1 783 ? -38.672 48.273 -10.771 1.00 25.59 783 PRO A O 1
ATOM 6181 N N . THR A 1 784 ? -38.759 49.466 -8.877 1.00 24.75 784 THR A N 1
ATOM 6182 C CA . THR A 1 784 ? -39.163 48.382 -7.977 1.00 24.75 784 THR A CA 1
ATOM 6183 C C . THR A 1 784 ? -40.523 47.807 -8.394 1.00 24.75 784 THR A C 1
ATOM 6185 O O . THR A 1 784 ? -41.541 48.488 -8.286 1.00 24.75 784 THR A O 1
ATOM 6188 N N . VAL A 1 785 ? -40.562 46.551 -8.851 1.00 25.03 785 VAL A N 1
ATOM 6189 C CA . VAL A 1 785 ? -41.806 45.798 -9.092 1.00 25.03 785 VAL A CA 1
ATOM 6190 C C . VAL A 1 785 ? -41.973 44.761 -7.982 1.00 25.03 785 VAL A C 1
ATOM 6192 O O . VAL A 1 785 ? -41.128 43.884 -7.810 1.00 25.03 785 VAL A O 1
ATOM 6195 N N . LEU A 1 786 ? -43.069 44.868 -7.225 1.00 23.16 786 LEU A N 1
ATOM 6196 C CA . LEU A 1 786 ? -43.525 43.848 -6.277 1.00 23.16 786 LEU A CA 1
ATOM 6197 C C . LEU A 1 786 ? -43.996 42.601 -7.049 1.00 23.16 786 LEU A C 1
ATOM 6199 O O . LEU A 1 786 ? -45.010 42.653 -7.743 1.00 23.16 786 LEU A O 1
ATOM 6203 N N . CYS A 1 787 ? -43.322 41.463 -6.879 1.00 23.36 787 CYS A N 1
ATOM 6204 C CA . CYS A 1 787 ? -43.851 40.163 -7.299 1.00 23.36 787 CYS A CA 1
ATOM 6205 C C . CYS A 1 787 ? -44.713 39.559 -6.181 1.00 23.36 787 CYS A C 1
ATOM 6207 O O . CYS A 1 787 ? -44.211 39.256 -5.100 1.00 23.36 787 CYS A O 1
ATOM 6209 N N . ARG A 1 788 ? -46.006 39.332 -6.452 1.00 23.88 788 ARG A N 1
ATOM 6210 C CA . ARG A 1 788 ? -46.850 38.418 -5.664 1.00 23.88 788 ARG A CA 1
ATOM 6211 C C . ARG A 1 788 ? -46.604 36.990 -6.150 1.00 23.88 788 ARG A C 1
ATOM 6213 O O . ARG A 1 788 ? -46.877 36.686 -7.306 1.00 23.88 788 ARG A O 1
ATOM 6220 N N . VAL A 1 789 ? -46.114 36.120 -5.273 1.00 24.98 789 VAL A N 1
ATOM 6221 C CA . VAL A 1 789 ? -46.003 34.678 -5.536 1.00 24.98 789 VAL A CA 1
ATOM 6222 C C . VAL A 1 789 ? -47.291 34.008 -5.063 1.00 24.98 789 VAL A C 1
ATOM 6224 O O . VAL A 1 789 ? -47.635 34.104 -3.889 1.00 24.98 789 VAL A O 1
ATOM 6227 N N . VAL A 1 790 ? -48.000 33.329 -5.965 1.00 25.39 790 VAL A N 1
ATOM 6228 C CA . VAL A 1 790 ? -49.109 32.426 -5.618 1.00 25.39 790 VAL A CA 1
ATOM 6229 C C . VAL A 1 790 ? -48.579 31.000 -5.724 1.00 25.39 790 VAL A C 1
ATOM 6231 O O . VAL A 1 790 ? -48.181 30.570 -6.804 1.00 25.39 790 VAL A O 1
ATOM 6234 N N . ILE A 1 791 ? -48.542 30.272 -4.608 1.00 26.09 791 ILE A N 1
ATOM 6235 C CA . ILE A 1 791 ? -48.114 28.869 -4.571 1.00 26.09 791 ILE A CA 1
ATOM 6236 C C . ILE A 1 791 ? -49.368 27.993 -4.619 1.00 26.09 791 ILE A C 1
ATOM 6238 O O . ILE A 1 791 ? -50.145 27.974 -3.669 1.00 26.09 791 ILE A O 1
ATOM 6242 N N . ALA A 1 792 ? -49.560 27.245 -5.707 1.00 26.67 792 ALA A N 1
ATOM 6243 C CA . ALA A 1 792 ? -50.561 26.183 -5.778 1.00 26.67 792 ALA A CA 1
ATOM 6244 C C . ALA A 1 792 ? -49.868 24.823 -5.609 1.00 26.67 792 ALA A C 1
ATOM 6246 O O . ALA A 1 792 ? -49.068 24.418 -6.450 1.00 26.67 792 ALA A O 1
ATOM 6247 N N . VAL A 1 793 ? -50.168 24.109 -4.523 1.00 27.25 793 VAL A N 1
ATOM 6248 C CA . VAL A 1 793 ? -49.667 22.747 -4.282 1.00 27.25 793 VAL A CA 1
ATOM 6249 C C . VAL A 1 793 ? -50.746 21.755 -4.706 1.00 27.25 793 VAL A C 1
ATOM 6251 O O . VAL A 1 793 ? -51.824 21.729 -4.121 1.00 27.25 793 VAL A O 1
ATOM 6254 N N . THR A 1 794 ? -50.466 20.922 -5.711 1.00 26.62 794 THR A N 1
ATOM 6255 C CA . THR A 1 794 ? -51.341 19.791 -6.064 1.00 26.62 794 THR A CA 1
ATOM 6256 C C . THR A 1 794 ? -50.716 18.502 -5.544 1.00 26.62 794 THR A C 1
ATOM 6258 O O . THR A 1 794 ? -49.645 18.103 -5.995 1.00 26.62 794 THR A O 1
ATOM 6261 N N . VAL A 1 795 ? -51.377 17.851 -4.588 1.00 26.48 795 VAL A N 1
ATOM 6262 C CA . VAL A 1 795 ? -50.962 16.550 -4.047 1.00 26.48 795 VAL A CA 1
ATOM 6263 C C . VAL A 1 795 ? -51.670 15.452 -4.838 1.00 26.48 795 VAL A C 1
ATOM 6265 O O . VAL A 1 795 ? -52.883 15.291 -4.729 1.00 26.48 795 VAL A O 1
ATOM 6268 N N . LEU A 1 796 ? -50.930 14.681 -5.637 1.00 24.27 796 LEU A N 1
ATOM 6269 C CA . LEU A 1 796 ? -51.448 13.443 -6.224 1.00 24.27 796 LEU A CA 1
ATOM 6270 C C . LEU A 1 796 ? -51.233 12.298 -5.228 1.00 24.27 796 LEU A C 1
ATOM 6272 O O . LEU A 1 796 ? -50.180 11.667 -5.207 1.00 24.27 796 LEU A O 1
ATOM 6276 N N . SER A 1 797 ? -52.241 12.049 -4.393 1.00 26.80 797 SER A N 1
ATOM 6277 C CA . SER A 1 797 ? -52.372 10.803 -3.633 1.00 26.80 797 SER A CA 1
ATOM 6278 C C . SER A 1 797 ? -53.167 9.798 -4.462 1.00 26.80 797 SER A C 1
ATOM 6280 O O . SER A 1 797 ? -54.263 10.102 -4.939 1.00 26.80 797 SER A O 1
ATOM 6282 N N . THR A 1 798 ? -52.646 8.582 -4.623 1.00 31.20 798 THR A N 1
ATOM 6283 C CA . THR A 1 798 ? -53.481 7.439 -4.996 1.00 31.20 798 THR A CA 1
ATOM 6284 C C . THR A 1 798 ? -54.440 7.157 -3.839 1.00 31.20 798 THR A C 1
ATOM 6286 O O . THR A 1 798 ? -54.015 6.681 -2.790 1.00 31.20 798 THR A O 1
ATOM 6289 N N . ASN A 1 799 ? -55.720 7.433 -4.094 1.00 27.42 799 ASN A N 1
ATOM 6290 C CA . ASN A 1 799 ? -56.916 7.326 -3.250 1.00 27.42 799 ASN A CA 1
ATOM 6291 C C . ASN A 1 799 ? -57.344 8.604 -2.501 1.00 27.42 799 ASN A C 1
ATOM 6293 O O . ASN A 1 799 ? -56.643 9.114 -1.633 1.00 27.42 799 ASN A O 1
ATOM 6297 N N . ALA A 1 800 ? -58.565 9.025 -2.869 1.00 28.14 800 ALA A N 1
ATOM 6298 C CA . ALA A 1 800 ? -59.470 10.027 -2.297 1.00 28.14 800 ALA A CA 1
ATOM 6299 C C . ALA A 1 800 ? -58.938 11.470 -2.165 1.00 28.14 800 ALA A C 1
ATOM 6301 O O . ALA A 1 800 ? -58.149 11.801 -1.287 1.00 28.14 800 ALA A O 1
ATOM 6302 N N . GLY A 1 801 ? -59.431 12.348 -3.044 1.00 28.75 801 GLY A N 1
ATOM 6303 C CA . GLY A 1 801 ? -59.092 13.767 -3.076 1.00 28.75 801 GLY A CA 1
ATOM 6304 C C . GLY A 1 801 ? -59.833 14.604 -2.033 1.00 28.75 801 GLY A C 1
ATOM 6305 O O . GLY A 1 801 ? -61.059 14.578 -1.964 1.00 28.75 801 GLY A O 1
ATOM 6306 N N . GLN A 1 802 ? -59.073 15.424 -1.309 1.00 24.05 802 GLN A N 1
ATOM 6307 C CA . GLN A 1 802 ? -59.516 16.688 -0.722 1.00 24.05 802 GLN A CA 1
ATOM 6308 C C . GLN A 1 802 ? -58.369 17.705 -0.838 1.00 24.05 802 GLN A C 1
ATOM 6310 O O . GLN A 1 802 ? -57.231 17.413 -0.477 1.00 24.05 802 GLN A O 1
ATOM 6315 N N . LEU A 1 803 ? -58.674 18.887 -1.378 1.00 24.91 803 LEU A N 1
ATOM 6316 C CA . LEU A 1 803 ? -57.784 20.050 -1.445 1.00 24.91 803 LEU A CA 1
ATOM 6317 C C . LEU A 1 803 ? -58.075 20.949 -0.238 1.00 24.91 803 LEU A C 1
ATOM 6319 O O . LEU A 1 803 ? -59.226 21.323 -0.026 1.00 24.91 803 LEU A O 1
ATOM 6323 N N . VAL A 1 804 ? -57.045 21.309 0.530 1.00 23.58 804 VAL A N 1
ATOM 6324 C CA . VAL A 1 804 ? -57.135 22.276 1.636 1.00 23.58 804 VAL A CA 1
ATOM 6325 C C . VAL A 1 804 ? -56.238 23.467 1.302 1.00 23.58 804 VAL A C 1
ATOM 6327 O O . VAL A 1 804 ? -55.065 23.279 0.985 1.00 23.58 804 VAL A O 1
ATOM 6330 N N . PHE A 1 805 ? -56.788 24.681 1.363 1.00 24.86 805 PHE A N 1
ATOM 6331 C CA . PHE A 1 805 ? -56.053 25.935 1.178 1.00 24.86 805 PHE A CA 1
ATOM 6332 C C . PHE A 1 805 ? -55.709 26.548 2.542 1.00 24.86 805 PHE A C 1
ATOM 6334 O O . PHE A 1 805 ? -56.558 26.577 3.431 1.00 24.86 805 PHE A O 1
ATOM 6341 N N . PHE A 1 806 ? -54.485 27.061 2.695 1.00 23.91 806 PHE A N 1
ATOM 6342 C CA . PHE A 1 806 ? -54.071 27.878 3.838 1.00 23.91 806 PHE A CA 1
ATOM 6343 C C . PHE A 1 806 ? -53.615 29.251 3.334 1.00 23.91 806 PHE A C 1
ATOM 6345 O O . PHE A 1 806 ? -52.674 29.326 2.546 1.00 23.91 806 PHE A O 1
ATOM 6352 N N . ASP A 1 807 ? -54.257 30.315 3.818 1.00 23.50 807 ASP A N 1
ATOM 6353 C CA . ASP A 1 807 ? -53.791 31.698 3.679 1.00 23.50 807 ASP A CA 1
ATOM 6354 C C . ASP A 1 807 ? -52.994 32.091 4.929 1.00 23.50 807 ASP A C 1
ATOM 6356 O O . ASP A 1 807 ? -53.433 31.847 6.054 1.00 23.50 807 ASP A O 1
ATOM 6360 N N . CYS A 1 808 ? -51.835 32.728 4.751 1.00 23.08 808 CYS A N 1
ATOM 6361 C CA . CYS A 1 808 ? -51.086 33.351 5.843 1.00 23.08 808 CYS A CA 1
ATOM 6362 C C . CYS A 1 808 ? -50.718 34.796 5.452 1.00 23.08 808 CYS A C 1
ATOM 6364 O O . CYS A 1 808 ? -50.109 34.988 4.396 1.00 23.08 808 CYS A O 1
ATOM 6366 N N . PRO A 1 809 ? -51.084 35.818 6.250 1.00 25.81 809 PRO A N 1
ATOM 6367 C CA . PRO A 1 809 ? -50.738 37.209 5.981 1.00 25.81 809 PRO A CA 1
ATOM 6368 C C . PRO A 1 809 ? -49.328 37.534 6.500 1.00 25.81 809 PRO A C 1
ATOM 6370 O O . PRO A 1 809 ? -48.996 37.242 7.647 1.00 25.81 809 PRO A O 1
ATOM 6373 N N . CYS A 1 810 ? -48.500 38.168 5.669 1.00 23.34 810 CYS A N 1
ATOM 6374 C CA . CYS A 1 810 ? -47.194 38.694 6.074 1.00 23.34 810 CYS A CA 1
ATOM 6375 C C . CYS A 1 810 ? -47.319 40.150 6.551 1.00 23.34 810 CYS A C 1
ATOM 6377 O O . CYS A 1 810 ? -47.832 40.989 5.808 1.00 23.34 810 CYS A O 1
ATOM 6379 N N . SER A 1 811 ? -46.768 40.467 7.725 1.00 24.27 811 SER A N 1
ATOM 6380 C CA . SER A 1 811 ? -46.294 41.815 8.059 1.00 24.27 811 SER A CA 1
ATOM 6381 C C . SER A 1 811 ? -44.934 41.734 8.759 1.00 24.27 811 SER A C 1
ATOM 6383 O O . SER A 1 811 ? -44.831 41.049 9.775 1.00 24.27 811 SER A O 1
ATOM 6385 N N . GLU A 1 812 ? -43.983 42.453 8.152 1.00 26.86 812 GLU A N 1
ATOM 6386 C CA . GLU A 1 812 ? -42.567 42.758 8.467 1.00 26.86 812 GLU A CA 1
ATOM 6387 C C . GLU A 1 812 ? -41.577 41.613 8.724 1.00 26.86 812 GLU A C 1
ATOM 6389 O O . GLU A 1 812 ? -41.543 41.031 9.830 1.00 26.86 812 GLU A O 1
#

Mean predicted aligned error: 16.19 Å

Nearest PDB structures (foldseek):
  5vqi-assembly1_B  TM=5.677E-01  e=1.926E-04  Neurospora crassa
  3l6x-assembly1_A  TM=5.003E-01  e=1.337E-02  Homo sapiens
  6l4o-assembly1_A  TM=2.026E-01  e=1.030E-02  Homo sapiens
  5k7v-assembly1_B  TM=2.501E-01  e=4.749E-01  synthetic construct
  6zqe-assembly1_UJ  TM=1.272E-01  e=5.701E-02  Saccharomyces cerevisiae S288C

Organism: Ixodes ricinus (NCBI:txid34613)

InterPro domains:
  IPR022162 Short transient receptor potential channel 4-associated protein [PF12463] (337-638)
  IPR022162 Short transient receptor potential channel 4-associated protein [PTHR31743] (13-672)